Protein AF-0000000071014950 (afdb_homodimer)

Foldseek 3Di:
DDDDDYDDDDDDDDDPPPPPPPPPPPPPPPPPPPPPPPPPPPPPQAFEAQAQVLQQDQLGQNPPAQPDDQKRSVLVCQCCPPVALLVCQQCLLVVCVDPLNVQLCVLVVQPRLSPGQLNLCQFADLDPHHDPRGDRNRGNHDCLQQNRCNFQSVLVSDDPRAPVVSVVRTTQPCLQLLSVLLSVCCQLVHDPPRSRDDFVSSVVSPDDAGDDFRLVSCVRNDSIDDDPSVCVRGNRDFLLLSRLLNLLSSLLRLLVCCLDPQQDDVPGGGCSQFAPDLPPADDDPDPPDDDQFDDAPLAPADRSDTGGLCLSLQLNLLLCVQQPVVLNVVLSVLSRQLNVQVNVDSVSNSVSSVSNSVSSVVSSVSSSPDDDDPVSLLSSLQCLLAVSLSRQRALSNLVSSLVSNVSSLVSCCVVPVDPPVLSVVLVVLSVLLVVQNVDRHPHDSVSNSVSSNSSSVSSSVD/DDDDPPDDPDPDDDDDDPPPPPPPPPPPPPPPPPPPPPPPPPPPQAFEAQAQVLQCDQLGQNPPAQPDPQKRSVLVCQCCPPVALLVCQQCLLVVCPDPLNVLLCVVVVQPRLSPGQLRLLQFADLDPHHDPRHDRNRGNHDCLQQNRCNFQSVLVSDDPRAPVNSVVRTTQPCLQLLSVLLSVCCQLVHDPPRSRDDFVSSVVSPDDAGDDFRLVSCVRNDSIDDDDSVCVRGNRDFLLLSRLLNLLSSLLRLLVCCLDPQQDDVPGGGCSQFAPDLPPADDDPDPPDDDQFDDAPLAPADRSDTGGLCLSLQLNLLLCVQQPVVLNVVLSVLSRQLNVQVNVDSVSNSVSSVSNSVSSVVSSVSSSPDDDDPVSLLSSLQCLLAVSLSRQRALSNLVSSLVSNVSSLVSCCVVPVAPPVLSVVLVVLSVLLVVQNVDRHPHDSVSNSVSSNSSSVSSSVD

Organism: NCBI:txid2759526

Sequence (924 aa):
MGISVIGGRSWALLWFATAIGLLVLFSVTRTKQATALPLAVAAPNASSHLGVGSCAGSTCHGRQEATGAVVRQDELMRWQDPASPSGAHSRAWTVLGSPRGRAIAAKLGIGDPQAAAGCIGCHADPAAGRSPGVRLSDGVGCEACHGGASNWLASHAAKGGSHQQNVARGMIALDDPRTRAALCADCHVGSEARGQFVDHRVMAAGHPRLSFELDLFSTMQQHWNEDADYTQRKQQPSATRTWAVGQAGALSRALRSYAGPLGTAGTFPEFTFFDCQTCHRRISDAIDYRPSALTNPGRPIPLGTPAFQDENIIMLSAAARVVAPDLAAGFDRDSRAFHAAIAAGRPQAVAAAARLGGSADALAAAFARRRFGRTETLAIVAEVATGAAQRYTDYEGGVQAVMAIDTLLSALVRDGSVSPRAAATVRSEVDRAYAAVRDANGFRPLEFRAAIARAGVAIRALMGISVIGGRSWALLWFATAIGLLVLFSVTRTKQATALPLAVAAPNASSHLGVGSCAGSTCHGRQEATGAVVRQDELMRWQDPASPSGAHSRAWTVLGSPRGRAIAAKLGIGDPQAAAGCIGCHADPAAGRSPGVRLSDGVGCEACHGGASNWLASHAAKGGSHQQNVARGMIALDDPRTRAALCADCHVGSEARGQFVDHRVMAAGHPRLSFELDLFSTMQQHWNEDADYTQRKQQPSATRTWAVGQAGALSRALRSYAGPLGTAGTFPEFTFFDCQTCHRRISDAIDYRPSALTNPGRPIPLGTPAFQDENIIMLSAAARVVAPDLAAGFDRDSRAFHAAIAAGRPQAVAAAARLGGSADALAAAFARRRFGRTETLAIVAEVATGAAQRYTDYEGGVQAVMAIDTLLSALVRDGSVSPRAAATVRSEVDRAYAAVRDANGFRPLEFRAAIARAGVAIRAL

Secondary structure (DSSP, 8-state):
-------------------------------------------S--PPB--GGGG--TTTT--SS---SSS-S-HHHHHT-TTSGGGTTTTHHHHTTSHHHHHHHHHHT-S-TTT-HHHHHHHS---SSB-TT--GGG-S-HHHHH--GGGTHHHHHSTT--HHHHHHTT---TTSHHHHHHHHHHHHT--SGGG----HHHHHTTPPPP---HHHHHHHT--S--SHHHHHHS----HHHHHHHHHHHHHHHHHHHHHSGGGEETTEE-GGGB-GGGTS------TT----PPP-TT----TTPPPB--HHHHHHHHHHHHH-HHHHHHHHHHHHHHHHHHHH-HHHHHHHHHHHHHHHHHHHHHHHHS---HHHHHHHHHIIIIITGGG--SHHHHHHHHHHHHHHHHHHHHTTSS-HHHHHTTHHHHHHHHHTTS-GGG--HHHHHHHHHHHHHHHHT-/-------------------------------------------TT-PPB--GGGG--TTTT--SS---SSS-S-HHHHHT-TTSGGGTTTTHHHHTTSHHHHHHHHHHT-S-TTT-HHHHHHHS---SSB-TT--GGG-S-HHHHH--GGGTHHHHHSTT--HHHHHHTT---TTSHHHHHHHHHHHHT--SGGG----HHHHHTTPPPP---HHHHHHHT--S--SHHHHHHS----HHHHHHHHHHHHHHHHHHHHHSGGGEETTEE-GGGB-GGGTS------TT----PPP-TT----TTPPPB--HHHHHHHHHHHHH-HHHHHHHHHHHHHHHHHHHH-HHHHHHHHHHHHHHHHHHHHHHHHS---HHHHHHHHHIIIIITGGG--SHHHHHHHHHHHHHHHHHHHHTTSS-HHHHHTTHHHHHHHHHTTS-GGG--HHHHHHHHHHHHHHHHT-

InterPro domains:
  IPR023155 Cytochrome c-552/4 [PF13435] (87-147)
  IPR036280 Multiheme cytochrome superfamily [SSF48695] (114-280)

Structure (mmCIF, N/CA/C/O backbone):
data_AF-0000000071014950-model_v1
#
loop_
_entity.id
_entity.type
_entity.pdbx_description
1 polymer 'Cytochrome c-552/4 domain-containing protein'
#
loop_
_atom_site.group_PDB
_atom_site.id
_atom_site.type_symbol
_atom_site.label_atom_id
_atom_site.label_alt_id
_atom_site.label_comp_id
_atom_site.label_asym_id
_atom_site.label_entity_id
_atom_site.label_seq_id
_atom_site.pdbx_PDB_ins_code
_atom_site.Cartn_x
_atom_site.Cartn_y
_atom_site.Cartn_z
_atom_site.occupancy
_atom_site.B_iso_or_equiv
_atom_site.auth_seq_id
_atom_site.auth_comp_id
_atom_site.auth_asym_id
_atom_site.auth_atom_id
_atom_site.pdbx_PDB_model_num
ATOM 1 N N . MET A 1 1 ? 45.938 -22.828 -93.688 1 17.03 1 MET A N 1
ATOM 2 C CA . MET A 1 1 ? 46.188 -21.672 -94.562 1 17.03 1 MET A CA 1
ATOM 3 C C . MET A 1 1 ? 45.781 -20.375 -93.875 1 17.03 1 MET A C 1
ATOM 5 O O . MET A 1 1 ? 45.156 -20.391 -92.812 1 17.03 1 MET A O 1
ATOM 9 N N . GLY A 1 2 ? 44.969 -19.547 -94.562 1 15.75 2 GLY A N 1
ATOM 10 C CA . GLY A 1 2 ? 45.094 -18.156 -95 1 15.75 2 GLY A CA 1
ATOM 11 C C . GLY A 1 2 ? 44.562 -17.172 -93.938 1 15.75 2 GLY A C 1
ATOM 12 O O . GLY A 1 2 ? 45.062 -16.047 -93.875 1 15.75 2 GLY A O 1
ATOM 13 N N . ILE A 1 3 ? 43.312 -17.266 -93.562 1 16.78 3 ILE A N 1
ATOM 14 C CA . ILE A 1 3 ? 42.562 -16.047 -93.812 1 16.78 3 ILE A CA 1
ATOM 15 C C . ILE A 1 3 ? 43.031 -14.93 -92.875 1 16.78 3 ILE A C 1
ATOM 17 O O . ILE A 1 3 ? 43.375 -15.188 -91.688 1 16.78 3 ILE A O 1
ATOM 21 N N . SER A 1 4 ? 42.812 -13.719 -93.25 1 16.19 4 SER A N 1
ATOM 22 C CA . SER A 1 4 ? 43.25 -12.32 -93.375 1 16.19 4 SER A CA 1
ATOM 23 C C . SER A 1 4 ? 42.875 -11.523 -92.125 1 16.19 4 SER A C 1
ATOM 25 O O . SER A 1 4 ? 43.688 -10.805 -91.562 1 16.19 4 SER A O 1
ATOM 27 N N . VAL A 1 5 ? 41.531 -11.273 -91.938 1 16.44 5 VAL A N 1
ATOM 28 C CA . VAL A 1 5 ? 41.125 -9.898 -92.188 1 16.44 5 VAL A CA 1
ATOM 29 C C . VAL A 1 5 ? 41.562 -9.016 -91 1 16.44 5 VAL A C 1
ATOM 31 O O . VAL A 1 5 ? 41.875 -9.516 -89.938 1 16.44 5 VAL A O 1
ATOM 34 N N . ILE A 1 6 ? 40.75 -7.969 -90.812 1 16.39 6 ILE A N 1
ATOM 35 C CA . ILE A 1 6 ? 40.75 -6.527 -91.062 1 16.39 6 ILE A CA 1
ATOM 36 C C . ILE A 1 6 ? 40.938 -5.797 -89.75 1 16.39 6 ILE A C 1
ATOM 38 O O . ILE A 1 6 ? 40.75 -6.387 -88.688 1 16.39 6 ILE A O 1
ATOM 42 N N . GLY A 1 7 ? 40.125 -4.766 -89.625 1 16.61 7 GLY A N 1
ATOM 43 C CA . GLY A 1 7 ? 40.344 -3.328 -89.688 1 16.61 7 GLY A CA 1
ATOM 44 C C . GLY A 1 7 ? 40.469 -2.717 -88.25 1 16.61 7 GLY A C 1
ATOM 45 O O . GLY A 1 7 ? 40.312 -3.412 -87.25 1 16.61 7 GLY A O 1
ATOM 46 N N . GLY A 1 8 ? 39.625 -1.741 -88.062 1 15.18 8 GLY A N 1
ATOM 47 C CA . GLY A 1 8 ? 39.781 -0.298 -88 1 15.18 8 GLY A CA 1
ATOM 48 C C . GLY A 1 8 ? 39.719 0.235 -86.562 1 15.18 8 GLY A C 1
ATOM 49 O O . GLY A 1 8 ? 40.531 1.082 -86.188 1 15.18 8 GLY A O 1
ATOM 50 N N . ARG A 1 9 ? 38.531 -0.03 -85.938 1 16.25 9 ARG A N 1
ATOM 51 C CA . ARG A 1 9 ? 37.812 1.168 -85.5 1 16.25 9 ARG A CA 1
ATOM 52 C C . ARG A 1 9 ? 38.531 1.897 -84.438 1 16.25 9 ARG A C 1
ATOM 54 O O . ARG A 1 9 ? 39.094 1.264 -83.5 1 16.25 9 ARG A O 1
ATOM 61 N N . SER A 1 10 ? 38.438 3.096 -84.438 1 16.27 10 SER A N 1
ATOM 62 C CA . S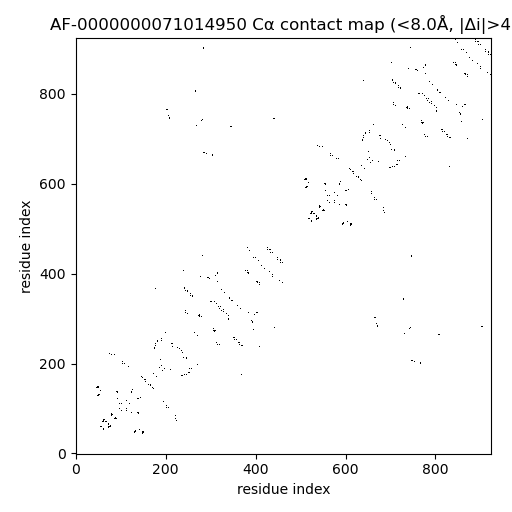ER A 1 10 ? 38.969 4.414 -84.062 1 16.27 10 SER A CA 1
ATOM 63 C C . SER A 1 10 ? 38.875 4.648 -82.562 1 16.27 10 SER A C 1
ATOM 65 O O . SER A 1 10 ? 38.5 3.752 -81.812 1 16.27 10 SER A O 1
ATOM 67 N N . TRP A 1 11 ? 38 5.594 -82.125 1 17.28 11 TRP A N 1
ATOM 68 C CA . TRP A 1 11 ? 38.281 6.957 -81.688 1 17.28 11 TRP A CA 1
ATOM 69 C C . TRP A 1 11 ? 38.281 7.043 -80.188 1 17.28 11 TRP A C 1
ATOM 71 O O . TRP A 1 11 ? 37.781 6.145 -79.5 1 17.28 11 TRP A O 1
ATOM 81 N N . ALA A 1 12 ? 38.281 8.297 -79.562 1 17.41 12 ALA A N 1
ATOM 82 C CA . ALA A 1 12 ? 39 9.297 -78.75 1 17.41 12 ALA A CA 1
ATOM 83 C C . ALA A 1 12 ? 38.5 9.359 -77.312 1 17.41 12 ALA A C 1
ATOM 85 O O . ALA A 1 12 ? 39.25 9.117 -76.375 1 17.41 12 ALA A O 1
ATOM 86 N N . LEU A 1 13 ? 37.906 10.57 -77 1 17.08 13 LEU A N 1
ATOM 87 C CA . LEU A 1 13 ? 38.406 11.648 -76.125 1 17.08 13 LEU A CA 1
ATOM 88 C C . LEU A 1 13 ? 37.625 11.688 -74.812 1 17.08 13 LEU A C 1
ATOM 90 O O . LEU A 1 13 ? 37.969 12.461 -73.875 1 17.08 13 LEU A O 1
ATOM 94 N N . LEU A 1 14 ? 36.562 10.875 -74.562 1 18.06 14 LEU A N 1
ATOM 95 C CA . LEU A 1 14 ? 35.5 11.586 -73.875 1 18.06 14 LEU A CA 1
ATOM 96 C C . LEU A 1 14 ? 35.938 12.031 -72.5 1 18.06 14 LEU A C 1
ATOM 98 O O . LEU A 1 14 ? 36.531 11.25 -71.75 1 18.06 14 LEU A O 1
ATOM 102 N N . TRP A 1 15 ? 35.812 13.391 -72.312 1 19.27 15 TRP A N 1
ATOM 103 C CA . TRP A 1 15 ? 36.125 14.453 -71.312 1 19.27 15 TRP A CA 1
ATOM 104 C C . TRP A 1 15 ? 35.5 14.156 -70 1 19.27 15 TRP A C 1
ATOM 106 O O . TRP A 1 15 ? 34.375 13.68 -69.875 1 19.27 15 TRP A O 1
ATOM 116 N N . PHE A 1 16 ? 36.312 13.875 -69 1 19.92 16 PHE A N 1
ATOM 117 C CA . PHE A 1 16 ? 36.219 13.539 -67.562 1 19.92 16 PHE A CA 1
ATOM 118 C C . PHE A 1 16 ? 35.531 14.648 -66.812 1 19.92 16 PHE A C 1
ATOM 120 O O . PHE A 1 16 ? 36.125 15.672 -66.5 1 19.92 16 PHE A O 1
ATOM 127 N N . ALA A 1 17 ? 34.312 15.227 -67.438 1 18.38 17 ALA A N 1
ATOM 128 C CA . ALA A 1 17 ? 33.781 16.406 -66.75 1 18.38 17 ALA A CA 1
ATOM 129 C C . ALA A 1 17 ? 33.562 16.156 -65.25 1 18.38 17 ALA A C 1
ATOM 131 O O . ALA A 1 17 ? 32.875 15.227 -64.875 1 18.38 17 ALA A O 1
ATOM 132 N N . THR A 1 18 ? 34.531 16.469 -64.562 1 20.12 18 THR A N 1
ATOM 133 C CA . THR A 1 18 ? 34.719 16.406 -63.094 1 20.12 18 THR A CA 1
ATOM 134 C C . THR A 1 18 ? 33.625 17.234 -62.406 1 20.12 18 THR A C 1
ATOM 136 O O . THR A 1 18 ? 33.656 18.469 -62.469 1 20.12 18 THR A O 1
ATOM 139 N N . ALA A 1 19 ? 32.281 17.125 -62.844 1 19.05 19 ALA A N 1
ATOM 140 C CA . ALA A 1 19 ? 31.312 18.062 -62.281 1 19.05 19 ALA A CA 1
ATOM 141 C C . ALA A 1 19 ? 31.406 18.109 -60.781 1 19.05 19 ALA A C 1
ATOM 143 O O . ALA A 1 19 ? 31.25 17.078 -60.094 1 19.05 19 ALA A O 1
ATOM 144 N N . ILE A 1 20 ? 32.188 19 -60.25 1 22.92 20 ILE A N 1
ATOM 145 C CA . ILE A 1 20 ? 32.5 19.406 -58.906 1 22.92 20 ILE A CA 1
ATOM 146 C C . ILE A 1 20 ? 31.234 19.859 -58.156 1 22.92 20 ILE A C 1
ATOM 148 O O . ILE A 1 20 ? 30.656 20.891 -58.5 1 22.92 20 ILE A O 1
ATOM 152 N N . GLY A 1 21 ? 30.047 19.125 -58.375 1 19.48 21 GLY A N 1
ATOM 153 C CA . GLY A 1 21 ? 28.844 19.719 -57.812 1 19.48 21 GLY A CA 1
ATOM 154 C C . GLY A 1 21 ? 29 20.172 -56.375 1 19.48 21 GLY A C 1
ATOM 155 O O . GLY A 1 21 ? 29.5 19.422 -55.531 1 19.48 21 GLY A O 1
ATOM 156 N N . LEU A 1 22 ? 29.109 21.484 -56.188 1 22.78 22 LEU A N 1
ATOM 157 C CA . LEU A 1 22 ? 29.203 22.359 -55 1 22.78 22 LEU A CA 1
ATOM 158 C C . LEU A 1 22 ? 28.062 22.078 -54.031 1 22.78 22 LEU A C 1
ATOM 160 O O . LEU A 1 22 ? 26.891 22.281 -54.375 1 22.78 22 LEU A O 1
ATOM 164 N N . LEU A 1 23 ? 28.078 20.891 -53.406 1 23.38 23 LEU A N 1
ATOM 165 C CA . LEU A 1 23 ? 27.078 20.594 -52.406 1 23.38 23 LEU A CA 1
ATOM 166 C C . LEU A 1 23 ? 27.047 21.719 -51.344 1 23.38 23 LEU A C 1
ATOM 168 O O . LEU A 1 23 ? 28.031 21.953 -50.656 1 23.38 23 LEU A O 1
ATOM 172 N N . VAL A 1 24 ? 26.359 22.875 -51.75 1 23.88 24 VAL A N 1
ATOM 173 C CA . VAL A 1 24 ? 26.156 23.984 -50.812 1 23.88 24 VAL A CA 1
ATOM 174 C C . VAL A 1 24 ? 25.516 23.469 -49.531 1 23.88 24 VAL A C 1
ATOM 176 O O . VAL A 1 24 ? 24.453 22.859 -49.562 1 23.88 24 VAL A O 1
ATOM 179 N N . LEU A 1 25 ? 26.359 23.125 -48.562 1 25.59 25 LEU A N 1
ATOM 180 C CA . LEU A 1 25 ? 26.062 22.797 -47.188 1 25.59 25 LEU A CA 1
ATOM 181 C C . LEU A 1 25 ? 25.219 23.891 -46.531 1 25.59 25 LEU A C 1
ATOM 183 O O . LEU A 1 25 ? 25.672 25.016 -46.375 1 25.59 25 LEU A O 1
ATOM 187 N N . PHE A 1 26 ? 23.953 24.094 -47.125 1 28 26 PHE A N 1
ATOM 188 C CA . PHE A 1 26 ? 23.141 25.062 -46.406 1 28 26 PHE A CA 1
ATOM 189 C C . PHE A 1 26 ? 23.078 24.734 -44.906 1 28 26 PHE A C 1
ATOM 191 O O . PHE A 1 26 ? 22.641 23.641 -44.531 1 28 26 PHE A O 1
ATOM 198 N N . SER A 1 27 ? 24.031 25.25 -44.188 1 27.98 27 SER A N 1
ATOM 199 C CA . SER A 1 27 ? 24.047 25.297 -42.75 1 27.98 27 SER A CA 1
ATOM 200 C C . SER A 1 27 ? 22.734 25.891 -42.219 1 27.98 27 SER A C 1
ATOM 202 O O . SER A 1 27 ? 22.484 27.094 -42.375 1 27.98 27 SER A O 1
ATOM 204 N N . VAL A 1 28 ? 21.625 25.172 -42.5 1 30.72 28 VAL A N 1
ATOM 205 C CA . VAL A 1 28 ? 20.438 25.672 -41.812 1 30.72 28 VAL A CA 1
ATOM 206 C C . VAL A 1 28 ? 20.734 25.891 -40.344 1 30.72 28 VAL A C 1
ATOM 208 O O . VAL A 1 28 ? 21.047 24.953 -39.594 1 30.72 28 VAL A O 1
ATOM 211 N N . THR A 1 29 ? 21.328 27.047 -40.062 1 30.05 29 THR A N 1
ATOM 212 C CA . THR A 1 29 ? 21.391 27.547 -38.719 1 30.05 29 THR A CA 1
ATOM 213 C C . THR A 1 29 ? 20.031 27.469 -38.031 1 30.05 29 THR A C 1
ATOM 215 O O . THR A 1 29 ? 19.078 28.156 -38.438 1 30.05 29 THR A O 1
ATOM 218 N N . ARG A 1 30 ? 19.625 26.172 -37.719 1 29.89 30 ARG A N 1
ATOM 219 C CA . ARG A 1 30 ? 18.484 26.141 -36.812 1 29.89 30 ARG A CA 1
ATOM 220 C C . ARG A 1 30 ? 18.641 27.156 -35.688 1 29.89 30 ARG A C 1
ATOM 222 O O . ARG A 1 30 ? 19.531 27.016 -34.844 1 29.89 30 ARG A O 1
ATOM 229 N N . THR A 1 31 ? 18.312 28.391 -36.062 1 29.08 31 THR A N 1
ATOM 230 C CA . THR A 1 31 ? 18.172 29.312 -34.938 1 29.08 31 THR A CA 1
ATOM 231 C C . THR A 1 31 ? 17.281 28.719 -33.844 1 29.08 31 THR A C 1
ATOM 233 O O . THR A 1 31 ? 16.125 28.391 -34.094 1 29.08 31 THR A O 1
ATOM 236 N N . LYS A 1 32 ? 17.922 27.984 -32.969 1 29.45 32 LYS A N 1
ATOM 237 C CA . LYS A 1 32 ? 17.281 27.625 -31.703 1 29.45 32 LYS A CA 1
ATOM 238 C C . LYS A 1 32 ? 16.422 28.781 -31.172 1 29.45 32 LYS A C 1
ATOM 240 O O . LYS A 1 32 ? 16.938 29.844 -30.844 1 29.45 32 LYS A O 1
ATOM 245 N N . GLN A 1 33 ? 15.266 28.953 -31.875 1 28.34 33 GLN A N 1
ATOM 246 C CA . GLN A 1 33 ? 14.398 29.891 -31.172 1 28.34 33 GLN A CA 1
ATOM 247 C C . GLN A 1 33 ? 14.336 29.547 -29.672 1 28.34 33 GLN A C 1
ATOM 249 O O . GLN A 1 33 ? 13.938 28.438 -29.312 1 28.34 33 GLN A O 1
ATOM 254 N N . ALA A 1 34 ? 15.188 30.172 -28.906 1 31.25 34 ALA A N 1
ATOM 255 C CA . ALA A 1 34 ? 15.062 30.203 -27.453 1 31.25 34 ALA A CA 1
ATOM 256 C C . ALA A 1 34 ? 13.625 30.484 -27.031 1 31.25 34 ALA A C 1
ATOM 258 O O . ALA A 1 34 ? 13.078 31.547 -27.312 1 31.25 34 ALA A O 1
ATOM 259 N N . THR A 1 35 ? 12.805 29.406 -27.281 1 32.06 35 THR A N 1
ATOM 260 C CA . THR A 1 35 ? 11.547 29.672 -26.609 1 32.06 35 THR A CA 1
ATOM 261 C C . THR A 1 35 ? 11.781 30.391 -25.281 1 32.06 35 THR A C 1
ATOM 263 O O . THR A 1 35 ? 12.539 29.922 -24.438 1 32.06 35 THR A O 1
ATOM 266 N N . ALA A 1 36 ? 11.719 31.625 -25.375 1 32.66 36 ALA A N 1
ATOM 267 C CA . ALA A 1 36 ? 11.711 32.438 -24.172 1 32.66 36 ALA A CA 1
ATOM 268 C C . ALA A 1 36 ? 10.906 31.766 -23.062 1 32.66 36 ALA A C 1
ATOM 270 O O . ALA A 1 36 ? 9.75 31.406 -23.266 1 32.66 36 ALA A O 1
ATOM 271 N N . LEU A 1 37 ? 11.609 31.094 -22.219 1 29.2 37 LEU A N 1
ATOM 272 C CA . LEU A 1 37 ? 10.969 30.625 -21 1 29.2 37 LEU A CA 1
ATOM 273 C C . LEU A 1 37 ? 9.992 31.656 -20.453 1 29.2 37 LEU A C 1
ATOM 275 O O . LEU A 1 37 ? 10.289 32.844 -20.469 1 29.2 37 LEU A O 1
ATOM 279 N N . PRO A 1 38 ? 8.711 31.422 -20.531 1 33.41 38 PRO A N 1
ATOM 280 C CA . PRO A 1 38 ? 7.867 32.469 -19.953 1 33.41 38 PRO A CA 1
ATOM 281 C C . PRO A 1 38 ? 8.5 33.125 -18.719 1 33.41 38 PRO A C 1
ATOM 283 O O . PRO A 1 38 ? 9.156 32.438 -17.938 1 33.41 38 PRO A O 1
ATOM 286 N N . LEU A 1 39 ? 8.867 34.406 -18.781 1 31.94 39 LEU A N 1
ATOM 287 C CA . LEU A 1 39 ? 9.219 35.188 -17.609 1 31.94 39 LEU A CA 1
ATOM 288 C C . LEU A 1 39 ? 8.273 34.906 -16.453 1 31.94 39 LEU A C 1
ATOM 290 O O . LEU A 1 39 ? 7.051 35.031 -16.609 1 31.94 39 LEU A O 1
ATOM 294 N N . ALA A 1 40 ? 8.656 34.125 -15.578 1 34.03 40 ALA A N 1
ATOM 295 C CA . ALA A 1 40 ? 7.945 34.156 -14.305 1 34.03 40 ALA A CA 1
ATOM 296 C C . ALA A 1 40 ? 7.586 35.594 -13.922 1 34.03 40 ALA A C 1
ATOM 298 O O . ALA A 1 40 ? 8.469 36.438 -13.719 1 34.03 40 ALA A O 1
ATOM 299 N N . VAL A 1 41 ? 6.523 36.156 -14.422 1 32.88 41 VAL A N 1
ATOM 300 C CA . VAL A 1 41 ? 6.016 37.375 -13.828 1 32.88 41 VAL A CA 1
ATOM 301 C C . VAL A 1 41 ? 6.258 37.375 -12.32 1 32.88 41 VAL A C 1
ATOM 303 O O . VAL A 1 41 ? 5.75 36.5 -11.609 1 32.88 41 VAL A O 1
ATOM 306 N N . ALA A 1 42 ? 7.336 37.906 -11.852 1 37.69 42 ALA A N 1
ATOM 307 C CA . ALA A 1 42 ? 7.43 38.344 -10.453 1 37.69 42 ALA A CA 1
ATOM 308 C C . ALA A 1 42 ? 6.137 39 -9.992 1 37.69 42 ALA A C 1
ATOM 310 O O . ALA A 1 42 ? 5.699 40 -10.586 1 37.69 42 ALA A O 1
ATOM 311 N N . ALA A 1 43 ? 5.285 38.469 -9.414 1 40.56 43 ALA A N 1
ATOM 312 C CA . ALA A 1 43 ? 4.238 39.281 -8.836 1 40.56 43 ALA A CA 1
ATOM 313 C C . ALA A 1 43 ? 4.82 40.594 -8.281 1 40.56 43 ALA A C 1
ATOM 315 O O . ALA A 1 43 ? 5.816 40.562 -7.562 1 40.56 43 ALA A O 1
ATOM 316 N N . PRO A 1 44 ? 4.578 41.75 -8.805 1 40.91 44 PRO A N 1
ATOM 317 C CA . PRO A 1 44 ? 5.203 43.062 -8.516 1 40.91 44 PRO A CA 1
ATOM 318 C C . PRO A 1 44 ? 5.766 43.125 -7.102 1 40.91 44 PRO A C 1
ATOM 320 O O . PRO A 1 44 ? 6.902 43.562 -6.91 1 40.91 44 PRO A O 1
ATOM 323 N N . ASN A 1 45 ? 4.836 43.5 -6 1 43.41 45 ASN A N 1
ATOM 324 C CA . ASN A 1 45 ? 5.113 44.062 -4.688 1 43.41 45 ASN A CA 1
ATOM 325 C C . ASN A 1 45 ? 5.676 43.031 -3.73 1 43.41 45 ASN A C 1
ATOM 327 O O . ASN A 1 45 ? 5.07 42.719 -2.697 1 43.41 45 ASN A O 1
ATOM 331 N N . ALA A 1 46 ? 6.285 42.125 -4.078 1 59.62 46 ALA A N 1
ATOM 332 C CA . ALA A 1 46 ? 6.699 41 -3.242 1 59.62 46 ALA A CA 1
ATOM 333 C C . ALA A 1 46 ? 7.656 41.469 -2.145 1 59.62 46 ALA A C 1
ATOM 335 O O . ALA A 1 46 ? 8.75 41.969 -2.43 1 59.62 46 ALA A O 1
ATOM 336 N N . SER A 1 47 ? 7.105 41.812 -0.908 1 81.81 47 SER A N 1
ATOM 337 C CA . SER A 1 47 ? 7.84 42.188 0.302 1 81.81 47 SER A CA 1
ATOM 338 C C . SER A 1 47 ? 8.938 41.156 0.601 1 81.81 47 SER A C 1
ATOM 340 O O . SER A 1 47 ? 8.727 39.938 0.46 1 81.81 47 SER A O 1
ATOM 342 N N . SER A 1 48 ? 10.141 41.781 0.685 1 90.12 48 SER A N 1
ATOM 343 C CA . SER A 1 48 ? 11.312 40.969 0.966 1 90.12 48 SER A CA 1
ATOM 344 C C . SER A 1 48 ? 11.406 40.625 2.451 1 90.12 48 SER A C 1
ATOM 346 O O . SER A 1 48 ? 10.953 41.406 3.297 1 90.12 48 SER A O 1
ATOM 348 N N . HIS A 1 49 ? 11.953 39.469 2.65 1 95.31 49 HIS A N 1
ATOM 349 C CA . HIS A 1 49 ? 12.273 39.094 4.023 1 95.31 49 HIS A CA 1
ATOM 350 C C . HIS A 1 49 ? 13.578 39.719 4.48 1 95.31 49 HIS A C 1
ATOM 352 O O . HIS A 1 49 ? 14.562 39.719 3.732 1 95.31 49 HIS A O 1
ATOM 358 N N . LEU A 1 50 ? 13.594 40.25 5.688 1 94.88 50 LEU A N 1
ATOM 359 C CA . LEU A 1 50 ? 14.734 40.969 6.211 1 94.88 50 LEU A CA 1
ATOM 360 C C . LEU A 1 50 ? 15.531 40.125 7.188 1 94.88 50 LEU A C 1
ATOM 362 O O . LEU A 1 50 ? 16.688 40.438 7.48 1 94.88 50 LEU A O 1
ATOM 366 N N . GLY A 1 51 ? 14.953 39.125 7.746 1 95.44 51 GLY A N 1
ATOM 367 C CA . GLY A 1 51 ? 15.609 38.25 8.703 1 95.44 51 GLY A CA 1
ATOM 368 C C . GLY A 1 51 ? 15.117 38.438 10.125 1 95.44 51 GLY A C 1
ATOM 369 O O . GLY A 1 51 ? 14.586 39.5 10.461 1 95.44 51 GLY A O 1
ATOM 370 N N . VAL A 1 52 ? 15.391 37.469 10.953 1 97 52 VAL A N 1
ATOM 371 C CA . VAL A 1 52 ? 14.93 37.469 12.336 1 97 52 VAL A CA 1
ATOM 372 C C . VAL A 1 52 ? 15.57 38.625 13.102 1 97 52 VAL A C 1
ATOM 374 O O . VAL A 1 52 ? 14.938 39.219 13.969 1 97 52 VAL A O 1
ATOM 377 N N . GLY A 1 53 ? 16.781 38.969 12.75 1 96.25 53 GLY A N 1
ATOM 378 C CA . GLY A 1 53 ? 17.5 40.031 13.398 1 96.25 53 GLY A CA 1
ATOM 379 C C . GLY A 1 53 ? 16.797 41.375 13.312 1 96.25 53 GLY A C 1
ATOM 380 O O . GLY A 1 53 ? 16.922 42.219 14.211 1 96.25 53 GLY A O 1
ATOM 381 N N . SER A 1 54 ? 16.016 41.562 12.312 1 95.5 54 SER A N 1
ATOM 382 C CA . SER A 1 54 ? 15.32 42.844 12.102 1 95.5 54 SER A CA 1
ATOM 383 C C . SER A 1 54 ? 14.164 43 13.086 1 95.5 54 SER A C 1
ATOM 385 O O . SER A 1 54 ? 13.641 44.125 13.25 1 95.5 54 SER A O 1
ATOM 387 N N . CYS A 1 55 ? 13.828 41.969 13.758 1 96.94 55 CYS A N 1
ATOM 388 C CA . CYS A 1 55 ? 12.711 41.969 14.688 1 96.94 55 CYS A CA 1
ATOM 389 C C . CYS A 1 55 ? 13.188 41.812 16.125 1 96.94 55 CYS A C 1
ATOM 391 O O . CYS A 1 55 ? 12.398 41.906 17.062 1 96.94 55 CYS A O 1
ATOM 393 N N . ALA A 1 56 ? 14.477 41.688 16.328 1 96.31 56 ALA A N 1
ATOM 394 C CA . ALA A 1 56 ? 15.016 41.156 17.562 1 96.31 56 ALA A CA 1
ATOM 395 C C . ALA A 1 56 ? 15.531 42.25 18.484 1 96.31 56 ALA A C 1
ATOM 397 O O . ALA A 1 56 ? 16.125 41.969 19.516 1 96.31 56 ALA A O 1
ATOM 398 N N . GLY A 1 57 ? 15.305 43.406 18.141 1 95.19 57 GLY A N 1
ATOM 399 C CA . GLY A 1 57 ? 15.742 44.5 19 1 95.19 57 GLY A CA 1
ATOM 400 C C . GLY A 1 57 ? 15.016 44.531 20.328 1 95.19 57 GLY A C 1
ATOM 401 O O . GLY A 1 57 ? 13.844 44.156 20.406 1 95.19 57 GLY A O 1
ATOM 402 N N . SER A 1 58 ? 15.625 45.094 21.344 1 93.44 58 SER A N 1
ATOM 403 C CA . SER A 1 58 ? 15.055 45.156 22.672 1 93.44 58 SER A CA 1
ATOM 404 C C . SER A 1 58 ? 13.875 46.125 22.734 1 93.44 58 SER A C 1
ATOM 406 O O . SER A 1 58 ? 13 46 23.594 1 93.44 58 SER A O 1
ATOM 408 N N . THR A 1 59 ? 13.828 47.062 21.891 1 93.5 59 THR A N 1
ATOM 409 C CA . THR A 1 59 ? 12.695 47.969 21.844 1 93.5 59 THR A CA 1
ATOM 410 C C . THR A 1 59 ? 11.57 47.375 20.984 1 93.5 59 THR A C 1
ATOM 412 O O . THR A 1 59 ? 10.484 47.969 20.906 1 93.5 59 THR A O 1
ATOM 415 N N . CYS A 1 60 ? 11.828 46.281 20.375 1 95.69 60 CYS A N 1
ATOM 416 C CA . CYS A 1 60 ? 10.867 45.625 19.5 1 95.69 60 CYS A CA 1
ATOM 417 C C . CYS A 1 60 ? 10.391 44.312 20.094 1 95.69 60 CYS A C 1
ATOM 419 O O . CYS A 1 60 ? 9.703 44.312 21.109 1 95.69 60 CYS A O 1
ATOM 421 N N . HIS A 1 61 ? 10.93 43.156 19.562 1 97.25 61 HIS A N 1
ATOM 422 C CA . HIS A 1 61 ? 10.383 41.906 20.016 1 97.25 61 HIS A CA 1
ATOM 423 C C . HIS A 1 61 ? 11.438 41.062 20.734 1 97.25 61 HIS A C 1
ATOM 425 O O . HIS A 1 61 ? 11.266 39.844 20.922 1 97.25 61 HIS A O 1
ATOM 431 N N . GLY A 1 62 ? 12.57 41.656 21.172 1 97.06 62 GLY A N 1
ATOM 432 C CA . GLY A 1 62 ? 13.711 40.906 21.672 1 97.06 62 GLY A CA 1
ATOM 433 C C . GLY A 1 62 ? 13.953 41.125 23.156 1 97.06 62 GLY A C 1
ATOM 434 O O . GLY A 1 62 ? 15.062 40.875 23.656 1 97.06 62 GLY A O 1
ATOM 435 N N . ARG A 1 63 ? 12.945 41.594 23.891 1 96.44 63 ARG A N 1
ATOM 436 C CA . ARG A 1 63 ? 13.125 41.75 25.328 1 96.44 63 ARG A CA 1
ATOM 437 C C . ARG A 1 63 ? 13.195 40.375 26 1 96.44 63 ARG A C 1
ATOM 439 O O . ARG A 1 63 ? 12.812 39.375 25.406 1 96.44 63 ARG A O 1
ATOM 446 N N . GLN A 1 64 ? 13.695 40.375 27.266 1 94.25 64 GLN A N 1
ATOM 447 C CA . GLN A 1 64 ? 13.82 39.125 28.016 1 94.25 64 GLN A CA 1
ATOM 448 C C . GLN A 1 64 ? 12.656 38.938 28.969 1 94.25 64 GLN A C 1
ATOM 450 O O . GLN A 1 64 ? 12.516 37.906 29.594 1 94.25 64 GLN A O 1
ATOM 455 N N . GLU A 1 65 ? 11.906 40.062 29.062 1 94.81 65 GLU A N 1
ATOM 456 C CA . GLU A 1 65 ? 10.703 40.031 29.891 1 94.81 65 GLU A CA 1
ATOM 457 C C . GLU A 1 65 ? 9.508 40.656 29.172 1 94.81 65 GLU A C 1
ATOM 459 O O . GLU A 1 65 ? 9.672 41.562 28.359 1 94.81 65 GLU A O 1
ATOM 464 N N . ALA A 1 66 ? 8.391 40.125 29.438 1 94.31 66 ALA A N 1
ATOM 465 C CA . ALA A 1 66 ? 7.156 40.594 28.812 1 94.31 66 ALA A CA 1
ATOM 466 C C . ALA A 1 66 ? 6.695 41.938 29.406 1 94.31 66 ALA A C 1
ATOM 468 O O . ALA A 1 66 ? 5.668 42 30.078 1 94.31 66 ALA A O 1
ATOM 469 N N . THR A 1 67 ? 7.324 43 29.141 1 93.44 67 THR A N 1
ATOM 470 C CA . THR A 1 67 ? 7.031 44.312 29.766 1 93.44 67 THR A CA 1
ATOM 471 C C . THR A 1 67 ? 6.422 45.25 28.75 1 93.44 67 THR A C 1
ATOM 473 O O . THR A 1 67 ? 6.301 46.469 29.016 1 93.44 67 THR A O 1
ATOM 476 N N . GLY A 1 68 ? 6.121 44.75 27.609 1 90.94 68 GLY A N 1
ATOM 477 C CA . GLY A 1 68 ? 5.559 45.625 26.609 1 90.94 68 GLY A CA 1
ATOM 478 C C . GLY A 1 68 ? 4.156 46.094 26.938 1 90.94 68 GLY A C 1
ATOM 479 O O . GLY A 1 68 ? 3.373 45.344 27.531 1 90.94 68 GLY A O 1
ATOM 480 N N . ALA A 1 69 ? 3.84 47.281 26.531 1 88 69 ALA A N 1
ATOM 481 C CA . ALA A 1 69 ? 2.541 47.875 26.844 1 88 69 ALA A CA 1
ATOM 482 C C . ALA A 1 69 ? 1.453 47.344 25.922 1 88 69 ALA A C 1
ATOM 484 O O . ALA A 1 69 ? 0.317 47.125 26.359 1 88 69 ALA A O 1
ATOM 485 N N . VAL A 1 70 ? 1.775 47.125 24.688 1 89 70 VAL A N 1
ATOM 486 C CA . VAL A 1 70 ? 0.794 46.719 23.688 1 89 70 VAL A CA 1
ATOM 487 C C . VAL A 1 70 ? 0.978 45.25 23.344 1 89 70 VAL A C 1
ATOM 489 O O . VAL A 1 70 ? 0.007 44.469 23.297 1 89 70 VAL A O 1
ATOM 492 N N . VAL A 1 71 ? 2.219 44.875 23.062 1 93 71 VAL A N 1
ATOM 493 C CA . VAL A 1 71 ? 2.59 43.469 22.859 1 93 71 VAL A CA 1
ATOM 494 C C . VAL A 1 71 ? 3.578 43.062 23.938 1 93 71 VAL A C 1
ATOM 496 O O . VAL A 1 71 ? 4.035 43.875 24.734 1 93 71 VAL A O 1
ATOM 499 N N . ARG A 1 72 ? 3.971 41.781 23.938 1 94.81 72 ARG A N 1
ATOM 500 C CA . ARG A 1 72 ? 4.824 41.25 25 1 94.81 72 ARG A CA 1
ATOM 501 C C . ARG A 1 72 ? 6.227 41.844 24.922 1 94.81 72 ARG A C 1
ATOM 503 O O . ARG A 1 72 ? 6.801 42.219 25.938 1 94.81 72 ARG A O 1
ATOM 510 N N . GLN A 1 73 ? 6.758 41.906 23.812 1 96.19 73 GLN A N 1
ATOM 511 C CA . GLN A 1 73 ? 8.086 42.406 23.422 1 96.19 73 GLN A CA 1
ATOM 512 C C . GLN A 1 73 ? 9.164 41.375 23.781 1 96.19 73 GLN A C 1
ATOM 514 O O . GLN A 1 73 ? 10.352 41.656 23.641 1 96.19 73 GLN A O 1
ATOM 519 N N . ASP A 1 74 ? 8.812 40.188 24.281 1 97.12 74 ASP A N 1
ATOM 520 C CA . ASP A 1 74 ? 9.742 39.094 24.438 1 97.12 74 ASP A CA 1
ATOM 521 C C . ASP A 1 74 ? 9.359 37.906 23.547 1 97.12 74 ASP A C 1
ATOM 523 O O . ASP A 1 74 ? 9.609 36.75 23.875 1 97.12 74 ASP A O 1
ATOM 527 N N . GLU A 1 75 ? 8.695 38.188 22.484 1 97.5 75 GLU A N 1
ATOM 528 C CA . GLU A 1 75 ? 8.203 37.156 21.562 1 97.5 75 GLU A CA 1
ATOM 529 C C . GLU A 1 75 ? 9.344 36.312 21.016 1 97.5 75 GLU A C 1
ATOM 531 O O . GLU A 1 75 ? 9.18 35.125 20.797 1 97.5 75 GLU A O 1
ATOM 536 N N . LEU A 1 76 ? 10.461 36.938 20.781 1 97.62 76 LEU A N 1
ATOM 537 C CA . LEU A 1 76 ? 11.617 36.219 20.266 1 97.62 76 LEU A CA 1
ATOM 538 C C . LEU A 1 76 ? 12.031 35.094 21.219 1 97.62 76 LEU A C 1
ATOM 540 O O . LEU A 1 76 ? 12.289 33.969 20.781 1 97.62 76 LEU A O 1
ATOM 544 N N . MET A 1 77 ? 12.133 35.469 22.484 1 96.75 77 MET A N 1
ATOM 545 C CA . MET A 1 77 ? 12.539 34.5 23.484 1 96.75 77 MET A CA 1
ATOM 546 C C . MET A 1 77 ? 11.578 33.312 23.516 1 96.75 77 MET A C 1
ATOM 548 O O . MET A 1 77 ? 12.008 32.156 23.578 1 96.75 77 MET A O 1
ATOM 552 N N . ARG A 1 78 ? 10.328 33.531 23.406 1 96.12 78 ARG A N 1
ATOM 553 C CA . ARG A 1 78 ? 9.32 32.469 23.406 1 96.12 78 ARG A CA 1
ATOM 554 C C . ARG A 1 78 ? 9.406 31.625 22.141 1 96.12 78 ARG A C 1
ATOM 556 O O . ARG A 1 78 ? 9.336 30.391 22.203 1 96.12 78 ARG A O 1
ATOM 563 N N . TRP A 1 79 ? 9.562 32.281 21.094 1 97.12 79 TRP A N 1
ATOM 564 C CA . TRP A 1 79 ? 9.641 31.594 19.797 1 97.12 79 TRP A CA 1
ATOM 565 C C . TRP A 1 79 ? 10.906 30.75 19.703 1 97.12 79 TRP A C 1
ATOM 567 O O . TRP A 1 79 ? 10.93 29.734 19.031 1 97.12 79 TRP A O 1
ATOM 577 N N . GLN A 1 80 ? 11.953 31.109 20.422 1 96.62 80 GLN A N 1
ATOM 578 C CA . GLN A 1 80 ? 13.234 30.406 20.344 1 96.62 80 GLN A CA 1
ATOM 579 C C . GLN A 1 80 ? 13.398 29.438 21.516 1 96.62 80 GLN A C 1
ATOM 581 O O . GLN A 1 80 ? 14.453 28.812 21.656 1 96.62 80 GLN A O 1
ATOM 586 N N . ASP A 1 81 ? 12.414 29.328 22.312 1 95.31 81 ASP A N 1
ATOM 587 C CA . ASP A 1 81 ? 12.555 28.484 23.484 1 95.31 81 ASP A CA 1
ATOM 588 C C . ASP A 1 81 ? 12.836 27.031 23.094 1 95.31 81 ASP A C 1
ATOM 590 O O . ASP A 1 81 ? 11.977 26.375 22.5 1 95.31 81 ASP A O 1
ATOM 594 N N . PRO A 1 82 ? 13.969 26.516 23.484 1 92.25 82 PRO A N 1
ATOM 595 C CA . PRO A 1 82 ? 14.352 25.188 23.016 1 92.25 82 PRO A CA 1
ATOM 596 C C . PRO A 1 82 ? 13.547 24.078 23.688 1 92.25 82 PRO A C 1
ATOM 598 O O . PRO A 1 82 ? 13.531 22.938 23.219 1 92.25 82 PRO A O 1
ATOM 601 N N . ALA A 1 83 ? 12.859 24.406 24.75 1 93.25 83 ALA A N 1
ATOM 602 C CA . ALA A 1 83 ? 12.219 23.359 25.547 1 93.25 83 ALA A CA 1
ATOM 603 C C . ALA A 1 83 ? 10.711 23.359 25.344 1 93.25 83 ALA A C 1
ATOM 605 O O . ALA A 1 83 ? 10 22.484 25.844 1 93.25 83 ALA A O 1
ATOM 606 N N . SER A 1 84 ? 10.305 24.328 24.609 1 93.38 84 SER A N 1
ATOM 607 C CA . SER A 1 84 ? 8.859 24.469 24.438 1 93.38 84 SER A CA 1
ATOM 608 C C . SER A 1 84 ? 8.445 24.172 23 1 93.38 84 SER A C 1
ATOM 610 O O . SER A 1 84 ? 9.25 24.281 22.078 1 93.38 84 SER A O 1
ATOM 612 N N . PRO A 1 85 ? 7.168 23.766 22.812 1 92.69 85 PRO A N 1
ATOM 613 C CA . PRO A 1 85 ? 6.648 23.609 21.453 1 92.69 85 PRO A CA 1
ATOM 614 C C . PRO A 1 85 ? 6.742 24.891 20.625 1 92.69 85 PRO A C 1
ATOM 616 O O . PRO A 1 85 ? 6.871 24.844 19.406 1 92.69 85 PRO A O 1
ATOM 619 N N . SER A 1 86 ? 6.758 26.016 21.25 1 94.5 86 SER A N 1
ATOM 620 C CA . SER A 1 86 ? 6.797 27.281 20.531 1 94.5 86 SER A CA 1
ATOM 621 C C . SER A 1 86 ? 8.125 27.469 19.812 1 94.5 86 SER A C 1
ATOM 623 O O . SER A 1 86 ? 8.242 28.297 18.906 1 94.5 86 SER A O 1
ATOM 625 N N . GLY A 1 87 ? 9.094 26.719 20.266 1 96.69 87 GLY A N 1
ATOM 626 C CA . GLY A 1 87 ? 10.406 26.828 19.656 1 96.69 87 GLY A CA 1
ATOM 627 C C . GLY A 1 87 ? 10.578 25.938 18.422 1 96.69 87 GLY A C 1
ATOM 628 O O . GLY A 1 87 ? 11.625 25.969 17.781 1 96.69 87 GLY A O 1
ATOM 629 N N . ALA A 1 88 ? 9.594 25.156 18.078 1 96.81 88 ALA A N 1
ATOM 630 C CA . ALA A 1 88 ? 9.711 24.156 17.031 1 96.81 88 ALA A CA 1
ATOM 631 C C . ALA A 1 88 ? 10.102 24.781 15.703 1 96.81 88 ALA A C 1
ATOM 633 O O . ALA A 1 88 ? 10.945 24.25 14.977 1 96.81 88 ALA A O 1
ATOM 634 N N . HIS A 1 89 ? 9.57 25.922 15.367 1 97.88 89 HIS A N 1
ATOM 635 C CA . HIS A 1 89 ? 9.836 26.562 14.086 1 97.88 89 HIS A CA 1
ATOM 636 C C . HIS A 1 89 ? 11.234 27.172 14.055 1 97.88 89 HIS A C 1
ATOM 638 O O . HIS A 1 89 ? 11.898 27.156 13.016 1 97.88 89 HIS A O 1
ATOM 644 N N . SER A 1 90 ? 11.695 27.625 15.203 1 97.81 90 SER A N 1
ATOM 645 C CA . SER A 1 90 ? 13.062 28.141 15.273 1 97.81 90 SER A CA 1
ATOM 646 C C . SER A 1 90 ? 14.086 27.016 15.164 1 97.81 90 SER A C 1
ATOM 648 O O . SER A 1 90 ? 15.227 27.234 14.758 1 97.81 90 SER A O 1
ATOM 650 N N . ARG A 1 91 ? 13.672 25.828 15.508 1 97.75 91 ARG A N 1
ATOM 651 C CA . ARG A 1 91 ? 14.578 24.688 15.492 1 97.75 91 ARG A CA 1
ATOM 652 C C . ARG A 1 91 ? 14.391 23.859 14.219 1 97.75 91 ARG A C 1
ATOM 654 O O . ARG A 1 91 ? 15.023 22.812 14.055 1 97.75 91 ARG A O 1
ATOM 661 N N . ALA A 1 92 ? 13.586 24.312 13.344 1 98 92 ALA A N 1
ATOM 662 C CA . ALA A 1 92 ? 13.18 23.5 12.203 1 98 92 ALA A CA 1
ATOM 663 C C . ALA A 1 92 ? 14.383 23.172 11.312 1 98 92 ALA A C 1
ATOM 665 O O . ALA A 1 92 ? 14.523 22.031 10.852 1 98 92 ALA A O 1
ATOM 666 N N . TRP A 1 93 ? 15.242 24.141 11.086 1 98.06 93 TRP A N 1
ATOM 667 C CA . TRP A 1 93 ? 16.422 23.906 10.258 1 98.06 93 TRP A CA 1
ATOM 668 C C . TRP A 1 93 ? 17.391 22.953 10.938 1 98.06 93 TRP A C 1
ATOM 670 O O . TRP A 1 93 ? 17.969 22.078 10.289 1 98.06 93 TRP A O 1
ATOM 680 N N . THR A 1 94 ? 17.562 23.078 12.227 1 97.94 94 THR A N 1
ATOM 681 C CA . THR A 1 94 ? 18.516 22.297 13 1 97.94 94 THR A CA 1
ATOM 682 C C . THR A 1 94 ? 18.141 20.812 12.945 1 97.94 94 THR A C 1
ATOM 684 O O . THR A 1 94 ? 19.031 19.953 12.922 1 97.94 94 THR A O 1
ATOM 687 N N . VAL A 1 95 ? 16.906 20.5 12.859 1 97.31 95 VAL A N 1
ATOM 688 C CA . VAL A 1 95 ? 16.453 19.109 12.875 1 97.31 95 VAL A CA 1
ATOM 689 C C . VAL A 1 95 ? 16.969 18.391 11.633 1 97.31 95 VAL A C 1
ATOM 691 O O . VAL A 1 95 ? 17.203 17.188 11.664 1 97.31 95 VAL A O 1
ATOM 694 N N . LEU A 1 96 ? 17.188 19.109 10.555 1 98.19 96 LEU A N 1
ATOM 695 C CA . LEU A 1 96 ? 17.688 18.516 9.32 1 98.19 96 LEU A CA 1
ATOM 696 C C . LEU A 1 96 ? 19.062 17.906 9.531 1 98.19 96 LEU A C 1
ATOM 698 O O . LEU A 1 96 ? 19.438 16.953 8.836 1 98.19 96 LEU A O 1
ATOM 702 N N . GLY A 1 97 ? 19.812 18.422 10.484 1 97.94 97 GLY A N 1
ATOM 703 C CA . GLY A 1 97 ? 21.156 17.922 10.766 1 97.94 97 GLY A CA 1
ATOM 704 C C . GLY A 1 97 ? 21.156 16.766 11.75 1 97.94 97 GLY A C 1
ATOM 705 O O . GLY A 1 97 ? 22.219 16.234 12.07 1 97.94 97 GLY A O 1
ATOM 706 N N . SER A 1 98 ? 20.031 16.453 12.266 1 97.31 98 SER A N 1
ATOM 707 C CA . SER A 1 98 ? 19.938 15.32 13.18 1 97.31 98 SER A CA 1
ATOM 708 C C . SER A 1 98 ? 20.281 14.008 12.477 1 97.31 98 SER A C 1
ATOM 710 O O . SER A 1 98 ? 20.359 13.961 11.25 1 97.31 98 SER A O 1
ATOM 712 N N . PRO A 1 99 ? 20.438 12.906 13.234 1 97.12 99 PRO A N 1
ATOM 713 C CA . PRO A 1 99 ? 20.703 11.609 12.617 1 97.12 99 PRO A CA 1
ATOM 714 C C . PRO A 1 99 ? 19.594 11.18 11.656 1 97.12 99 PRO A C 1
ATOM 716 O O . PRO A 1 99 ? 19.875 10.664 10.57 1 97.12 99 PRO A O 1
ATOM 719 N N . ARG A 1 100 ? 18.359 11.422 11.977 1 97.19 100 ARG A N 1
ATOM 720 C CA . ARG A 1 100 ? 17.25 11.078 11.094 1 97.19 100 ARG A CA 1
ATOM 721 C C . ARG A 1 100 ? 17.297 11.914 9.82 1 97.19 100 ARG A C 1
ATOM 723 O O . ARG A 1 100 ? 17.125 11.391 8.719 1 97.19 100 ARG A O 1
ATOM 730 N N . GLY A 1 101 ? 17.484 13.242 10.023 1 97.5 101 GLY A N 1
ATOM 731 C CA . GLY A 1 101 ? 17.578 14.102 8.852 1 97.5 101 GLY A CA 1
ATOM 732 C C . GLY A 1 101 ? 18.656 13.672 7.887 1 97.5 101 GLY A C 1
ATOM 733 O O . GLY A 1 101 ? 18.438 13.633 6.672 1 97.5 101 GLY A O 1
ATOM 734 N N . ARG A 1 102 ? 19.766 13.297 8.375 1 97.69 102 ARG A N 1
ATOM 735 C CA . ARG A 1 102 ? 20.891 12.859 7.551 1 97.69 102 ARG A CA 1
ATOM 736 C C . ARG A 1 102 ? 20.594 11.523 6.879 1 97.69 102 ARG A C 1
ATOM 738 O O . ARG A 1 102 ? 20.969 11.312 5.727 1 97.69 102 ARG A O 1
ATOM 745 N N . ALA A 1 103 ? 19.984 10.648 7.594 1 97.12 103 ALA A N 1
ATOM 746 C CA . ALA A 1 103 ? 19.625 9.352 7.031 1 97.12 103 ALA A CA 1
ATOM 747 C C . ALA A 1 103 ? 18.641 9.508 5.871 1 97.12 103 ALA A C 1
ATOM 749 O O . ALA A 1 103 ? 18.766 8.828 4.848 1 97.12 103 ALA A O 1
ATOM 750 N N . ILE A 1 104 ? 17.672 10.375 6.027 1 97.69 104 ILE A N 1
ATOM 751 C CA . ILE A 1 104 ? 16.703 10.648 4.977 1 97.69 104 ILE A CA 1
ATOM 752 C C . ILE A 1 104 ? 17.422 11.172 3.732 1 97.69 104 ILE A C 1
ATOM 754 O O . ILE A 1 104 ? 17.188 10.688 2.623 1 97.69 104 ILE A O 1
ATOM 758 N N . ALA A 1 105 ? 18.312 12.102 3.939 1 98 105 ALA A N 1
ATOM 759 C CA . ALA A 1 105 ? 19.047 12.695 2.828 1 98 105 ALA A CA 1
ATOM 760 C C . ALA A 1 105 ? 19.906 11.648 2.119 1 98 105 ALA A C 1
ATOM 762 O O . ALA A 1 105 ? 19.984 11.641 0.889 1 98 105 ALA A O 1
ATOM 763 N N . ALA A 1 106 ? 20.5 10.82 2.887 1 96.81 106 ALA A N 1
ATOM 764 C CA . ALA A 1 106 ? 21.328 9.766 2.314 1 96.81 106 ALA A CA 1
ATOM 765 C C . ALA A 1 106 ? 20.5 8.828 1.445 1 96.81 106 ALA A C 1
ATOM 767 O O . ALA A 1 106 ? 20.906 8.477 0.333 1 96.81 106 ALA A O 1
ATOM 768 N N . LYS A 1 107 ? 19.391 8.461 1.887 1 95.94 107 LYS A N 1
ATOM 769 C CA . LYS A 1 107 ? 18.516 7.559 1.143 1 95.94 107 LYS A CA 1
ATOM 770 C C . LYS A 1 107 ? 18.016 8.219 -0.136 1 95.94 107 LYS A C 1
ATOM 772 O O . LYS A 1 107 ? 17.812 7.547 -1.151 1 95.94 107 LYS A O 1
ATOM 777 N N . LEU A 1 108 ? 17.766 9.516 -0.044 1 96.38 108 LEU A N 1
ATOM 778 C CA . LEU A 1 108 ? 17.25 10.258 -1.192 1 96.38 108 LEU A CA 1
ATOM 779 C C . LEU A 1 108 ? 18.375 10.594 -2.166 1 96.38 108 LEU A C 1
ATOM 781 O O . LEU A 1 108 ? 18.125 10.969 -3.312 1 96.38 108 LEU A O 1
ATOM 785 N N . GLY A 1 109 ? 19.547 10.594 -1.687 1 95.25 109 GLY A N 1
ATOM 786 C CA . GLY A 1 109 ? 20.688 10.945 -2.521 1 95.25 109 GLY A CA 1
ATOM 787 C C . GLY A 1 109 ? 20.781 12.43 -2.807 1 95.25 109 GLY A C 1
ATOM 788 O O . GLY A 1 109 ? 21.094 12.828 -3.932 1 95.25 109 GLY A O 1
ATOM 789 N N . ILE A 1 110 ? 20.5 13.336 -1.875 1 95.75 110 ILE A N 1
ATOM 790 C CA . ILE A 1 110 ? 20.422 14.758 -2.17 1 95.75 110 ILE A CA 1
ATOM 791 C C . ILE A 1 110 ? 21.531 15.508 -1.433 1 95.75 110 ILE A C 1
ATOM 793 O O . ILE A 1 110 ? 21.531 16.734 -1.395 1 95.75 110 ILE A O 1
ATOM 797 N N . GLY A 1 111 ? 22.516 14.922 -0.825 1 96.06 111 GLY A N 1
ATOM 798 C CA . GLY A 1 111 ? 23.578 15.594 -0.107 1 96.06 111 GLY A CA 1
ATOM 799 C C . GLY A 1 111 ? 23.156 16.125 1.246 1 96.06 111 GLY A C 1
ATOM 800 O O . GLY A 1 111 ? 22.375 15.484 1.95 1 96.06 111 GLY A O 1
ATOM 801 N N . ASP A 1 112 ? 23.625 17.391 1.544 1 97.81 112 ASP A N 1
ATOM 802 C CA . ASP A 1 112 ? 23.328 17.984 2.844 1 97.81 112 ASP A CA 1
ATOM 803 C C . ASP A 1 112 ? 21.875 18.469 2.92 1 97.81 112 ASP A C 1
ATOM 805 O O . ASP A 1 112 ? 21.484 19.391 2.205 1 97.81 112 ASP A O 1
ATOM 809 N N . PRO A 1 113 ? 21.141 17.859 3.848 1 97.88 113 PRO A N 1
ATOM 810 C CA . PRO A 1 113 ? 19.734 18.266 3.934 1 97.88 113 PRO A CA 1
ATOM 811 C C . PRO A 1 113 ? 19.562 19.719 4.395 1 97.88 113 PRO A C 1
ATOM 813 O O . PRO A 1 113 ? 18.531 20.328 4.125 1 97.88 113 PRO A O 1
ATOM 816 N N . GLN A 1 114 ? 20.5 20.297 4.988 1 97.88 114 GLN A N 1
ATOM 817 C CA . GLN A 1 114 ? 20.438 21.672 5.469 1 97.88 114 GLN A CA 1
ATOM 818 C C . GLN A 1 114 ? 20.703 22.672 4.344 1 97.88 114 GLN A C 1
ATOM 820 O O . GLN A 1 114 ? 20.594 23.891 4.535 1 97.88 114 GLN A O 1
ATOM 825 N N . ALA A 1 115 ? 20.953 22.125 3.182 1 95.5 115 ALA A N 1
ATOM 826 C CA . ALA A 1 115 ? 21.172 22.984 2.02 1 95.5 115 ALA A CA 1
ATOM 827 C C . ALA A 1 115 ? 20.266 22.578 0.859 1 95.5 115 ALA A C 1
ATOM 829 O O . ALA A 1 115 ? 20.141 23.312 -0.122 1 95.5 115 ALA A O 1
ATOM 830 N N . ALA A 1 116 ? 19.641 21.422 0.996 1 94.12 116 ALA A N 1
ATOM 831 C CA . ALA A 1 116 ? 18.828 20.906 -0.102 1 94.12 116 ALA A CA 1
ATOM 832 C C . ALA A 1 116 ? 17.516 21.672 -0.211 1 94.12 116 ALA A C 1
ATOM 834 O O . ALA A 1 116 ? 16.781 21.797 0.772 1 94.12 116 ALA A O 1
ATOM 835 N N . ALA A 1 117 ? 17.125 22.094 -1.366 1 90.19 117 ALA A N 1
ATOM 836 C CA . ALA A 1 117 ? 15.945 22.922 -1.6 1 90.19 117 ALA A CA 1
ATOM 837 C C . ALA A 1 117 ? 14.672 22.219 -1.144 1 90.19 117 ALA A C 1
ATOM 839 O O . ALA A 1 117 ? 13.789 22.844 -0.552 1 90.19 117 ALA A O 1
ATOM 840 N N . GLY A 1 118 ? 14.633 20.938 -1.341 1 91.38 118 GLY A N 1
ATOM 841 C CA . GLY A 1 118 ? 13.445 20.172 -0.976 1 91.38 118 GLY A CA 1
ATOM 842 C C . GLY A 1 118 ? 13.25 20.047 0.524 1 91.38 118 GLY A C 1
ATOM 843 O O . GLY A 1 118 ? 12.172 19.688 0.99 1 91.38 118 GLY A O 1
ATOM 844 N N . CYS A 1 119 ? 14.273 20.359 1.254 1 95.62 119 CYS A N 1
ATOM 845 C CA . CYS A 1 119 ? 14.211 20.281 2.709 1 95.62 119 CYS A CA 1
ATOM 846 C C . CYS A 1 119 ? 14 21.672 3.314 1 95.62 119 CYS A C 1
ATOM 848 O O . CYS A 1 119 ? 13.094 21.859 4.129 1 95.62 119 CYS A O 1
ATOM 850 N N . ILE A 1 120 ? 14.68 22.656 2.816 1 94.06 120 ILE A N 1
ATOM 851 C CA . ILE A 1 120 ? 14.703 23.969 3.445 1 94.06 120 ILE A CA 1
ATOM 852 C C . ILE A 1 120 ? 13.445 24.75 3.076 1 94.06 120 ILE A C 1
ATOM 854 O O . ILE A 1 120 ? 13.125 25.766 3.699 1 94.06 120 ILE A O 1
ATOM 858 N N . GLY A 1 121 ? 12.695 24.266 2.092 1 92.69 121 GLY A N 1
ATOM 859 C CA . GLY A 1 121 ? 11.438 24.906 1.747 1 92.69 121 GLY A CA 1
ATOM 860 C C . GLY A 1 121 ? 10.438 24.906 2.885 1 92.69 121 GLY A C 1
ATOM 861 O O . GLY A 1 121 ? 9.586 25.797 2.977 1 92.69 121 GLY A O 1
ATOM 862 N N . CYS A 1 122 ? 10.602 23.859 3.777 1 95.38 122 CYS A N 1
ATOM 863 C CA . CYS A 1 122 ? 9.703 23.734 4.918 1 95.38 122 CYS A CA 1
ATOM 864 C C . CYS A 1 122 ? 10.453 23.922 6.23 1 95.38 122 CYS A C 1
ATOM 866 O O . CYS A 1 122 ? 9.859 24.25 7.254 1 95.38 122 CYS A O 1
ATOM 868 N N . HIS A 1 123 ? 11.789 23.812 6.176 1 96.88 123 HIS A N 1
ATOM 869 C CA . HIS A 1 123 ? 12.547 23.766 7.418 1 96.88 123 HIS A CA 1
ATOM 870 C C . HIS A 1 123 ? 13.391 25.016 7.605 1 96.88 123 HIS A C 1
ATOM 872 O O . HIS A 1 123 ? 14.297 25.047 8.445 1 96.88 123 HIS A O 1
ATOM 878 N N . ALA A 1 124 ? 13.141 25.938 6.777 1 95.56 124 ALA A N 1
ATOM 879 C CA . ALA A 1 124 ? 13.742 27.266 6.887 1 95.56 124 ALA A CA 1
ATOM 880 C C . ALA A 1 124 ? 12.844 28.328 6.258 1 95.56 124 ALA A C 1
ATOM 882 O O . ALA A 1 124 ? 11.672 28.062 5.969 1 95.56 124 ALA A O 1
ATOM 883 N N . ASP A 1 125 ? 13.352 29.516 6.266 1 93.38 125 ASP A N 1
ATOM 884 C CA . ASP A 1 125 ? 12.594 30.609 5.648 1 93.38 125 ASP A CA 1
ATOM 885 C C . ASP A 1 125 ? 12.344 30.328 4.168 1 93.38 125 ASP A C 1
ATOM 887 O O . ASP A 1 125 ? 13.289 30.156 3.395 1 93.38 125 ASP A O 1
ATOM 891 N N . PRO A 1 126 ? 11.133 30.328 3.748 1 87.19 126 PRO A N 1
ATOM 892 C CA . PRO A 1 126 ? 10.797 29.891 2.389 1 87.19 126 PRO A CA 1
ATOM 893 C C . PRO A 1 126 ? 10.922 31.016 1.367 1 87.19 126 PRO A C 1
ATOM 895 O O . PRO A 1 126 ? 10.656 30.812 0.18 1 87.19 126 PRO A O 1
ATOM 898 N N . ALA A 1 127 ? 11.352 32.156 1.665 1 83.75 127 ALA A N 1
ATOM 899 C CA . ALA A 1 127 ? 11.344 33.312 0.768 1 83.75 127 ALA A CA 1
ATOM 900 C C . ALA A 1 127 ? 12.312 33.094 -0.396 1 83.75 127 ALA A C 1
ATOM 902 O O . ALA A 1 127 ? 13.398 32.531 -0.216 1 83.75 127 ALA A O 1
ATOM 903 N N . ALA A 1 128 ? 11.797 33.406 -1.567 1 73.25 128 ALA A N 1
ATOM 904 C CA . ALA A 1 128 ? 12.648 33.375 -2.754 1 73.25 128 ALA A CA 1
ATOM 905 C C . ALA A 1 128 ? 13.688 34.5 -2.705 1 73.25 128 ALA A C 1
ATOM 907 O O . ALA A 1 128 ? 14.844 34.281 -3.092 1 73.25 128 ALA A O 1
ATOM 908 N N . GLY A 1 129 ? 13.25 35.719 -2.248 1 69.69 129 GLY A N 1
ATOM 909 C CA . GLY A 1 129 ? 14.133 36.844 -2.094 1 69.69 129 GLY A CA 1
ATOM 910 C C . GLY A 1 129 ? 14.664 37 -0.681 1 69.69 129 GLY A C 1
ATOM 911 O O . GLY A 1 129 ? 13.922 37.375 0.231 1 69.69 129 GLY A O 1
ATOM 912 N N . ARG A 1 130 ? 15.945 36.469 -0.502 1 74.19 130 ARG A N 1
ATOM 913 C CA . ARG A 1 130 ? 16.547 36.531 0.824 1 74.19 130 ARG A CA 1
ATOM 914 C C . ARG A 1 130 ? 17.562 37.688 0.891 1 74.19 130 ARG A C 1
ATOM 916 O O . ARG A 1 130 ? 18.453 37.781 0.058 1 74.19 130 ARG A O 1
ATOM 923 N N . SER A 1 131 ? 17.094 38.625 1.708 1 86.12 131 SER A N 1
ATOM 924 C CA . SER A 1 131 ? 18.078 39.625 2.033 1 86.12 131 SER A CA 1
ATOM 925 C C . SER A 1 131 ? 19.234 39.031 2.83 1 86.12 131 SER A C 1
ATOM 927 O O . SER A 1 131 ? 19.141 37.938 3.346 1 86.12 131 SER A O 1
ATOM 929 N N . PRO A 1 132 ? 20.297 39.781 2.84 1 88.56 132 PRO A N 1
ATOM 930 C CA . PRO A 1 132 ? 21.469 39.25 3.557 1 88.56 132 PRO A CA 1
ATOM 931 C C . PRO A 1 132 ? 21.172 38.938 5.016 1 88.56 132 PRO A C 1
ATOM 933 O O . PRO A 1 132 ? 21.875 38.125 5.629 1 88.56 132 PRO A O 1
ATOM 936 N N . GLY A 1 133 ? 20.203 39.5 5.512 1 91.62 133 GLY A N 1
ATOM 937 C CA . GLY A 1 133 ? 19.859 39.281 6.91 1 91.62 133 GLY A CA 1
ATOM 938 C C . GLY A 1 133 ? 19.125 37.969 7.156 1 91.62 133 GLY A C 1
ATOM 939 O O . GLY A 1 133 ? 19.031 37.531 8.297 1 91.62 133 GLY A O 1
ATOM 940 N N . VAL A 1 134 ? 18.703 37.406 6.129 1 94.12 134 VAL A N 1
ATOM 941 C CA . VAL A 1 134 ? 17.984 36.125 6.277 1 94.12 134 VAL A CA 1
ATOM 942 C C . VAL A 1 134 ? 19 35 6.43 1 94.12 134 VAL A C 1
ATOM 944 O O . VAL A 1 134 ? 19.891 34.812 5.598 1 94.12 134 VAL A O 1
ATOM 947 N N . ARG A 1 135 ? 18.859 34.25 7.539 1 94.56 135 ARG A N 1
ATOM 948 C CA . ARG A 1 135 ? 19.688 33.094 7.801 1 94.56 135 ARG A CA 1
ATOM 949 C C . ARG A 1 135 ? 18.859 31.812 7.816 1 94.56 135 ARG A C 1
ATOM 951 O O . ARG A 1 135 ? 17.891 31.703 8.562 1 94.56 135 ARG A O 1
ATOM 958 N N . LEU A 1 136 ? 19.344 30.828 7.105 1 94.81 136 LEU A N 1
ATOM 959 C CA . LEU A 1 136 ? 18.641 29.547 7.086 1 94.81 136 LEU A CA 1
ATOM 960 C C . LEU A 1 136 ? 18.609 28.922 8.477 1 94.81 136 LEU A C 1
ATOM 962 O O . LEU A 1 136 ? 17.625 28.281 8.852 1 94.81 136 LEU A O 1
ATOM 966 N N . SER A 1 137 ? 19.656 29.156 9.219 1 96.12 137 SER A N 1
ATOM 967 C CA . SER A 1 137 ? 19.828 28.516 10.523 1 96.12 137 SER A CA 1
ATOM 968 C C . SER A 1 137 ? 18.828 29.047 11.539 1 96.12 137 SER A C 1
ATOM 970 O O . SER A 1 137 ? 18.656 28.484 12.617 1 96.12 137 SER A O 1
ATOM 972 N N . ASP A 1 138 ? 18.094 30.141 11.133 1 96.75 138 ASP A N 1
ATOM 973 C CA . ASP A 1 138 ? 17.062 30.672 12.023 1 96.75 138 ASP A CA 1
ATOM 974 C C . ASP A 1 138 ? 15.805 29.812 11.961 1 96.75 138 ASP A C 1
ATOM 976 O O . ASP A 1 138 ? 14.891 30 12.766 1 96.75 138 ASP A O 1
ATOM 980 N N . GLY A 1 139 ? 15.75 28.891 11.016 1 97.38 139 GLY A N 1
ATOM 981 C CA . GLY A 1 139 ? 14.555 28.094 10.859 1 97.38 139 GLY A CA 1
ATOM 982 C C . GLY A 1 139 ? 13.43 28.812 10.141 1 97.38 139 GLY A C 1
ATOM 983 O O . GLY A 1 139 ? 13.68 29.562 9.188 1 97.38 139 GLY A O 1
ATOM 984 N N . VAL A 1 140 ? 12.266 28.469 10.508 1 96.88 140 VAL A N 1
ATOM 985 C CA . VAL A 1 140 ? 11.109 29.188 9.992 1 96.88 140 VAL A CA 1
ATOM 986 C C . VAL A 1 140 ? 10.906 30.484 10.766 1 96.88 140 VAL A C 1
ATOM 988 O O . VAL A 1 140 ? 10.266 30.5 11.82 1 96.88 140 VAL A O 1
ATOM 991 N N . GLY A 1 141 ? 11.391 31.531 10.219 1 95.94 141 GLY A N 1
ATOM 992 C CA . GLY A 1 141 ? 11.516 32.781 10.938 1 95.94 141 GLY A CA 1
ATOM 993 C C . GLY A 1 141 ? 10.219 33.562 11.016 1 95.94 141 GLY A C 1
ATOM 994 O O . GLY A 1 141 ? 9.18 33.094 10.562 1 95.94 141 GLY A O 1
ATOM 995 N N . CYS A 1 142 ? 10.312 34.75 11.539 1 96.94 142 CYS A N 1
ATOM 996 C CA . CYS A 1 142 ? 9.164 35.625 11.805 1 96.94 142 CYS A CA 1
ATOM 997 C C . CYS A 1 142 ? 8.414 35.938 10.516 1 96.94 142 CYS A C 1
ATOM 999 O O . CYS A 1 142 ? 7.184 35.844 10.469 1 96.94 142 CYS A O 1
ATOM 1001 N N . GLU A 1 143 ? 9.156 36.188 9.484 1 95.88 143 GLU A N 1
ATOM 1002 C CA . GLU A 1 143 ? 8.57 36.688 8.25 1 95.88 143 GLU A CA 1
ATOM 1003 C C . GLU A 1 143 ? 7.953 35.562 7.426 1 95.88 143 GLU A C 1
ATOM 1005 O O . GLU A 1 143 ? 7.191 35.812 6.488 1 95.88 143 GLU A O 1
ATOM 1010 N N . ALA A 1 144 ? 8.328 34.312 7.777 1 94.69 144 ALA A N 1
ATOM 1011 C CA . ALA A 1 144 ? 7.648 33.188 7.156 1 94.69 144 ALA A CA 1
ATOM 1012 C C . ALA A 1 144 ? 6.16 33.188 7.488 1 94.69 144 ALA A C 1
ATOM 1014 O O . ALA A 1 144 ? 5.336 32.75 6.688 1 94.69 144 ALA A O 1
ATOM 1015 N N . CYS A 1 145 ? 5.816 33.688 8.641 1 96.56 145 CYS A N 1
ATOM 1016 C CA . CYS A 1 145 ? 4.422 33.75 9.062 1 96.56 145 CYS A CA 1
ATOM 1017 C C . CYS A 1 145 ? 3.854 35.156 8.883 1 96.56 145 CYS A C 1
ATOM 1019 O O . CYS A 1 145 ? 2.746 35.312 8.375 1 96.56 145 CYS A O 1
ATOM 1021 N N . HIS A 1 146 ? 4.625 36.188 9.234 1 96.25 146 HIS A N 1
ATOM 1022 C CA . HIS A 1 146 ? 4.094 37.531 9.289 1 96.25 146 HIS A CA 1
ATOM 1023 C C . HIS A 1 146 ? 4.25 38.25 7.949 1 96.25 146 HIS A C 1
ATOM 1025 O O . HIS A 1 146 ? 3.713 39.344 7.758 1 96.25 146 HIS A O 1
ATOM 1031 N N . GLY A 1 147 ? 5.004 37.594 7.062 1 94.62 147 GLY A N 1
ATOM 1032 C CA . GLY A 1 147 ? 5.254 38.188 5.762 1 94.62 147 GLY A CA 1
ATOM 1033 C C . GLY A 1 147 ? 6.527 39.031 5.719 1 94.62 147 GLY A C 1
ATOM 1034 O O . GLY A 1 147 ? 7.035 39.438 6.758 1 94.62 147 GLY A O 1
ATOM 1035 N N . GLY A 1 148 ? 6.98 39.219 4.469 1 94.25 148 GLY A N 1
ATOM 1036 C CA . GLY A 1 148 ? 8.156 40.062 4.301 1 94.25 148 GLY A CA 1
ATOM 1037 C C . GLY A 1 148 ? 7.973 41.469 4.836 1 94.25 148 GLY A C 1
ATOM 1038 O O . GLY A 1 148 ? 7.008 42.156 4.488 1 94.25 148 GLY A O 1
ATOM 1039 N N . ALA A 1 149 ? 8.945 41.969 5.578 1 95.06 149 ALA A N 1
ATOM 1040 C CA . ALA A 1 149 ? 8.727 43.156 6.391 1 95.06 149 ALA A CA 1
ATOM 1041 C C . ALA A 1 149 ? 9.258 44.406 5.684 1 95.06 149 ALA A C 1
ATOM 1043 O O . ALA A 1 149 ? 9.109 45.531 6.188 1 95.06 149 ALA A O 1
ATOM 1044 N N . SER A 1 150 ? 9.781 44.281 4.523 1 93.38 150 SER A N 1
ATOM 1045 C CA . SER A 1 150 ? 10.477 45.406 3.883 1 93.38 150 SER A CA 1
ATOM 1046 C C . SER A 1 150 ? 9.555 46.625 3.734 1 93.38 150 SER A C 1
ATOM 1048 O O . SER A 1 150 ? 10.008 47.75 3.816 1 93.38 150 SER A O 1
ATOM 1050 N N . ASN A 1 151 ? 8.273 46.344 3.635 1 93.94 151 ASN A N 1
ATOM 1051 C CA . ASN A 1 151 ? 7.363 47.469 3.348 1 93.94 151 ASN A CA 1
ATOM 1052 C C . ASN A 1 151 ? 6.594 47.906 4.594 1 93.94 151 ASN A C 1
ATOM 1054 O O . ASN A 1 151 ? 5.984 48.969 4.613 1 93.94 151 ASN A O 1
ATOM 1058 N N . TRP A 1 152 ? 6.625 47.125 5.625 1 95.94 152 TRP A N 1
ATOM 1059 C CA . TRP A 1 152 ? 5.73 47.469 6.723 1 95.94 152 TRP A CA 1
ATOM 1060 C C . TRP A 1 152 ? 6.496 47.594 8.031 1 95.94 152 TRP A C 1
ATOM 1062 O O . TRP A 1 152 ? 5.941 48 9.047 1 95.94 152 TRP A O 1
ATOM 1072 N N . LEU A 1 153 ? 7.793 47.281 8.07 1 94.94 153 LEU A N 1
ATOM 1073 C CA . LEU A 1 153 ? 8.562 47.344 9.312 1 94.94 153 LEU A CA 1
ATOM 1074 C C . LEU A 1 153 ? 8.57 48.781 9.867 1 94.94 153 LEU A C 1
ATOM 1076 O O . LEU A 1 153 ? 8.445 48.969 11.078 1 94.94 153 LEU A O 1
ATOM 1080 N N . ALA A 1 154 ? 8.703 49.75 9 1 93.25 154 ALA A N 1
ATOM 1081 C CA . ALA A 1 154 ? 8.781 51.125 9.438 1 93.25 154 ALA A CA 1
ATOM 1082 C C . ALA A 1 154 ? 7.465 51.594 10.062 1 93.25 154 ALA A C 1
ATOM 1084 O O . ALA A 1 154 ? 7.457 52.219 11.125 1 93.25 154 ALA A O 1
ATOM 1085 N N . SER A 1 155 ? 6.422 51.281 9.367 1 93.56 155 SER A N 1
ATOM 1086 C CA . SER A 1 155 ? 5.125 51.688 9.914 1 93.56 155 SER A CA 1
ATOM 1087 C C . SER A 1 155 ? 4.789 50.906 11.172 1 93.56 155 SER A C 1
ATOM 1089 O O . SER A 1 155 ? 4.16 51.406 12.094 1 93.56 155 SER A O 1
ATOM 1091 N N . HIS A 1 156 ? 5.25 49.719 11.25 1 94.62 156 HIS A N 1
ATOM 1092 C CA . HIS A 1 156 ? 5.047 48.844 12.406 1 94.62 156 HIS A CA 1
ATOM 1093 C C . HIS A 1 156 ? 5.75 49.406 13.641 1 94.62 156 HIS A C 1
ATOM 1095 O O . HIS A 1 156 ? 5.207 49.344 14.75 1 94.62 156 HIS A O 1
ATOM 1101 N N . ALA A 1 157 ? 6.84 50.031 13.398 1 91.12 157 ALA A N 1
ATOM 1102 C CA . ALA A 1 157 ? 7.656 50.531 14.492 1 91.12 157 ALA A CA 1
ATOM 1103 C C . ALA A 1 157 ? 7.297 51.969 14.82 1 91.12 157 ALA A C 1
ATOM 1105 O O . ALA A 1 157 ? 7.746 52.531 15.828 1 91.12 157 ALA A O 1
ATOM 1106 N N . ALA A 1 158 ? 6.473 52.562 14.047 1 90.5 158 ALA A N 1
ATOM 1107 C CA . ALA A 1 158 ? 6.164 53.969 14.211 1 90.5 158 ALA A CA 1
ATOM 1108 C C . ALA A 1 158 ? 5.125 54.188 15.305 1 90.5 158 ALA A C 1
ATOM 1110 O O . ALA A 1 158 ? 4.254 53.344 15.516 1 90.5 158 ALA A O 1
ATOM 1111 N N . LYS A 1 159 ? 5.289 55.406 15.859 1 88.5 159 LYS A N 1
ATOM 1112 C CA . LYS A 1 159 ? 4.242 55.812 16.797 1 88.5 159 LYS A CA 1
ATOM 1113 C C . LYS A 1 159 ? 2.918 56.031 16.078 1 88.5 159 LYS A C 1
ATOM 1115 O O . LYS A 1 159 ? 2.869 56.75 15.062 1 88.5 159 LYS A O 1
ATOM 1120 N N . GLY A 1 160 ? 1.915 55.344 16.391 1 85.5 160 GLY A N 1
ATOM 1121 C CA . GLY A 1 160 ? 0.604 55.5 15.781 1 85.5 160 GLY A CA 1
ATOM 1122 C C . GLY A 1 160 ? 0.315 54.469 14.695 1 85.5 160 GLY A C 1
ATOM 1123 O O . GLY A 1 160 ? -0.743 54.531 14.062 1 85.5 160 GLY A O 1
ATOM 1124 N N . GLY A 1 161 ? 1.274 53.719 14.391 1 88.56 161 GLY A N 1
ATOM 1125 C CA . GLY A 1 161 ? 1.014 52.656 13.438 1 88.56 161 GLY A CA 1
ATOM 1126 C C . GLY A 1 161 ? -0.083 51.688 13.883 1 88.56 161 GLY A C 1
ATOM 1127 O O . GLY A 1 161 ? -0.214 51.406 15.078 1 88.56 161 GLY A O 1
ATOM 1128 N N . SER A 1 162 ? -0.911 51.281 12.844 1 91.38 162 SER A N 1
ATOM 1129 C CA . SER A 1 162 ? -1.996 50.375 13.172 1 91.38 162 SER A CA 1
ATOM 1130 C C . SER A 1 162 ? -1.816 49.031 12.461 1 91.38 162 SER A C 1
ATOM 1132 O O . SER A 1 162 ? -1.083 48.938 11.477 1 91.38 162 SER A O 1
ATOM 1134 N N . HIS A 1 163 ? -2.418 48.062 13.062 1 93.31 163 HIS A N 1
ATOM 1135 C CA . HIS A 1 163 ? -2.422 46.719 12.445 1 93.31 163 HIS A CA 1
ATOM 1136 C C . HIS A 1 163 ? -2.959 46.781 11.016 1 93.31 163 HIS A C 1
ATOM 1138 O O . HIS A 1 163 ? -2.387 46.188 10.109 1 93.31 163 HIS A O 1
ATOM 1144 N N . GLN A 1 164 ? -3.965 47.5 10.789 1 93.81 164 GLN A N 1
ATOM 1145 C CA . GLN A 1 164 ? -4.59 47.625 9.477 1 93.81 164 GLN A CA 1
ATOM 1146 C C . GLN A 1 164 ? -3.623 48.219 8.461 1 93.81 164 GLN A C 1
ATOM 1148 O O . GLN A 1 164 ? -3.568 47.781 7.312 1 93.81 164 GLN A O 1
ATOM 1153 N N . GLN A 1 165 ? -2.91 49.219 8.891 1 94.12 165 GLN A N 1
ATOM 1154 C CA . GLN A 1 165 ? -1.933 49.844 8.016 1 94.12 165 GLN A CA 1
ATOM 1155 C C . GLN A 1 165 ? -0.819 48.875 7.637 1 94.12 165 GLN A C 1
ATOM 1157 O O . GLN A 1 165 ? -0.376 48.844 6.484 1 94.12 165 GLN A O 1
ATOM 1162 N N . ASN A 1 166 ? -0.4 48.125 8.57 1 95.06 166 ASN A N 1
ATOM 1163 C CA . ASN A 1 166 ? 0.652 47.156 8.305 1 95.06 166 ASN A CA 1
ATOM 1164 C C . ASN A 1 166 ? 0.184 46.062 7.328 1 95.06 166 ASN A C 1
ATOM 1166 O O . ASN A 1 166 ? 0.922 45.688 6.418 1 95.06 166 ASN A O 1
ATOM 1170 N N . VAL A 1 167 ? -1.025 45.594 7.516 1 96.44 167 VAL A N 1
ATOM 1171 C CA . VAL A 1 167 ? -1.589 44.562 6.629 1 96.44 167 VAL A CA 1
ATOM 1172 C C . VAL A 1 167 ? -1.719 45.125 5.215 1 96.44 167 VAL A C 1
ATOM 1174 O O . VAL A 1 167 ? -1.411 44.438 4.238 1 96.44 167 VAL A O 1
ATOM 1177 N N . ALA A 1 168 ? -2.115 46.344 5.121 1 95.44 168 ALA A N 1
ATOM 1178 C CA . ALA A 1 168 ? -2.232 47 3.818 1 95.44 168 ALA A CA 1
ATOM 1179 C C . ALA A 1 168 ? -0.877 47.094 3.123 1 95.44 168 ALA A C 1
ATOM 1181 O O . ALA A 1 168 ? -0.807 47.156 1.895 1 95.44 168 ALA A O 1
ATOM 1182 N N . ARG A 1 169 ? 0.138 47.062 3.91 1 95.38 169 ARG A N 1
ATOM 1183 C CA . ARG A 1 169 ? 1.485 47.188 3.365 1 95.38 169 ARG A CA 1
ATOM 1184 C C . ARG A 1 169 ? 2.141 45.812 3.186 1 95.38 169 ARG A C 1
ATOM 1186 O O . ARG A 1 169 ? 3.322 45.75 2.85 1 95.38 169 ARG A O 1
ATOM 1193 N N . GLY A 1 170 ? 1.409 44.781 3.502 1 95.06 170 GLY A N 1
ATOM 1194 C CA . GLY A 1 170 ? 1.921 43.5 3.131 1 95.06 170 GLY A CA 1
ATOM 1195 C C . GLY A 1 170 ? 2.072 42.562 4.312 1 95.06 170 GLY A C 1
ATOM 1196 O O . GLY A 1 170 ? 2.416 41.375 4.141 1 95.06 170 GLY A O 1
ATOM 1197 N N . MET A 1 171 ? 1.912 43 5.535 1 96.44 171 MET A N 1
ATOM 1198 C CA . MET A 1 171 ? 1.881 42.094 6.668 1 96.44 171 MET A CA 1
ATOM 1199 C C . MET A 1 171 ? 0.758 41.062 6.516 1 96.44 171 MET A C 1
ATOM 1201 O O . MET A 1 171 ? -0.349 41.406 6.098 1 96.44 171 MET A O 1
ATOM 1205 N N . ILE A 1 172 ? 1.082 39.875 6.805 1 96.5 172 ILE A N 1
ATOM 1206 C CA . ILE A 1 172 ? 0.056 38.844 6.68 1 96.5 172 ILE A CA 1
ATOM 1207 C C . ILE A 1 172 ? -0.897 38.906 7.871 1 96.5 172 ILE A C 1
ATOM 1209 O O . ILE A 1 172 ? -0.459 38.938 9.023 1 96.5 172 ILE A O 1
ATOM 1213 N N . ALA A 1 173 ? -2.176 38.969 7.59 1 96.44 173 ALA A N 1
ATOM 1214 C CA . ALA A 1 173 ? -3.209 39.125 8.609 1 96.44 173 ALA A CA 1
ATOM 1215 C C . ALA A 1 173 ? -3.492 37.781 9.312 1 96.44 173 ALA A C 1
ATOM 1217 O O . ALA A 1 173 ? -4.559 37.188 9.125 1 96.44 173 ALA A O 1
ATOM 1218 N N . LEU A 1 174 ? -2.68 37.406 10.25 1 96.38 174 LEU A N 1
ATOM 1219 C CA . LEU A 1 174 ? -2.744 36.094 10.898 1 96.38 174 LEU A CA 1
ATOM 1220 C C . LEU A 1 174 ? -3.889 36.031 11.906 1 96.38 174 LEU A C 1
ATOM 1222 O O . LEU A 1 174 ? -4.238 34.969 12.406 1 96.38 174 LEU A O 1
ATOM 1226 N N . ASP A 1 175 ? -4.488 37.156 12.211 1 94 175 ASP A N 1
ATOM 1227 C CA . ASP A 1 175 ? -5.652 37.188 13.086 1 94 175 ASP A CA 1
ATOM 1228 C C . ASP A 1 175 ? -6.891 36.656 12.375 1 94 175 ASP A C 1
ATOM 1230 O O . ASP A 1 175 ? -7.883 36.312 13.023 1 94 175 ASP A O 1
ATOM 1234 N N . ASP A 1 176 ? -6.797 36.594 11.078 1 94.06 176 ASP A N 1
ATOM 1235 C CA . ASP A 1 176 ? -7.84 35.938 10.289 1 94.06 176 ASP A CA 1
ATOM 1236 C C . ASP A 1 176 ? -7.582 34.438 10.172 1 94.06 176 ASP A C 1
ATOM 1238 O O . ASP A 1 176 ? -6.605 34 9.547 1 94.06 176 ASP A O 1
ATOM 1242 N N . PRO A 1 177 ? -8.539 33.625 10.648 1 94.69 177 PRO A N 1
ATOM 1243 C CA . PRO A 1 177 ? -8.289 32.188 10.648 1 94.69 177 PRO A CA 1
ATOM 1244 C C . PRO A 1 177 ? -8.125 31.609 9.242 1 94.69 177 PRO A C 1
ATOM 1246 O O . PRO A 1 177 ? -7.383 30.641 9.047 1 94.69 177 PRO A O 1
ATOM 1249 N N . ARG A 1 178 ? -8.82 32.156 8.305 1 95.38 178 ARG A N 1
ATOM 1250 C CA . ARG A 1 178 ? -8.688 31.656 6.938 1 95.38 178 ARG A CA 1
ATOM 1251 C C . ARG A 1 178 ? -7.293 31.922 6.387 1 95.38 178 ARG A C 1
ATOM 1253 O O . ARG A 1 178 ? -6.691 31.062 5.746 1 95.38 178 ARG A O 1
ATOM 1260 N N . THR A 1 179 ? -6.82 33.125 6.629 1 95.88 179 THR A N 1
ATOM 1261 C CA . THR A 1 179 ? -5.473 33.5 6.207 1 95.88 179 THR A CA 1
ATOM 1262 C C . THR A 1 179 ? -4.434 32.625 6.914 1 95.88 179 THR A C 1
ATOM 1264 O O . THR A 1 179 ? -3.498 32.125 6.285 1 95.88 179 THR A O 1
ATOM 1267 N N . ARG A 1 180 ? -4.598 32.469 8.164 1 96.31 180 ARG A N 1
ATOM 1268 C CA . ARG A 1 180 ? -3.668 31.656 8.938 1 96.31 180 ARG A CA 1
ATOM 1269 C C . ARG A 1 180 ? -3.67 30.203 8.453 1 96.31 180 ARG A C 1
ATOM 1271 O O . ARG A 1 180 ? -2.609 29.594 8.32 1 96.31 180 ARG A O 1
ATOM 1278 N N . ALA A 1 181 ? -4.855 29.672 8.211 1 96.81 181 ALA A N 1
ATOM 1279 C CA . ALA A 1 181 ? -4.977 28.312 7.719 1 96.81 181 ALA A CA 1
ATOM 1280 C C . ALA A 1 181 ? -4.234 28.141 6.395 1 96.81 181 ALA A C 1
ATOM 1282 O O . ALA A 1 181 ? -3.512 27.156 6.207 1 96.81 181 ALA A O 1
ATOM 1283 N N . ALA A 1 182 ? -4.438 29.047 5.535 1 94.81 182 ALA A N 1
ATOM 1284 C CA . ALA A 1 182 ? -3.795 28.969 4.223 1 94.81 182 ALA A CA 1
ATOM 1285 C C . ALA A 1 182 ? -2.273 29.016 4.355 1 94.81 182 ALA A C 1
ATOM 1287 O O . ALA A 1 182 ? -1.567 28.266 3.672 1 94.81 182 ALA A O 1
ATOM 1288 N N . LEU A 1 183 ? -1.794 29.859 5.199 1 94.94 183 LEU A N 1
ATOM 1289 C CA . LEU A 1 183 ? -0.358 30 5.418 1 94.94 183 LEU A CA 1
ATOM 1290 C C . LEU A 1 183 ? 0.233 28.719 5.996 1 94.94 183 LEU A C 1
ATOM 1292 O O . LEU A 1 183 ? 1.242 28.203 5.5 1 94.94 183 LEU A O 1
ATOM 1296 N N . CYS A 1 184 ? -0.36 28.188 7.074 1 96.12 184 CYS A N 1
ATOM 1297 C CA . CYS A 1 184 ? 0.141 26.984 7.727 1 96.12 184 CYS A CA 1
ATOM 1298 C C . CYS A 1 184 ? 0.133 25.797 6.766 1 96.12 184 CYS A C 1
ATOM 1300 O O . CYS A 1 184 ? 1.051 24.984 6.781 1 96.12 184 CYS A O 1
ATOM 1302 N N . ALA A 1 185 ? -0.901 25.734 5.934 1 95.5 185 ALA A N 1
ATOM 1303 C CA . ALA A 1 185 ? -1.11 24.609 5.035 1 95.5 185 ALA A CA 1
ATOM 1304 C C . ALA A 1 185 ? -0.009 24.531 3.982 1 95.5 185 ALA A C 1
ATOM 1306 O O . ALA A 1 185 ? 0.225 23.469 3.395 1 95.5 185 ALA A O 1
ATOM 1307 N N . ASP A 1 186 ? 0.65 25.625 3.768 1 94.12 186 ASP A N 1
ATOM 1308 C CA . ASP A 1 186 ? 1.722 25.609 2.777 1 94.12 186 ASP A CA 1
ATOM 1309 C C . ASP A 1 186 ? 2.758 24.531 3.105 1 94.12 186 ASP A C 1
ATOM 1311 O O . ASP A 1 186 ? 3.191 23.781 2.221 1 94.12 186 ASP A O 1
ATOM 1315 N N . CYS A 1 187 ? 3.062 24.438 4.406 1 94.44 187 CYS A N 1
ATOM 1316 C CA . CYS A 1 187 ? 4.086 23.484 4.82 1 94.44 187 CYS A CA 1
ATOM 1317 C C . CYS A 1 187 ? 3.459 22.25 5.461 1 94.44 187 CYS A C 1
ATOM 1319 O O . CYS A 1 187 ? 3.965 21.141 5.297 1 94.44 187 CYS A O 1
ATOM 1321 N N . HIS A 1 188 ? 2.381 22.391 6.09 1 96.19 188 HIS A N 1
ATOM 1322 C CA . HIS A 1 188 ? 1.849 21.312 6.918 1 96.19 188 HIS A CA 1
ATOM 1323 C C . HIS A 1 188 ? 0.881 20.438 6.129 1 96.19 188 HIS A C 1
ATOM 1325 O O . HIS A 1 188 ? 0.483 19.359 6.594 1 96.19 188 HIS A O 1
ATOM 1331 N N . VAL A 1 189 ? 0.441 20.844 4.992 1 95.38 189 VAL A N 1
ATOM 1332 C CA . VAL A 1 189 ? -0.334 20.047 4.047 1 95.38 189 VAL A CA 1
ATOM 1333 C C . VAL A 1 189 ? 0.424 19.922 2.729 1 95.38 189 VAL A C 1
ATOM 1335 O O . VAL A 1 189 ? 0.652 18.812 2.234 1 95.38 189 VAL A O 1
ATOM 1338 N N . GLY A 1 190 ? 0.842 21.031 2.242 1 92.94 190 GLY A N 1
ATOM 1339 C CA . GLY A 1 190 ? 1.593 21.078 0.998 1 92.94 190 GLY A CA 1
ATOM 1340 C C . GLY A 1 190 ? 1.057 22.109 0.021 1 92.94 190 GLY A C 1
ATOM 1341 O O . GLY A 1 190 ? -0.118 22.484 0.083 1 92.94 190 GLY A O 1
ATOM 1342 N N . SER A 1 191 ? 1.932 22.516 -0.831 1 87.19 191 SER A N 1
ATOM 1343 C CA . SER A 1 191 ? 1.594 23.453 -1.9 1 87.19 191 SER A CA 1
ATOM 1344 C C . SER A 1 191 ? 2.516 23.266 -3.102 1 87.19 191 SER A C 1
ATOM 1346 O O . SER A 1 191 ? 3.562 22.625 -2.998 1 87.19 191 SER A O 1
ATOM 1348 N N . GLU A 1 192 ? 1.947 23.625 -4.215 1 78.44 192 GLU A N 1
ATOM 1349 C CA . GLU A 1 192 ? 2.77 23.594 -5.422 1 78.44 192 GLU A CA 1
ATOM 1350 C C . GLU A 1 192 ? 3.805 24.719 -5.406 1 78.44 192 GLU A C 1
ATOM 1352 O O . GLU A 1 192 ? 4.816 24.641 -6.109 1 78.44 192 GLU A O 1
ATOM 1357 N N . ALA A 1 193 ? 3.412 25.578 -4.59 1 65.94 193 ALA A N 1
ATOM 1358 C CA . ALA A 1 193 ? 4.312 26.734 -4.508 1 65.94 193 ALA A CA 1
ATOM 1359 C C . ALA A 1 193 ? 5.523 26.406 -3.637 1 65.94 193 ALA A C 1
ATOM 1361 O O . ALA A 1 193 ? 5.48 25.5 -2.807 1 65.94 193 ALA A O 1
ATOM 1362 N N . ARG A 1 194 ? 6.629 26.859 -3.941 1 62.25 194 ARG A N 1
ATOM 1363 C CA . ARG A 1 194 ? 7.77 27.062 -3.055 1 62.25 194 ARG A CA 1
ATOM 1364 C C . ARG A 1 194 ? 8.461 25.75 -2.732 1 62.25 194 ARG A C 1
ATOM 1366 O O . ARG A 1 194 ? 9.055 25.594 -1.665 1 62.25 194 ARG A O 1
ATOM 1373 N N . GLY A 1 195 ? 8.102 24.578 -3.518 1 76.5 195 GLY A N 1
ATOM 1374 C CA . GLY A 1 195 ? 8.789 23.359 -3.141 1 76.5 195 GLY A CA 1
ATOM 1375 C C . GLY A 1 195 ? 8.32 22.781 -1.814 1 76.5 195 GLY A C 1
ATOM 1376 O O . GLY A 1 195 ? 9.086 22.125 -1.112 1 76.5 195 GLY A O 1
ATOM 1377 N N . GLN A 1 196 ? 7.227 23.125 -1.351 1 91.19 196 GLN A N 1
ATOM 1378 C CA . GLN A 1 196 ? 6.664 22.719 -0.064 1 91.19 196 GLN A CA 1
ATOM 1379 C C . GLN A 1 196 ? 5.68 21.578 -0.224 1 91.19 196 GLN A C 1
ATOM 1381 O O . GLN A 1 196 ? 4.488 21.719 0.068 1 91.19 196 GLN A O 1
ATOM 1386 N N . PHE A 1 197 ? 6.238 20.469 -0.584 1 95.12 197 PHE A N 1
ATOM 1387 C CA . PHE A 1 197 ? 5.434 19.266 -0.711 1 95.12 197 PHE A CA 1
ATOM 1388 C C . PHE A 1 197 ? 6.242 18.031 -0.319 1 95.12 197 PHE A C 1
ATOM 1390 O O . PHE A 1 197 ? 7.32 17.797 -0.863 1 95.12 197 PHE A O 1
ATOM 1397 N N . VAL A 1 198 ? 5.781 17.375 0.679 1 96.12 198 VAL A N 1
ATOM 1398 C CA . VAL A 1 198 ? 6.367 16.078 1.037 1 96.12 198 VAL A CA 1
ATOM 1399 C C . VAL A 1 198 ? 5.66 14.961 0.28 1 96.12 198 VAL A C 1
ATOM 1401 O O . VAL A 1 198 ? 4.539 14.586 0.626 1 96.12 198 VAL A O 1
ATOM 1404 N N . ASP A 1 199 ? 6.281 14.461 -0.678 1 96 199 ASP A N 1
ATOM 1405 C CA . ASP A 1 199 ? 5.691 13.359 -1.438 1 96 199 ASP A CA 1
ATOM 1406 C C . ASP A 1 199 ? 6.004 12.016 -0.793 1 96 199 ASP A C 1
ATOM 1408 O O . ASP A 1 199 ? 6.691 11.953 0.229 1 96 199 ASP A O 1
ATOM 1412 N N . HIS A 1 200 ? 5.449 10.984 -1.341 1 97.44 200 HIS A N 1
ATOM 1413 C CA . HIS A 1 200 ? 5.602 9.648 -0.774 1 97.44 200 HIS A CA 1
ATOM 1414 C C . HIS A 1 200 ? 7.059 9.203 -0.803 1 97.44 200 HIS A C 1
ATOM 1416 O O . HIS A 1 200 ? 7.5 8.445 0.069 1 97.44 200 HIS A O 1
ATOM 1422 N N . ARG A 1 201 ? 7.855 9.625 -1.79 1 96.75 201 ARG A N 1
ATOM 1423 C CA . ARG A 1 201 ? 9.281 9.312 -1.877 1 96.75 201 ARG A CA 1
ATOM 1424 C C . ARG A 1 201 ? 10.016 9.781 -0.626 1 96.75 201 ARG A C 1
ATOM 1426 O O . ARG A 1 201 ? 10.812 9.031 -0.055 1 96.75 201 ARG A O 1
ATOM 1433 N N . VAL A 1 202 ? 9.742 10.953 -0.197 1 97 202 VAL A N 1
ATOM 1434 C CA . VAL A 1 202 ? 10.383 11.539 0.975 1 97 202 VAL A CA 1
ATOM 1435 C C . VAL A 1 202 ? 9.938 10.797 2.234 1 97 202 VAL A C 1
ATOM 1437 O O . VAL A 1 202 ? 10.75 10.531 3.125 1 97 202 VAL A O 1
ATOM 1440 N N . MET A 1 203 ? 8.695 10.406 2.293 1 96.88 203 MET A N 1
ATOM 1441 C CA . MET A 1 203 ? 8.203 9.641 3.436 1 96.88 203 MET A CA 1
ATOM 1442 C C . MET A 1 203 ? 8.828 8.25 3.469 1 96.88 203 MET A C 1
ATOM 1444 O O . MET A 1 203 ? 9.172 7.75 4.539 1 96.88 203 MET A O 1
ATOM 1448 N N . ALA A 1 204 ? 8.953 7.691 2.285 1 96.69 204 ALA A N 1
ATOM 1449 C CA . ALA A 1 204 ? 9.57 6.371 2.184 1 96.69 204 ALA A CA 1
ATOM 1450 C C . ALA A 1 204 ? 11.031 6.41 2.625 1 96.69 204 ALA A C 1
ATOM 1452 O O . ALA A 1 204 ? 11.602 5.383 2.986 1 96.69 204 ALA A O 1
ATOM 1453 N N . ALA A 1 205 ? 11.633 7.566 2.594 1 97.06 205 ALA A N 1
ATOM 1454 C CA . ALA A 1 205 ? 13.008 7.73 3.045 1 97.06 205 ALA A CA 1
ATOM 1455 C C . ALA A 1 205 ? 13.078 7.871 4.562 1 97.06 205 ALA A C 1
ATOM 1457 O O . ALA A 1 205 ? 14.156 7.801 5.152 1 97.06 205 ALA A O 1
ATOM 1458 N N . GLY A 1 206 ? 11.883 8.133 5.191 1 96.81 206 GLY A N 1
ATOM 1459 C CA . GLY A 1 206 ? 11.867 8.164 6.645 1 96.81 206 GLY A CA 1
ATOM 1460 C C . GLY A 1 206 ? 11.242 9.43 7.207 1 96.81 206 GLY A C 1
ATOM 1461 O O . GLY A 1 206 ? 11.141 9.586 8.43 1 96.81 206 GLY A O 1
ATOM 1462 N N . HIS A 1 207 ? 10.898 10.391 6.344 1 97.25 207 HIS A N 1
ATOM 1463 C CA . HIS A 1 207 ? 10.203 11.57 6.832 1 97.25 207 HIS A CA 1
ATOM 1464 C C . HIS A 1 207 ? 8.891 11.195 7.516 1 97.25 207 HIS A C 1
ATOM 1466 O O . HIS A 1 207 ? 8.141 10.352 7.02 1 97.25 207 HIS A O 1
ATOM 1472 N N . PRO A 1 208 ? 8.617 11.75 8.664 1 95.69 208 PRO A N 1
ATOM 1473 C CA . PRO A 1 208 ? 7.355 11.414 9.336 1 95.69 208 PRO A CA 1
ATOM 1474 C C . PRO A 1 208 ? 6.129 11.906 8.562 1 95.69 208 PRO A C 1
ATOM 1476 O O . PRO A 1 208 ? 6.246 12.7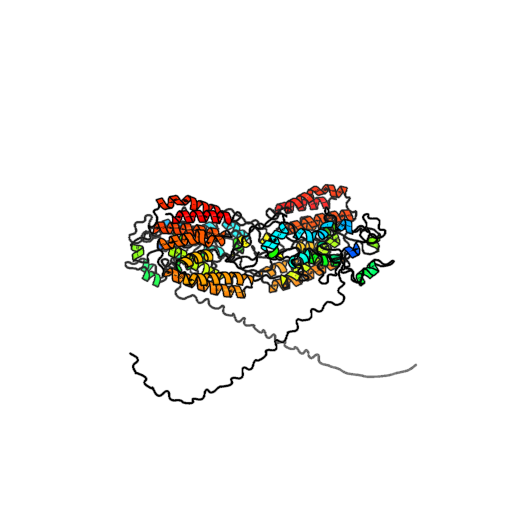97 7.719 1 95.69 208 PRO A O 1
ATOM 1479 N N . ARG A 1 209 ? 5.039 11.32 8.844 1 94.69 209 ARG A N 1
ATOM 1480 C CA . ARG A 1 209 ? 3.77 11.773 8.289 1 94.69 209 ARG A CA 1
ATOM 1481 C C . ARG A 1 209 ? 3.42 13.172 8.773 1 94.69 209 ARG A C 1
ATOM 1483 O O . ARG A 1 209 ? 3.875 13.594 9.844 1 94.69 209 ARG A O 1
ATOM 1490 N N . LEU A 1 210 ? 2.623 13.781 7.898 1 92.12 210 LEU A N 1
ATOM 1491 C CA . LEU A 1 210 ? 2.182 15.109 8.297 1 92.12 210 LEU A CA 1
ATOM 1492 C C . LEU A 1 210 ? 0.796 15.062 8.93 1 92.12 210 LEU A C 1
ATOM 1494 O O . LEU A 1 210 ? -0.1 14.383 8.422 1 92.12 210 LEU A O 1
ATOM 1498 N N . SER A 1 211 ? 0.709 15.547 10.102 1 88 211 SER A N 1
ATOM 1499 C CA . SER A 1 211 ? -0.549 15.773 10.805 1 88 211 SER A CA 1
ATOM 1500 C C . SER A 1 211 ? -0.718 17.25 11.172 1 88 211 SER A C 1
ATOM 1502 O O . SER A 1 211 ? 0.211 17.875 11.688 1 88 211 SER A O 1
ATOM 1504 N N . PHE A 1 212 ? -1.895 17.781 10.773 1 93.62 212 PHE A N 1
ATOM 1505 C CA . PHE A 1 212 ? -2.051 19.219 10.969 1 93.62 212 PHE A CA 1
ATOM 1506 C C . PHE A 1 212 ? -3.436 19.547 11.516 1 93.62 212 PHE A C 1
ATOM 1508 O O . PHE A 1 212 ? -4.438 19 11.055 1 93.62 212 PHE A O 1
ATOM 1515 N N . GLU A 1 213 ? -3.434 20.266 12.523 1 96.38 213 GLU A N 1
ATOM 1516 C CA . GLU A 1 213 ? -4.621 20.891 13.102 1 96.38 213 GLU A CA 1
ATOM 1517 C C . GLU A 1 213 ? -4.359 22.344 13.469 1 96.38 213 GLU A C 1
ATOM 1519 O O . GLU A 1 213 ? -3.553 22.625 14.359 1 96.38 213 GLU A O 1
ATOM 1524 N N . LEU A 1 214 ? -5.07 23.219 12.914 1 97.19 214 LEU A N 1
ATOM 1525 C CA . LEU A 1 214 ? -4.727 24.641 12.906 1 97.19 214 LEU A CA 1
ATOM 1526 C C . LEU A 1 214 ? -4.703 25.203 14.32 1 97.19 214 LEU A C 1
ATOM 1528 O O . LEU A 1 214 ? -3.736 25.859 14.719 1 97.19 214 LEU A O 1
ATOM 1532 N N . ASP A 1 215 ? -5.773 25.031 15.078 1 97.5 215 ASP A N 1
ATOM 1533 C CA . ASP A 1 215 ? -5.848 25.672 16.391 1 97.5 215 ASP A CA 1
ATOM 1534 C C . ASP A 1 215 ? -4.797 25.109 17.344 1 97.5 215 ASP A C 1
ATOM 1536 O O . ASP A 1 215 ? -4.16 25.844 18.094 1 97.5 215 ASP A O 1
ATOM 1540 N N . LEU A 1 216 ? -4.695 23.859 17.312 1 95.75 216 LEU A N 1
ATOM 1541 C CA . LEU A 1 216 ? -3.68 23.219 18.141 1 95.75 216 LEU A CA 1
ATOM 1542 C C . LEU A 1 216 ? -2.287 23.734 17.797 1 95.75 216 LEU A C 1
ATOM 1544 O O . LEU A 1 216 ? -1.517 24.094 18.688 1 95.75 216 LEU A O 1
ATOM 1548 N N . PHE A 1 217 ? -1.997 23.781 16.562 1 96.06 217 PHE A N 1
ATOM 1549 C CA . PHE A 1 217 ? -0.676 24.219 16.125 1 96.06 217 PHE A CA 1
ATOM 1550 C C . PHE A 1 217 ? -0.486 25.703 16.391 1 96.06 217 PHE A C 1
ATOM 1552 O O . PHE A 1 217 ? 0.623 26.156 16.688 1 96.06 217 PHE A O 1
ATOM 1559 N N . SER A 1 218 ? -1.53 26.469 16.297 1 96.12 218 SER A N 1
ATOM 1560 C CA . SER A 1 218 ? -1.473 27.875 16.688 1 96.12 218 SER A CA 1
ATOM 1561 C C . SER A 1 218 ? -1.132 28.016 18.172 1 96.12 218 SER A C 1
ATOM 1563 O O . SER A 1 218 ? -0.327 28.859 18.547 1 96.12 218 SER A O 1
ATOM 1565 N N . THR A 1 219 ? -1.739 27.156 18.938 1 94.56 219 THR A N 1
ATOM 1566 C CA . THR A 1 219 ? -1.496 27.172 20.375 1 94.56 219 THR A CA 1
ATOM 1567 C C . THR A 1 219 ? -0.055 26.781 20.688 1 94.56 219 THR A C 1
ATOM 1569 O O . THR A 1 219 ? 0.599 27.406 21.516 1 94.56 219 THR A O 1
ATOM 1572 N N . MET A 1 220 ? 0.38 25.875 20 1 94.25 220 MET A N 1
ATOM 1573 C CA . MET A 1 220 ? 1.741 25.391 20.219 1 94.25 220 MET A CA 1
ATOM 1574 C C . MET A 1 220 ? 2.764 26.453 19.797 1 94.25 220 MET A C 1
ATOM 1576 O O . MET A 1 220 ? 3.865 26.5 20.359 1 94.25 220 MET A O 1
ATOM 1580 N N . GLN A 1 221 ? 2.381 27.297 18.891 1 95.19 221 GLN A N 1
ATOM 1581 C CA . GLN A 1 221 ? 3.295 28.312 18.391 1 95.19 221 GLN A CA 1
ATOM 1582 C C . GLN A 1 221 ? 3.012 29.672 19.031 1 95.19 221 GLN A C 1
ATOM 1584 O O . GLN A 1 221 ? 3.6 30.688 18.656 1 95.19 221 GLN A O 1
ATOM 1589 N N . GLN A 1 222 ? 2.176 29.656 19.953 1 94.44 222 GLN A N 1
ATOM 1590 C CA . GLN A 1 222 ? 1.733 30.938 20.5 1 94.44 222 GLN A CA 1
ATOM 1591 C C . GLN A 1 222 ? 2.871 31.641 21.234 1 94.44 222 GLN A C 1
ATOM 1593 O O . GLN A 1 222 ? 3.459 31.094 22.156 1 94.44 222 GLN A O 1
ATOM 1598 N N . HIS A 1 223 ? 3.18 32.844 20.812 1 95.75 223 HIS A N 1
ATOM 1599 C CA . HIS A 1 223 ? 4.184 33.688 21.422 1 95.75 223 HIS A CA 1
ATOM 1600 C C . HIS A 1 223 ? 3.654 35.094 21.625 1 95.75 223 HIS A C 1
ATOM 1602 O O . HIS A 1 223 ? 4.43 36.031 21.859 1 95.75 223 HIS A O 1
ATOM 1608 N N . TRP A 1 224 ? 2.377 35.25 21.5 1 94.31 224 TRP A N 1
ATOM 1609 C CA . TRP A 1 224 ? 1.681 36.531 21.703 1 94.31 224 TRP A CA 1
ATOM 1610 C C . TRP A 1 224 ? 0.587 36.375 22.766 1 94.31 224 TRP A C 1
ATOM 1612 O O . TRP A 1 224 ? 0.256 35.281 23.172 1 94.31 224 TRP A O 1
ATOM 1622 N N . ASN A 1 225 ? 0.071 37.531 23.188 1 93.5 225 ASN A N 1
ATOM 1623 C CA . ASN A 1 225 ? -1.055 37.562 24.109 1 93.5 225 ASN A CA 1
ATOM 1624 C C . ASN A 1 225 ? -2.352 37.938 23.406 1 93.5 225 ASN A C 1
ATOM 1626 O O . ASN A 1 225 ? -2.355 38.844 22.562 1 93.5 225 ASN A O 1
ATOM 1630 N N . GLU A 1 226 ? -3.342 37.219 23.781 1 92.62 226 GLU A N 1
ATOM 1631 C CA . GLU A 1 226 ? -4.684 37.594 23.328 1 92.62 226 GLU A CA 1
ATOM 1632 C C . GLU A 1 226 ? -5.492 38.188 24.469 1 92.62 226 GLU A C 1
ATOM 1634 O O . GLU A 1 226 ? -6.336 37.531 25.078 1 92.62 226 GLU A O 1
ATOM 1639 N N . ASP A 1 227 ? -5.285 39.469 24.734 1 91.94 227 ASP A N 1
ATOM 1640 C CA . ASP A 1 227 ? -5.938 40.219 25.812 1 91.94 227 ASP A CA 1
ATOM 1641 C C . ASP A 1 227 ? -6.898 41.25 25.266 1 91.94 227 ASP A C 1
ATOM 1643 O O . ASP A 1 227 ? -7.266 41.219 24.094 1 91.94 227 ASP A O 1
ATOM 1647 N N . ALA A 1 228 ? -7.348 42.125 26.078 1 91.62 228 ALA A N 1
ATOM 1648 C CA . ALA A 1 228 ? -8.359 43.094 25.719 1 91.62 228 ALA A CA 1
ATOM 1649 C C . ALA A 1 228 ? -7.863 44 24.594 1 91.62 228 ALA A C 1
ATOM 1651 O O . ALA A 1 228 ? -8.625 44.375 23.688 1 91.62 228 ALA A O 1
ATOM 1652 N N . ASP A 1 229 ? -6.688 44.438 24.672 1 91 229 ASP A N 1
ATOM 1653 C CA . ASP A 1 229 ? -6.137 45.281 23.641 1 91 229 ASP A CA 1
ATOM 1654 C C . ASP A 1 229 ? -6.039 44.562 22.297 1 91 229 ASP A C 1
ATOM 1656 O O . ASP A 1 229 ? -6.281 45.156 21.25 1 91 229 ASP A O 1
ATOM 1660 N N . TYR A 1 230 ? -5.582 43.25 22.375 1 94.06 230 TYR A N 1
ATOM 1661 C CA . TYR A 1 230 ? -5.582 42.469 21.172 1 94.06 230 TYR A CA 1
ATOM 1662 C C . TYR A 1 230 ? -6.957 42.469 20.5 1 94.06 230 TYR A C 1
ATOM 1664 O O . TYR A 1 230 ? -7.074 42.719 19.297 1 94.06 230 TYR A O 1
ATOM 1672 N N . THR A 1 231 ? -7.984 42.219 21.266 1 92.38 231 THR A N 1
ATOM 1673 C CA . THR A 1 231 ? -9.352 42.125 20.766 1 92.38 231 THR A CA 1
ATOM 1674 C C . THR A 1 231 ? -9.789 43.469 20.203 1 92.38 231 THR A C 1
ATOM 1676 O O . THR A 1 231 ? -10.508 43.531 19.188 1 92.38 231 THR A O 1
ATOM 1679 N N . GLN A 1 232 ? -9.375 44.531 20.812 1 91.62 232 GLN A N 1
ATOM 1680 C CA . GLN A 1 232 ? -9.734 45.875 20.359 1 91.62 232 GLN A CA 1
ATOM 1681 C C . GLN A 1 232 ? -9.07 46.188 19.031 1 91.62 232 GLN A C 1
ATOM 1683 O O . GLN A 1 232 ? -9.703 46.75 18.141 1 91.62 232 GLN A O 1
ATOM 1688 N N . ARG A 1 233 ? -7.879 45.781 18.859 1 90.06 233 ARG A N 1
ATOM 1689 C CA . ARG A 1 233 ? -7.09 46.125 17.688 1 90.06 233 ARG A CA 1
ATOM 1690 C C . ARG A 1 233 ? -7.375 45.188 16.516 1 90.06 233 ARG A C 1
ATOM 1692 O O . ARG A 1 233 ? -7.227 45.562 15.359 1 90.06 233 ARG A O 1
ATOM 1699 N N . LYS A 1 234 ? -7.727 44.062 16.859 1 91.44 234 LYS A N 1
ATOM 1700 C CA . LYS A 1 234 ? -7.934 43.031 15.852 1 91.44 234 LYS A CA 1
ATOM 1701 C C . LYS A 1 234 ? -9.328 42.438 15.953 1 91.44 234 LYS A C 1
ATOM 1703 O O . LYS A 1 234 ? -10.328 43.125 15.789 1 91.44 234 LYS A O 1
ATOM 1708 N N . GLN A 1 235 ? -9.469 41.188 16.25 1 86.31 235 GLN A N 1
ATOM 1709 C CA . GLN A 1 235 ? -10.758 40.562 16.453 1 86.31 235 GLN A CA 1
ATOM 1710 C C . GLN A 1 235 ? -10.711 39.594 17.641 1 86.31 235 GLN A C 1
ATOM 1712 O O . GLN A 1 235 ? -9.641 39.156 18.062 1 86.31 235 GLN A O 1
ATOM 1717 N N . GLN A 1 236 ? -11.82 39.406 18.141 1 86.62 236 GLN A N 1
ATOM 1718 C CA . GLN A 1 236 ? -11.914 38.438 19.219 1 86.62 236 GLN A CA 1
ATOM 1719 C C . GLN A 1 236 ? -11.57 37.031 18.719 1 86.62 236 GLN A C 1
ATOM 1721 O O . GLN A 1 236 ? -12.219 36.531 17.812 1 86.62 236 GLN A O 1
ATOM 1726 N N . PRO A 1 237 ? -10.578 36.469 19.297 1 88.56 237 PRO A N 1
ATOM 1727 C CA . PRO A 1 237 ? -10.211 35.125 18.891 1 88.56 237 PRO A CA 1
ATOM 1728 C C . PRO A 1 237 ? -11.258 34.062 19.297 1 88.56 237 PRO A C 1
ATOM 1730 O O . PRO A 1 237 ? -11.93 34.25 20.312 1 88.56 237 PRO A O 1
ATOM 1733 N N . SER A 1 238 ? -11.469 33.062 18.453 1 93.5 238 SER A N 1
ATOM 1734 C CA . SER A 1 238 ? -12.297 31.906 18.734 1 93.5 238 SER A CA 1
ATOM 1735 C C . SER A 1 238 ? -11.578 30.625 18.344 1 93.5 238 SER A C 1
ATOM 1737 O O . SER A 1 238 ? -11.414 30.328 17.156 1 93.5 238 SER A O 1
ATOM 1739 N N . ALA A 1 239 ? -11.289 29.922 19.391 1 95.81 239 ALA A N 1
ATOM 1740 C CA . ALA A 1 239 ? -10.547 28.688 19.156 1 95.81 239 ALA A CA 1
ATOM 1741 C C . ALA A 1 239 ? -11.375 27.703 18.328 1 95.81 239 ALA A C 1
ATOM 1743 O O . ALA A 1 239 ? -10.859 27.078 17.391 1 95.81 239 ALA A O 1
ATOM 1744 N N . THR A 1 240 ? -12.641 27.578 18.656 1 97.5 240 THR A N 1
ATOM 1745 C CA . THR A 1 240 ? -13.508 26.641 17.938 1 97.5 240 THR A CA 1
ATOM 1746 C C . THR A 1 240 ? -13.664 27.062 16.484 1 97.5 240 THR A C 1
ATOM 1748 O O . THR A 1 240 ? -13.633 26.234 15.57 1 97.5 240 THR A O 1
ATOM 1751 N N . ARG A 1 241 ? -13.844 28.312 16.281 1 96.62 241 ARG A N 1
ATOM 1752 C CA . ARG A 1 241 ? -13.938 28.812 14.914 1 96.62 241 ARG A CA 1
ATOM 1753 C C . ARG A 1 241 ? -12.648 28.547 14.148 1 96.62 241 ARG A C 1
ATOM 1755 O O . ARG A 1 241 ? -12.68 28.109 13 1 96.62 241 ARG A O 1
ATOM 1762 N N . THR A 1 242 ? -11.539 28.844 14.781 1 96.75 242 THR A N 1
ATOM 1763 C CA . THR A 1 242 ? -10.242 28.609 14.164 1 96.75 242 THR A CA 1
ATOM 1764 C C . THR A 1 242 ? -10.07 27.141 13.797 1 96.75 242 THR A C 1
ATOM 1766 O O . THR A 1 242 ? -9.594 26.812 12.711 1 96.75 242 THR A O 1
ATOM 1769 N N . TRP A 1 243 ? -10.461 26.297 14.711 1 98.25 243 TRP A N 1
ATOM 1770 C CA . TRP A 1 243 ? -10.406 24.859 14.461 1 98.25 243 TRP A CA 1
ATOM 1771 C C . TRP A 1 243 ? -11.242 24.5 13.234 1 98.25 243 TRP A C 1
ATOM 1773 O O . TRP A 1 243 ? -10.75 23.828 12.32 1 98.25 243 TRP A O 1
ATOM 1783 N N . ALA A 1 244 ? -12.438 24.922 13.156 1 98.25 244 ALA A N 1
ATOM 1784 C CA . ALA A 1 244 ? -13.367 24.562 12.094 1 98.25 244 ALA A CA 1
ATOM 1785 C C . ALA A 1 244 ? -12.891 25.094 10.742 1 98.25 244 ALA A C 1
ATOM 1787 O O . ALA A 1 244 ? -12.883 24.359 9.75 1 98.25 244 ALA A O 1
ATOM 1788 N N . VAL A 1 245 ? -12.484 26.312 10.773 1 97.31 245 VAL A N 1
ATOM 1789 C CA . VAL A 1 245 ? -11.969 26.922 9.555 1 97.31 245 VAL A CA 1
ATOM 1790 C C . VAL A 1 245 ? -10.703 26.203 9.109 1 97.31 245 VAL A C 1
ATOM 1792 O O . VAL A 1 245 ? -10.484 26 7.914 1 97.31 245 VAL A O 1
ATOM 1795 N N . GLY A 1 246 ? -9.906 25.828 10.07 1 97.75 246 GLY A N 1
ATOM 1796 C CA . GLY A 1 246 ? -8.688 25.094 9.773 1 97.75 246 GLY A CA 1
ATOM 1797 C C . GLY A 1 246 ? -8.953 23.75 9.094 1 97.75 246 GLY A C 1
ATOM 1798 O O . GLY A 1 246 ? -8.219 23.359 8.188 1 97.75 246 GLY A O 1
ATOM 1799 N N . GLN A 1 247 ? -9.977 23.062 9.531 1 98.25 247 GLN A N 1
ATOM 1800 C CA . GLN A 1 247 ? -10.344 21.797 8.898 1 98.25 247 GLN A CA 1
ATOM 1801 C C . GLN A 1 247 ? -10.695 22 7.43 1 98.25 247 GLN A C 1
ATOM 1803 O O . GLN A 1 247 ? -10.25 21.25 6.562 1 98.25 247 GLN A O 1
ATOM 1808 N N . ALA A 1 248 ? -11.461 23.031 7.195 1 98.44 248 ALA A N 1
ATOM 1809 C CA . ALA A 1 248 ? -11.898 23.328 5.832 1 98.44 248 ALA A CA 1
ATOM 1810 C C . ALA A 1 248 ? -10.711 23.734 4.957 1 98.44 248 ALA A C 1
ATOM 1812 O O . ALA A 1 248 ? -10.609 23.312 3.805 1 98.44 248 ALA A O 1
ATOM 1813 N N . GLY A 1 249 ? -9.891 24.562 5.512 1 97.19 249 GLY A N 1
ATOM 1814 C CA . GLY A 1 249 ? -8.727 25.031 4.766 1 97.19 249 GLY A CA 1
ATOM 1815 C C . GLY A 1 249 ? -7.777 23.906 4.395 1 97.19 249 GLY A C 1
ATOM 1816 O O . GLY A 1 249 ? -7.281 23.844 3.268 1 97.19 249 GLY A O 1
ATOM 1817 N N . ALA A 1 250 ? -7.5 23.047 5.344 1 97.62 250 ALA A N 1
ATOM 1818 C CA . ALA A 1 250 ? -6.617 21.906 5.09 1 97.62 250 ALA A CA 1
ATOM 1819 C C . ALA A 1 250 ? -7.188 21 3.992 1 97.62 250 ALA A C 1
ATOM 1821 O O . ALA A 1 250 ? -6.461 20.562 3.1 1 97.62 250 ALA A O 1
ATOM 1822 N N . LEU A 1 251 ? -8.469 20.75 4.074 1 98.19 251 LEU A N 1
ATOM 1823 C CA . LEU A 1 251 ? -9.109 19.891 3.076 1 98.19 251 LEU A CA 1
ATOM 1824 C C . LEU A 1 251 ? -9.047 20.547 1.695 1 98.19 251 LEU A C 1
ATOM 1826 O O . LEU A 1 251 ? -8.68 19.891 0.717 1 98.19 251 LEU A O 1
ATOM 1830 N N . SER A 1 252 ? -9.414 21.797 1.64 1 97 252 SER A N 1
ATOM 1831 C CA . SER A 1 252 ? -9.391 22.5 0.367 1 97 252 SER A CA 1
ATOM 1832 C C . SER A 1 252 ? -8.008 22.469 -0.267 1 97 252 SER A C 1
ATOM 1834 O O . SER A 1 252 ? -7.871 22.219 -1.466 1 97 252 SER A O 1
ATOM 1836 N N . ARG A 1 253 ? -7.031 22.734 0.542 1 96.12 253 ARG A N 1
ATOM 1837 C CA . ARG A 1 253 ? -5.656 22.703 0.056 1 96.12 253 ARG A CA 1
ATOM 1838 C C . ARG A 1 253 ? -5.293 21.312 -0.474 1 96.12 253 ARG A C 1
ATOM 1840 O O . ARG A 1 253 ? -4.715 21.188 -1.557 1 96.12 253 ARG A O 1
ATOM 1847 N N . ALA A 1 254 ? -5.586 20.281 0.226 1 97.5 254 ALA A N 1
ATOM 1848 C CA . ALA A 1 254 ? -5.27 18.906 -0.173 1 97.5 254 ALA A CA 1
ATOM 1849 C C . ALA A 1 254 ? -5.945 18.547 -1.493 1 97.5 254 ALA A C 1
ATOM 1851 O O . ALA A 1 254 ? -5.32 17.969 -2.379 1 97.5 254 ALA A O 1
ATOM 1852 N N . LEU A 1 255 ? -7.211 18.953 -1.596 1 98.19 255 LEU A N 1
ATOM 1853 C CA . LEU A 1 255 ? -7.977 18.625 -2.791 1 98.19 255 LEU A CA 1
ATOM 1854 C C . LEU A 1 255 ? -7.434 19.359 -4.008 1 98.19 255 LEU A C 1
ATOM 1856 O O . LEU A 1 255 ? -7.352 18.797 -5.102 1 98.19 255 LEU A O 1
ATOM 1860 N N . ARG A 1 256 ? -7.078 20.578 -3.834 1 95.62 256 ARG A N 1
ATOM 1861 C CA . ARG A 1 256 ? -6.504 21.344 -4.934 1 95.62 256 ARG A CA 1
ATOM 1862 C C . ARG A 1 256 ? -5.172 20.75 -5.379 1 95.62 256 ARG A C 1
ATOM 1864 O O . ARG A 1 256 ? -4.91 20.625 -6.578 1 95.62 256 ARG A O 1
ATOM 1871 N N . SER A 1 257 ? -4.367 20.453 -4.426 1 96 257 SER A N 1
ATOM 1872 C CA . SER A 1 257 ? -3.08 19.844 -4.738 1 96 257 SER A CA 1
ATOM 1873 C C . SER A 1 257 ? -3.266 18.484 -5.418 1 96 257 SER A C 1
ATOM 1875 O O . SER A 1 257 ? -2.588 18.188 -6.402 1 96 257 SER A O 1
ATOM 1877 N N . TYR A 1 258 ? -4.152 17.703 -4.961 1 97.25 258 TYR A N 1
ATOM 1878 C CA . TYR A 1 258 ? -4.457 16.391 -5.547 1 97.25 258 TYR A CA 1
ATOM 1879 C C . TYR A 1 258 ? -4.887 16.531 -7 1 97.25 258 TYR A C 1
ATOM 1881 O O . TYR A 1 258 ? -4.5 15.734 -7.852 1 97.25 258 TYR A O 1
ATOM 1889 N N . ALA A 1 259 ? -5.684 17.516 -7.23 1 96.69 259 ALA A N 1
ATOM 1890 C CA . ALA A 1 259 ? -6.262 17.703 -8.562 1 96.69 259 ALA A CA 1
ATOM 1891 C C . ALA A 1 259 ? -5.215 18.219 -9.547 1 96.69 259 ALA A C 1
ATOM 1893 O O . ALA A 1 259 ? -5.406 18.141 -10.758 1 96.69 259 ALA A O 1
ATOM 1894 N N . GLY A 1 260 ? -4.164 18.766 -9.023 1 94.5 260 GLY A N 1
ATOM 1895 C CA . GLY A 1 260 ? -3.121 19.344 -9.859 1 94.5 260 GLY A CA 1
ATOM 1896 C C . GLY A 1 260 ? -2.004 18.359 -10.172 1 94.5 260 GLY A C 1
ATOM 1897 O O . GLY A 1 260 ? -2.188 17.141 -10.062 1 94.5 260 GLY A O 1
ATOM 1898 N N . PRO A 1 261 ? -0.839 18.859 -10.586 1 93.06 261 PRO A N 1
ATOM 1899 C CA . PRO A 1 261 ? 0.281 18.016 -11.016 1 93.06 261 PRO A CA 1
ATOM 1900 C C . PRO A 1 261 ? 0.877 17.203 -9.875 1 93.06 261 PRO A C 1
ATOM 1902 O O . PRO A 1 261 ? 1.506 16.172 -10.117 1 93.06 261 PRO A O 1
ATOM 1905 N N . LEU A 1 262 ? 0.641 17.656 -8.672 1 95.12 262 LEU A N 1
ATOM 1906 C CA . LEU A 1 262 ? 1.186 16.938 -7.523 1 95.12 262 LEU A CA 1
ATOM 1907 C C . LEU A 1 262 ? 0.422 15.641 -7.281 1 95.12 262 LEU A C 1
ATOM 1909 O O . LEU A 1 262 ? 0.863 14.797 -6.5 1 95.12 262 LEU A O 1
ATOM 1913 N N . GLY A 1 263 ? -0.687 15.523 -7.953 1 96.19 263 GLY A N 1
ATOM 1914 C CA . GLY A 1 263 ? -1.604 14.445 -7.617 1 96.19 263 GLY A CA 1
ATOM 1915 C C . GLY A 1 263 ? -1.218 13.117 -8.242 1 96.19 263 GLY A C 1
ATOM 1916 O O . GLY A 1 263 ? -1.844 12.086 -7.973 1 96.19 263 GLY A O 1
ATOM 1917 N N . THR A 1 264 ? -0.182 13.086 -9.062 1 95.19 264 THR A N 1
ATOM 1918 C CA . THR A 1 264 ? 0.213 11.867 -9.758 1 95.19 264 THR A CA 1
ATOM 1919 C C . THR A 1 264 ? 1.712 11.625 -9.609 1 95.19 264 THR A C 1
ATOM 1921 O O . THR A 1 264 ? 2.496 12.57 -9.523 1 95.19 264 THR A O 1
ATOM 1924 N N . ALA A 1 265 ? 2.066 10.406 -9.57 1 95.31 265 ALA A N 1
ATOM 1925 C CA . ALA A 1 265 ? 3.445 9.922 -9.57 1 95.31 265 ALA A CA 1
ATOM 1926 C C . ALA A 1 265 ? 3.609 8.719 -10.5 1 95.31 265 ALA A C 1
ATOM 1928 O O . ALA A 1 265 ? 3.531 7.574 -10.055 1 95.31 265 ALA A O 1
ATOM 1929 N N . GLY A 1 266 ? 3.934 9 -11.727 1 94.12 266 GLY A N 1
ATOM 1930 C CA . GLY A 1 266 ? 4 7.934 -12.711 1 94.12 266 GLY A CA 1
ATOM 1931 C C . GLY A 1 266 ? 2.66 7.277 -12.969 1 94.12 266 GLY A C 1
ATOM 1932 O O . GLY A 1 266 ? 1.68 7.957 -13.281 1 94.12 266 GLY A O 1
ATOM 1933 N N . THR A 1 267 ? 2.668 5.961 -12.742 1 96.25 267 THR A N 1
ATOM 1934 C CA . THR A 1 267 ? 1.441 5.215 -13 1 96.25 267 THR A CA 1
ATOM 1935 C C . THR A 1 267 ? 0.49 5.309 -11.812 1 96.25 267 THR A C 1
ATOM 1937 O O . THR A 1 267 ? -0.682 4.941 -11.914 1 96.25 267 THR A O 1
ATOM 1940 N N . PHE A 1 268 ? 0.936 5.898 -10.75 1 97.69 268 PHE A N 1
ATOM 1941 C CA . PHE A 1 268 ? 0.155 5.914 -9.516 1 97.69 268 PHE A CA 1
ATOM 1942 C C . PHE A 1 268 ? -0.297 7.328 -9.18 1 97.69 268 PHE A C 1
ATOM 1944 O O . PHE A 1 268 ? 0.375 8.305 -9.531 1 97.69 268 PHE A O 1
ATOM 1951 N N . PRO A 1 269 ? -1.438 7.395 -8.492 1 97.56 269 PRO A N 1
ATOM 1952 C CA . PRO A 1 269 ? -1.639 8.648 -7.758 1 97.56 269 PRO A CA 1
ATOM 1953 C C . PRO A 1 269 ? -0.577 8.883 -6.688 1 97.56 269 PRO A C 1
ATOM 1955 O O . PRO A 1 269 ? 0.086 7.941 -6.254 1 97.56 269 PRO A O 1
ATOM 1958 N N . GLU A 1 270 ? -0.367 10.141 -6.402 1 97.25 270 GLU A N 1
ATOM 1959 C CA . GLU A 1 270 ? 0.526 10.445 -5.289 1 97.25 270 GLU A CA 1
ATOM 1960 C C . GLU A 1 270 ? -0.038 9.922 -3.971 1 97.25 270 GLU A C 1
ATOM 1962 O O . GLU A 1 270 ? -1.077 10.398 -3.506 1 97.25 270 GLU A O 1
ATOM 1967 N N . PHE A 1 271 ? 0.672 9.055 -3.326 1 97.75 271 PHE A N 1
ATOM 1968 C CA . PHE A 1 271 ? 0.145 8.266 -2.217 1 97.75 271 PHE A CA 1
ATOM 1969 C C . PHE A 1 271 ? -0.008 9.125 -0.968 1 97.75 271 PHE A C 1
ATOM 1971 O O . PHE A 1 271 ? -0.752 8.773 -0.052 1 97.75 271 PHE A O 1
ATOM 1978 N N . THR A 1 272 ? 0.678 10.234 -0.91 1 96.88 272 THR A N 1
ATOM 1979 C CA . THR A 1 272 ? 0.613 11.062 0.29 1 96.88 272 THR A CA 1
ATOM 1980 C C . THR A 1 272 ? -0.797 11.609 0.495 1 96.88 272 THR A C 1
ATOM 1982 O O . THR A 1 272 ? -1.157 12.008 1.604 1 96.88 272 THR A O 1
ATOM 1985 N N . PHE A 1 273 ? -1.59 11.625 -0.568 1 97.75 273 PHE A N 1
ATOM 1986 C CA . PHE A 1 273 ? -2.947 12.148 -0.461 1 97.75 273 PHE A CA 1
ATOM 1987 C C . PHE A 1 273 ? -3.898 11.078 0.062 1 97.75 273 PHE A C 1
ATOM 1989 O O . PHE A 1 273 ? -5.078 11.344 0.298 1 97.75 273 PHE A O 1
ATOM 1996 N N . PHE A 1 274 ? -3.426 9.898 0.282 1 97.75 274 PHE A N 1
ATOM 1997 C CA . PHE A 1 274 ? -4.273 8.789 0.708 1 97.75 274 PHE A CA 1
ATOM 1998 C C . PHE A 1 274 ? -3.939 8.375 2.135 1 97.75 274 PHE A C 1
ATOM 2000 O O . PHE A 1 274 ? -2.869 8.703 2.65 1 97.75 274 PHE A O 1
ATOM 2007 N N . ASP A 1 275 ? -4.934 7.715 2.729 1 96.56 275 ASP A N 1
ATOM 2008 C CA . ASP A 1 275 ? -4.762 7.215 4.09 1 96.56 275 ASP A CA 1
ATOM 2009 C C . ASP A 1 275 ? -3.684 6.137 4.145 1 96.56 275 ASP A C 1
ATOM 2011 O O . ASP A 1 275 ? -3.801 5.094 3.496 1 96.56 275 ASP A O 1
ATOM 2015 N N . CYS A 1 276 ? -2.664 6.363 4.945 1 96.31 276 CYS A N 1
ATOM 2016 C CA . CYS A 1 276 ? -1.483 5.508 4.988 1 96.31 276 CYS A CA 1
ATOM 2017 C C . CYS A 1 276 ? -1.861 4.074 5.328 1 96.31 276 CYS A C 1
ATOM 2019 O O . CYS A 1 276 ? -1.325 3.129 4.742 1 96.31 276 CYS A O 1
ATOM 2021 N N . GLN A 1 277 ? -2.838 3.9 6.168 1 93.94 277 GLN A N 1
ATOM 2022 C CA . GLN A 1 277 ? -3.154 2.58 6.699 1 93.94 277 GLN A CA 1
ATOM 2023 C C . GLN A 1 277 ? -4.121 1.835 5.785 1 93.94 277 GLN A C 1
ATOM 2025 O O . GLN A 1 277 ? -4.535 0.715 6.09 1 93.94 277 GLN A O 1
ATOM 2030 N N . THR A 1 278 ? -4.461 2.422 4.703 1 94.62 278 THR A N 1
ATOM 2031 C CA . THR A 1 278 ? -5.191 1.655 3.703 1 94.62 278 THR A CA 1
ATOM 2032 C C . THR A 1 278 ? -4.242 0.786 2.883 1 94.62 278 THR A C 1
ATOM 2034 O O . THR A 1 278 ? -4.668 -0.192 2.264 1 94.62 278 THR A O 1
ATOM 2037 N N . CYS A 1 279 ? -2.98 1.12 2.943 1 95.94 279 CYS A N 1
ATOM 2038 C CA . CYS A 1 279 ? -1.966 0.313 2.273 1 95.94 279 CYS A CA 1
ATOM 2039 C C . CYS A 1 279 ? -1.043 -0.354 3.287 1 95.94 279 CYS A C 1
ATOM 2041 O O . CYS A 1 279 ? -0.82 -1.564 3.227 1 95.94 279 CYS A O 1
ATOM 2043 N N . HIS A 1 280 ? -0.559 0.443 4.234 1 95.69 280 HIS A N 1
ATOM 2044 C CA . HIS A 1 280 ? 0.405 -0.041 5.219 1 95.69 280 HIS A CA 1
ATOM 2045 C C . HIS A 1 280 ? -0.277 -0.882 6.289 1 95.69 280 HIS A C 1
ATOM 2047 O O . HIS A 1 280 ? -0.43 -0.437 7.43 1 95.69 280 HIS A O 1
ATOM 2053 N N . ARG A 1 281 ? -0.641 -2.121 5.949 1 93 281 ARG A N 1
ATOM 2054 C CA . ARG A 1 281 ? -1.307 -3.072 6.836 1 93 281 ARG A CA 1
ATOM 2055 C C . ARG A 1 281 ? -0.662 -4.449 6.742 1 93 281 ARG A C 1
ATOM 2057 O O . ARG A 1 281 ? -0.077 -4.801 5.715 1 93 281 ARG A O 1
ATOM 2064 N N . ARG A 1 282 ? -0.846 -5.125 7.797 1 92.69 282 ARG A N 1
ATOM 2065 C CA . ARG A 1 282 ? -0.375 -6.508 7.809 1 92.69 282 ARG A CA 1
ATOM 2066 C C . ARG A 1 282 ? -1.229 -7.383 6.898 1 92.69 282 ARG A C 1
ATOM 2068 O O . ARG A 1 282 ? -2.441 -7.188 6.797 1 92.69 282 ARG A O 1
ATOM 2075 N N . ILE A 1 283 ? -0.628 -8.328 6.25 1 93.69 283 ILE A N 1
ATOM 2076 C CA . ILE A 1 283 ? -1.317 -9.344 5.457 1 93.69 283 ILE A CA 1
ATOM 2077 C C . ILE A 1 283 ? -0.781 -10.727 5.812 1 93.69 283 ILE A C 1
ATOM 2079 O O . ILE A 1 283 ? 0.329 -10.852 6.332 1 93.69 283 ILE A O 1
ATOM 2083 N N . SER A 1 284 ? -1.617 -11.727 5.605 1 94.31 284 SER A N 1
ATOM 2084 C CA . SER A 1 284 ? -1.202 -13.094 5.898 1 94.31 284 SER A CA 1
ATOM 2085 C C . SER A 1 284 ? -1.923 -14.094 5.004 1 94.31 284 SER A C 1
ATOM 2087 O O . SER A 1 284 ? -3.074 -13.875 4.621 1 94.31 284 SER A O 1
ATOM 2089 N N . ASP A 1 285 ? -1.205 -15.141 4.727 1 93.38 285 ASP A N 1
ATOM 2090 C CA . ASP A 1 285 ? -1.79 -16.234 3.953 1 93.38 285 ASP A CA 1
ATOM 2091 C C . ASP A 1 285 ? -2.318 -17.328 4.871 1 93.38 285 ASP A C 1
ATOM 2093 O O . ASP A 1 285 ? -2.842 -18.344 4.395 1 93.38 285 ASP A O 1
ATOM 2097 N N . ALA A 1 286 ? -2.184 -17.141 6.109 1 93.38 286 ALA A N 1
ATOM 2098 C CA . ALA A 1 286 ? -2.619 -18.156 7.066 1 93.38 286 ALA A CA 1
ATOM 2099 C C . ALA A 1 286 ? -4.117 -18.422 6.934 1 93.38 286 ALA A C 1
ATOM 2101 O O . ALA A 1 286 ? -4.902 -17.5 6.699 1 93.38 286 ALA A O 1
ATOM 2102 N N . ILE A 1 287 ? -4.473 -19.672 7.184 1 91.25 287 ILE A N 1
ATOM 2103 C CA . ILE A 1 287 ? -5.816 -20.172 6.902 1 91.25 287 ILE A CA 1
ATOM 2104 C C . ILE A 1 287 ? -6.824 -19.469 7.812 1 91.25 287 ILE A C 1
ATOM 2106 O O . ILE A 1 287 ? -7.973 -19.25 7.422 1 91.25 287 ILE A O 1
ATOM 2110 N N . ASP A 1 288 ? -6.414 -19.047 8.93 1 92.81 288 ASP A N 1
ATOM 2111 C CA . ASP A 1 288 ? -7.336 -18.453 9.891 1 92.81 288 ASP A CA 1
ATOM 2112 C C . ASP A 1 288 ? -7.262 -16.922 9.859 1 92.81 288 ASP A C 1
ATOM 2114 O O . ASP A 1 288 ? -7.934 -16.25 10.641 1 92.81 288 ASP A O 1
ATOM 2118 N N . TYR A 1 289 ? -6.496 -16.422 8.938 1 92.69 289 TYR A N 1
ATOM 2119 C CA . TYR A 1 289 ? -6.359 -14.969 8.852 1 92.69 289 TYR A CA 1
ATOM 2120 C C . TYR A 1 289 ? -7.664 -14.328 8.398 1 92.69 289 TYR A C 1
ATOM 2122 O O . TYR A 1 289 ? -8.336 -14.836 7.504 1 92.69 289 TYR A O 1
ATOM 2130 N N . ARG A 1 290 ? -8.023 -13.234 9.109 1 93 290 ARG A N 1
ATOM 2131 C CA . ARG A 1 290 ? -9.148 -12.383 8.75 1 93 290 ARG A CA 1
ATOM 2132 C C . ARG A 1 290 ? -8.727 -10.914 8.688 1 93 290 ARG A C 1
ATOM 2134 O O . ARG A 1 290 ? -8.234 -10.367 9.672 1 93 290 ARG A O 1
ATOM 2141 N N . PRO A 1 291 ? -8.875 -10.344 7.469 1 91.75 291 PRO A N 1
ATOM 2142 C CA . PRO A 1 291 ? -8.555 -8.914 7.438 1 91.75 291 PRO A CA 1
ATOM 2143 C C . PRO A 1 291 ? -9.375 -8.102 8.438 1 91.75 291 PRO A C 1
ATOM 2145 O O . PRO A 1 291 ? -10.555 -8.375 8.641 1 91.75 291 PRO A O 1
ATOM 2148 N N . SER A 1 292 ? -8.742 -7.078 8.977 1 86.62 292 SER A N 1
ATOM 2149 C CA . SER A 1 292 ? -9.367 -6.332 10.062 1 86.62 292 SER A CA 1
ATOM 2150 C C . SER A 1 292 ? -9.984 -5.035 9.562 1 86.62 292 SER A C 1
ATOM 2152 O O . SER A 1 292 ? -10.633 -4.312 10.32 1 86.62 292 SER A O 1
ATOM 2154 N N . ALA A 1 293 ? -9.836 -4.781 8.328 1 89.19 293 ALA A N 1
ATOM 2155 C CA . ALA A 1 293 ? -10.367 -3.531 7.793 1 89.19 293 ALA A CA 1
ATOM 2156 C C . ALA A 1 293 ? -11.883 -3.463 7.961 1 89.19 293 ALA A C 1
ATOM 2158 O O . ALA A 1 293 ? -12.586 -4.438 7.695 1 89.19 293 ALA A O 1
ATOM 2159 N N . LEU A 1 294 ? -12.367 -2.314 8.414 1 91.88 294 LEU A N 1
ATOM 2160 C CA . LEU A 1 294 ? -13.797 -2.08 8.57 1 91.88 294 LEU A CA 1
ATOM 2161 C C . LEU A 1 294 ? -14.344 -1.232 7.426 1 91.88 294 LEU A C 1
ATOM 2163 O O . LEU A 1 294 ? -13.625 -0.395 6.875 1 91.88 294 LEU A O 1
ATOM 2167 N N . THR A 1 295 ? -15.555 -1.495 7.211 1 91.88 295 THR A N 1
ATOM 2168 C CA . THR A 1 295 ? -16.234 -0.669 6.219 1 91.88 295 THR A CA 1
ATOM 2169 C C . THR A 1 295 ? -16.531 0.721 6.781 1 91.88 295 THR A C 1
ATOM 2171 O O . THR A 1 295 ? -16.922 0.858 7.938 1 91.88 295 THR A O 1
ATOM 2174 N N . ASN A 1 296 ? -16.219 1.718 6.004 1 96.12 296 ASN A N 1
ATOM 2175 C CA . ASN A 1 296 ? -16.531 3.113 6.305 1 96.12 296 ASN A CA 1
ATOM 2176 C C . ASN A 1 296 ? -17.703 3.625 5.473 1 96.12 296 ASN A C 1
ATOM 2178 O O . ASN A 1 296 ? -17.609 3.701 4.246 1 96.12 296 ASN A O 1
ATOM 2182 N N . PRO A 1 297 ? -18.828 3.955 6.094 1 95.75 297 PRO A N 1
ATOM 2183 C CA . PRO A 1 297 ? -20.016 4.328 5.332 1 95.75 297 PRO A CA 1
ATOM 2184 C C . PRO A 1 297 ? -19.828 5.598 4.508 1 95.75 297 PRO A C 1
ATOM 2186 O O . PRO A 1 297 ? -20.609 5.879 3.598 1 95.75 297 PRO A O 1
ATOM 2189 N N . GLY A 1 298 ? -18.828 6.355 4.742 1 96.94 298 GLY A N 1
ATOM 2190 C CA . GLY A 1 298 ? -18.547 7.562 3.986 1 96.94 298 GLY A CA 1
ATOM 2191 C C . GLY A 1 298 ? -17.656 7.312 2.779 1 96.94 298 GLY A C 1
ATOM 2192 O O . GLY A 1 298 ? -17.391 8.234 2.002 1 96.94 298 GLY A O 1
ATOM 2193 N N . ARG A 1 299 ? -17.219 6.074 2.574 1 97.5 299 ARG A N 1
ATOM 2194 C CA . ARG A 1 299 ? -16.312 5.688 1.509 1 97.5 299 ARG A CA 1
ATOM 2195 C C . ARG A 1 299 ? -16.922 4.621 0.611 1 97.5 299 ARG A C 1
ATOM 2197 O O . ARG A 1 299 ? -16.625 3.434 0.746 1 97.5 299 ARG A O 1
ATOM 2204 N N . PRO A 1 300 ? -17.812 5.039 -0.353 1 96.88 300 PRO A N 1
ATOM 2205 C CA . PRO A 1 300 ? -18.359 4.031 -1.26 1 96.88 300 PRO A CA 1
ATOM 2206 C C . PRO A 1 300 ? -17.344 3.566 -2.309 1 96.88 300 PRO A C 1
ATOM 2208 O O . PRO A 1 300 ? -17.547 3.801 -3.504 1 96.88 300 PRO A O 1
ATOM 2211 N N . ILE A 1 301 ? -16.344 2.893 -1.866 1 96.06 301 ILE A N 1
ATOM 2212 C CA . ILE A 1 301 ? -15.273 2.354 -2.711 1 96.06 301 ILE A CA 1
ATOM 2213 C C . ILE A 1 301 ? -15.203 0.837 -2.547 1 96.06 301 ILE A C 1
ATOM 2215 O O . ILE A 1 301 ? -15.578 0.302 -1.5 1 96.06 301 ILE A O 1
ATOM 2219 N N . PRO A 1 302 ? -14.758 0.167 -3.592 1 95.12 302 PRO A N 1
ATOM 2220 C CA . PRO A 1 302 ? -14.578 -1.278 -3.439 1 95.12 302 PRO A CA 1
ATOM 2221 C C . PRO A 1 302 ? -13.555 -1.637 -2.367 1 95.12 302 PRO A C 1
ATOM 2223 O O . PRO A 1 302 ? -12.609 -0.88 -2.137 1 95.12 302 PRO A O 1
ATOM 2226 N N . LEU A 1 303 ? -13.805 -2.789 -1.795 1 94.75 303 LEU A N 1
ATOM 2227 C CA . LEU A 1 303 ? -12.844 -3.32 -0.834 1 94.75 303 LEU A CA 1
ATOM 2228 C C . LEU A 1 303 ? -11.445 -3.381 -1.441 1 94.75 303 LEU A C 1
ATOM 2230 O O . LEU A 1 303 ? -11.281 -3.781 -2.596 1 94.75 303 LEU A O 1
ATOM 2234 N N . GLY A 1 304 ? -10.461 -2.922 -0.691 1 94.38 304 GLY A N 1
ATOM 2235 C CA . GLY A 1 304 ? -9.086 -2.996 -1.155 1 94.38 304 GLY A CA 1
ATOM 2236 C C . GLY A 1 304 ? -8.633 -1.752 -1.896 1 94.38 304 GLY A C 1
ATOM 2237 O O . GLY A 1 304 ? -7.469 -1.631 -2.268 1 94.38 304 GLY A O 1
ATOM 2238 N N . THR A 1 305 ? -9.508 -0.821 -2.105 1 96.25 305 THR A N 1
ATOM 2239 C CA . THR A 1 305 ? -9.164 0.451 -2.73 1 96.25 305 THR A CA 1
ATOM 2240 C C . THR A 1 305 ? -8.625 1.435 -1.693 1 96.25 305 THR A C 1
ATOM 2242 O O . THR A 1 305 ? -9.25 1.642 -0.648 1 96.25 305 THR A O 1
ATOM 2245 N N . PRO A 1 306 ? -7.484 2.043 -1.989 1 96.94 306 PRO A N 1
ATOM 2246 C CA . PRO A 1 306 ? -7.012 3.066 -1.055 1 96.94 306 PRO A CA 1
ATOM 2247 C C . PRO A 1 306 ? -7.984 4.238 -0.921 1 96.94 306 PRO A C 1
ATOM 2249 O O . PRO A 1 306 ? -8.562 4.684 -1.918 1 96.94 306 PRO A O 1
ATOM 2252 N N . ALA A 1 307 ? -8.148 4.641 0.277 1 97.44 307 ALA A N 1
ATOM 2253 C CA . ALA A 1 307 ? -9.031 5.773 0.546 1 97.44 307 ALA A CA 1
ATOM 2254 C C . ALA A 1 307 ? -8.242 7.078 0.618 1 97.44 307 ALA A C 1
ATOM 2256 O O . ALA A 1 307 ? -7.105 7.102 1.096 1 97.44 307 ALA A O 1
ATOM 2257 N N . PHE A 1 308 ? -8.859 8.133 0.149 1 98.31 308 PHE A N 1
ATOM 2258 C CA . PHE A 1 308 ? -8.312 9.461 0.375 1 98.31 308 PHE A CA 1
ATOM 2259 C C . PHE A 1 308 ? -8.211 9.758 1.866 1 98.31 308 PHE A C 1
ATOM 2261 O O . PHE A 1 308 ? -9.047 9.312 2.652 1 98.31 308 PHE A O 1
ATOM 2268 N N . GLN A 1 309 ? -7.156 10.477 2.238 1 96.94 309 GLN A N 1
ATOM 2269 C CA . GLN A 1 309 ? -7.055 10.898 3.629 1 96.94 309 GLN A CA 1
ATOM 2270 C C . GLN A 1 309 ? -8.188 11.859 3.992 1 96.94 309 GLN A C 1
ATOM 2272 O O . GLN A 1 309 ? -8.133 13.047 3.646 1 96.94 309 GLN A O 1
ATOM 2277 N N . ASP A 1 310 ? -9.172 11.336 4.695 1 97.62 310 ASP A N 1
ATOM 2278 C CA . ASP A 1 310 ? -10.398 12.125 4.816 1 97.62 310 ASP A CA 1
ATOM 2279 C C . ASP A 1 310 ? -10.656 12.508 6.273 1 97.62 310 ASP A C 1
ATOM 2281 O O . ASP A 1 310 ? -11.812 12.672 6.68 1 97.62 310 ASP A O 1
ATOM 2285 N N . GLU A 1 311 ? -9.609 12.594 7.105 1 97.75 311 GLU A N 1
ATOM 2286 C CA . GLU A 1 311 ? -9.789 12.984 8.5 1 97.75 311 GLU A CA 1
ATOM 2287 C C . GLU A 1 311 ? -10.422 14.375 8.609 1 97.75 311 GLU A C 1
ATOM 2289 O O . GLU A 1 311 ? -11.281 14.602 9.461 1 97.75 311 GLU A O 1
ATOM 2294 N N . ASN A 1 312 ? -10 15.289 7.703 1 98.5 312 ASN A N 1
ATOM 2295 C CA . ASN A 1 312 ? -10.578 16.625 7.73 1 98.5 312 ASN A CA 1
ATOM 2296 C C . ASN A 1 312 ? -12.023 16.625 7.246 1 98.5 312 ASN A C 1
ATOM 2298 O O . ASN A 1 312 ? -12.828 17.453 7.664 1 98.5 312 ASN A O 1
ATOM 2302 N N . ILE A 1 313 ? -12.344 15.688 6.367 1 98.75 313 ILE A N 1
ATOM 2303 C CA . ILE A 1 313 ? -13.727 15.547 5.926 1 98.75 313 ILE A CA 1
ATOM 2304 C C . ILE A 1 313 ? -14.602 15.148 7.105 1 98.75 313 ILE A C 1
ATOM 2306 O O . ILE A 1 313 ? -15.68 15.711 7.305 1 98.75 313 ILE A O 1
ATOM 2310 N N . ILE A 1 314 ? -14.156 14.258 7.887 1 98.69 314 ILE A N 1
ATOM 2311 C CA . ILE A 1 314 ? -14.914 13.75 9.023 1 98.69 314 ILE A CA 1
ATOM 2312 C C . ILE A 1 314 ? -15.133 14.859 10.039 1 98.69 314 ILE A C 1
ATOM 2314 O O . ILE A 1 314 ? -16.25 15.062 10.516 1 98.69 314 ILE A O 1
ATOM 2318 N N . MET A 1 315 ? -14.141 15.617 10.344 1 98.62 315 MET A N 1
ATOM 2319 C CA . MET A 1 315 ? -14.242 16.719 11.305 1 98.62 315 MET A CA 1
ATOM 2320 C C . MET A 1 315 ? -15.164 17.812 10.781 1 98.62 315 MET A C 1
ATOM 2322 O O . MET A 1 315 ? -15.984 18.359 11.523 1 98.62 315 MET A O 1
ATOM 2326 N N . LEU A 1 316 ? -14.977 18.125 9.531 1 98.38 316 LEU A N 1
ATOM 2327 C CA . LEU A 1 316 ? -15.781 19.172 8.93 1 98.38 316 LEU A CA 1
ATOM 2328 C C . LEU A 1 316 ? -17.266 18.797 8.922 1 98.38 316 LEU A C 1
ATOM 2330 O O . LEU A 1 316 ? -18.125 19.625 9.164 1 98.38 316 LEU A O 1
ATOM 2334 N N . SER A 1 317 ? -17.5 17.547 8.578 1 98.44 317 SER A N 1
ATOM 2335 C CA . SER A 1 317 ? -18.875 17.047 8.617 1 98.44 317 SER A CA 1
ATOM 2336 C C . SER A 1 317 ? -19.484 17.188 10.008 1 98.44 317 SER A C 1
ATOM 2338 O O . SER A 1 317 ? -20.641 17.609 10.148 1 98.44 317 SER A O 1
ATOM 2340 N N . ALA A 1 318 ? -18.734 16.875 11 1 98.38 318 ALA A N 1
ATOM 2341 C CA . ALA A 1 318 ? -19.203 16.984 12.383 1 98.38 318 ALA A CA 1
ATOM 2342 C C . ALA A 1 318 ? -19.531 18.438 12.742 1 98.38 318 ALA A C 1
ATOM 2344 O O . ALA A 1 318 ? -20.578 18.703 13.336 1 98.38 318 ALA A O 1
ATOM 2345 N N . ALA A 1 319 ? -18.703 19.344 12.398 1 98.5 319 ALA A N 1
ATOM 2346 C CA . ALA A 1 319 ? -18.938 20.766 12.672 1 98.5 319 ALA A CA 1
ATOM 2347 C C . ALA A 1 319 ? -20.125 21.281 11.875 1 98.5 319 ALA A C 1
ATOM 2349 O O . ALA A 1 319 ? -20.953 22.031 12.398 1 98.5 319 ALA A O 1
ATOM 2350 N N . ALA A 1 320 ? -20.203 20.891 10.633 1 98.31 320 ALA A N 1
ATOM 2351 C CA . ALA A 1 320 ? -21.25 21.375 9.734 1 98.31 320 ALA A CA 1
ATOM 2352 C C . ALA A 1 320 ? -22.641 20.969 10.234 1 98.31 320 ALA A C 1
ATOM 2354 O O . ALA A 1 320 ? -23.578 21.75 10.156 1 98.31 320 ALA A O 1
ATOM 2355 N N . ARG A 1 321 ? -22.75 19.828 10.758 1 97.62 321 ARG A N 1
ATOM 2356 C CA . ARG A 1 321 ? -24.031 19.328 11.242 1 97.62 321 ARG A CA 1
ATOM 2357 C C . ARG A 1 321 ? -24.562 20.188 12.383 1 97.62 321 ARG A C 1
ATOM 2359 O O . ARG A 1 321 ? -25.781 20.297 12.578 1 97.62 321 ARG A O 1
ATOM 2366 N N . VAL A 1 322 ? -23.672 20.812 13.07 1 97.06 322 VAL A N 1
ATOM 2367 C CA . VAL A 1 322 ? -24.047 21.609 14.234 1 97.06 322 VAL A CA 1
ATOM 2368 C C . VAL A 1 322 ? -24.281 23.047 13.805 1 97.06 322 VAL A C 1
ATOM 2370 O O . VAL A 1 322 ? -25.312 23.641 14.156 1 97.06 322 VAL A O 1
ATOM 2373 N N . VAL A 1 323 ? -23.469 23.641 12.977 1 95.31 323 VAL A N 1
ATOM 2374 C CA . VAL A 1 323 ? -23.469 25.094 12.852 1 95.31 323 VAL A CA 1
ATOM 2375 C C . VAL A 1 323 ? -23.938 25.484 11.453 1 95.31 323 VAL A C 1
ATOM 2377 O O . VAL A 1 323 ? -24.297 26.641 11.211 1 95.31 323 VAL A O 1
ATOM 2380 N N . ALA A 1 324 ? -23.969 24.547 10.562 1 96.25 324 ALA A N 1
ATOM 2381 C CA . ALA A 1 324 ? -24.438 24.797 9.195 1 96.25 324 ALA A CA 1
ATOM 2382 C C . ALA A 1 324 ? -25.172 23.594 8.641 1 96.25 324 ALA A C 1
ATOM 2384 O O . ALA A 1 324 ? -24.844 23.094 7.559 1 96.25 324 ALA A O 1
ATOM 2385 N N . PRO A 1 325 ? -26.219 23.188 9.305 1 94.81 325 PRO A N 1
ATOM 2386 C CA . PRO A 1 325 ? -26.906 21.969 8.898 1 94.81 325 PRO A CA 1
ATOM 2387 C C . PRO A 1 325 ? -27.422 22.016 7.465 1 94.81 325 PRO A C 1
ATOM 2389 O O . PRO A 1 325 ? -27.531 20.984 6.801 1 94.81 325 PRO A O 1
ATOM 2392 N N . ASP A 1 326 ? -27.641 23.203 6.906 1 95.38 326 ASP A N 1
ATOM 2393 C CA . ASP A 1 326 ? -28.156 23.359 5.551 1 95.38 326 ASP A CA 1
ATOM 2394 C C . ASP A 1 326 ? -27.094 22.984 4.516 1 95.38 326 ASP A C 1
ATOM 2396 O O . ASP A 1 326 ? -27.422 22.609 3.391 1 95.38 326 ASP A O 1
ATOM 2400 N N . LEU A 1 327 ? -25.844 23.094 4.926 1 97.88 327 LEU A N 1
ATOM 2401 C CA . LEU A 1 327 ? -24.734 22.797 4.016 1 97.88 327 LEU A CA 1
ATOM 2402 C C . LEU A 1 327 ? -24.203 21.391 4.246 1 97.88 327 LEU A C 1
ATOM 2404 O O . LEU A 1 327 ? -23.5 20.844 3.396 1 97.88 327 LEU A O 1
ATOM 2408 N N . ALA A 1 328 ? -24.484 20.797 5.383 1 98.06 328 ALA A N 1
ATOM 2409 C CA . ALA A 1 328 ? -23.891 19.547 5.824 1 98.06 328 ALA A CA 1
ATOM 2410 C C . ALA A 1 328 ? -24.234 18.406 4.867 1 98.06 328 ALA A C 1
ATOM 2412 O O . ALA A 1 328 ? -23.359 17.625 4.48 1 98.06 328 ALA A O 1
ATOM 2413 N N . ALA A 1 329 ? -25.453 18.344 4.492 1 97.56 329 ALA A N 1
ATOM 2414 C CA . ALA A 1 329 ? -25.875 17.25 3.629 1 97.56 329 ALA A CA 1
ATOM 2415 C C . ALA A 1 329 ? -25.172 17.312 2.277 1 97.56 329 ALA A C 1
ATOM 2417 O O . ALA A 1 329 ? -24.766 16.281 1.739 1 97.56 329 ALA A O 1
ATOM 2418 N N . GLY A 1 330 ? -25.109 18.5 1.691 1 98.38 330 GLY A N 1
ATOM 2419 C CA . GLY A 1 330 ? -24.391 18.672 0.433 1 98.38 330 GLY A CA 1
ATOM 2420 C C . GLY A 1 330 ? -22.922 18.312 0.526 1 98.38 330 GLY A C 1
ATOM 2421 O O . GLY A 1 330 ? -22.375 17.656 -0.365 1 98.38 330 GLY A O 1
ATOM 2422 N N . PHE A 1 331 ? -22.312 18.734 1.556 1 98.75 331 PHE A N 1
ATOM 2423 C CA . PHE A 1 331 ? -20.906 18.406 1.783 1 98.75 331 PHE A CA 1
ATOM 2424 C C . PHE A 1 331 ? -20.703 16.906 1.874 1 98.75 331 PHE A C 1
ATOM 2426 O O . PHE A 1 331 ? -19.781 16.359 1.263 1 98.75 331 PHE A O 1
ATOM 2433 N N . ASP A 1 332 ? -21.547 16.219 2.633 1 98.44 332 ASP A N 1
ATOM 2434 C CA . ASP A 1 332 ? -21.453 14.766 2.785 1 98.44 332 ASP A CA 1
ATOM 2435 C C . ASP A 1 332 ? -21.656 14.062 1.445 1 98.44 332 ASP A C 1
ATOM 2437 O O . ASP A 1 332 ? -20.969 13.086 1.146 1 98.44 332 ASP A O 1
ATOM 2441 N N . ARG A 1 333 ? -22.562 14.539 0.67 1 98.44 333 ARG A N 1
ATOM 2442 C CA . ARG A 1 333 ? -22.797 13.969 -0.65 1 98.44 333 ARG A CA 1
ATOM 2443 C C . ARG A 1 333 ? -21.562 14.117 -1.541 1 98.44 333 ARG A C 1
ATOM 2445 O O . ARG A 1 333 ? -21.172 13.164 -2.223 1 98.44 333 ARG A O 1
ATOM 2452 N N . ASP A 1 334 ? -20.969 15.297 -1.505 1 98.88 334 ASP A N 1
ATOM 2453 C CA . ASP A 1 334 ? -19.797 15.547 -2.332 1 98.88 334 ASP A CA 1
ATOM 2454 C C . ASP A 1 334 ? -18.609 14.703 -1.87 1 98.88 334 ASP A C 1
ATOM 2456 O O . ASP A 1 334 ? -17.797 14.258 -2.689 1 98.88 334 ASP A O 1
ATOM 2460 N N . SER A 1 335 ? -18.531 14.555 -0.588 1 98.75 335 SER A N 1
ATOM 2461 C CA . SER A 1 335 ? -17.484 13.695 -0.04 1 98.75 335 SER A CA 1
ATOM 2462 C C . SER A 1 335 ? -17.609 12.266 -0.541 1 98.75 335 SER A C 1
ATOM 2464 O O . SER A 1 335 ? -16.641 11.664 -1.007 1 98.75 335 SER A O 1
ATOM 2466 N N . ARG A 1 336 ? -18.781 11.703 -0.455 1 98.56 336 ARG A N 1
ATOM 2467 C CA . ARG A 1 336 ? -19.031 10.344 -0.928 1 98.56 336 ARG A CA 1
ATOM 2468 C C . ARG A 1 336 ? -18.766 10.227 -2.426 1 98.56 336 ARG A C 1
ATOM 2470 O O . ARG A 1 336 ? -18.188 9.25 -2.887 1 98.56 336 ARG A O 1
ATOM 2477 N N . ALA A 1 337 ? -19.172 11.203 -3.125 1 98.81 337 ALA A N 1
ATOM 2478 C CA . ALA A 1 337 ? -18.984 11.211 -4.574 1 98.81 337 ALA A CA 1
ATOM 2479 C C . ALA A 1 337 ? -17.516 11.227 -4.938 1 98.81 337 ALA A C 1
ATOM 2481 O O . ALA A 1 337 ? -17.094 10.602 -5.914 1 98.81 337 ALA A O 1
ATOM 2482 N N . PHE A 1 338 ? -16.766 11.961 -4.207 1 98.88 338 PHE A N 1
ATOM 2483 C CA . PHE A 1 338 ? -15.328 12.039 -4.465 1 98.88 338 PHE A CA 1
ATOM 2484 C C . PHE A 1 338 ? -14.672 10.68 -4.281 1 98.88 338 PHE A C 1
ATOM 2486 O O . PHE A 1 338 ? -13.906 10.234 -5.137 1 98.88 338 PHE A O 1
ATOM 2493 N N . HIS A 1 339 ? -15 9.977 -3.201 1 98.5 339 HIS A N 1
ATOM 2494 C CA . HIS A 1 339 ? -14.461 8.633 -2.994 1 98.5 339 HIS A CA 1
ATOM 2495 C C . HIS A 1 339 ? -14.883 7.691 -4.113 1 98.5 339 HIS A C 1
ATOM 2497 O O . HIS A 1 339 ? -14.062 6.949 -4.652 1 98.5 339 HIS A O 1
ATOM 2503 N N . ALA A 1 340 ? -16.109 7.773 -4.457 1 98.56 340 ALA A N 1
ATOM 2504 C CA . ALA A 1 340 ? -16.594 6.93 -5.547 1 98.56 340 ALA A CA 1
ATOM 2505 C C . ALA A 1 340 ? -15.859 7.23 -6.848 1 98.56 340 ALA A C 1
ATOM 2507 O O . ALA A 1 340 ? -15.555 6.316 -7.621 1 98.56 340 ALA A O 1
ATOM 2508 N N . ALA A 1 341 ? -15.57 8.477 -7.059 1 98.69 341 ALA A N 1
ATOM 2509 C CA . ALA A 1 341 ? -14.906 8.906 -8.289 1 98.69 341 ALA A CA 1
ATOM 2510 C C . ALA A 1 341 ? -13.477 8.375 -8.344 1 98.69 341 ALA A C 1
ATOM 2512 O O . ALA A 1 341 ? -12.969 8.07 -9.43 1 98.69 341 ALA A O 1
ATOM 2513 N N . ILE A 1 342 ? -12.852 8.273 -7.219 1 97.94 342 ILE A N 1
ATOM 2514 C CA . ILE A 1 342 ? -11.508 7.711 -7.164 1 97.94 342 ILE A CA 1
ATOM 2515 C C . ILE A 1 342 ? -11.523 6.277 -7.688 1 97.94 342 ILE A C 1
ATOM 2517 O O . ILE A 1 342 ? -10.617 5.863 -8.406 1 97.94 342 ILE A O 1
ATOM 2521 N N . ALA A 1 343 ? -12.57 5.578 -7.344 1 96.5 343 ALA A N 1
ATOM 2522 C CA . ALA A 1 343 ? -12.703 4.188 -7.777 1 96.5 343 ALA A CA 1
ATOM 2523 C C . ALA A 1 343 ? -13.047 4.109 -9.266 1 96.5 343 ALA A C 1
ATOM 2525 O O . ALA A 1 343 ? -12.891 3.057 -9.883 1 96.5 343 ALA A O 1
ATOM 2526 N N . ALA A 1 344 ? -13.484 5.188 -9.82 1 97.06 344 ALA A N 1
ATOM 2527 C CA . ALA A 1 344 ? -13.891 5.184 -11.219 1 97.06 344 ALA A CA 1
ATOM 2528 C C . ALA A 1 344 ? -12.727 5.551 -12.133 1 97.06 344 ALA A C 1
ATOM 2530 O O . ALA A 1 344 ? -12.555 4.957 -13.195 1 97.06 344 ALA A O 1
ATOM 2531 N N . GLY A 1 345 ? -12.023 6.613 -11.766 1 96.5 345 GLY A N 1
ATOM 2532 C CA . GLY A 1 345 ? -10.891 7.043 -12.57 1 96.5 345 GLY A CA 1
ATOM 2533 C C . GLY A 1 345 ? -10.414 8.445 -12.234 1 96.5 345 GLY A C 1
ATOM 2534 O O . GLY A 1 345 ? -11.117 9.195 -11.555 1 96.5 345 GLY A O 1
ATOM 2535 N N . ARG A 1 346 ? -9.258 8.82 -12.727 1 96.12 346 ARG A N 1
ATOM 2536 C CA . ARG A 1 346 ? -8.609 10.07 -12.352 1 96.12 346 ARG A CA 1
ATOM 2537 C C . ARG A 1 346 ? -9.406 11.273 -12.844 1 96.12 346 ARG A C 1
ATOM 2539 O O . ARG A 1 346 ? -9.625 12.227 -12.102 1 96.12 346 ARG A O 1
ATOM 2546 N N . PRO A 1 347 ? -9.883 11.227 -14.109 1 97.25 347 PRO A N 1
ATOM 2547 C CA . PRO A 1 347 ? -10.641 12.414 -14.531 1 97.25 347 PRO A CA 1
ATOM 2548 C C . PRO A 1 347 ? -11.875 12.656 -13.672 1 97.25 347 PRO A C 1
ATOM 2550 O O . PRO A 1 347 ? -12.164 13.805 -13.312 1 97.25 347 PRO A O 1
ATOM 2553 N N . GLN A 1 348 ? -12.547 11.578 -13.328 1 98.44 348 GLN A N 1
ATOM 2554 C CA . GLN A 1 348 ? -13.719 11.688 -12.453 1 98.44 348 GLN A CA 1
ATOM 2555 C C . GLN A 1 348 ? -13.32 12.18 -11.07 1 98.44 348 GLN A C 1
ATOM 2557 O O . GLN A 1 348 ? -14.016 13.016 -10.484 1 98.44 348 GLN A O 1
ATOM 2562 N N . ALA A 1 349 ? -12.211 11.719 -10.594 1 98.62 349 ALA A N 1
ATOM 2563 C CA . ALA A 1 349 ? -11.742 12.086 -9.258 1 98.62 349 ALA A CA 1
ATOM 2564 C C . ALA A 1 349 ? -11.367 13.562 -9.195 1 98.62 349 ALA A C 1
ATOM 2566 O O . ALA A 1 349 ? -11.664 14.25 -8.219 1 98.62 349 ALA A O 1
ATOM 2567 N N . VAL A 1 350 ? -10.75 14.047 -10.25 1 98.56 350 VAL A N 1
ATOM 2568 C CA . VAL A 1 350 ? -10.328 15.445 -10.305 1 98.56 350 VAL A CA 1
ATOM 2569 C C . VAL A 1 350 ? -11.562 16.344 -10.305 1 98.56 350 VAL A C 1
ATOM 2571 O O . VAL A 1 350 ? -11.609 17.328 -9.562 1 98.56 350 VAL A O 1
ATOM 2574 N N . ALA A 1 351 ? -12.531 15.969 -11.055 1 98.81 351 ALA A N 1
ATOM 2575 C CA . ALA A 1 351 ? -13.758 16.75 -11.102 1 98.81 351 ALA A CA 1
ATOM 2576 C C . ALA A 1 351 ? -14.477 16.734 -9.758 1 98.81 351 ALA A C 1
ATOM 2578 O O . ALA A 1 351 ? -14.953 17.766 -9.281 1 98.81 351 ALA A O 1
ATOM 2579 N N . ALA A 1 352 ? -14.539 15.578 -9.164 1 98.88 352 ALA A N 1
ATOM 2580 C CA . ALA A 1 352 ? -15.203 15.453 -7.871 1 98.88 352 ALA A CA 1
ATOM 2581 C C . ALA A 1 352 ? -14.43 16.188 -6.781 1 98.88 352 ALA A C 1
ATOM 2583 O O . ALA A 1 352 ? -15.031 16.75 -5.855 1 98.88 352 ALA A O 1
ATOM 2584 N N . ALA A 1 353 ? -13.125 16.234 -6.883 1 98.88 353 ALA A N 1
ATOM 2585 C CA . ALA A 1 353 ? -12.297 16.984 -5.938 1 98.88 353 ALA A CA 1
ATOM 2586 C C . ALA A 1 353 ? -12.617 18.469 -5.988 1 98.88 353 ALA A C 1
ATOM 2588 O O . ALA A 1 353 ? -12.68 19.141 -4.949 1 98.88 353 ALA A O 1
ATOM 2589 N N . ALA A 1 354 ? -12.828 18.938 -7.168 1 98.62 354 ALA A N 1
ATOM 2590 C CA . ALA A 1 354 ? -13.172 20.359 -7.324 1 98.62 354 ALA A CA 1
ATOM 2591 C C . ALA A 1 354 ? -14.508 20.672 -6.656 1 98.62 354 ALA A C 1
ATOM 2593 O O . ALA A 1 354 ? -14.633 21.688 -5.965 1 98.62 354 ALA A O 1
ATOM 2594 N N . ARG A 1 355 ? -15.438 19.797 -6.848 1 98.75 355 ARG A N 1
ATOM 2595 C CA . ARG A 1 355 ? -16.75 20 -6.238 1 98.75 355 ARG A CA 1
ATOM 2596 C C . ARG A 1 355 ? -16.656 19.953 -4.719 1 98.75 355 ARG A C 1
ATOM 2598 O O . ARG A 1 355 ? -17.219 20.812 -4.035 1 98.75 355 ARG A O 1
ATOM 2605 N N . LEU A 1 356 ? -15.984 18.969 -4.223 1 98.88 356 LEU A N 1
ATOM 2606 C CA . LEU A 1 356 ? -15.82 18.844 -2.781 1 98.88 356 LEU A CA 1
ATOM 2607 C C . LEU A 1 356 ? -15.062 20.031 -2.205 1 98.88 356 LEU A C 1
ATOM 2609 O O . LEU A 1 356 ? -15.383 20.5 -1.115 1 98.88 356 LEU A O 1
ATOM 2613 N N . GLY A 1 357 ? -14.039 20.469 -2.971 1 98.62 357 GLY A N 1
ATOM 2614 C CA . GLY A 1 357 ? -13.328 21.672 -2.566 1 98.62 357 GLY A CA 1
ATOM 2615 C C . GLY A 1 357 ? -14.227 22.891 -2.449 1 98.62 357 GLY A C 1
ATOM 2616 O O . GLY A 1 357 ? -14.102 23.672 -1.505 1 98.62 357 GLY A O 1
ATOM 2617 N N . GLY A 1 358 ? -15.133 23.016 -3.365 1 98.38 358 GLY A N 1
ATOM 2618 C CA . GLY A 1 358 ? -16.109 24.094 -3.291 1 98.38 358 GLY A CA 1
ATOM 2619 C C . GLY A 1 358 ? -17 24 -2.061 1 98.38 358 GLY A C 1
ATOM 2620 O O . GLY A 1 358 ? -17.25 25.016 -1.412 1 98.38 358 GLY A O 1
ATOM 2621 N N . SER A 1 359 ? -17.391 22.828 -1.728 1 98.69 359 SER A N 1
ATOM 2622 C CA . SER A 1 359 ? -18.219 22.641 -0.539 1 98.69 359 SER A CA 1
ATOM 2623 C C . SER A 1 359 ? -17.453 22.969 0.732 1 98.69 359 SER A C 1
ATOM 2625 O O . SER A 1 359 ? -18 23.516 1.684 1 98.69 359 SER A O 1
ATOM 2627 N N . ALA A 1 360 ? -16.234 22.594 0.768 1 98.62 360 ALA A N 1
ATOM 2628 C CA . ALA A 1 360 ? -15.383 22.906 1.914 1 98.62 360 ALA A CA 1
ATOM 2629 C C . ALA A 1 360 ? -15.203 24.422 2.064 1 98.62 360 ALA A C 1
ATOM 2631 O O . ALA A 1 360 ? -15.281 24.953 3.176 1 98.62 360 ALA A O 1
ATOM 2632 N N . ASP A 1 361 ? -15.047 25.094 0.953 1 97.88 361 ASP A N 1
ATOM 2633 C CA . ASP A 1 361 ? -14.914 26.547 0.971 1 97.88 361 ASP A CA 1
ATOM 2634 C C . ASP A 1 361 ? -16.188 27.219 1.465 1 97.88 361 ASP A C 1
ATOM 2636 O O . ASP A 1 361 ? -16.141 28.203 2.195 1 97.88 361 ASP A O 1
ATOM 2640 N N . ALA A 1 362 ? -17.266 26.703 1.057 1 98.12 362 ALA A N 1
ATOM 2641 C CA . ALA A 1 362 ? -18.547 27.234 1.516 1 98.12 362 ALA A CA 1
ATOM 2642 C C . ALA A 1 362 ? -18.703 27.078 3.025 1 98.12 362 ALA A C 1
ATOM 2644 O O . ALA A 1 362 ? -19.203 27.984 3.701 1 98.12 362 ALA A O 1
ATOM 2645 N N . LEU A 1 363 ? -18.281 25.969 3.521 1 98.19 363 LEU A N 1
ATOM 2646 C CA . LEU A 1 363 ? -18.328 25.75 4.965 1 98.19 363 LEU A CA 1
ATOM 2647 C C . LEU A 1 363 ? -17.375 26.688 5.695 1 98.19 363 LEU A C 1
ATOM 2649 O O . LEU A 1 363 ? -17.734 27.25 6.738 1 98.19 363 LEU A O 1
ATOM 2653 N N . ALA A 1 364 ? -16.203 26.875 5.152 1 97 364 ALA A N 1
ATOM 2654 C CA . ALA A 1 364 ? -15.266 27.812 5.754 1 97 364 ALA A CA 1
ATOM 2655 C C . ALA A 1 364 ? -15.875 29.219 5.867 1 97 364 ALA A C 1
ATOM 2657 O O . ALA A 1 364 ? -15.734 29.875 6.895 1 97 364 ALA A O 1
ATOM 2658 N N . ALA A 1 365 ? -16.562 29.609 4.824 1 95.38 365 ALA A N 1
ATOM 2659 C CA . ALA A 1 365 ? -17.203 30.922 4.812 1 95.38 365 ALA A CA 1
ATOM 2660 C C . ALA A 1 365 ? -18.328 31 5.844 1 95.38 365 ALA A C 1
ATOM 2662 O O . ALA A 1 365 ? -18.484 32 6.531 1 95.38 365 ALA A O 1
ATOM 2663 N N . ALA A 1 366 ? -19.031 29.953 5.926 1 95.94 366 ALA A N 1
ATOM 2664 C CA . ALA A 1 366 ? -20.109 29.906 6.902 1 95.94 366 ALA A CA 1
ATOM 2665 C C . ALA A 1 366 ? -19.578 29.953 8.328 1 95.94 366 ALA A C 1
ATOM 2667 O O . ALA A 1 366 ? -20.125 30.656 9.18 1 95.94 366 ALA A O 1
ATOM 2668 N N . PHE A 1 367 ? -18.547 29.234 8.578 1 95.69 367 PHE A N 1
ATOM 2669 C CA . PHE A 1 367 ? -17.938 29.188 9.906 1 95.69 367 PHE A CA 1
ATOM 2670 C C . PHE A 1 367 ? -17.359 30.547 10.289 1 95.69 367 PHE A C 1
ATOM 2672 O O . PHE A 1 367 ? -17.422 30.938 11.453 1 95.69 367 PHE A O 1
ATOM 2679 N N . ALA A 1 368 ? -16.828 31.203 9.297 1 88.38 368 ALA A N 1
ATOM 2680 C CA . ALA A 1 368 ? -16.172 32.469 9.555 1 88.38 368 ALA A CA 1
ATOM 2681 C C . ALA A 1 368 ? -17.188 33.531 10.047 1 88.38 368 ALA A C 1
ATOM 2683 O O . ALA A 1 368 ? -16.812 34.469 10.75 1 88.38 368 ALA A O 1
ATOM 2684 N N . ARG A 1 369 ? -18.484 33.312 9.805 1 86.62 369 ARG A N 1
ATOM 2685 C CA . ARG A 1 369 ? -19.516 34.281 10.141 1 86.62 369 ARG A CA 1
ATOM 2686 C C . ARG A 1 369 ? -20.297 33.844 11.367 1 86.62 369 ARG A C 1
ATOM 2688 O O . ARG A 1 369 ? -21.109 34.625 11.891 1 86.62 369 ARG A O 1
ATOM 2695 N N . ARG A 1 370 ? -19.984 32.688 11.828 1 87.25 370 ARG A N 1
ATOM 2696 C CA . ARG A 1 370 ? -20.797 32.125 12.898 1 87.25 370 ARG A CA 1
ATOM 2697 C C . ARG A 1 370 ? -20.125 32.312 14.258 1 87.25 370 ARG A C 1
ATOM 2699 O O . ARG A 1 370 ? -18.891 32.375 14.344 1 87.25 370 ARG A O 1
ATOM 2706 N N . ARG A 1 371 ? -21 32.469 15.242 1 86.06 371 ARG A N 1
ATOM 2707 C CA . ARG A 1 371 ? -20.516 32.469 16.625 1 86.06 371 ARG A CA 1
ATOM 2708 C C . ARG A 1 371 ? -20.469 31.047 17.188 1 86.06 371 ARG A C 1
ATOM 2710 O O . ARG A 1 371 ? -21.375 30.266 16.969 1 86.06 371 ARG A O 1
ATOM 2717 N N . PHE A 1 372 ? -19.344 30.734 17.844 1 93.88 372 PHE A N 1
ATOM 2718 C CA . PHE A 1 372 ? -19.141 29.453 18.5 1 93.88 372 PHE A CA 1
ATOM 2719 C C . PHE A 1 372 ? -19.141 29.625 20.016 1 93.88 372 PHE A C 1
ATOM 2721 O O . PHE A 1 372 ? -18.125 29.984 20.594 1 93.88 372 PHE A O 1
ATOM 2728 N N . GLY A 1 373 ? -20.297 29.375 20.609 1 94.12 373 GLY A N 1
ATOM 2729 C CA . GLY A 1 373 ? -20.375 29.391 22.062 1 94.12 373 GLY A CA 1
ATOM 2730 C C . GLY A 1 373 ? -20.25 28.016 22.688 1 94.12 373 GLY A C 1
ATOM 2731 O O . GLY A 1 373 ? -19.859 27.062 22.031 1 94.12 373 GLY A O 1
ATOM 2732 N N . ARG A 1 374 ? -20.484 27.984 23.969 1 97.06 374 ARG A N 1
ATOM 2733 C CA . ARG A 1 374 ? -20.391 26.766 24.75 1 97.06 374 ARG A CA 1
ATOM 2734 C C . ARG A 1 374 ? -21.266 25.672 24.156 1 97.06 374 ARG A C 1
ATOM 2736 O O . ARG A 1 374 ? -20.828 24.531 23.984 1 97.06 374 ARG A O 1
ATOM 2743 N N . THR A 1 375 ? -22.453 26.016 23.797 1 97.06 375 THR A N 1
ATOM 2744 C CA . THR A 1 375 ? -23.422 25.047 23.312 1 97.06 375 THR A CA 1
ATOM 2745 C C . THR A 1 375 ? -22.953 24.422 22 1 97.06 375 THR A C 1
ATOM 2747 O O . THR A 1 375 ? -22.953 23.203 21.859 1 97.06 375 THR A O 1
ATOM 2750 N N . GLU A 1 376 ? -22.547 25.25 21.078 1 97.12 376 GLU A N 1
ATOM 2751 C CA . GLU A 1 376 ? -22.062 24.766 19.797 1 97.12 376 GLU A CA 1
ATOM 2752 C C . GLU A 1 376 ? -20.812 23.906 19.953 1 97.12 376 GLU A C 1
ATOM 2754 O O . GLU A 1 376 ? -20.703 22.844 19.328 1 97.12 376 GLU A O 1
ATOM 2759 N N . THR A 1 377 ? -19.922 24.359 20.828 1 98.31 377 THR A N 1
ATOM 2760 C CA . THR A 1 377 ? -18.672 23.656 21.031 1 98.31 377 THR A CA 1
ATOM 2761 C C . THR A 1 377 ? -18.922 22.266 21.609 1 98.31 377 THR A C 1
ATOM 2763 O O . THR A 1 377 ? -18.359 21.281 21.125 1 98.31 377 THR A O 1
ATOM 2766 N N . LEU A 1 378 ? -19.812 22.188 22.594 1 98.5 378 LEU A N 1
ATOM 2767 C CA . LEU A 1 378 ? -20.109 20.891 23.203 1 98.5 378 LEU A CA 1
ATOM 2768 C C . LEU A 1 378 ? -20.859 19.984 22.234 1 98.5 378 LEU A C 1
ATOM 2770 O O . LEU A 1 378 ? -20.688 18.766 22.25 1 98.5 378 LEU A O 1
ATOM 2774 N N . ALA A 1 379 ? -21.672 20.562 21.391 1 98.38 379 ALA A N 1
ATOM 2775 C CA . ALA A 1 379 ? -22.375 19.766 20.375 1 98.38 379 ALA A CA 1
ATOM 2776 C C . ALA A 1 379 ? -21.406 19.188 19.359 1 98.38 379 ALA A C 1
ATOM 2778 O O . ALA A 1 379 ? -21.578 18.062 18.906 1 98.38 379 ALA A O 1
ATOM 2779 N N . ILE A 1 380 ? -20.422 19.953 19 1 98.62 380 ILE A N 1
ATOM 2780 C CA . ILE A 1 380 ? -19.406 19.469 18.062 1 98.62 380 ILE A CA 1
ATOM 2781 C C . ILE A 1 380 ? -18.609 18.344 18.719 1 98.62 380 ILE A C 1
ATOM 2783 O O . ILE A 1 380 ? -18.297 17.328 18.078 1 98.62 380 ILE A O 1
ATOM 2787 N N . VAL A 1 381 ? -18.281 18.516 20.031 1 98.81 381 VAL A N 1
ATOM 2788 C CA . VAL A 1 381 ? -17.594 17.438 20.75 1 98.81 381 VAL A CA 1
ATOM 2789 C C . VAL A 1 381 ? -18.406 16.156 20.641 1 98.81 381 VAL A C 1
ATOM 2791 O O . VAL A 1 381 ? -17.844 15.086 20.375 1 98.81 381 VAL A O 1
ATOM 2794 N N . ALA A 1 382 ? -19.672 16.25 20.797 1 98.75 382 ALA A N 1
ATOM 2795 C CA . ALA A 1 382 ? -20.547 15.078 20.734 1 98.75 382 ALA A CA 1
ATOM 2796 C C . ALA A 1 382 ? -20.531 14.461 19.328 1 98.75 382 ALA A C 1
ATOM 2798 O O . ALA A 1 382 ? -20.469 13.234 19.188 1 98.75 382 ALA A O 1
ATOM 2799 N N . GLU A 1 383 ? -20.594 15.281 18.328 1 98.69 383 GLU A N 1
ATOM 2800 C CA . GLU A 1 383 ? -20.594 14.797 16.953 1 98.69 383 GLU A CA 1
ATOM 2801 C C . GLU A 1 383 ? -19.266 14.109 16.625 1 98.69 383 GLU A C 1
ATOM 2803 O O . GLU A 1 383 ? -19.25 13.062 15.961 1 98.69 383 GLU A O 1
ATOM 2808 N N . VAL A 1 384 ? -18.156 14.656 17.062 1 98.81 384 VAL A N 1
ATOM 2809 C CA . VAL A 1 384 ? -16.828 14.102 16.781 1 98.81 384 VAL A CA 1
ATOM 2810 C C . VAL A 1 384 ? -16.656 12.789 17.547 1 98.81 384 VAL A C 1
ATOM 2812 O O . VAL A 1 384 ? -16.203 11.797 16.984 1 98.81 384 VAL A O 1
ATOM 2815 N N . ALA A 1 385 ? -17.094 12.781 18.797 1 98.75 385 ALA A N 1
ATOM 2816 C CA . ALA A 1 385 ? -16.797 11.656 19.688 1 98.75 385 ALA A CA 1
ATOM 2817 C C . ALA A 1 385 ? -17.734 10.484 19.422 1 98.75 385 ALA A C 1
ATOM 2819 O O . ALA A 1 385 ? -17.312 9.32 19.5 1 98.75 385 ALA A O 1
ATOM 2820 N N . THR A 1 386 ? -18.984 10.781 19.109 1 97.94 386 THR A N 1
ATOM 2821 C CA . THR A 1 386 ? -19.969 9.703 19 1 97.94 386 THR A CA 1
ATOM 2822 C C . THR A 1 386 ? -20.672 9.727 17.656 1 97.94 386 THR A C 1
ATOM 2824 O O . THR A 1 386 ? -20.906 8.68 17.047 1 97.94 386 THR A O 1
ATOM 2827 N N . GLY A 1 387 ? -20.969 10.867 17.172 1 97.81 387 GLY A N 1
ATOM 2828 C CA . GLY A 1 387 ? -21.688 10.984 15.914 1 97.81 387 GLY A CA 1
ATOM 2829 C C . GLY A 1 387 ? -20.938 10.414 14.734 1 97.81 387 GLY A C 1
ATOM 2830 O O . GLY A 1 387 ? -21.531 9.812 13.844 1 97.81 387 GLY A O 1
ATOM 2831 N N . ALA A 1 388 ? -19.641 10.633 14.734 1 97.88 388 ALA A N 1
ATOM 2832 C CA . ALA A 1 388 ? -18.797 10.227 13.609 1 97.88 388 ALA A CA 1
ATOM 2833 C C . ALA A 1 388 ? -18.156 8.875 13.883 1 97.88 388 ALA A C 1
ATOM 2835 O O . ALA A 1 388 ? -17.266 8.445 13.133 1 97.88 388 ALA A O 1
ATOM 2836 N N . ALA A 1 389 ? -18.547 8.172 14.852 1 97.25 389 ALA A N 1
ATOM 2837 C CA . ALA A 1 389 ? -17.859 6.977 15.344 1 97.25 389 ALA A CA 1
ATOM 2838 C C . ALA A 1 389 ? -17.641 5.965 14.219 1 97.25 389 ALA A C 1
ATOM 2840 O O . ALA A 1 389 ? -16.562 5.391 14.094 1 97.25 389 ALA A O 1
ATOM 2841 N N . GLN A 1 390 ? -18.594 5.758 13.406 1 97.12 390 GLN A N 1
ATOM 2842 C CA . GLN A 1 390 ? -18.531 4.73 12.375 1 97.12 390 GLN A CA 1
ATOM 2843 C C . GLN A 1 390 ? -17.531 5.105 11.281 1 97.12 390 GLN A C 1
ATOM 2845 O O . GLN A 1 390 ? -17.156 4.27 10.461 1 97.12 390 GLN A O 1
ATOM 2850 N N . ARG A 1 391 ? -17.109 6.32 11.312 1 97.88 391 ARG A N 1
ATOM 2851 C CA . ARG A 1 391 ? -16.156 6.785 10.305 1 97.88 391 ARG A CA 1
ATOM 2852 C C . ARG A 1 391 ? -14.719 6.539 10.758 1 97.88 391 ARG A C 1
ATOM 2854 O O . ARG A 1 391 ? -13.789 6.629 9.953 1 97.88 391 ARG A O 1
ATOM 2861 N N . TYR A 1 392 ? -14.547 6.23 12.023 1 97.94 392 TYR A N 1
ATOM 2862 C CA . TYR A 1 392 ? -13.203 5.992 12.547 1 97.94 392 TYR A CA 1
ATOM 2863 C C . TYR A 1 392 ? -12.766 4.555 12.297 1 97.94 392 TYR A C 1
ATOM 2865 O O . TYR A 1 392 ? -12.703 3.75 13.227 1 97.94 392 TYR A O 1
ATOM 2873 N N . THR A 1 393 ? -12.367 4.336 11.031 1 96.25 393 THR A N 1
ATOM 2874 C CA . THR A 1 393 ? -11.961 2.998 10.609 1 96.25 393 THR A CA 1
ATOM 2875 C C . THR A 1 393 ? -10.445 2.908 10.461 1 96.25 393 THR A C 1
ATOM 2877 O O . THR A 1 393 ? -9.891 1.813 10.336 1 96.25 393 THR A O 1
ATOM 2880 N N . ASP A 1 394 ? -9.766 4.016 10.5 1 93.94 394 ASP A N 1
ATOM 2881 C CA . ASP A 1 394 ? -8.32 4.051 10.312 1 93.94 394 ASP A CA 1
ATOM 2882 C C . ASP A 1 394 ? -7.664 5.023 11.297 1 93.94 394 ASP A C 1
ATOM 2884 O O . ASP A 1 394 ? -8.336 5.895 11.852 1 93.94 394 ASP A O 1
ATOM 2888 N N . TYR A 1 395 ? -6.426 4.871 11.43 1 95.88 395 TYR A N 1
ATOM 2889 C CA . TYR A 1 395 ? -5.594 5.543 12.422 1 95.88 395 TYR A CA 1
ATOM 2890 C C . TYR A 1 395 ? -5.676 7.059 12.266 1 95.88 395 TYR A C 1
ATOM 2892 O O . TYR A 1 395 ? -5.855 7.781 13.242 1 95.88 395 TYR A O 1
ATOM 2900 N N . GLU A 1 396 ? -5.578 7.59 11.039 1 95.62 396 GLU A N 1
ATOM 2901 C CA . GLU A 1 396 ? -5.484 9.031 10.805 1 95.62 396 GLU A CA 1
ATOM 2902 C C . GLU A 1 396 ? -6.766 9.742 11.234 1 95.62 396 GLU A C 1
ATOM 2904 O O . GLU A 1 396 ? -6.715 10.836 11.797 1 95.62 396 GLU A O 1
ATOM 2909 N N . GLY A 1 397 ? -7.891 9.07 10.93 1 96.62 397 GLY A N 1
ATOM 2910 C CA . GLY A 1 397 ? -9.141 9.625 11.422 1 96.62 397 GLY A CA 1
ATOM 2911 C C . GLY A 1 397 ? -9.203 9.703 12.938 1 96.62 397 GLY A C 1
ATOM 2912 O O . GLY A 1 397 ? -9.703 10.68 13.492 1 96.62 397 GLY A O 1
ATOM 2913 N N . GLY A 1 398 ? -8.695 8.688 13.562 1 97.75 398 GLY A N 1
ATOM 2914 C CA . GLY A 1 398 ? -8.641 8.672 15.016 1 97.75 398 GLY A CA 1
ATOM 2915 C C . GLY A 1 398 ? -7.758 9.766 15.594 1 97.75 398 GLY A C 1
ATOM 2916 O O . GLY A 1 398 ? -8.148 10.445 16.547 1 97.75 398 GLY A O 1
ATOM 2917 N N . VAL A 1 399 ? -6.637 9.977 14.992 1 97.38 399 VAL A N 1
ATOM 2918 C CA . VAL A 1 399 ? -5.691 10.984 15.469 1 97.38 399 VAL A CA 1
ATOM 2919 C C . VAL A 1 399 ? -6.324 12.367 15.383 1 97.38 399 VAL A C 1
ATOM 2921 O O . VAL A 1 399 ? -6.281 13.141 16.344 1 97.38 399 VAL A O 1
ATOM 2924 N N . GLN A 1 400 ? -6.914 12.633 14.266 1 98.06 400 GLN A N 1
ATOM 2925 C CA . GLN A 1 400 ? -7.535 13.938 14.086 1 98.06 400 GLN A CA 1
ATOM 2926 C C . GLN A 1 400 ? -8.695 14.133 15.062 1 98.06 400 GLN A C 1
ATOM 2928 O O . GLN A 1 400 ? -8.922 15.242 15.547 1 98.06 400 GLN A O 1
ATOM 2933 N N . ALA A 1 401 ? -9.367 13.078 15.359 1 98.69 401 ALA A N 1
ATOM 2934 C CA . ALA A 1 401 ? -10.508 13.148 16.266 1 98.69 401 ALA A CA 1
ATOM 2935 C C . ALA A 1 401 ? -10.062 13.461 17.688 1 98.69 401 ALA A C 1
ATOM 2937 O O . ALA A 1 401 ? -10.68 14.273 18.375 1 98.69 401 ALA A O 1
ATOM 2938 N N . VAL A 1 402 ? -9.047 12.859 18.125 1 98.12 402 VAL A N 1
ATOM 2939 C CA . VAL A 1 402 ? -8.578 13.109 19.484 1 98.12 402 VAL A CA 1
ATOM 2940 C C . VAL A 1 402 ? -8.039 14.531 19.594 1 98.12 402 VAL A C 1
ATOM 2942 O O . VAL A 1 402 ? -8.305 15.227 20.578 1 98.12 402 VAL A O 1
ATOM 2945 N N . MET A 1 403 ? -7.328 14.938 18.609 1 97.75 403 MET A N 1
ATOM 2946 C CA . MET A 1 403 ? -6.871 16.328 18.594 1 97.75 403 MET A CA 1
ATOM 2947 C C . MET A 1 403 ? -8.055 17.297 18.656 1 97.75 403 MET A C 1
ATOM 2949 O O . MET A 1 403 ? -8 18.297 19.359 1 97.75 403 MET A O 1
ATOM 2953 N N . ALA A 1 404 ? -9.047 16.906 17.953 1 98.5 404 ALA A N 1
ATOM 2954 C CA . ALA A 1 404 ? -10.227 17.766 17.891 1 98.5 404 ALA A CA 1
ATOM 2955 C C . ALA A 1 404 ? -10.859 17.906 19.281 1 98.5 404 ALA A C 1
ATOM 2957 O O . ALA A 1 404 ? -11.109 19.031 19.734 1 98.5 404 ALA A O 1
ATOM 2958 N N . ILE A 1 405 ? -11.125 16.859 19.953 1 98.12 405 ILE A N 1
ATOM 2959 C CA . ILE A 1 405 ? -11.844 16.969 21.219 1 98.12 405 ILE A CA 1
ATOM 2960 C C . ILE A 1 405 ? -10.953 17.641 22.266 1 98.12 405 ILE A C 1
ATOM 2962 O O . ILE A 1 405 ? -11.445 18.375 23.125 1 98.12 405 ILE A O 1
ATOM 2966 N N . ASP A 1 406 ? -9.695 17.406 22.156 1 97.69 406 ASP A N 1
ATOM 2967 C CA . ASP A 1 406 ? -8.781 18.109 23.062 1 97.69 406 ASP A CA 1
ATOM 2968 C C . ASP A 1 406 ? -8.773 19.609 22.797 1 97.69 406 ASP A C 1
ATOM 2970 O O . ASP A 1 406 ? -8.828 20.406 23.719 1 97.69 406 ASP A O 1
ATOM 2974 N N . THR A 1 407 ? -8.711 19.938 21.562 1 97.69 407 THR A N 1
ATOM 2975 C CA . THR A 1 407 ? -8.742 21.344 21.156 1 97.69 407 THR A CA 1
ATOM 2976 C C . THR A 1 407 ? -10.047 22 21.578 1 97.69 407 THR A C 1
ATOM 2978 O O . THR A 1 407 ? -10.047 23.125 22.078 1 97.69 407 THR A O 1
ATOM 2981 N N . LEU A 1 408 ? -11.102 21.344 21.422 1 98.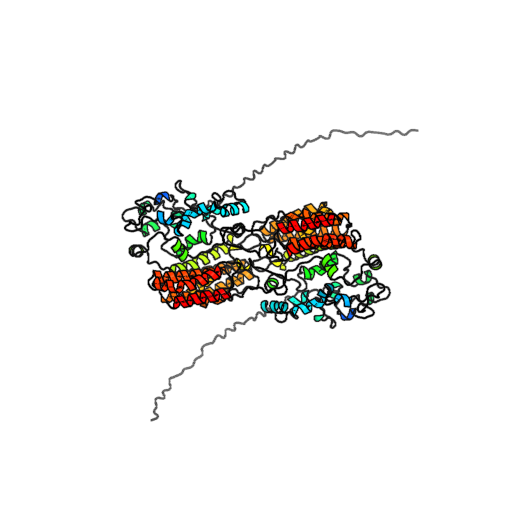5 408 LEU A N 1
ATOM 2982 C CA . LEU A 1 408 ? -12.406 21.891 21.766 1 98.5 408 LEU A CA 1
ATOM 2983 C C . LEU A 1 408 ? -12.57 22.016 23.281 1 98.5 408 LEU A C 1
ATOM 2985 O O . LEU A 1 408 ? -13.156 22.984 23.766 1 98.5 408 LEU A O 1
ATOM 2989 N N . LEU A 1 409 ? -12.031 21.062 24 1 98.5 409 LEU A N 1
ATOM 2990 C CA . LEU A 1 409 ? -12 21.203 25.453 1 98.5 409 LEU A CA 1
ATOM 2991 C C . LEU A 1 409 ? -11.188 22.422 25.875 1 98.5 409 LEU A C 1
ATOM 2993 O O . LEU A 1 409 ? -11.617 23.203 26.719 1 98.5 409 LEU A O 1
ATOM 2997 N N . SER A 1 410 ? -10.055 22.562 25.266 1 97.12 410 SER A N 1
ATOM 2998 C CA . SER A 1 410 ? -9.211 23.719 25.562 1 97.12 410 SER A CA 1
ATOM 2999 C C . SER A 1 410 ? -9.914 25.031 25.203 1 97.12 410 SER A C 1
ATOM 3001 O O . SER A 1 410 ? -9.727 26.047 25.875 1 97.12 410 SER A O 1
ATOM 3003 N N . ALA A 1 411 ? -10.648 24.969 24.141 1 97.19 411 ALA A N 1
ATOM 3004 C CA . ALA A 1 411 ? -11.43 26.141 23.75 1 97.19 411 ALA A CA 1
ATOM 3005 C C . ALA A 1 411 ? -12.438 26.516 24.828 1 97.19 411 ALA A C 1
ATOM 3007 O O . ALA A 1 411 ? -12.625 27.703 25.109 1 97.19 411 ALA A O 1
ATOM 3008 N N . LEU A 1 412 ? -13.07 25.562 25.422 1 97.94 412 LEU A N 1
ATOM 3009 C CA . LEU A 1 412 ? -14.039 25.797 26.484 1 97.94 412 LEU A CA 1
ATOM 3010 C C . LEU A 1 412 ? -13.367 26.422 27.719 1 97.94 412 LEU A C 1
ATOM 3012 O O . LEU A 1 412 ? -13.953 27.266 28.391 1 97.94 412 LEU A O 1
ATOM 3016 N N . VAL A 1 413 ? -12.227 26.031 27.953 1 97 413 VAL A N 1
ATOM 3017 C CA . VAL A 1 413 ? -11.484 26.578 29.078 1 97 413 VAL A CA 1
ATOM 3018 C C . VAL A 1 413 ? -11.086 28.031 28.766 1 97 413 VAL A C 1
ATOM 3020 O O . VAL A 1 413 ? -11.258 28.922 29.594 1 97 413 VAL A O 1
ATOM 3023 N N . ARG A 1 414 ? -10.617 28.266 27.594 1 93.06 414 ARG A N 1
ATOM 3024 C CA . ARG A 1 414 ? -10.133 29.578 27.188 1 93.06 414 ARG A CA 1
ATOM 3025 C C . ARG A 1 414 ? -11.258 30.609 27.172 1 93.06 414 ARG A C 1
ATOM 3027 O O . ARG A 1 414 ? -11.039 31.781 27.469 1 93.06 414 ARG A O 1
ATOM 3034 N N . ASP A 1 415 ? -12.422 30.156 26.859 1 91.88 415 ASP A N 1
ATOM 3035 C CA . ASP A 1 415 ? -13.516 31.109 26.781 1 91.88 415 ASP A CA 1
ATOM 3036 C C . ASP A 1 415 ? -14.258 31.203 28.109 1 91.88 415 ASP A C 1
ATOM 3038 O O . ASP A 1 415 ? -15.273 31.906 28.203 1 91.88 415 ASP A O 1
ATOM 3042 N N . GLY A 1 416 ? -13.789 30.422 29.094 1 93.88 416 GLY A N 1
ATOM 3043 C CA . GLY A 1 416 ? -14.305 30.547 30.453 1 93.88 416 GLY A CA 1
ATOM 3044 C C . GLY A 1 416 ? -15.508 29.656 30.719 1 93.88 416 GLY A C 1
ATOM 3045 O O . GLY A 1 416 ? -16.047 29.656 31.828 1 93.88 416 GLY A O 1
ATOM 3046 N N . SER A 1 417 ? -15.867 28.875 29.781 1 96.31 417 SER A N 1
ATOM 3047 C CA . SER A 1 417 ? -17.031 28.016 29.922 1 96.31 417 SER A CA 1
ATOM 3048 C C . SER A 1 417 ? -16.766 26.844 30.859 1 96.31 417 SER A C 1
ATOM 3050 O O . SER A 1 417 ? -17.688 26.25 31.422 1 96.31 417 SER A O 1
ATOM 3052 N N . VAL A 1 418 ? -15.523 26.438 30.875 1 97.56 418 VAL A N 1
ATOM 3053 C CA . VAL A 1 418 ? -15.062 25.359 31.734 1 97.56 418 VAL A CA 1
ATOM 3054 C C . VAL A 1 418 ? -13.828 25.812 32.531 1 97.56 418 VAL A C 1
ATOM 3056 O O . VAL A 1 418 ? -12.914 26.422 31.953 1 97.56 418 VAL A O 1
ATOM 3059 N N . SER A 1 419 ? -13.781 25.562 33.812 1 97.69 419 SER A N 1
ATOM 3060 C CA . SER A 1 419 ? -12.609 25.922 34.625 1 97.69 419 SER A CA 1
ATOM 3061 C C . SER A 1 419 ? -11.453 24.953 34.375 1 97.69 419 SER A C 1
ATOM 3063 O O . SER A 1 419 ? -11.672 23.797 34.031 1 97.69 419 SER A O 1
ATOM 3065 N N . PRO A 1 420 ? -10.273 25.422 34.594 1 97.12 420 PRO A N 1
ATOM 3066 C CA . PRO A 1 420 ? -9.125 24.516 34.469 1 97.12 420 PRO A CA 1
ATOM 3067 C C . PRO A 1 420 ? -9.234 23.312 35.406 1 97.12 420 PRO A C 1
ATOM 3069 O O . PRO A 1 420 ? -8.844 22.203 35.031 1 97.12 420 PRO A O 1
ATOM 3072 N N . ARG A 1 421 ? -9.766 23.5 36.594 1 97.75 421 ARG A N 1
ATOM 3073 C CA . ARG A 1 421 ? -9.93 22.406 37.531 1 97.75 421 ARG A CA 1
ATOM 3074 C C . ARG A 1 421 ? -10.922 21.375 37 1 97.75 421 ARG A C 1
ATOM 3076 O O . ARG A 1 421 ? -10.688 20.172 37.125 1 97.75 421 ARG A O 1
ATOM 3083 N N . ALA A 1 422 ? -11.992 21.828 36.469 1 97.88 422 ALA A N 1
ATOM 3084 C CA . ALA A 1 422 ? -12.977 20.906 35.906 1 97.88 422 ALA A CA 1
ATOM 3085 C C . ALA A 1 422 ? -12.391 20.156 34.719 1 97.88 422 ALA A C 1
ATOM 3087 O O . ALA A 1 422 ? -12.617 18.953 34.562 1 97.88 422 ALA A O 1
ATOM 3088 N N . ALA A 1 423 ? -11.711 20.859 33.844 1 98.06 423 ALA A N 1
ATOM 3089 C CA . ALA A 1 423 ? -11.086 20.219 32.656 1 98.06 423 ALA A CA 1
ATOM 3090 C C . ALA A 1 423 ? -10.109 19.125 33.094 1 98.06 423 ALA A C 1
ATOM 3092 O O . ALA A 1 423 ? -9.977 18.109 32.438 1 98.06 423 ALA A O 1
ATOM 3093 N N . ALA A 1 424 ? -9.422 19.344 34.219 1 97.81 424 ALA A N 1
ATOM 3094 C CA . ALA A 1 424 ? -8.445 18.391 34.719 1 97.81 424 ALA A CA 1
ATOM 3095 C C . ALA A 1 424 ? -9.117 17.078 35.094 1 97.81 424 ALA A C 1
ATOM 3097 O O . ALA A 1 424 ? -8.5 16 35 1 97.81 424 ALA A O 1
ATOM 3098 N N . THR A 1 425 ? -10.352 17.094 35.438 1 97.69 425 THR A N 1
ATOM 3099 C CA . THR A 1 425 ? -11.055 15.906 35.906 1 97.69 425 THR A CA 1
ATOM 3100 C C . THR A 1 425 ? -11.336 14.953 34.75 1 97.69 425 THR A C 1
ATOM 3102 O O . THR A 1 425 ? -11.633 13.773 34.969 1 97.69 425 THR A O 1
ATOM 3105 N N . VAL A 1 426 ? -11.258 15.477 33.531 1 98.31 426 VAL A N 1
ATOM 3106 C CA . VAL A 1 426 ? -11.602 14.609 32.406 1 98.31 426 VAL A CA 1
ATOM 3107 C C . VAL A 1 426 ? -10.344 14.281 31.609 1 98.31 426 VAL A C 1
ATOM 3109 O O . VAL A 1 426 ? -10.414 13.617 30.578 1 98.31 426 VAL A O 1
ATOM 3112 N N . ARG A 1 427 ? -9.219 14.688 32.062 1 97.69 427 ARG A N 1
ATOM 3113 C CA . ARG A 1 427 ? -7.961 14.531 31.328 1 97.69 427 ARG A CA 1
ATOM 3114 C C . ARG A 1 427 ? -7.605 13.062 31.156 1 97.69 427 ARG A C 1
ATOM 3116 O O . ARG A 1 427 ? -7.023 12.672 30.141 1 97.69 427 ARG A O 1
ATOM 3123 N N . SER A 1 428 ? -7.949 12.273 32.125 1 98 428 SER A N 1
ATOM 3124 C CA . SER A 1 428 ? -7.629 10.852 32.031 1 98 428 SER A CA 1
ATOM 3125 C C . SER A 1 428 ? -8.359 10.188 30.875 1 98 428 SER A C 1
ATOM 3127 O O . SER A 1 428 ? -7.809 9.297 30.219 1 98 428 SER A O 1
ATOM 3129 N N . GLU A 1 429 ? -9.594 10.578 30.625 1 98.44 429 GLU A N 1
ATOM 3130 C CA . GLU A 1 429 ? -10.352 10.023 29.516 1 98.44 429 GLU A CA 1
ATOM 3131 C C . GLU A 1 429 ? -9.766 10.484 28.172 1 98.44 429 GLU A C 1
ATOM 3133 O O . GLU A 1 429 ? -9.695 9.703 27.219 1 98.44 429 GLU A O 1
ATOM 3138 N N . VAL A 1 430 ? -9.336 11.695 28.094 1 98.44 430 VAL A N 1
ATOM 3139 C CA . VAL A 1 430 ? -8.711 12.219 26.891 1 98.44 430 VAL A CA 1
ATOM 3140 C C . VAL A 1 430 ? -7.395 11.484 26.625 1 98.44 430 VAL A C 1
ATOM 3142 O O . VAL A 1 430 ? -7.094 11.109 25.484 1 98.44 430 VAL A O 1
ATOM 3145 N N . ASP A 1 431 ? -6.695 11.25 27.703 1 98.38 431 ASP A N 1
ATOM 3146 C CA . ASP A 1 431 ? -5.422 10.547 27.594 1 98.38 431 ASP A CA 1
ATOM 3147 C C . ASP A 1 431 ? -5.621 9.109 27.109 1 98.38 431 ASP A C 1
ATOM 3149 O O . ASP A 1 431 ? -4.785 8.578 26.391 1 98.38 431 ASP A O 1
ATOM 3153 N N . ARG A 1 432 ? -6.652 8.523 27.531 1 98.44 432 ARG A N 1
ATOM 3154 C CA . ARG A 1 432 ? -6.969 7.176 27.062 1 98.44 432 ARG A CA 1
ATOM 3155 C C . ARG A 1 432 ? -7.219 7.172 25.562 1 98.44 432 ARG A C 1
ATOM 3157 O O . ARG A 1 432 ? -6.82 6.238 24.859 1 98.44 432 ARG A O 1
ATOM 3164 N N . ALA A 1 433 ? -7.891 8.133 25.078 1 98.56 433 ALA A N 1
ATOM 3165 C CA . ALA A 1 433 ? -8.117 8.258 23.641 1 98.56 433 ALA A CA 1
ATOM 3166 C C . ALA A 1 433 ? -6.801 8.469 22.891 1 98.56 433 ALA A C 1
ATOM 3168 O O . ALA A 1 433 ? -6.582 7.883 21.828 1 98.56 433 ALA A O 1
ATOM 3169 N N . TYR A 1 434 ? -5.922 9.281 23.469 1 98.12 434 TYR A N 1
ATOM 3170 C CA . TYR A 1 434 ? -4.605 9.461 22.875 1 98.12 434 TYR A CA 1
ATOM 3171 C C . TYR A 1 434 ? -3.826 8.156 22.844 1 98.12 434 TYR A C 1
ATOM 3173 O O . TYR A 1 434 ? -3.113 7.867 21.875 1 98.12 434 TYR A O 1
ATOM 3181 N N . ALA A 1 435 ? -3.967 7.371 23.859 1 98.31 435 ALA A N 1
ATOM 3182 C CA . ALA A 1 435 ? -3.279 6.082 23.938 1 98.31 435 ALA A CA 1
ATOM 3183 C C . ALA A 1 435 ? -3.75 5.148 22.828 1 98.31 435 ALA A C 1
ATOM 3185 O O . ALA A 1 435 ? -2.965 4.359 22.297 1 98.31 435 ALA A O 1
ATOM 3186 N N . ALA A 1 436 ? -4.977 5.258 22.484 1 98.06 436 ALA A N 1
ATOM 3187 C CA . ALA A 1 436 ? -5.562 4.395 21.469 1 98.06 436 ALA A CA 1
ATOM 3188 C C . ALA A 1 436 ? -5.035 4.746 20.078 1 98.06 436 ALA A C 1
ATOM 3190 O O . ALA A 1 436 ? -5.195 3.973 19.125 1 98.06 436 ALA A O 1
ATOM 3191 N N . VAL A 1 437 ? -4.371 5.887 19.906 1 96.88 437 VAL A N 1
ATOM 3192 C CA . VAL A 1 437 ? -3.814 6.281 18.625 1 96.88 437 VAL A CA 1
ATOM 3193 C C . VAL A 1 437 ? -2.312 6.523 18.75 1 96.88 437 VAL A C 1
ATOM 3195 O O . VAL A 1 437 ? -1.744 7.352 18.047 1 96.88 437 VAL A O 1
ATOM 3198 N N . ARG A 1 438 ? -1.683 5.91 19.609 1 94.81 438 ARG A N 1
ATOM 3199 C CA . ARG A 1 438 ? -0.256 6.09 19.844 1 94.81 438 ARG A CA 1
ATOM 3200 C C . ARG A 1 438 ? 0.577 5.438 18.75 1 94.81 438 ARG A C 1
ATOM 3202 O O . ARG A 1 438 ? 1.641 5.945 18.391 1 94.81 438 ARG A O 1
ATOM 3209 N N . ASP A 1 439 ? 0.103 4.305 18.281 1 93.31 439 ASP A N 1
ATOM 3210 C CA . ASP A 1 439 ? 0.84 3.531 17.281 1 93.31 439 ASP A CA 1
ATOM 3211 C C . ASP A 1 439 ? -0.055 3.162 16.094 1 93.31 439 ASP A C 1
ATOM 3213 O O . ASP A 1 439 ? -1.034 2.432 16.266 1 93.31 439 ASP A O 1
ATOM 3217 N N . ALA A 1 440 ? 0.364 3.633 14.992 1 93.56 440 ALA A N 1
ATOM 3218 C CA . ALA A 1 440 ? -0.422 3.387 13.781 1 93.56 440 ALA A CA 1
ATOM 3219 C C . ALA A 1 440 ? -0.508 1.894 13.477 1 93.56 440 ALA A C 1
ATOM 3221 O O . ALA A 1 440 ? -1.535 1.409 13 1 93.56 440 ALA A O 1
ATOM 3222 N N . ASN A 1 441 ? 0.514 1.106 13.75 1 92.88 441 ASN A N 1
ATOM 3223 C CA . ASN A 1 441 ? 0.593 -0.307 13.398 1 92.88 441 ASN A CA 1
ATOM 3224 C C . ASN A 1 441 ? -0.282 -1.162 14.312 1 92.88 441 ASN A C 1
ATOM 3226 O O . ASN A 1 441 ? -0.593 -2.309 13.984 1 92.88 441 ASN A O 1
ATOM 3230 N N . GLY A 1 442 ? -0.654 -0.598 15.469 1 92.44 442 GLY A N 1
ATOM 3231 C CA . GLY A 1 442 ? -1.466 -1.329 16.422 1 92.44 442 GLY A CA 1
ATOM 3232 C C . GLY A 1 442 ? -2.857 -0.749 16.594 1 92.44 442 GLY A C 1
ATOM 3233 O O . GLY A 1 442 ? -3.539 -1.034 17.578 1 92.44 442 GLY A O 1
ATOM 3234 N N . PHE A 1 443 ? -3.27 0.044 15.695 1 95.81 443 PHE A N 1
ATOM 3235 C CA . PHE A 1 443 ? -4.555 0.723 15.797 1 95.81 443 PHE A CA 1
ATOM 3236 C C . PHE A 1 443 ? -5.703 -0.277 15.734 1 95.81 443 PHE A C 1
ATOM 3238 O O . PHE A 1 443 ? -5.738 -1.136 14.852 1 95.81 443 PHE A O 1
ATOM 3245 N N . ARG A 1 444 ? -6.605 -0.166 16.641 1 95.94 444 ARG A N 1
ATOM 3246 C CA . ARG A 1 444 ? -7.832 -0.956 16.719 1 95.94 444 ARG A CA 1
ATOM 3247 C C . ARG A 1 444 ? -9.062 -0.057 16.734 1 95.94 444 ARG A C 1
ATOM 3249 O O . ARG A 1 444 ? -9.391 0.537 17.766 1 95.94 444 ARG A O 1
ATOM 3256 N N . PRO A 1 445 ? -9.789 -0.066 15.656 1 96.75 445 PRO A N 1
ATOM 3257 C CA . PRO A 1 445 ? -10.867 0.916 15.484 1 96.75 445 PRO A CA 1
ATOM 3258 C C . PRO A 1 445 ? -11.922 0.843 16.594 1 96.75 445 PRO A C 1
ATOM 3260 O O . PRO A 1 445 ? -12.352 1.877 17.094 1 96.75 445 PRO A O 1
ATOM 3263 N N . LEU A 1 446 ? -12.312 -0.301 16.984 1 97.5 446 LEU A N 1
ATOM 3264 C CA . LEU A 1 446 ? -13.391 -0.434 17.953 1 97.5 446 LEU A CA 1
ATOM 3265 C C . LEU A 1 446 ? -12.938 0.011 19.328 1 97.5 446 LEU A C 1
ATOM 3267 O O . LEU A 1 446 ? -13.719 0.609 20.078 1 97.5 446 LEU A O 1
ATOM 3271 N N . GLU A 1 447 ? -11.734 -0.277 19.672 1 97.81 447 GLU A N 1
ATOM 3272 C CA . GLU A 1 447 ? -11.188 0.213 20.938 1 97.81 447 GLU A CA 1
ATOM 3273 C C . GLU A 1 447 ? -11.086 1.735 20.938 1 97.81 447 GLU A C 1
ATOM 3275 O O . GLU A 1 447 ? -11.406 2.381 21.938 1 97.81 447 GLU A O 1
ATOM 3280 N N . PHE A 1 448 ? -10.68 2.24 19.859 1 98.56 448 PHE A N 1
ATOM 3281 C CA . PHE A 1 448 ? -10.586 3.693 19.75 1 98.56 448 PHE A CA 1
ATOM 3282 C C . PHE A 1 448 ? -11.961 4.332 19.891 1 98.56 448 PHE A C 1
ATOM 3284 O O . PHE A 1 448 ? -12.125 5.309 20.641 1 98.56 448 PHE A O 1
ATOM 3291 N N . ARG A 1 449 ? -12.938 3.814 19.219 1 98.56 449 ARG A N 1
ATOM 3292 C CA . ARG A 1 449 ? -14.297 4.348 19.281 1 98.56 449 ARG A CA 1
ATOM 3293 C C . ARG A 1 449 ? -14.805 4.402 20.719 1 98.56 449 ARG A C 1
ATOM 3295 O O . ARG A 1 449 ? -15.414 5.387 21.125 1 98.56 449 ARG A O 1
ATOM 3302 N N . ALA A 1 450 ? -14.5 3.354 21.422 1 98.75 450 ALA A N 1
ATOM 3303 C CA . ALA A 1 450 ? -14.93 3.307 22.812 1 98.75 450 ALA A CA 1
ATOM 3304 C C . ALA A 1 450 ? -14.219 4.375 23.641 1 98.75 450 ALA A C 1
ATOM 3306 O O . ALA A 1 450 ? -14.859 5.07 24.438 1 98.75 450 ALA A O 1
ATOM 3307 N N . ALA A 1 451 ? -12.953 4.496 23.422 1 98.81 451 ALA A N 1
ATOM 3308 C CA . ALA A 1 451 ? -12.156 5.445 24.188 1 98.81 451 ALA A CA 1
ATOM 3309 C C . ALA A 1 451 ? -12.594 6.879 23.922 1 98.81 451 ALA A C 1
ATOM 3311 O O . ALA A 1 451 ? -12.773 7.672 24.844 1 98.81 451 ALA A O 1
ATOM 3312 N N . ILE A 1 452 ? -12.773 7.223 22.672 1 98.81 452 ILE A N 1
ATOM 3313 C CA . ILE A 1 452 ? -13.086 8.609 22.344 1 98.81 452 ILE A CA 1
ATOM 3314 C C . ILE A 1 452 ? -14.523 8.93 22.75 1 98.81 452 ILE A C 1
ATOM 3316 O O . ILE A 1 452 ? -14.82 10.055 23.156 1 98.81 452 ILE A O 1
ATOM 3320 N N . ALA A 1 453 ? -15.406 7.961 22.703 1 98.75 453 ALA A N 1
ATOM 3321 C CA . ALA A 1 453 ? -16.766 8.156 23.172 1 98.75 453 ALA A CA 1
ATOM 3322 C C . ALA A 1 453 ? -16.797 8.492 24.656 1 98.75 453 ALA A C 1
ATOM 3324 O O . ALA A 1 453 ? -17.531 9.391 25.094 1 98.75 453 ALA A O 1
ATOM 3325 N N . ARG A 1 454 ? -16.031 7.816 25.422 1 98.62 454 ARG A N 1
ATOM 3326 C CA . ARG A 1 454 ? -15.953 8.078 26.859 1 98.62 454 ARG A CA 1
ATOM 3327 C C . ARG A 1 454 ? -15.43 9.492 27.125 1 98.62 454 ARG A C 1
ATOM 3329 O O . ARG A 1 454 ? -15.953 10.195 27.984 1 98.62 454 ARG A O 1
ATOM 3336 N N . ALA A 1 455 ? -14.461 9.852 26.391 1 98.81 455 ALA A N 1
ATOM 3337 C CA . ALA A 1 455 ? -13.922 11.203 26.531 1 98.81 455 ALA A CA 1
ATOM 3338 C C . ALA A 1 455 ? -14.969 12.25 26.172 1 98.81 455 ALA A C 1
ATOM 3340 O O . ALA A 1 455 ? -15.109 13.258 26.875 1 98.81 455 ALA A O 1
ATOM 3341 N N . GLY A 1 456 ? -15.664 11.992 25.109 1 98.62 456 GLY A N 1
ATOM 3342 C CA . GLY A 1 456 ? -16.719 12.906 24.703 1 98.62 456 GLY A CA 1
ATOM 3343 C C . GLY A 1 456 ? -17.797 13.07 25.75 1 98.62 456 GLY A C 1
ATOM 3344 O O . GLY A 1 456 ? -18.234 14.195 26.031 1 98.62 456 GLY A O 1
ATOM 3345 N N . VAL A 1 457 ? -18.219 11.992 26.344 1 98.38 457 VAL A N 1
ATOM 3346 C CA . VAL A 1 457 ? -19.25 12.016 27.375 1 98.38 457 VAL A CA 1
ATOM 3347 C C . VAL A 1 457 ? -18.734 12.789 28.594 1 98.38 457 VAL A C 1
ATOM 3349 O O . VAL A 1 457 ? -19.453 13.617 29.156 1 98.38 457 VAL A O 1
ATOM 3352 N N . ALA A 1 458 ? -17.562 12.547 28.938 1 98.69 458 ALA A N 1
ATOM 3353 C CA . ALA A 1 458 ? -16.969 13.227 30.094 1 98.69 458 ALA A CA 1
ATOM 3354 C C . ALA A 1 458 ? -16.891 14.734 29.859 1 98.69 458 ALA A C 1
ATOM 3356 O O . ALA A 1 458 ? -17.203 15.516 30.75 1 98.69 458 ALA A O 1
ATOM 3357 N N . ILE A 1 459 ? -16.469 15.141 28.719 1 98.62 459 ILE A N 1
ATOM 3358 C CA . ILE A 1 459 ? -16.328 16.562 28.391 1 98.62 459 ILE A CA 1
ATOM 3359 C C . ILE A 1 459 ? -17.703 17.219 28.391 1 98.62 459 ILE A C 1
ATOM 3361 O O . ILE A 1 459 ? -17.875 18.312 28.922 1 98.62 459 ILE A O 1
ATOM 3365 N N . ARG A 1 460 ? -18.672 16.547 27.875 1 97.62 460 ARG A N 1
ATOM 3366 C CA . ARG A 1 460 ? -20.016 17.109 27.766 1 97.62 460 ARG A CA 1
ATOM 3367 C C . ARG A 1 460 ? -20.641 17.281 29.141 1 97.62 460 ARG A C 1
ATOM 3369 O O . ARG A 1 460 ? -21.547 18.109 29.328 1 97.62 460 ARG A O 1
ATOM 3376 N N . ALA A 1 461 ? -20.172 16.609 30.109 1 97.19 461 ALA A N 1
ATOM 3377 C CA . ALA A 1 461 ? -20.734 16.641 31.453 1 97.19 461 ALA A CA 1
ATOM 3378 C C . ALA A 1 461 ? -20.156 17.812 32.25 1 97.19 461 ALA A C 1
ATOM 3380 O O . ALA A 1 461 ? -20.625 18.094 33.375 1 97.19 461 ALA A O 1
ATOM 3381 N N . LEU A 1 462 ? -19.219 18.391 31.703 1 97 462 LEU A N 1
ATOM 3382 C CA . LEU A 1 462 ? -18.625 19.516 32.406 1 97 462 LEU A CA 1
ATOM 3383 C C . LEU A 1 462 ? -19.547 20.734 32.375 1 97 462 LEU A C 1
ATOM 3385 O O . LEU A 1 462 ? -19.547 21.531 33.312 1 97 462 LEU A O 1
ATOM 3389 N N . MET B 1 1 ? -88.312 30.656 6.941 1 17.95 1 MET B N 1
ATOM 3390 C CA . MET B 1 1 ? -88.875 31.203 5.719 1 17.95 1 MET B CA 1
ATOM 3391 C C . MET B 1 1 ? -87.812 31.359 4.637 1 17.95 1 MET B C 1
ATOM 3393 O O . MET B 1 1 ? -86.625 31.641 4.938 1 17.95 1 MET B O 1
ATOM 3397 N N . GLY B 1 2 ? -88.188 30.969 3.383 1 18.75 2 GLY B N 1
ATOM 3398 C CA . GLY B 1 2 ? -88 30.312 2.102 1 18.75 2 GLY B CA 1
ATOM 3399 C C . GLY B 1 2 ? -87.375 31.203 1.046 1 18.75 2 GLY B C 1
ATOM 3400 O O . GLY B 1 2 ? -87.25 30.812 -0.11 1 18.75 2 GLY B O 1
ATOM 3401 N N . ILE B 1 3 ? -87.312 32.469 1.617 1 17.27 3 ILE B N 1
ATOM 3402 C CA . ILE B 1 3 ? -87.562 33.406 0.523 1 17.27 3 ILE B CA 1
ATOM 3403 C C . ILE B 1 3 ? -86.5 33.156 -0.564 1 17.27 3 ILE B C 1
ATOM 3405 O O . ILE B 1 3 ? -85.438 32.594 -0.305 1 17.27 3 ILE B O 1
ATOM 3409 N N . SER B 1 4 ? -86.25 34.094 -1.336 1 17.3 4 SER B N 1
ATOM 3410 C CA . SER B 1 4 ? -86.438 34.531 -2.715 1 17.3 4 SER B CA 1
ATOM 3411 C C . SER B 1 4 ? -85.125 34.469 -3.51 1 17.3 4 SER B C 1
ATOM 3413 O O . SER B 1 4 ? -85.125 34.156 -4.695 1 17.3 4 SER B O 1
ATOM 3415 N N . VAL B 1 5 ? -84.062 35.031 -2.838 1 20.02 5 VAL B N 1
ATOM 3416 C CA . VAL B 1 5 ? -83.438 35.969 -3.771 1 20.02 5 VAL B CA 1
ATOM 3417 C C . VAL B 1 5 ? -82.688 35.188 -4.887 1 20.02 5 VAL B C 1
ATOM 3419 O O . VAL B 1 5 ? -81.75 34.469 -4.633 1 20.02 5 VAL B O 1
ATOM 3422 N N . ILE B 1 6 ? -83.375 34.719 -6.004 1 19.36 6 ILE B N 1
ATOM 3423 C CA . ILE B 1 6 ? -83.312 33.781 -7.098 1 19.36 6 ILE B CA 1
ATOM 3424 C C . ILE B 1 6 ? -82.312 34.219 -8.141 1 19.36 6 ILE B C 1
ATOM 3426 O O . ILE B 1 6 ? -81.938 33.438 -9.023 1 19.36 6 ILE B O 1
ATOM 3430 N N . GLY B 1 7 ? -81.875 35.562 -7.957 1 19.23 7 GLY B N 1
ATOM 3431 C CA . GLY B 1 7 ? -81.812 36.156 -9.281 1 19.23 7 GLY B CA 1
ATOM 3432 C C . GLY B 1 7 ? -80.812 35.5 -10.195 1 19.23 7 GLY B C 1
ATOM 3433 O O . GLY B 1 7 ? -79.875 34.812 -9.727 1 19.23 7 GLY B O 1
ATOM 3434 N N . GLY B 1 8 ? -81 35.469 -11.547 1 19.08 8 GLY B N 1
ATOM 3435 C CA . GLY B 1 8 ? -80.938 34.875 -12.867 1 19.08 8 GLY B CA 1
ATOM 3436 C C . GLY B 1 8 ? -79.625 35.125 -13.594 1 19.08 8 GLY B C 1
ATOM 3437 O O . GLY B 1 8 ? -79.562 35.062 -14.828 1 19.08 8 GLY B O 1
ATOM 3438 N N . ARG B 1 9 ? -78.562 35.594 -12.781 1 20.22 9 ARG B N 1
ATOM 3439 C CA . ARG B 1 9 ? -77.625 36.375 -13.602 1 20.22 9 ARG B CA 1
ATOM 3440 C C . ARG B 1 9 ? -77.25 35.656 -14.875 1 20.22 9 ARG B C 1
ATOM 3442 O O . ARG B 1 9 ? -77.062 34.438 -14.859 1 20.22 9 ARG B O 1
ATOM 3449 N N . SER B 1 10 ? -77.188 36.312 -16.078 1 18.86 10 SER B N 1
ATOM 3450 C CA . SER B 1 10 ? -77.125 36.219 -17.531 1 18.86 10 SER B CA 1
ATOM 3451 C C . SER B 1 10 ? -75.812 35.625 -17.984 1 18.86 10 SER B C 1
ATOM 3453 O O . SER B 1 10 ? -74.75 36.188 -17.766 1 18.86 10 SER B O 1
ATOM 3455 N N . TRP B 1 11 ? -75.562 34.219 -18.094 1 18.86 11 TRP B N 1
ATOM 3456 C CA . TRP B 1 11 ? -74.375 33.375 -18.234 1 18.86 11 TRP B CA 1
ATOM 3457 C C . TRP B 1 11 ? -73.812 33.438 -19.656 1 18.86 11 TRP B C 1
ATOM 3459 O O . TRP B 1 11 ? -73.062 32.594 -20.062 1 18.86 11 TRP B O 1
ATOM 3469 N N . ALA B 1 12 ? -74.062 34.625 -20.328 1 17.5 12 ALA B N 1
ATOM 3470 C CA . ALA B 1 12 ? -73.938 34.312 -21.75 1 17.5 12 ALA B CA 1
ATOM 3471 C C . ALA B 1 12 ? -72.688 33.469 -22.047 1 17.5 12 ALA B C 1
ATOM 3473 O O . ALA B 1 12 ? -71.75 33.5 -21.281 1 17.5 12 ALA B O 1
ATOM 3474 N N . LEU B 1 13 ? -72.5 33.062 -23.422 1 17.22 13 LEU B N 1
ATOM 3475 C CA . LEU B 1 13 ? -72.312 31.922 -24.328 1 17.22 13 LEU B CA 1
ATOM 3476 C C . LEU B 1 13 ? -70.812 31.719 -24.656 1 17.22 13 LEU B C 1
ATOM 3478 O O . LEU B 1 13 ? -70.312 30.609 -24.547 1 17.22 13 LEU B O 1
ATOM 3482 N N . LEU B 1 14 ? -70.125 32.656 -25.406 1 17.83 14 LEU B N 1
ATOM 3483 C CA . LEU B 1 14 ? -69.75 32.156 -26.734 1 17.83 14 LEU B CA 1
ATOM 3484 C C . LEU B 1 14 ? -68.5 31.344 -26.719 1 17.83 14 LEU B C 1
ATOM 3486 O O . LEU B 1 14 ? -67.75 31.391 -25.734 1 17.83 14 LEU B O 1
ATOM 3490 N N . TRP B 1 15 ? -67.688 31.281 -27.891 1 18.36 15 TRP B N 1
ATOM 3491 C CA . TRP B 1 15 ? -67.25 30.344 -28.922 1 18.36 15 TRP B CA 1
ATOM 3492 C C . TRP B 1 15 ? -65.75 29.984 -28.766 1 18.36 15 TRP B C 1
ATOM 3494 O O . TRP B 1 15 ? -65.312 28.984 -29.328 1 18.36 15 TRP B O 1
ATOM 3504 N N . PHE B 1 16 ? -64.938 30.766 -28.016 1 20.5 16 PHE B N 1
ATOM 3505 C CA . PHE B 1 16 ? -63.75 30.922 -28.781 1 20.5 16 PHE B CA 1
ATOM 3506 C C . PHE B 1 16 ? -63.031 29.594 -28.938 1 20.5 16 PHE B C 1
ATOM 3508 O O . PHE B 1 16 ? -63.156 28.703 -28.109 1 20.5 16 PHE B O 1
ATOM 3515 N N . ALA B 1 17 ? -62.062 29.438 -30.047 1 20.36 17 ALA B N 1
ATOM 3516 C CA . ALA B 1 17 ? -61.406 28.641 -31.094 1 20.36 17 ALA B CA 1
ATOM 3517 C C . ALA B 1 17 ? -60.188 27.891 -30.547 1 20.36 17 ALA B C 1
ATOM 3519 O O . ALA B 1 17 ? -59.219 28.516 -30.141 1 20.36 17 ALA B O 1
ATOM 3520 N N . THR B 1 18 ? -60.406 26.938 -29.766 1 21.25 18 THR B N 1
ATOM 3521 C CA . THR B 1 18 ? -59.344 26.188 -29.141 1 21.25 18 THR B CA 1
ATOM 3522 C C . THR B 1 18 ? -58.438 25.562 -30.203 1 21.25 18 THR B C 1
ATOM 3524 O O . THR B 1 18 ? -58.875 24.734 -30.984 1 21.25 18 THR B O 1
ATOM 3527 N N . ALA B 1 19 ? -57.594 26.484 -30.828 1 21.19 19 ALA B N 1
ATOM 3528 C CA . ALA B 1 19 ? -56.688 26.016 -31.875 1 21.19 19 ALA B CA 1
ATOM 3529 C C . ALA B 1 19 ? -55.906 24.797 -31.391 1 21.19 19 ALA B C 1
ATOM 3531 O O . ALA B 1 19 ? -55.219 24.844 -30.375 1 21.19 19 ALA B O 1
ATOM 3532 N N . ILE B 1 20 ? -56.375 23.625 -31.641 1 24.09 20 ILE B N 1
ATOM 3533 C CA . ILE B 1 20 ? -55.969 22.266 -31.359 1 24.09 20 ILE B CA 1
ATOM 3534 C C . ILE B 1 20 ? -54.594 22 -31.984 1 24.09 20 ILE B C 1
ATOM 3536 O O . ILE B 1 20 ? -54.469 21.859 -33.188 1 24.09 20 ILE B O 1
ATOM 3540 N N . GLY B 1 21 ? -53.625 23.078 -31.938 1 20.66 21 GLY B N 1
ATOM 3541 C CA . GLY B 1 21 ? -52.531 22.719 -32.812 1 20.66 21 GLY B CA 1
ATOM 3542 C C . GLY B 1 21 ? -51.969 21.344 -32.531 1 20.66 21 GLY B C 1
ATOM 3543 O O . GLY B 1 21 ? -51.812 20.953 -31.359 1 20.66 21 GLY B O 1
ATOM 3544 N N . LEU B 1 22 ? -52.094 20.422 -33.438 1 23.95 22 LEU B N 1
ATOM 3545 C CA . LEU B 1 22 ? -51.812 19.016 -33.656 1 23.95 22 LEU B CA 1
ATOM 3546 C C . LEU B 1 22 ? -50.312 18.75 -33.531 1 23.95 22 LEU B C 1
ATOM 3548 O O . LEU B 1 22 ? -49.5 19.141 -34.375 1 23.95 22 LEU B O 1
ATOM 3552 N N . LEU B 1 23 ? -49.594 19.438 -32.562 1 24.98 23 LEU B N 1
ATOM 3553 C CA . LEU B 1 23 ? -48.188 19.156 -32.781 1 24.98 23 LEU B CA 1
ATOM 3554 C C . LEU B 1 23 ? -47.938 17.656 -32.781 1 24.98 23 LEU B C 1
ATOM 3556 O O . LEU B 1 23 ? -48.312 16.953 -31.844 1 24.98 23 LEU B O 1
ATOM 3560 N N . VAL B 1 24 ? -47.688 17.078 -33.969 1 24.39 24 VAL B N 1
ATOM 3561 C CA . VAL B 1 24 ? -47.375 15.719 -34.406 1 24.39 24 VAL B CA 1
ATOM 3562 C C . VAL B 1 24 ? -46.125 15.219 -33.625 1 24.39 24 VAL B C 1
ATOM 3564 O O . VAL B 1 24 ? -45.062 15.836 -33.688 1 24.39 24 VAL B O 1
ATOM 3567 N N . LEU B 1 25 ? -46.375 14.594 -32.5 1 26.06 25 LEU B N 1
AT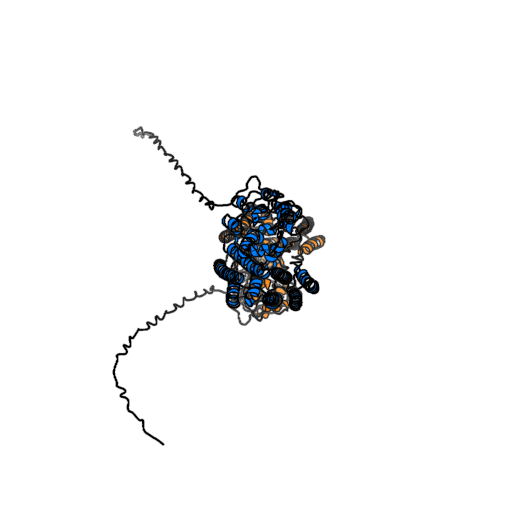OM 3568 C CA . LEU B 1 25 ? -45.406 13.875 -31.703 1 26.06 25 LEU B CA 1
ATOM 3569 C C . LEU B 1 25 ? -44.656 12.852 -32.562 1 26.06 25 LEU B C 1
ATOM 3571 O O . LEU B 1 25 ? -45.25 11.883 -33.031 1 26.06 25 LEU B O 1
ATOM 3575 N N . PHE B 1 26 ? -43.844 13.406 -33.5 1 29.55 26 PHE B N 1
ATOM 3576 C CA . PHE B 1 26 ? -43.062 12.43 -34.25 1 29.55 26 PHE B CA 1
ATOM 3577 C C . PHE B 1 26 ? -42.281 11.516 -33.312 1 29.55 26 PHE B C 1
ATOM 3579 O O . PHE B 1 26 ? -41.469 11.984 -32.5 1 29.55 26 PHE B O 1
ATOM 3586 N N . SER B 1 27 ? -43 10.516 -32.844 1 28.11 27 SER B N 1
ATOM 3587 C CA . SER B 1 27 ? -42.375 9.43 -32.094 1 28.11 27 SER B CA 1
ATOM 3588 C C . SER B 1 27 ? -41.188 8.852 -32.844 1 28.11 27 SER B C 1
ATOM 3590 O O . SER B 1 27 ? -41.344 8.219 -33.906 1 28.11 27 SER B O 1
ATOM 3592 N N . VAL B 1 28 ? -40.125 9.711 -33 1 31.75 28 VAL B N 1
ATOM 3593 C CA . VAL B 1 28 ? -38.969 9.086 -33.562 1 31.75 28 VAL B CA 1
ATOM 3594 C C . VAL B 1 28 ? -38.656 7.781 -32.844 1 31.75 28 VAL B C 1
ATOM 3596 O O . VAL B 1 28 ? -38.375 7.789 -31.625 1 31.75 28 VAL B O 1
ATOM 3599 N N . THR B 1 29 ? -39.406 6.777 -33.25 1 30.58 29 THR B N 1
ATOM 3600 C CA . THR B 1 29 ? -39.031 5.426 -32.875 1 30.58 29 THR B CA 1
ATOM 3601 C C . THR B 1 29 ? -37.531 5.184 -33.094 1 30.58 29 THR B C 1
ATOM 3603 O O . THR B 1 29 ? -37.062 5.18 -34.25 1 30.58 29 THR B O 1
ATOM 3606 N N . ARG B 1 30 ? -36.688 5.879 -32.281 1 30.44 30 ARG B N 1
ATOM 3607 C CA . ARG B 1 30 ? -35.312 5.422 -32.312 1 30.44 30 ARG B CA 1
ATOM 3608 C C . ARG B 1 30 ? -35.219 3.9 -32.312 1 30.44 30 ARG B C 1
ATOM 3610 O O . ARG B 1 30 ? -35.625 3.264 -31.328 1 30.44 30 ARG B O 1
ATOM 3617 N N . THR B 1 31 ? -35.406 3.391 -33.5 1 28.42 31 THR B N 1
ATOM 3618 C CA . THR B 1 31 ? -35.031 1.981 -33.594 1 28.42 31 THR B CA 1
ATOM 3619 C C . THR B 1 31 ? -33.656 1.737 -32.969 1 28.42 31 THR B C 1
ATOM 3621 O O . THR B 1 31 ? -32.656 2.326 -33.406 1 28.42 31 THR B O 1
ATOM 3624 N N . LYS B 1 32 ? -33.688 1.623 -31.641 1 31.41 32 LYS B N 1
ATOM 3625 C CA . LYS B 1 32 ? -32.5 1.063 -31 1 31.41 32 LYS B CA 1
ATOM 3626 C C . LYS B 1 32 ? -31.875 -0.01 -31.875 1 31.41 32 LYS B C 1
ATOM 3628 O O . LYS B 1 32 ? -32.469 -1.073 -32.094 1 31.41 32 LYS B O 1
ATOM 3633 N N . GLN B 1 33 ? -31.172 0.519 -32.906 1 28.78 33 GLN B N 1
ATOM 3634 C CA . GLN B 1 33 ? -30.359 -0.511 -33.562 1 28.78 33 GLN B CA 1
ATOM 3635 C C . GLN B 1 33 ? -29.688 -1.411 -32.531 1 28.78 33 GLN B C 1
ATOM 3637 O O . GLN B 1 33 ? -28.969 -0.927 -31.641 1 28.78 33 GLN B O 1
ATOM 3642 N N . ALA B 1 34 ? -30.344 -2.508 -32.281 1 33.44 34 ALA B N 1
ATOM 3643 C CA . ALA B 1 34 ? -29.719 -3.615 -31.562 1 33.44 34 ALA B CA 1
ATOM 3644 C C . ALA B 1 34 ? -28.297 -3.871 -32.062 1 33.44 34 ALA B C 1
ATOM 3646 O O . ALA B 1 34 ? -28.109 -4.301 -33.219 1 33.44 34 ALA B O 1
ATOM 3647 N N . THR B 1 35 ? -27.484 -2.828 -31.766 1 32.5 35 THR B N 1
ATOM 3648 C CA . THR B 1 35 ? -26.141 -3.312 -32.094 1 32.5 35 THR B CA 1
ATOM 3649 C C . THR B 1 35 ? -26 -4.789 -31.719 1 32.5 35 THR B C 1
ATOM 3651 O O . THR B 1 35 ? -26.281 -5.184 -30.578 1 32.5 35 THR B O 1
ATOM 3654 N N . ALA B 1 36 ? -26.25 -5.523 -32.688 1 31.77 36 ALA B N 1
ATOM 3655 C CA . ALA B 1 36 ? -25.953 -6.945 -32.562 1 31.77 36 ALA B CA 1
ATOM 3656 C C . ALA B 1 36 ? -24.672 -7.168 -31.766 1 31.77 36 ALA B C 1
ATOM 3658 O O . ALA B 1 36 ? -23.625 -6.602 -32.094 1 31.77 36 ALA B O 1
ATOM 3659 N N . LEU B 1 37 ? -24.922 -7.422 -30.484 1 30.19 37 LEU B N 1
ATOM 3660 C CA . LEU B 1 37 ? -23.781 -7.895 -29.703 1 30.19 37 LEU B CA 1
ATOM 3661 C C . LEU B 1 37 ? -22.906 -8.828 -30.547 1 30.19 37 LEU B C 1
ATOM 3663 O O . LEU B 1 37 ? -23.422 -9.703 -31.25 1 30.19 37 LEU B O 1
ATOM 3667 N N . PRO B 1 38 ? -21.75 -8.383 -30.984 1 32.94 38 PRO B N 1
ATOM 3668 C CA . PRO B 1 38 ? -21.016 -9.406 -31.734 1 32.94 38 PRO B CA 1
ATOM 3669 C C . PRO B 1 38 ? -21.234 -10.812 -31.188 1 32.94 38 PRO B C 1
ATOM 3671 O O . PRO B 1 38 ? -21.406 -10.992 -29.969 1 32.94 38 PRO B O 1
ATOM 3674 N N . LEU B 1 39 ? -21.906 -11.664 -31.984 1 29.62 39 LEU B N 1
ATOM 3675 C CA . LEU B 1 39 ? -21.875 -13.086 -31.656 1 29.62 39 LEU B CA 1
ATOM 3676 C C . LEU B 1 39 ? -20.5 -13.492 -31.141 1 29.62 39 LEU B C 1
ATOM 3678 O O . LEU B 1 39 ? -19.484 -13.273 -31.812 1 29.62 39 LEU B O 1
ATOM 3682 N N . ALA B 1 40 ? -20.438 -13.562 -29.984 1 33.34 40 ALA B N 1
ATOM 3683 C CA . ALA B 1 40 ? -19.25 -14.281 -29.531 1 33.34 40 ALA B CA 1
ATOM 3684 C C . ALA B 1 40 ? -18.938 -15.477 -30.422 1 33.34 40 ALA B C 1
ATOM 3686 O O . ALA B 1 40 ? -19.734 -16.406 -30.516 1 33.34 40 ALA B O 1
ATOM 3687 N N . VAL B 1 41 ? -18.25 -15.203 -31.484 1 31.62 41 VAL B N 1
ATOM 3688 C CA . VAL B 1 41 ? -17.766 -16.359 -32.219 1 31.62 41 VAL B CA 1
ATOM 3689 C C . VAL B 1 41 ? -17.375 -17.469 -31.266 1 31.62 41 VAL B C 1
ATOM 3691 O O . VAL B 1 41 ? -16.469 -17.281 -30.438 1 31.62 41 VAL B O 1
ATOM 3694 N N . ALA B 1 42 ? -18.219 -18.391 -30.938 1 36.75 42 ALA B N 1
ATOM 3695 C CA . ALA B 1 42 ? -17.797 -19.672 -30.359 1 36.75 42 ALA B CA 1
ATOM 3696 C C . ALA B 1 42 ? -16.562 -20.203 -31.078 1 36.75 42 ALA B C 1
ATOM 3698 O O . ALA B 1 42 ? -16.547 -20.344 -32.312 1 36.75 42 ALA B O 1
ATOM 3699 N N . ALA B 1 43 ? -15.461 -20.016 -30.656 1 41.12 43 ALA B N 1
ATOM 3700 C CA . ALA B 1 43 ? -14.414 -20.797 -31.312 1 41.12 43 ALA B CA 1
ATOM 3701 C C . ALA B 1 43 ? -14.922 -22.172 -31.719 1 41.12 43 ALA B C 1
ATOM 3703 O O . ALA B 1 43 ? -15.555 -22.875 -30.906 1 41.12 43 ALA B O 1
ATOM 3704 N N . PRO B 1 44 ? -15.102 -22.5 -32.906 1 40.94 44 PRO B N 1
ATOM 3705 C CA . PRO B 1 44 ? -15.727 -23.719 -33.438 1 40.94 44 PRO B CA 1
ATOM 3706 C C . PRO B 1 44 ? -15.688 -24.875 -32.438 1 40.94 44 PRO B C 1
ATOM 3708 O O . PRO B 1 44 ? -16.719 -25.5 -32.188 1 40.94 44 PRO B O 1
ATOM 3711 N N . ASN B 1 45 ? -14.539 -25.781 -32.5 1 43.81 45 ASN B N 1
ATOM 3712 C CA . ASN B 1 45 ? -14.406 -27.156 -32.062 1 43.81 45 ASN B CA 1
ATOM 3713 C C . ASN B 1 45 ? -14.32 -27.25 -30.547 1 43.81 45 ASN B C 1
ATOM 3715 O O . ASN B 1 45 ? -13.305 -27.688 -30 1 43.81 45 ASN B O 1
ATOM 3719 N N . ALA B 1 46 ? -14.844 -26.531 -29.859 1 59.88 46 ALA B N 1
ATOM 3720 C CA . ALA B 1 46 ? -14.656 -26.469 -28.422 1 59.88 46 ALA B CA 1
ATOM 3721 C C . ALA B 1 46 ? -15.156 -27.75 -27.75 1 59.88 46 ALA B C 1
ATOM 3723 O O . ALA B 1 46 ? -16.344 -28.062 -27.797 1 59.88 46 ALA B O 1
ATOM 3724 N N . SER B 1 47 ? -14.234 -28.766 -27.547 1 81.75 47 SER B N 1
ATOM 3725 C CA . SER B 1 47 ? -14.461 -30.016 -26.828 1 81.75 47 SER B CA 1
ATOM 3726 C C . SER B 1 47 ? -15.125 -29.766 -25.469 1 81.75 47 SER B C 1
ATOM 3728 O O . SER B 1 47 ? -14.766 -28.812 -24.781 1 81.75 47 SER B O 1
ATOM 3730 N N . SER B 1 48 ? -16.281 -30.5 -25.375 1 90.06 48 SER B N 1
ATOM 3731 C CA . SER B 1 48 ? -17.047 -30.359 -24.141 1 90.06 48 SER B CA 1
ATOM 3732 C C . SER B 1 48 ? -16.453 -31.219 -23.031 1 90.06 48 SER B C 1
ATOM 3734 O O . SER B 1 48 ? -15.852 -32.25 -23.297 1 90.06 48 SER B O 1
ATOM 3736 N N . HIS B 1 49 ? -16.625 -30.672 -21.859 1 95.25 49 HIS B N 1
ATOM 3737 C CA . HIS B 1 49 ? -16.266 -31.453 -20.672 1 95.25 49 HIS B CA 1
ATOM 3738 C C . HIS B 1 49 ? -17.359 -32.469 -20.328 1 95.25 49 HIS B C 1
ATOM 3740 O O . HIS B 1 49 ? -18.547 -32.125 -20.359 1 95.25 49 HIS B O 1
ATOM 3746 N N . LEU B 1 50 ? -16.969 -33.688 -20 1 94.81 50 LEU B N 1
ATOM 3747 C CA . LEU B 1 50 ? -17.906 -34.75 -19.766 1 94.81 50 LEU B CA 1
ATOM 3748 C C . LEU B 1 50 ? -18.047 -35.031 -18.281 1 94.81 50 LEU B C 1
ATOM 3750 O O . LEU B 1 50 ? -19.016 -35.688 -17.859 1 94.81 50 LEU B O 1
ATOM 3754 N N . GLY B 1 51 ? -17.109 -34.656 -17.484 1 95.44 51 GLY B N 1
ATOM 3755 C CA . GLY B 1 51 ? -17.141 -34.875 -16.047 1 95.44 51 GLY B CA 1
ATOM 3756 C C . GLY B 1 51 ? -16.141 -35.938 -15.594 1 95.44 51 GLY B C 1
ATOM 3757 O O . GLY B 1 51 ? -15.727 -36.781 -16.391 1 95.44 51 GLY B O 1
ATOM 3758 N N . VAL B 1 52 ? -15.867 -35.906 -14.312 1 97 52 VAL B N 1
ATOM 3759 C CA . VAL B 1 52 ? -14.883 -36.812 -13.719 1 97 52 VAL B CA 1
ATOM 3760 C C . VAL B 1 52 ? -15.352 -38.25 -13.859 1 97 52 VAL B C 1
ATOM 3762 O O . VAL B 1 52 ? -14.539 -39.188 -14.055 1 97 52 VAL B O 1
ATOM 3765 N N . GLY B 1 53 ? -16.641 -38.469 -13.797 1 96.31 53 GLY B N 1
ATOM 3766 C CA . GLY B 1 53 ? -17.219 -39.781 -13.898 1 96.31 53 GLY B CA 1
ATOM 3767 C C . GLY B 1 53 ? -16.859 -40.5 -15.195 1 96.31 53 GLY B C 1
ATOM 3768 O O . GLY B 1 53 ? -16.766 -41.719 -15.234 1 96.31 53 GLY B O 1
ATOM 3769 N N . SER B 1 54 ? -16.625 -39.75 -16.219 1 95.5 54 SER B N 1
ATOM 3770 C CA . SER B 1 54 ? -16.344 -40.344 -17.531 1 95.5 54 SER B CA 1
ATOM 3771 C C . SER B 1 54 ? -14.938 -40.938 -17.578 1 95.5 54 SER B C 1
ATOM 3773 O O . SER B 1 54 ? -14.609 -41.688 -18.484 1 95.5 54 SER B O 1
ATOM 3775 N N . CYS B 1 55 ? -14.156 -40.656 -16.594 1 96.94 55 CYS B N 1
ATOM 3776 C CA . CYS B 1 55 ? -12.773 -41.125 -16.547 1 96.94 55 CYS B CA 1
ATOM 3777 C C . CYS B 1 55 ? -12.57 -42.125 -15.414 1 96.94 55 CYS B C 1
ATOM 3779 O O . CYS B 1 55 ? -11.5 -42.719 -15.281 1 96.94 55 CYS B O 1
ATOM 3781 N N . ALA B 1 56 ? -13.617 -42.438 -14.695 1 96.38 56 ALA B N 1
ATOM 3782 C CA . ALA B 1 56 ? -13.484 -43.031 -13.375 1 96.38 56 ALA B CA 1
ATOM 3783 C C . ALA B 1 56 ? -13.773 -44.531 -13.438 1 96.38 56 ALA B C 1
ATOM 3785 O O . ALA B 1 56 ? -13.82 -45.219 -12.406 1 96.38 56 ALA B O 1
ATOM 3786 N N . GLY B 1 57 ? -13.922 -45.031 -14.555 1 95.25 57 GLY B N 1
ATOM 3787 C CA . GLY B 1 57 ? -14.156 -46.469 -14.664 1 95.25 57 GLY B CA 1
ATOM 3788 C C . GLY B 1 57 ? -12.969 -47.312 -14.234 1 95.25 57 GLY B C 1
ATOM 3789 O O . GLY B 1 57 ? -11.82 -46.906 -14.406 1 95.25 57 GLY B O 1
ATOM 3790 N N . SER B 1 58 ? -13.211 -48.531 -13.836 1 93.56 58 SER B N 1
ATOM 3791 C CA . SER B 1 58 ? -12.156 -49.406 -13.352 1 93.56 58 SER B CA 1
ATOM 3792 C C . SER B 1 58 ? -11.266 -49.875 -14.492 1 93.56 58 SER B C 1
ATOM 3794 O O . SER B 1 58 ? -10.102 -50.25 -14.281 1 93.56 58 SER B O 1
ATOM 3796 N N . THR B 1 59 ? -11.734 -49.906 -15.648 1 93.56 59 THR B N 1
ATOM 3797 C CA . THR B 1 59 ? -10.914 -50.25 -16.797 1 93.56 59 THR B CA 1
ATOM 3798 C C . THR B 1 59 ? -10.164 -49.031 -17.328 1 93.56 59 THR B C 1
ATOM 3800 O O . THR B 1 59 ? -9.344 -49.156 -18.234 1 93.56 59 THR B O 1
ATOM 3803 N N . CYS B 1 60 ? -10.461 -47.906 -16.781 1 95.81 60 CYS B N 1
ATOM 3804 C CA . CYS B 1 60 ? -9.844 -46.656 -17.203 1 95.81 60 CYS B CA 1
ATOM 3805 C C . CYS B 1 60 ? -8.93 -46.094 -16.109 1 95.81 60 CYS B C 1
ATOM 3807 O O . CYS B 1 60 ? -7.895 -46.688 -15.805 1 95.81 60 CYS B O 1
ATOM 3809 N N . HIS B 1 61 ? -9.398 -45.062 -15.367 1 97.31 61 HIS B N 1
ATOM 3810 C CA . HIS B 1 61 ? -8.477 -44.438 -14.43 1 97.31 61 HIS B CA 1
ATOM 3811 C C . HIS B 1 61 ? -8.961 -44.594 -12.992 1 97.31 61 HIS B C 1
ATOM 3813 O O . HIS B 1 61 ? -8.508 -43.875 -12.102 1 97.31 61 HIS B O 1
ATOM 3819 N N . GLY B 1 62 ? -9.914 -45.531 -12.719 1 97.12 62 GLY B N 1
ATOM 3820 C CA . GLY B 1 62 ? -10.578 -45.594 -11.43 1 97.12 62 GLY B CA 1
ATOM 3821 C C . GLY B 1 62 ? -10.211 -46.812 -10.633 1 97.12 62 GLY B C 1
ATOM 3822 O O . GLY B 1 62 ? -10.953 -47.25 -9.742 1 97.12 62 GLY B O 1
ATOM 3823 N N . ARG B 1 63 ? -9.102 -47.469 -10.992 1 96.5 63 ARG B N 1
ATOM 3824 C CA . ARG B 1 63 ? -8.688 -48.625 -10.195 1 96.5 63 ARG B CA 1
ATOM 3825 C C . ARG B 1 63 ? -8.219 -48.188 -8.805 1 96.5 63 ARG B C 1
ATOM 3827 O O . ARG B 1 63 ? -7.934 -47.031 -8.586 1 96.5 63 ARG B O 1
ATOM 3834 N N . GLN B 1 64 ? -8.141 -49.188 -7.902 1 94.25 64 GLN B N 1
ATOM 3835 C CA . GLN B 1 64 ? -7.707 -48.906 -6.535 1 94.25 64 GLN B CA 1
ATOM 3836 C C . GLN B 1 64 ? -6.234 -49.25 -6.344 1 94.25 64 GLN B C 1
ATOM 3838 O O . GLN B 1 64 ? -5.656 -48.969 -5.293 1 94.25 64 GLN B O 1
ATOM 3843 N N . GLU B 1 65 ? -5.742 -49.906 -7.41 1 94.88 65 GLU B N 1
ATOM 3844 C CA . GLU B 1 65 ? -4.32 -50.25 -7.406 1 94.88 65 GLU B CA 1
ATOM 3845 C C . GLU B 1 65 ? -3.676 -49.938 -8.75 1 94.88 65 GLU B C 1
ATOM 3847 O O . GLU B 1 65 ? -4.332 -50 -9.797 1 94.88 65 GLU B O 1
ATOM 3852 N N . ALA B 1 66 ? -2.465 -49.594 -8.688 1 94.5 66 ALA B N 1
ATOM 3853 C CA . ALA B 1 66 ? -1.72 -49.219 -9.891 1 94.5 66 ALA B CA 1
ATOM 3854 C C . ALA B 1 66 ? -1.317 -50.438 -10.688 1 94.5 66 ALA B C 1
ATOM 3856 O O . ALA B 1 66 ? -0.132 -50.781 -10.781 1 94.5 66 ALA B O 1
ATOM 3857 N N . THR B 1 67 ? -2.191 -51.094 -11.352 1 93.5 67 THR B N 1
ATOM 3858 C CA . THR B 1 67 ? -1.918 -52.344 -12.039 1 93.5 67 THR B CA 1
ATOM 3859 C C . THR B 1 67 ? -1.973 -52.156 -13.547 1 93.5 67 THR B C 1
ATOM 3861 O O . THR B 1 67 ? -1.978 -53.156 -14.305 1 93.5 67 THR B O 1
ATOM 3864 N N . GLY B 1 68 ? -2.064 -50.969 -13.945 1 91.06 68 GLY B N 1
ATOM 3865 C CA . GLY B 1 68 ? -2.152 -50.719 -15.375 1 91.06 68 GLY B CA 1
ATOM 3866 C C . GLY B 1 68 ? -0.852 -51 -16.109 1 91.06 68 GLY B C 1
ATOM 3867 O O . GLY B 1 68 ? 0.232 -50.781 -15.562 1 91.06 68 GLY B O 1
ATOM 3868 N N . ALA B 1 69 ? -0.966 -51.469 -17.328 1 88.25 69 ALA B N 1
ATOM 3869 C CA . ALA B 1 69 ? 0.205 -51.844 -18.109 1 88.25 69 ALA B CA 1
ATOM 3870 C C . ALA B 1 69 ? 0.892 -50.594 -18.688 1 88.25 69 ALA B C 1
ATOM 3872 O O . ALA B 1 69 ? 2.121 -50.531 -18.766 1 88.25 69 ALA B O 1
ATOM 3873 N N . VAL B 1 70 ? 0.121 -49.656 -19.109 1 89.06 70 VAL B N 1
ATOM 3874 C CA . VAL B 1 70 ? 0.649 -48.469 -19.797 1 89.06 70 VAL B CA 1
ATOM 3875 C C . VAL B 1 70 ? 0.633 -47.281 -18.859 1 89.06 70 VAL B C 1
ATOM 3877 O O . VAL B 1 70 ? 1.621 -46.531 -18.766 1 89.06 70 VAL B O 1
ATOM 3880 N N . VAL B 1 71 ? -0.514 -47.062 -18.234 1 93.06 71 VAL B N 1
ATOM 3881 C CA . VAL B 1 71 ? -0.66 -46.062 -17.203 1 93.06 71 VAL B CA 1
ATOM 3882 C C . VAL B 1 71 ? -1.012 -46.719 -15.875 1 93.06 71 VAL B C 1
ATOM 3884 O O . VAL B 1 71 ? -1.244 -47.938 -15.82 1 93.06 71 VAL B O 1
ATOM 3887 N N . ARG B 1 72 ? -1.127 -45.938 -14.812 1 94.81 72 ARG B N 1
ATOM 3888 C CA . ARG B 1 72 ? -1.348 -46.5 -13.484 1 94.81 72 ARG B CA 1
ATOM 3889 C C . ARG B 1 72 ? -2.74 -47.094 -13.367 1 94.81 72 ARG B C 1
ATOM 3891 O O . ARG B 1 72 ? -2.9 -48.219 -12.844 1 94.81 72 ARG B O 1
ATOM 3898 N N . GLN B 1 73 ? -3.695 -46.469 -13.82 1 96.19 73 GLN B N 1
ATOM 3899 C CA . GLN B 1 73 ? -5.125 -46.75 -13.828 1 96.19 73 GLN B CA 1
ATOM 3900 C C . GLN B 1 73 ? -5.742 -46.531 -12.453 1 96.19 73 GLN B C 1
ATOM 3902 O O . GLN B 1 73 ? -6.91 -46.844 -12.227 1 96.19 73 GLN B O 1
ATOM 3907 N N . ASP B 1 74 ? -5.004 -46.031 -11.477 1 97.25 74 ASP B N 1
ATOM 3908 C CA . ASP B 1 74 ? -5.562 -45.562 -10.211 1 97.25 74 ASP B CA 1
ATOM 3909 C C . ASP B 1 74 ? -5.371 -44.062 -10.039 1 97.25 74 ASP B C 1
ATOM 3911 O O . ASP B 1 74 ? -5.234 -43.562 -8.922 1 97.25 74 ASP B O 1
ATOM 3915 N N . GLU B 1 75 ? -5.258 -43.375 -11.117 1 97.56 75 GLU B N 1
ATOM 3916 C CA . GLU B 1 75 ? -5.008 -41.938 -11.109 1 97.56 75 GLU B CA 1
ATOM 3917 C C . GLU B 1 75 ? -6.09 -41.188 -10.336 1 97.56 75 GLU B C 1
ATOM 3919 O O . GLU B 1 75 ? -5.809 -40.188 -9.664 1 97.56 75 GLU B O 1
ATOM 3924 N N . LEU B 1 76 ? -7.301 -41.656 -10.453 1 97.69 76 LEU B N 1
ATOM 3925 C CA . LEU B 1 76 ? -8.406 -41 -9.75 1 97.69 76 LEU B CA 1
ATOM 3926 C C . LEU B 1 76 ? -8.172 -41.031 -8.242 1 97.69 76 LEU B C 1
ATOM 3928 O O . LEU B 1 76 ? -8.367 -40 -7.57 1 97.69 76 LEU B O 1
ATOM 3932 N N . MET B 1 77 ? -7.805 -42.156 -7.75 1 96.81 77 MET B N 1
ATOM 3933 C CA . MET B 1 77 ? -7.566 -42.312 -6.316 1 96.81 77 MET B CA 1
ATOM 3934 C C . MET B 1 77 ? -6.48 -41.344 -5.852 1 96.81 77 MET B C 1
ATOM 3936 O O . MET B 1 77 ? -6.621 -40.688 -4.812 1 96.81 77 MET B O 1
ATOM 3940 N N . ARG B 1 78 ? -5.453 -41.188 -6.586 1 96.19 78 ARG B N 1
ATOM 3941 C CA . ARG B 1 78 ? -4.355 -40.281 -6.242 1 96.19 78 ARG B CA 1
ATOM 3942 C C . ARG B 1 78 ? -4.793 -38.812 -6.316 1 96.19 78 ARG B C 1
ATOM 3944 O O . ARG B 1 78 ? -4.473 -38.031 -5.434 1 96.19 78 ARG B O 1
ATOM 3951 N N . TRP B 1 79 ? -5.504 -38.562 -7.309 1 97.19 79 TRP B N 1
ATOM 3952 C CA . TRP B 1 79 ? -5.98 -37.188 -7.516 1 97.19 79 TRP B CA 1
ATOM 3953 C C . TRP B 1 79 ? -6.984 -36.781 -6.438 1 97.19 79 TRP B C 1
ATOM 3955 O O . TRP B 1 79 ? -7.09 -35.625 -6.078 1 97.19 79 TRP B O 1
ATOM 3965 N N . GLN B 1 80 ? -7.68 -37.75 -5.859 1 96.56 80 GLN B N 1
ATOM 3966 C CA . GLN B 1 80 ? -8.719 -37.469 -4.875 1 96.56 80 GLN B CA 1
ATOM 3967 C C . GLN B 1 80 ? -8.203 -37.656 -3.455 1 96.56 80 GLN B C 1
ATOM 3969 O O . GLN B 1 80 ? -8.961 -37.562 -2.49 1 96.56 80 GLN B O 1
ATOM 3974 N N . ASP B 1 81 ? -6.977 -38 -3.336 1 95.38 81 ASP B N 1
ATOM 3975 C CA . ASP B 1 81 ? -6.445 -38.281 -2.006 1 95.38 81 ASP B CA 1
ATOM 3976 C C . ASP B 1 81 ? -6.598 -37.062 -1.078 1 95.38 81 ASP B C 1
ATOM 3978 O O . ASP B 1 81 ? -5.973 -36.031 -1.295 1 95.38 81 ASP B O 1
ATOM 3982 N N . PRO B 1 82 ? -7.34 -37.219 -0.013 1 92.44 82 PRO B N 1
ATOM 3983 C CA . PRO B 1 82 ? -7.629 -36.062 0.846 1 92.44 82 PRO B CA 1
ATOM 3984 C C . PRO B 1 82 ? -6.422 -35.656 1.682 1 92.44 82 PRO B C 1
ATOM 3986 O O . PRO B 1 82 ? -6.406 -34.531 2.223 1 92.44 82 PRO B O 1
ATOM 3989 N N . ALA B 1 83 ? -5.426 -36.5 1.755 1 93.38 83 ALA B N 1
ATOM 3990 C CA . ALA B 1 83 ? -4.328 -36.219 2.684 1 93.38 83 ALA B CA 1
ATOM 3991 C C . ALA B 1 83 ? -3.072 -35.781 1.937 1 93.38 83 ALA B C 1
ATOM 3993 O O . ALA B 1 83 ? -2.066 -35.438 2.557 1 93.38 83 ALA B O 1
ATOM 3994 N N . SER B 1 84 ? -3.205 -35.844 0.662 1 93.56 84 SER B N 1
ATOM 3995 C CA . SER B 1 84 ? -2.02 -35.562 -0.135 1 93.56 84 SER B CA 1
ATOM 3996 C C . SER B 1 84 ? -2.186 -34.25 -0.907 1 93.56 84 SER B C 1
ATOM 3998 O O . SER B 1 84 ? -3.309 -33.812 -1.164 1 93.56 84 SER B O 1
ATOM 4000 N N . PRO B 1 85 ? -1.048 -33.594 -1.244 1 92.81 85 PRO B N 1
ATOM 4001 C CA . PRO B 1 85 ? -1.122 -32.406 -2.113 1 92.81 85 PRO B CA 1
ATOM 4002 C C . PRO B 1 85 ? -1.783 -32.719 -3.457 1 92.81 85 PRO B C 1
ATOM 4004 O O . PRO B 1 85 ? -2.395 -31.828 -4.059 1 92.81 85 PRO B O 1
ATOM 4007 N N . SER B 1 86 ? -1.746 -33.906 -3.896 1 94.75 86 SER B N 1
ATOM 4008 C CA . SER B 1 86 ? -2.316 -34.281 -5.191 1 94.75 86 SER B CA 1
ATOM 4009 C C . SER B 1 86 ? -3.834 -34.125 -5.184 1 94.75 86 SER B C 1
ATOM 4011 O O . SER B 1 86 ? -4.461 -34.062 -6.242 1 94.75 86 SER B O 1
ATOM 4013 N N . GLY B 1 87 ? -4.367 -34.125 -4 1 96.81 87 GLY B N 1
ATOM 4014 C CA . GLY B 1 87 ? -5.812 -34.031 -3.879 1 96.81 87 GLY B CA 1
ATOM 4015 C C . GLY B 1 87 ? -6.301 -32.594 -3.863 1 96.81 87 GLY B C 1
ATOM 4016 O O . GLY B 1 87 ? -7.508 -32.344 -3.818 1 96.81 87 GLY B O 1
ATOM 4017 N N . ALA B 1 88 ? -5.426 -31.625 -3.902 1 96.88 88 ALA B N 1
ATOM 4018 C CA . ALA B 1 88 ? -5.773 -30.219 -3.721 1 96.88 88 ALA B CA 1
ATOM 4019 C C . ALA B 1 88 ? -6.793 -29.766 -4.762 1 96.88 88 ALA B C 1
ATOM 4021 O O . ALA B 1 88 ? -7.742 -29.047 -4.441 1 96.88 88 ALA B O 1
ATOM 4022 N N . HIS B 1 89 ? -6.668 -30.188 -5.98 1 97.88 89 HIS B N 1
ATOM 4023 C CA . HIS B 1 89 ? -7.559 -29.75 -7.047 1 97.88 89 HIS B CA 1
ATOM 4024 C C . HIS B 1 89 ? -8.93 -30.406 -6.918 1 97.88 89 HIS B C 1
ATOM 4026 O O . HIS B 1 89 ? -9.953 -29.781 -7.227 1 97.88 89 HIS B O 1
ATOM 4032 N N . SER B 1 90 ? -8.953 -31.625 -6.41 1 97.81 90 SER B N 1
ATOM 4033 C CA . SER B 1 90 ? -10.234 -32.281 -6.168 1 97.81 90 SER B CA 1
ATOM 4034 C C . SER B 1 90 ? -10.977 -31.625 -5.004 1 97.81 90 SER B C 1
ATOM 4036 O O . SER B 1 90 ? -12.203 -31.703 -4.926 1 97.81 90 SER B O 1
ATOM 4038 N N . ARG B 1 91 ? -10.25 -31 -4.129 1 97.75 91 ARG B N 1
ATOM 4039 C CA . ARG B 1 91 ? -10.844 -30.391 -2.949 1 97.75 91 ARG B CA 1
ATOM 4040 C C . ARG B 1 91 ? -11.047 -28.891 -3.154 1 97.75 91 ARG B C 1
ATOM 4042 O O . ARG B 1 91 ? -11.484 -28.188 -2.24 1 97.75 91 ARG B O 1
ATOM 4049 N N . ALA B 1 92 ? -10.781 -28.422 -4.312 1 98 92 ALA B N 1
ATOM 4050 C CA . ALA B 1 92 ? -10.742 -26.984 -4.547 1 98 92 ALA B CA 1
ATOM 4051 C C . ALA B 1 92 ? -12.109 -26.359 -4.312 1 98 92 ALA B C 1
ATOM 4053 O O . ALA B 1 92 ? -12.211 -25.297 -3.705 1 98 92 ALA B O 1
ATOM 4054 N N . TRP B 1 93 ? -13.156 -27.016 -4.766 1 98.06 93 TRP B N 1
ATOM 4055 C CA . TRP B 1 93 ? -14.5 -26.484 -4.582 1 98.06 93 TRP B CA 1
ATOM 4056 C C . TRP B 1 93 ? -14.898 -26.516 -3.109 1 98.06 93 TRP B C 1
ATOM 4058 O O . TRP B 1 93 ? -15.516 -25.578 -2.607 1 98.06 93 TRP B O 1
ATOM 4068 N N . THR B 1 94 ? -14.547 -27.547 -2.416 1 97.94 94 THR B N 1
ATOM 4069 C CA . THR B 1 94 ? -14.914 -27.75 -1.02 1 97.94 94 THR B CA 1
ATOM 4070 C C . THR B 1 94 ? -14.344 -26.641 -0.142 1 97.94 94 THR B C 1
ATOM 4072 O O . THR B 1 94 ? -14.977 -26.219 0.827 1 97.94 94 THR B O 1
ATOM 4075 N N . VAL B 1 95 ? -13.211 -26.141 -0.486 1 97.31 95 VAL B N 1
ATOM 4076 C CA . VAL B 1 95 ? -12.539 -25.141 0.331 1 97.31 95 VAL B CA 1
ATOM 4077 C C . VAL B 1 95 ? -13.375 -23.859 0.36 1 97.31 95 VAL B C 1
ATOM 4079 O O . VAL B 1 95 ? -13.344 -23.109 1.341 1 97.31 95 VAL B O 1
ATOM 4082 N N . LEU B 1 96 ? -14.156 -23.609 -0.666 1 98.19 96 LEU B N 1
ATOM 4083 C CA . LEU B 1 96 ? -15 -22.422 -0.729 1 98.19 96 LEU B CA 1
ATOM 4084 C C . LEU B 1 96 ? -16.016 -22.422 0.404 1 98.19 96 LEU B C 1
ATOM 4086 O O . LEU B 1 96 ? -16.469 -21.359 0.843 1 98.19 96 LEU B O 1
ATOM 4090 N N . GLY B 1 97 ? -16.391 -23.594 0.877 1 97.94 97 GLY B N 1
ATOM 4091 C CA . GLY B 1 97 ? -17.359 -23.719 1.947 1 97.94 97 GLY B CA 1
ATOM 4092 C C . GLY B 1 97 ? -16.75 -23.656 3.33 1 97.94 97 GLY B C 1
ATOM 4093 O O . GLY B 1 97 ? -17.453 -23.719 4.336 1 97.94 97 GLY B O 1
ATOM 4094 N N . SER B 1 98 ? -15.477 -23.594 3.379 1 97.31 98 SER B N 1
ATOM 4095 C CA . SER B 1 98 ? -14.797 -23.469 4.664 1 97.31 98 SER B CA 1
ATOM 4096 C C . SER B 1 98 ? -15.141 -22.141 5.348 1 97.31 98 S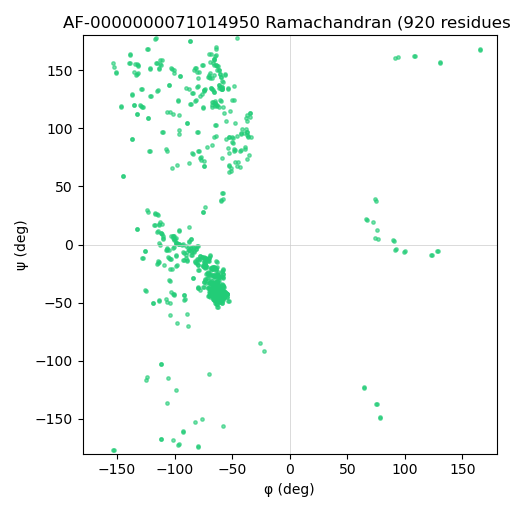ER B C 1
ATOM 4098 O O . SER B 1 98 ? -15.719 -21.25 4.723 1 97.31 98 SER B O 1
ATOM 4100 N N . PRO B 1 99 ? -14.781 -21.984 6.641 1 97.06 99 PRO B N 1
ATOM 4101 C CA . PRO B 1 99 ? -15.016 -20.703 7.324 1 97.06 99 PRO B CA 1
ATOM 4102 C C . PRO B 1 99 ? -14.352 -19.531 6.629 1 97.06 99 PRO B C 1
ATOM 4104 O O . PRO B 1 99 ? -14.953 -18.453 6.504 1 97.06 99 PRO B O 1
ATOM 4107 N N . ARG B 1 100 ? -13.164 -19.688 6.125 1 97.19 100 ARG B N 1
ATOM 4108 C CA . ARG B 1 100 ? -12.484 -18.609 5.406 1 97.19 100 ARG B CA 1
ATOM 4109 C C . ARG B 1 100 ? -13.211 -18.266 4.109 1 97.19 100 ARG B C 1
ATOM 4111 O O . ARG B 1 100 ? -13.414 -17.094 3.797 1 97.19 100 ARG B O 1
ATOM 4118 N N . GLY B 1 101 ? -13.539 -19.344 3.361 1 97.56 101 GLY B N 1
ATOM 4119 C CA . GLY B 1 101 ? -14.266 -19.109 2.127 1 97.56 101 GLY B CA 1
ATOM 4120 C C . GLY B 1 101 ? -15.555 -18.344 2.336 1 97.56 101 GLY B C 1
ATOM 4121 O O . GLY B 1 101 ? -15.852 -17.406 1.594 1 97.56 101 GLY B O 1
ATOM 4122 N N . ARG B 1 102 ? -16.266 -18.641 3.342 1 97.69 102 ARG B N 1
ATOM 4123 C CA . ARG B 1 102 ? -17.531 -17.969 3.65 1 97.69 102 ARG B CA 1
ATOM 4124 C C . ARG B 1 102 ? -17.281 -16.531 4.102 1 97.69 102 ARG B C 1
ATOM 4126 O O . ARG B 1 102 ? -18.062 -15.641 3.762 1 97.69 102 ARG B O 1
ATOM 4133 N N . ALA B 1 103 ? -16.281 -16.344 4.883 1 97.12 103 ALA B N 1
ATOM 4134 C CA . ALA B 1 103 ? -15.953 -14.992 5.348 1 97.12 103 ALA B CA 1
ATOM 4135 C C . ALA B 1 103 ? -15.594 -14.086 4.172 1 97.12 103 ALA B C 1
ATOM 4137 O O . ALA B 1 103 ? -16 -12.922 4.137 1 97.12 103 ALA B O 1
ATOM 4138 N N . ILE B 1 104 ? -14.828 -14.602 3.236 1 97.69 104 ILE B N 1
ATOM 4139 C CA . ILE B 1 104 ? -14.453 -13.852 2.045 1 97.69 104 ILE B CA 1
ATOM 4140 C C . ILE B 1 104 ? -15.703 -13.445 1.268 1 97.69 104 ILE B C 1
ATOM 4142 O O . ILE B 1 104 ? -15.867 -12.281 0.893 1 97.69 104 ILE B O 1
ATOM 4146 N N . ALA B 1 105 ? -16.578 -14.383 1.092 1 98 105 ALA B N 1
ATOM 4147 C CA . ALA B 1 105 ? -17.812 -14.133 0.348 1 98 105 ALA B CA 1
ATOM 4148 C C . ALA B 1 105 ? -18.672 -13.086 1.052 1 98 105 ALA B C 1
ATOM 4150 O O . ALA B 1 105 ? -19.266 -12.219 0.402 1 98 105 ALA B O 1
ATOM 4151 N N . ALA B 1 106 ? -18.734 -13.188 2.322 1 96.75 106 ALA B N 1
ATOM 4152 C CA . ALA B 1 106 ? -19.5 -12.219 3.102 1 96.75 106 ALA B CA 1
ATOM 4153 C C . ALA B 1 106 ? -18.938 -10.812 2.938 1 96.75 106 ALA B C 1
ATOM 4155 O O . ALA B 1 106 ? -19.703 -9.859 2.725 1 96.75 106 ALA B O 1
ATOM 4156 N N . LYS B 1 107 ? -17.703 -10.672 2.992 1 95.94 107 LYS B N 1
ATOM 4157 C CA . LYS B 1 107 ? -17.078 -9.367 2.855 1 95.94 107 LYS B CA 1
ATOM 4158 C C . LYS B 1 107 ? -17.266 -8.797 1.453 1 95.94 107 LYS B C 1
ATOM 4160 O O . LYS B 1 107 ? -17.391 -7.586 1.279 1 95.94 107 LYS B O 1
ATOM 4165 N N . LEU B 1 108 ? -17.25 -9.695 0.462 1 96.38 108 LEU B N 1
ATOM 4166 C CA . LEU B 1 108 ? -17.422 -9.281 -0.926 1 96.38 108 LEU B CA 1
ATOM 4167 C C . LEU B 1 108 ? -18.891 -9.016 -1.243 1 96.38 108 LEU B C 1
ATOM 4169 O O . LEU B 1 108 ? -19.203 -8.406 -2.266 1 96.38 108 LEU B O 1
ATOM 4173 N N . GLY B 1 109 ? -19.734 -9.578 -0.488 1 95.19 109 GLY B N 1
ATOM 4174 C CA . GLY B 1 109 ? -21.156 -9.43 -0.733 1 95.19 109 GLY B CA 1
ATOM 4175 C C . GLY B 1 109 ? -21.641 -10.25 -1.909 1 95.19 109 GLY B C 1
ATOM 4176 O O . GLY B 1 109 ? -22.469 -9.781 -2.699 1 95.19 109 GLY B O 1
ATOM 4177 N N . ILE B 1 110 ? -21.172 -11.469 -2.17 1 95.75 110 ILE B N 1
ATOM 4178 C CA . ILE B 1 110 ? -21.5 -12.211 -3.387 1 95.75 110 ILE B CA 1
ATOM 4179 C C . ILE B 1 110 ? -22.312 -13.445 -3.037 1 95.75 110 ILE B C 1
ATOM 4181 O O . ILE B 1 110 ? -22.547 -14.312 -3.889 1 95.75 110 ILE B O 1
ATOM 4185 N N . GLY B 1 111 ? -22.844 -13.68 -1.871 1 96.12 111 GLY B N 1
ATOM 4186 C CA . GLY B 1 111 ? -23.625 -14.844 -1.497 1 96.12 111 GLY B CA 1
ATOM 4187 C C . GLY B 1 111 ? -22.766 -16.094 -1.297 1 96.12 111 GLY B C 1
ATOM 4188 O O . GLY B 1 111 ? -21.656 -16.016 -0.771 1 96.12 111 GLY B O 1
ATOM 4189 N N . ASP B 1 112 ? -23.297 -17.25 -1.845 1 97.81 112 ASP B N 1
ATOM 4190 C CA . ASP B 1 112 ? -22.609 -18.531 -1.661 1 97.81 112 ASP B CA 1
ATOM 4191 C C . ASP B 1 112 ? -21.375 -18.625 -2.559 1 97.81 112 ASP B C 1
ATOM 4193 O O . ASP B 1 112 ? -21.5 -18.656 -3.785 1 97.81 112 ASP B O 1
ATOM 4197 N N . PRO B 1 113 ? -20.234 -18.75 -1.906 1 97.94 113 PRO B N 1
ATOM 4198 C CA . PRO B 1 113 ? -19.031 -18.812 -2.727 1 97.94 113 PRO B CA 1
ATOM 4199 C C . PRO B 1 113 ? -18.953 -20.078 -3.574 1 97.94 113 PRO B C 1
ATOM 4201 O O . PRO B 1 113 ? -18.266 -20.094 -4.602 1 97.94 113 PRO B O 1
ATOM 4204 N N . GLN B 1 114 ? -19.625 -21.062 -3.281 1 97.94 114 GLN B N 1
ATOM 4205 C CA . GLN B 1 114 ? -19.641 -22.328 -4.02 1 97.94 114 GLN B CA 1
ATOM 4206 C C . GLN B 1 114 ? -20.531 -22.234 -5.254 1 97.94 114 GLN B C 1
ATOM 4208 O O . GLN B 1 114 ? -20.562 -23.172 -6.062 1 97.94 114 GLN B O 1
ATOM 4213 N N . ALA B 1 115 ? -21.125 -21.094 -5.41 1 95.62 115 ALA B N 1
ATOM 4214 C CA . ALA B 1 115 ? -21.969 -20.891 -6.578 1 95.62 115 ALA B CA 1
ATOM 4215 C C . ALA B 1 115 ? -21.578 -19.609 -7.324 1 95.62 115 ALA B C 1
ATOM 4217 O O . ALA B 1 115 ? -22.016 -19.391 -8.453 1 95.62 115 ALA B O 1
ATOM 4218 N N . ALA B 1 116 ? -20.75 -18.812 -6.688 1 94.12 116 ALA B N 1
ATOM 4219 C CA . ALA B 1 116 ? -20.375 -17.531 -7.273 1 94.12 116 ALA B CA 1
ATOM 4220 C C . ALA B 1 116 ? -19.391 -17.719 -8.43 1 94.12 116 ALA B C 1
ATOM 4222 O O . ALA B 1 116 ? -18.359 -18.359 -8.266 1 94.12 116 ALA B O 1
ATOM 4223 N N . ALA B 1 117 ? -19.594 -17.109 -9.539 1 90.31 117 ALA B N 1
ATOM 4224 C CA . ALA B 1 117 ? -18.812 -17.281 -10.75 1 90.31 117 ALA B CA 1
ATOM 4225 C C . ALA B 1 117 ? -17.344 -16.875 -10.523 1 90.31 117 ALA B C 1
ATOM 4227 O O . ALA B 1 117 ? -16.438 -17.547 -11 1 90.31 117 ALA B O 1
ATOM 4228 N N . GLY B 1 118 ? -17.156 -15.867 -9.734 1 91.5 118 GLY B N 1
ATOM 4229 C CA . GLY B 1 118 ? -15.805 -15.391 -9.477 1 91.5 118 GLY B CA 1
ATOM 4230 C C . GLY B 1 118 ? -14.992 -16.344 -8.617 1 91.5 118 GLY B C 1
ATOM 4231 O O . GLY B 1 118 ? -13.766 -16.219 -8.531 1 91.5 118 GLY B O 1
ATOM 4232 N N . CYS B 1 119 ? -15.648 -17.266 -8.008 1 95.75 119 CYS B N 1
ATOM 4233 C CA . CYS B 1 119 ? -14.977 -18.234 -7.16 1 95.75 119 CYS B CA 1
ATOM 4234 C C . CYS B 1 119 ? -14.797 -19.562 -7.895 1 95.75 119 CYS B C 1
ATOM 4236 O O . CYS B 1 119 ? -13.695 -20.109 -7.949 1 95.75 119 CYS B O 1
ATOM 4238 N N . ILE B 1 120 ? -15.805 -20 -8.586 1 94.25 120 ILE B N 1
ATOM 4239 C CA . ILE B 1 120 ? -15.82 -21.344 -9.156 1 94.25 120 ILE B CA 1
ATOM 4240 C C . ILE B 1 120 ? -14.992 -21.359 -10.445 1 94.25 120 ILE B C 1
ATOM 4242 O O . ILE B 1 120 ? -14.648 -22.422 -10.953 1 94.25 120 ILE B O 1
ATOM 4246 N N . GLY B 1 121 ? -14.633 -20.188 -10.969 1 92.94 121 GLY B N 1
ATOM 4247 C CA . GLY B 1 121 ? -13.773 -20.141 -12.141 1 92.94 121 GLY B CA 1
ATOM 4248 C C . GLY B 1 121 ? -12.414 -20.766 -11.914 1 92.94 121 GLY B C 1
ATOM 4249 O O . GLY B 1 121 ? -11.797 -21.281 -12.852 1 92.94 121 GLY B O 1
ATOM 4250 N N . CYS B 1 122 ? -11.992 -20.719 -10.602 1 95.44 122 CYS B N 1
ATOM 4251 C CA . CYS B 1 122 ? -10.695 -21.297 -10.242 1 95.44 122 CYS B CA 1
ATOM 4252 C C . CYS B 1 122 ? -10.867 -22.5 -9.32 1 95.44 122 CYS B C 1
ATOM 4254 O O . CYS B 1 122 ? -9.969 -23.344 -9.219 1 95.44 122 CYS B O 1
ATOM 4256 N N . HIS B 1 123 ? -12.062 -22.641 -8.727 1 96.88 123 HIS B N 1
ATOM 4257 C CA . HIS B 1 123 ? -12.211 -23.641 -7.672 1 96.88 123 HIS B CA 1
ATOM 4258 C C . HIS B 1 123 ? -13.125 -24.781 -8.117 1 96.88 123 HIS B C 1
ATOM 4260 O O . HIS B 1 123 ? -13.586 -25.562 -7.293 1 96.88 123 HIS B O 1
ATOM 4266 N N . ALA B 1 124 ? -13.406 -24.75 -9.344 1 95.62 124 ALA B N 1
ATOM 4267 C CA . ALA B 1 124 ? -14.148 -25.844 -9.984 1 95.62 124 ALA B CA 1
ATOM 4268 C C . ALA B 1 124 ? -13.812 -25.938 -11.469 1 95.62 124 ALA B C 1
ATOM 4270 O O . ALA B 1 124 ? -12.844 -25.328 -11.93 1 95.62 124 ALA B O 1
ATOM 4271 N N . ASP B 1 125 ? -14.492 -26.844 -12.102 1 93.38 125 ASP B N 1
ATOM 4272 C CA . ASP B 1 125 ? -14.281 -26.984 -13.539 1 93.38 125 ASP B CA 1
ATOM 4273 C C . ASP B 1 125 ? -14.625 -25.688 -14.273 1 93.38 125 ASP B C 1
ATOM 4275 O O . ASP B 1 125 ? -15.75 -25.203 -14.188 1 93.38 125 ASP B O 1
ATOM 4279 N N . PRO B 1 126 ? -13.719 -25.156 -15.016 1 87.44 126 PRO B N 1
ATOM 4280 C CA . PRO B 1 126 ? -13.914 -23.828 -15.617 1 87.44 126 PRO B CA 1
ATOM 4281 C C . PRO B 1 126 ? -14.664 -23.891 -16.938 1 87.44 126 PRO B C 1
ATOM 4283 O O . PRO B 1 126 ? -14.891 -22.844 -17.578 1 87.44 126 PRO B O 1
ATOM 4286 N N . ALA B 1 127 ? -15.141 -24.938 -17.406 1 84 127 ALA B N 1
ATOM 4287 C CA . ALA B 1 127 ? -15.742 -25.078 -18.719 1 84 127 ALA B CA 1
ATOM 4288 C C . ALA B 1 127 ? -17.047 -24.281 -18.812 1 84 127 ALA B C 1
ATOM 4290 O O . ALA B 1 127 ? -17.828 -24.25 -17.859 1 84 127 ALA B O 1
ATOM 4291 N N . ALA B 1 128 ? -17.156 -23.547 -19.906 1 73.12 128 ALA B N 1
ATOM 4292 C CA . ALA B 1 128 ? -18.391 -22.828 -20.188 1 73.12 128 ALA B CA 1
ATOM 4293 C C . ALA B 1 128 ? -19.531 -23.797 -20.516 1 73.12 128 ALA B C 1
ATOM 4295 O O . ALA B 1 128 ? -20.672 -23.594 -20.094 1 73.12 128 ALA B O 1
ATOM 4296 N N . GLY B 1 129 ? -19.188 -24.859 -21.328 1 69.56 129 GLY B N 1
ATOM 4297 C CA . GLY B 1 129 ? -20.156 -25.875 -21.688 1 69.56 129 GLY B CA 1
ATOM 4298 C C . GLY B 1 129 ? -20.078 -27.109 -20.797 1 69.56 129 GLY B C 1
ATOM 4299 O O . GLY B 1 129 ? -19.109 -27.875 -20.891 1 69.56 129 GLY B O 1
ATOM 4300 N N . ARG B 1 130 ? -20.984 -27.094 -19.734 1 73.44 130 ARG B N 1
ATOM 4301 C CA . ARG B 1 130 ? -20.969 -28.219 -18.812 1 73.44 130 ARG B CA 1
ATOM 4302 C C . ARG B 1 130 ? -22.047 -29.25 -19.188 1 73.44 130 ARG B C 1
ATOM 4304 O O . ARG B 1 130 ? -23.219 -28.891 -19.344 1 73.44 130 ARG B O 1
ATOM 4311 N N . SER B 1 131 ? -21.453 -30.359 -19.625 1 86 131 SER B N 1
ATOM 4312 C CA . SER B 1 131 ? -22.391 -31.469 -19.75 1 86 131 SER B CA 1
ATOM 4313 C C . SER B 1 131 ? -22.969 -31.875 -18.406 1 86 131 SER B C 1
ATOM 4315 O O . SER B 1 131 ? -22.453 -31.484 -17.359 1 86 131 SER B O 1
ATOM 4317 N N . PRO B 1 132 ? -24.047 -32.594 -18.484 1 88.44 132 PRO B N 1
ATOM 4318 C CA . PRO B 1 132 ? -24.688 -32.969 -17.234 1 88.44 132 PRO B CA 1
ATOM 4319 C C . PRO B 1 132 ? -23.734 -33.75 -16.312 1 88.44 132 PRO B C 1
ATOM 4321 O O . PRO B 1 132 ? -23.953 -33.781 -15.094 1 88.44 132 PRO B O 1
ATOM 4324 N N . GLY B 1 133 ? -22.781 -34.312 -16.844 1 91.62 133 GLY B N 1
ATOM 4325 C CA . GLY B 1 133 ? -21.859 -35.094 -16.047 1 91.62 133 GLY B CA 1
ATOM 4326 C C . GLY B 1 133 ? -20.859 -34.25 -15.281 1 91.62 133 GLY B C 1
ATOM 4327 O O . GLY B 1 133 ? -20.203 -34.75 -14.359 1 91.62 133 GLY B O 1
ATOM 4328 N N . VAL B 1 134 ? -20.797 -33.031 -15.609 1 94.06 134 VAL B N 1
ATOM 4329 C CA . VAL B 1 134 ? -19.859 -32.156 -14.914 1 94.06 134 VAL B CA 1
ATOM 4330 C C . VAL B 1 134 ? -20.469 -31.688 -13.602 1 94.06 134 VAL B C 1
ATOM 4332 O O . VAL B 1 134 ? -21.578 -31.156 -13.578 1 94.06 134 VAL B O 1
ATOM 4335 N N . ARG B 1 135 ? -19.75 -31.969 -12.508 1 94.56 135 ARG B N 1
ATOM 4336 C CA . ARG B 1 135 ? -20.172 -31.531 -11.18 1 94.56 135 ARG B CA 1
ATOM 4337 C C . ARG B 1 135 ? -19.172 -30.516 -10.594 1 94.56 135 ARG B C 1
ATOM 4339 O O . ARG B 1 135 ? -17.984 -30.797 -10.508 1 94.56 135 ARG B O 1
ATOM 4346 N N . LEU B 1 136 ? -19.719 -29.453 -10.086 1 94.88 136 LEU B N 1
ATOM 4347 C CA . LEU B 1 136 ? -18.859 -28.438 -9.469 1 94.88 136 LEU B CA 1
ATOM 4348 C C . LEU B 1 136 ? -18.141 -29.016 -8.25 1 94.88 136 LEU B C 1
ATOM 4350 O O . LEU B 1 136 ? -16.984 -28.656 -7.992 1 94.88 136 LEU B O 1
ATOM 4354 N N . SER B 1 137 ? -18.797 -29.875 -7.578 1 96.19 137 SER B N 1
ATOM 4355 C CA . SER B 1 137 ? -18.281 -30.422 -6.316 1 96.19 137 SER B CA 1
ATOM 4356 C C . SER B 1 137 ? -17.078 -31.312 -6.547 1 96.19 137 SER B C 1
ATOM 4358 O O . SER B 1 137 ? -16.375 -31.688 -5.598 1 96.19 137 SER B O 1
ATOM 4360 N N . ASP B 1 138 ? -16.812 -31.625 -7.844 1 96.75 138 ASP B N 1
ATOM 4361 C CA . ASP B 1 138 ? -15.625 -32.406 -8.148 1 96.75 138 ASP B CA 1
ATOM 4362 C C . ASP B 1 138 ? -14.359 -31.562 -8.102 1 96.75 138 ASP B C 1
ATOM 4364 O O . ASP B 1 138 ? -13.242 -32.094 -8.148 1 96.75 138 ASP B O 1
ATOM 4368 N N . GLY B 1 139 ? -14.539 -30.266 -7.996 1 97.38 139 GLY B N 1
ATOM 4369 C CA . GLY B 1 139 ? -13.383 -29.375 -8 1 97.38 139 GLY B CA 1
ATOM 4370 C C . GLY B 1 139 ? -12.82 -29.141 -9.391 1 97.38 139 GLY B C 1
ATOM 4371 O O . GLY B 1 139 ? -13.57 -29.016 -10.359 1 97.38 139 GLY B O 1
ATOM 4372 N N . VAL B 1 140 ? -11.57 -28.938 -9.422 1 96.94 140 VAL B N 1
ATOM 4373 C CA . VAL B 1 140 ? -10.883 -28.828 -10.711 1 96.94 140 VAL B CA 1
ATOM 4374 C C . VAL B 1 140 ? -10.641 -30.219 -11.281 1 96.94 140 VAL B C 1
ATOM 4376 O O . VAL B 1 140 ? -9.633 -30.859 -10.953 1 96.94 140 VAL B O 1
ATOM 4379 N N . GLY B 1 141 ? -11.484 -30.625 -12.125 1 95.94 141 GLY B N 1
ATOM 4380 C CA . GLY B 1 141 ? -11.547 -32 -12.57 1 95.94 141 GLY B CA 1
ATOM 4381 C C . GLY B 1 141 ? -10.508 -32.344 -13.617 1 95.94 141 GLY B C 1
ATOM 4382 O O . GLY B 1 141 ? -9.672 -31.5 -13.969 1 95.94 141 GLY B O 1
ATOM 4383 N N . CYS B 1 142 ? -10.594 -33.531 -14.141 1 96.94 142 CYS B N 1
ATOM 4384 C CA . CYS B 1 142 ? -9.625 -34.094 -15.078 1 96.94 142 CYS B CA 1
ATOM 4385 C C . CYS B 1 142 ? -9.547 -33.25 -16.344 1 96.94 142 CYS B C 1
ATOM 4387 O O . CYS B 1 142 ? -8.453 -32.906 -16.812 1 96.94 142 CYS B O 1
ATOM 4389 N N . GLU B 1 143 ? -10.688 -32.812 -16.781 1 95.88 143 GLU B N 1
ATOM 4390 C CA . GLU B 1 143 ? -10.773 -32.156 -18.094 1 95.88 143 GLU B CA 1
ATOM 4391 C C . GLU B 1 143 ? -10.352 -30.688 -18 1 95.88 143 GLU B C 1
ATOM 4393 O O . GLU B 1 143 ? -10.117 -30.047 -19.031 1 95.88 143 GLU B O 1
ATOM 4398 N N . ALA B 1 144 ? -10.312 -30.188 -16.75 1 94.75 144 ALA B N 1
ATOM 4399 C CA . ALA B 1 144 ? -9.758 -28.844 -16.578 1 94.75 144 ALA B CA 1
ATOM 4400 C C . ALA B 1 144 ? -8.289 -28.797 -17.016 1 94.75 144 ALA B C 1
ATOM 4402 O O . ALA B 1 144 ? -7.812 -27.766 -17.484 1 94.75 144 ALA B O 1
ATOM 4403 N N . CYS B 1 145 ? -7.602 -29.906 -16.875 1 96.56 145 CYS B N 1
ATOM 4404 C CA . CYS B 1 145 ? -6.195 -29.969 -17.266 1 96.56 145 CYS B CA 1
ATOM 4405 C C . CYS B 1 145 ? -6.031 -30.688 -18.594 1 96.56 145 CYS B C 1
ATOM 4407 O O . CYS B 1 145 ? -5.281 -30.234 -19.469 1 96.56 145 CYS B O 1
ATOM 4409 N N . HIS B 1 146 ? -6.77 -31.766 -18.812 1 96.31 146 HIS B N 1
ATOM 4410 C CA . HIS B 1 146 ? -6.531 -32.625 -19.969 1 96.31 146 HIS B CA 1
ATOM 4411 C C . HIS B 1 146 ? -7.363 -32.156 -21.172 1 96.31 146 HIS B C 1
ATOM 4413 O O . HIS B 1 146 ? -7.172 -32.656 -22.281 1 96.31 146 HIS B O 1
ATOM 4419 N N . GLY B 1 147 ? -8.273 -31.266 -20.906 1 94.69 147 GLY B N 1
ATOM 4420 C CA . GLY B 1 147 ? -9.148 -30.781 -21.969 1 94.69 147 GLY B CA 1
ATOM 4421 C C . GLY B 1 147 ? -10.453 -31.547 -22.047 1 94.69 147 GLY B C 1
ATOM 4422 O O . GLY B 1 147 ? -10.555 -32.656 -21.547 1 94.69 147 GLY B O 1
ATOM 4423 N N . GLY B 1 148 ? -11.414 -30.875 -22.719 1 94.25 148 GLY B N 1
ATOM 4424 C CA . GLY B 1 148 ? -12.688 -31.531 -22.922 1 94.25 148 GLY B CA 1
ATOM 4425 C C . GLY B 1 148 ? -12.57 -32.844 -23.703 1 94.25 148 GLY B C 1
ATOM 4426 O O . GLY B 1 148 ? -11.992 -32.844 -24.781 1 94.25 148 GLY B O 1
ATOM 4427 N N . ALA B 1 149 ? -13.219 -33.875 -23.234 1 95.12 149 ALA B N 1
ATOM 4428 C CA . ALA B 1 149 ? -12.914 -35.219 -23.719 1 95.12 149 ALA B CA 1
ATOM 4429 C C . ALA B 1 149 ? -13.914 -35.656 -24.781 1 95.12 149 ALA B C 1
ATOM 4431 O O . ALA B 1 149 ? -13.789 -36.75 -25.359 1 95.12 149 ALA B O 1
ATOM 4432 N N . SER B 1 150 ? -14.844 -34.844 -25.141 1 93.44 150 SER B N 1
ATOM 4433 C CA . SER B 1 150 ? -15.938 -35.281 -26 1 93.44 150 SER B CA 1
ATOM 4434 C C . SER B 1 150 ? -15.406 -35.812 -27.328 1 93.44 150 SER B C 1
ATOM 4436 O O . SER B 1 150 ? -16 -36.719 -27.922 1 93.44 150 SER B O 1
ATOM 4438 N N . ASN B 1 151 ? -14.25 -35.312 -27.75 1 94.06 151 ASN B N 1
ATOM 4439 C CA . ASN B 1 151 ? -13.766 -35.688 -29.062 1 94.06 151 ASN B CA 1
ATOM 4440 C C . ASN B 1 151 ? -12.648 -36.719 -28.984 1 94.06 151 ASN B C 1
ATOM 4442 O O . ASN B 1 151 ? -12.289 -37.344 -30 1 94.06 151 ASN B O 1
ATOM 4446 N N . TRP B 1 152 ? -12.102 -36.938 -27.844 1 95.81 152 TRP B N 1
ATOM 4447 C CA . TRP B 1 152 ? -10.914 -37.781 -27.844 1 95.81 152 TRP B CA 1
ATOM 4448 C C . TRP B 1 152 ? -11.086 -38.969 -26.875 1 95.81 152 TRP B C 1
ATOM 4450 O O . TRP B 1 152 ? -10.25 -39.875 -26.844 1 95.81 152 TRP B O 1
ATOM 4460 N N . LEU B 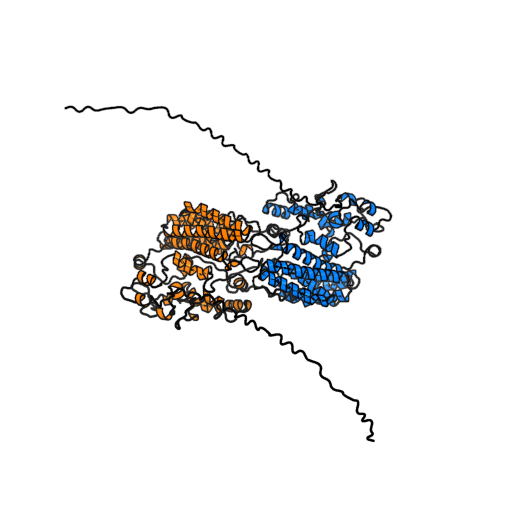1 153 ? -12.164 -39.031 -26.109 1 94.94 153 LEU B N 1
ATOM 4461 C CA . LEU B 1 153 ? -12.344 -40.094 -25.141 1 94.94 153 LEU B CA 1
ATOM 4462 C C . LEU B 1 153 ? -12.391 -41.438 -25.844 1 94.94 153 LEU B C 1
ATOM 4464 O O . LEU B 1 153 ? -11.797 -42.406 -25.359 1 94.94 153 LEU B O 1
ATOM 4468 N N . ALA B 1 154 ? -13.055 -41.5 -26.969 1 93.38 154 ALA B N 1
ATOM 4469 C CA . ALA B 1 154 ? -13.203 -42.781 -27.672 1 93.38 154 ALA B CA 1
ATOM 4470 C C . ALA B 1 154 ? -11.859 -43.281 -28.188 1 93.38 154 ALA B C 1
ATOM 4472 O O . ALA B 1 154 ? -11.523 -44.438 -28.031 1 93.38 154 ALA B O 1
ATOM 4473 N N . SER B 1 155 ? -11.156 -42.375 -28.797 1 93.62 155 SER B N 1
ATOM 4474 C CA . SER B 1 155 ? -9.852 -42.781 -29.312 1 93.62 155 SER B CA 1
ATOM 4475 C C . SER B 1 155 ? -8.883 -43.094 -28.172 1 93.62 155 SER B C 1
ATOM 4477 O O . SER B 1 155 ? -8.039 -44 -28.297 1 93.62 155 SER B O 1
ATOM 4479 N N . HIS B 1 156 ? -9.023 -42.438 -27.094 1 94.69 156 HIS B N 1
ATOM 4480 C CA . HIS B 1 156 ? -8.203 -42.656 -25.906 1 94.69 156 HIS B CA 1
ATOM 4481 C C . HIS B 1 156 ? -8.422 -44.031 -25.312 1 94.69 156 HIS B C 1
ATOM 4483 O O . HIS B 1 156 ? -7.477 -44.688 -24.875 1 94.69 156 HIS B O 1
ATOM 4489 N N . ALA B 1 157 ? -9.609 -44.469 -25.438 1 91.25 157 ALA B N 1
ATOM 4490 C CA . ALA B 1 157 ? -9.984 -45.781 -24.859 1 91.25 157 ALA B CA 1
ATOM 4491 C C . ALA B 1 157 ? -9.797 -46.906 -25.859 1 91.25 157 ALA B C 1
ATOM 4493 O O . ALA B 1 157 ? -9.891 -48.094 -25.5 1 91.25 157 ALA B O 1
ATOM 4494 N N . ALA B 1 158 ? -9.5 -46.594 -27.047 1 90.69 158 ALA B N 1
ATOM 4495 C CA . ALA B 1 158 ? -9.43 -47.594 -28.109 1 90.69 158 ALA B CA 1
ATOM 4496 C C . ALA B 1 158 ? -8.086 -48.312 -28.078 1 90.69 158 ALA B C 1
ATOM 4498 O O . ALA B 1 158 ? -7.062 -47.719 -27.719 1 90.69 158 ALA B O 1
ATOM 4499 N N . LYS B 1 159 ? -8.219 -49.562 -28.578 1 89 159 LYS B N 1
ATOM 4500 C CA . LYS B 1 159 ? -6.973 -50.312 -28.781 1 89 159 LYS B CA 1
ATOM 4501 C C . LYS B 1 159 ? -6.137 -49.688 -29.891 1 89 159 LYS B C 1
ATOM 4503 O O . LYS B 1 159 ? -6.645 -49.438 -30.984 1 89 159 LYS B O 1
ATOM 4508 N N . GLY B 1 160 ? -4.984 -49.25 -29.609 1 86.06 160 GLY B N 1
ATOM 4509 C CA . GLY B 1 160 ? -4.102 -48.688 -30.609 1 86.06 160 GLY B CA 1
ATOM 4510 C C . GLY B 1 160 ? -4.105 -47.156 -30.609 1 86.06 160 GLY B C 1
ATOM 4511 O O . GLY B 1 160 ? -3.434 -46.531 -31.422 1 86.06 160 GLY B O 1
ATOM 4512 N N . GLY B 1 161 ? -4.945 -46.625 -29.828 1 88.75 161 GLY B N 1
ATOM 4513 C CA . GLY B 1 161 ? -4.914 -45.156 -29.703 1 88.75 161 GLY B CA 1
ATOM 4514 C C . GLY B 1 161 ? -3.574 -44.625 -29.234 1 88.75 161 GLY B C 1
ATOM 4515 O O . GLY B 1 161 ? -2.918 -45.25 -28.391 1 88.75 161 GLY B O 1
ATOM 4516 N N . SER B 1 162 ? -3.191 -43.469 -29.891 1 91.44 162 SER B N 1
ATOM 4517 C CA . SER B 1 162 ? -1.917 -42.875 -29.5 1 91.44 162 SER B CA 1
ATOM 4518 C C . SER B 1 162 ? -2.119 -41.5 -28.859 1 91.44 162 SER B C 1
ATOM 4520 O O . SER B 1 162 ? -3.164 -40.875 -29.047 1 91.44 162 SER B O 1
ATOM 4522 N N . HIS B 1 163 ? -1.154 -41.156 -28.078 1 93.31 163 HIS B N 1
ATOM 4523 C CA . HIS B 1 163 ? -1.159 -39.844 -27.484 1 93.31 163 HIS B CA 1
ATOM 4524 C C . HIS B 1 163 ? -1.287 -38.75 -28.547 1 93.31 163 HIS B C 1
ATOM 4526 O O . HIS B 1 163 ? -2.061 -37.812 -28.391 1 93.31 163 HIS B O 1
ATOM 4532 N N . GLN B 1 164 ? -0.616 -38.875 -29.594 1 93.88 164 GLN B N 1
ATOM 4533 C CA . GLN B 1 164 ? -0.628 -37.906 -30.672 1 93.88 164 GLN B CA 1
ATOM 4534 C C . GLN B 1 164 ? -2.023 -37.781 -31.281 1 93.88 164 GLN B C 1
ATOM 4536 O O . GLN B 1 164 ? -2.465 -36.656 -31.594 1 93.88 164 GLN B O 1
ATOM 4541 N N . GLN B 1 165 ? -2.658 -38.875 -31.438 1 94.31 165 GLN B N 1
ATOM 4542 C CA . GLN B 1 165 ? -4.012 -38.875 -31.984 1 94.31 165 GLN B CA 1
ATOM 4543 C C . GLN B 1 165 ? -4.977 -38.156 -31.047 1 94.31 165 GLN B C 1
ATOM 4545 O O . GLN B 1 165 ? -5.84 -37.375 -31.484 1 94.31 165 GLN B O 1
ATOM 4550 N N . ASN B 1 166 ? -4.824 -38.375 -29.797 1 95.19 166 ASN B N 1
ATOM 4551 C CA . ASN B 1 166 ? -5.688 -37.719 -28.812 1 95.19 166 ASN B CA 1
ATOM 4552 C C . ASN B 1 166 ? -5.469 -36.219 -28.797 1 95.19 166 ASN B C 1
ATOM 4554 O O . ASN B 1 166 ? -6.434 -35.438 -28.734 1 95.19 166 ASN B O 1
ATOM 4558 N N . VAL B 1 167 ? -4.223 -35.812 -28.844 1 96.56 167 VAL B N 1
ATOM 4559 C CA . VAL B 1 167 ? -3.895 -34.375 -28.859 1 96.56 167 VAL B CA 1
ATOM 4560 C C . VAL B 1 167 ? -4.473 -33.719 -30.109 1 96.56 167 VAL B C 1
ATOM 4562 O O . VAL B 1 167 ? -5.023 -32.625 -30.047 1 96.56 167 VAL B O 1
ATOM 4565 N N . ALA B 1 168 ? -4.395 -34.406 -31.188 1 95.69 168 ALA B N 1
ATOM 4566 C CA . ALA B 1 168 ? -4.953 -33.906 -32.438 1 95.69 168 ALA B CA 1
ATOM 4567 C C . ALA B 1 168 ? -6.465 -33.719 -32.312 1 95.69 168 ALA B C 1
ATOM 4569 O O . ALA B 1 168 ? -7.051 -32.906 -33.031 1 95.69 168 ALA B O 1
ATOM 4570 N N . ARG B 1 169 ? -7.031 -34.438 -31.453 1 95.56 169 ARG B N 1
ATOM 4571 C CA . ARG B 1 169 ? -8.484 -34.406 -31.297 1 95.56 169 ARG B CA 1
ATOM 4572 C C . ARG B 1 169 ? -8.883 -33.469 -30.141 1 95.56 169 ARG B C 1
ATOM 4574 O O . ARG B 1 169 ? -10.055 -33.406 -29.781 1 95.56 169 ARG B O 1
ATOM 4581 N N . GLY B 1 170 ? -7.906 -32.875 -29.531 1 95.12 170 GLY B N 1
ATOM 4582 C CA . GLY B 1 170 ? -8.273 -31.828 -28.594 1 95.12 170 GLY B CA 1
ATOM 4583 C C . GLY B 1 170 ? -7.738 -32.062 -27.203 1 95.12 170 GLY B C 1
ATOM 4584 O O . GLY B 1 170 ? -7.898 -31.219 -26.312 1 95.12 170 GLY B O 1
ATOM 4585 N N . MET B 1 171 ? -7.172 -33.219 -26.906 1 96.56 171 MET B N 1
ATOM 4586 C CA . MET B 1 171 ? -6.496 -33.406 -25.625 1 96.56 171 MET B CA 1
ATOM 4587 C C . MET B 1 171 ? -5.367 -32.406 -25.453 1 96.56 171 MET B C 1
ATOM 4589 O O . MET B 1 171 ? -4.621 -32.125 -26.391 1 96.56 171 MET B O 1
ATOM 4593 N N . ILE B 1 172 ? -5.312 -31.844 -24.297 1 96.5 172 ILE B N 1
ATOM 4594 C CA . ILE B 1 172 ? -4.258 -30.875 -24.062 1 96.5 172 ILE B CA 1
ATOM 4595 C C . ILE B 1 172 ? -2.926 -31.594 -23.844 1 96.5 172 ILE B C 1
ATOM 4597 O O . ILE B 1 172 ? -2.84 -32.531 -23.031 1 96.5 172 ILE B O 1
ATOM 4601 N N . ALA B 1 173 ? -1.912 -31.172 -24.562 1 96.5 173 ALA B N 1
ATOM 4602 C CA . ALA B 1 173 ? -0.596 -31.812 -24.516 1 96.5 173 ALA B CA 1
ATOM 4603 C C . ALA B 1 173 ? 0.194 -31.359 -23.297 1 96.5 173 ALA B C 1
ATOM 4605 O O . ALA B 1 173 ? 1.179 -30.625 -23.422 1 96.5 173 ALA B O 1
ATOM 4606 N N . LEU B 1 174 ? -0.071 -31.922 -22.156 1 96.38 174 LEU B N 1
ATOM 4607 C CA . LEU B 1 174 ? 0.499 -31.5 -20.875 1 96.38 174 LEU B CA 1
ATOM 4608 C C . LEU B 1 174 ? 1.945 -31.969 -20.75 1 96.38 174 LEU B C 1
ATOM 4610 O O . LEU B 1 174 ? 2.664 -31.531 -19.844 1 96.38 174 LEU B O 1
ATOM 4614 N N . ASP B 1 175 ? 2.404 -32.812 -21.625 1 94.06 175 ASP B N 1
ATOM 4615 C CA . ASP B 1 175 ? 3.799 -33.25 -21.641 1 94.06 175 ASP B CA 1
ATOM 4616 C C . ASP B 1 175 ? 4.707 -32.125 -22.156 1 94.06 175 ASP B C 1
ATOM 4618 O O . ASP B 1 175 ? 5.926 -32.188 -21.969 1 94.06 175 ASP B O 1
ATOM 4622 N N . ASP B 1 176 ? 4.094 -31.188 -22.812 1 94.06 176 ASP B N 1
ATOM 4623 C CA . ASP B 1 176 ? 4.816 -29.984 -23.219 1 94.06 176 ASP B CA 1
ATOM 4624 C C . ASP B 1 176 ? 4.824 -28.938 -22.109 1 94.06 176 ASP B C 1
ATOM 4626 O O . ASP B 1 176 ? 3.777 -28.391 -21.766 1 94.06 176 ASP B O 1
ATOM 4630 N N . PRO B 1 177 ? 6.023 -28.562 -21.672 1 94.75 177 PRO B N 1
ATOM 4631 C CA . PRO B 1 177 ? 6.078 -27.641 -20.531 1 94.75 177 PRO B CA 1
ATOM 4632 C C . PRO B 1 177 ? 5.457 -26.281 -20.844 1 94.75 177 PRO B C 1
ATOM 4634 O O . PRO B 1 177 ? 4.891 -25.625 -19.953 1 94.75 177 PRO B O 1
ATOM 4637 N N . ARG B 1 178 ? 5.578 -25.844 -22.047 1 95.38 178 ARG B N 1
ATOM 4638 C CA . ARG B 1 178 ? 4.988 -24.562 -22.406 1 95.38 178 ARG B CA 1
ATOM 4639 C C . ARG B 1 178 ? 3.465 -24.609 -22.328 1 95.38 178 ARG B C 1
ATOM 4641 O O . ARG B 1 178 ? 2.828 -23.688 -21.828 1 95.38 178 ARG B O 1
ATOM 4648 N N . THR B 1 179 ? 2.926 -25.688 -22.859 1 95.88 179 THR B N 1
ATOM 4649 C CA . THR B 1 179 ? 1.483 -25.891 -22.797 1 95.88 179 THR B CA 1
ATOM 4650 C C . THR B 1 179 ? 1.014 -26.016 -21.344 1 95.88 179 THR B C 1
ATOM 4652 O O . THR B 1 179 ? 0.014 -25.406 -20.953 1 95.88 179 THR B O 1
ATOM 4655 N N . ARG B 1 180 ? 1.705 -26.75 -20.594 1 96.38 180 ARG B N 1
ATOM 4656 C CA . ARG B 1 180 ? 1.354 -26.938 -19.188 1 96.38 180 ARG B CA 1
ATOM 4657 C C . ARG B 1 180 ? 1.428 -25.609 -18.422 1 96.38 180 ARG B C 1
ATOM 4659 O O . ARG B 1 180 ? 0.547 -25.312 -17.625 1 96.38 180 ARG B O 1
ATOM 4666 N N . ALA B 1 181 ? 2.49 -24.859 -18.672 1 96.75 181 ALA B N 1
ATOM 4667 C CA . ALA B 1 181 ? 2.652 -23.562 -18.031 1 96.75 181 ALA B CA 1
ATOM 4668 C C . ALA B 1 181 ? 1.473 -22.641 -18.344 1 96.75 181 ALA B C 1
ATOM 4670 O O . ALA B 1 181 ? 0.937 -21.984 -17.453 1 96.75 181 ALA B O 1
ATOM 4671 N N . ALA B 1 182 ? 1.109 -22.609 -19.562 1 94.88 182 ALA B N 1
ATOM 4672 C CA . ALA B 1 182 ? 0.005 -21.75 -19.984 1 94.88 182 ALA B CA 1
ATOM 4673 C C . ALA B 1 182 ? -1.299 -22.156 -19.297 1 94.88 182 ALA B C 1
ATOM 4675 O O . ALA B 1 182 ? -2.072 -21.312 -18.859 1 94.88 182 ALA B O 1
ATOM 4676 N N . LEU B 1 183 ? -1.525 -23.422 -19.219 1 95 183 LEU B N 1
ATOM 4677 C CA . LEU B 1 183 ? -2.738 -23.938 -18.609 1 95 183 LEU B CA 1
ATOM 4678 C C . LEU B 1 183 ? -2.783 -23.609 -17.125 1 95 183 LEU B C 1
ATOM 4680 O O . LEU B 1 183 ? -3.793 -23.094 -16.625 1 95 183 LEU B O 1
ATOM 4684 N N . CYS B 1 184 ? -1.714 -23.906 -16.391 1 96.12 184 CYS B N 1
ATOM 4685 C CA . CYS B 1 184 ? -1.663 -23.656 -14.961 1 96.12 184 CYS B CA 1
ATOM 4686 C C . CYS B 1 184 ? -1.829 -22.172 -14.656 1 96.12 184 CYS B C 1
ATOM 4688 O O . CYS B 1 184 ? -2.484 -21.812 -13.68 1 96.12 184 CYS B O 1
ATOM 4690 N N . ALA B 1 185 ? -1.243 -21.344 -15.5 1 95.44 185 ALA B N 1
ATOM 4691 C CA . ALA B 1 185 ? -1.214 -19.906 -15.289 1 95.44 185 ALA B CA 1
ATOM 4692 C C . ALA B 1 185 ? -2.617 -19.312 -15.367 1 95.44 185 ALA B C 1
ATOM 4694 O O . ALA B 1 185 ? -2.867 -18.219 -14.844 1 95.44 185 ALA B O 1
ATOM 4695 N N . ASP B 1 186 ? -3.504 -20.016 -15.984 1 94.12 186 ASP B N 1
ATOM 4696 C CA . ASP B 1 186 ? -4.863 -19.5 -16.094 1 94.12 186 ASP B CA 1
ATOM 4697 C C . ASP B 1 186 ? -5.445 -19.203 -14.711 1 94.12 186 ASP B C 1
ATOM 4699 O O . ASP B 1 186 ? -6.055 -18.156 -14.492 1 94.12 186 ASP B O 1
ATOM 4703 N N . CYS B 1 187 ? -5.148 -20.125 -13.781 1 94.44 187 CYS B N 1
ATOM 4704 C CA . CYS B 1 187 ? -5.707 -19.969 -12.445 1 94.44 187 CYS B CA 1
ATOM 4705 C C . CYS B 1 187 ? -4.652 -19.484 -11.461 1 94.44 187 CYS B C 1
ATOM 4707 O O . CYS B 1 187 ? -4.957 -18.719 -10.547 1 94.44 187 CYS B O 1
ATOM 4709 N N . HIS B 1 188 ? -3.455 -19.828 -11.656 1 96.12 188 HIS B N 1
ATOM 4710 C CA . HIS B 1 188 ? -2.432 -19.578 -10.641 1 96.12 188 HIS B CA 1
ATOM 4711 C C . HIS B 1 188 ? -1.736 -18.25 -10.859 1 96.12 188 HIS B C 1
ATOM 4713 O O . HIS B 1 188 ? -0.989 -17.781 -10 1 96.12 188 HIS B O 1
ATOM 4719 N N . VAL B 1 189 ? -1.897 -17.641 -11.977 1 95.31 189 VAL B N 1
ATOM 4720 C CA . VAL B 1 189 ? -1.444 -16.281 -12.266 1 95.31 189 VAL B CA 1
ATOM 4721 C C . VAL B 1 189 ? -2.643 -15.398 -12.609 1 95.31 189 VAL B C 1
ATOM 4723 O O . VAL B 1 189 ? -2.838 -14.336 -12 1 95.31 189 VAL B O 1
ATOM 4726 N N . GLY B 1 190 ? -3.432 -15.867 -13.484 1 92.94 190 GLY B N 1
ATOM 4727 C CA . GLY B 1 190 ? -4.625 -15.156 -13.914 1 92.94 190 GLY B CA 1
ATOM 4728 C C . GLY B 1 190 ? -4.754 -15.055 -15.422 1 92.94 190 GLY B C 1
ATOM 4729 O O . GLY B 1 190 ? -3.76 -15.141 -16.141 1 92.94 190 GLY B O 1
ATOM 4730 N N . SER B 1 191 ? -5.957 -14.875 -15.82 1 87.5 191 SER B N 1
ATOM 4731 C CA . SER B 1 191 ? -6.281 -14.68 -17.234 1 87.5 191 SER B CA 1
ATOM 4732 C C . SER B 1 191 ? -7.562 -13.867 -17.391 1 87.5 191 SER B C 1
ATOM 4734 O O . SER B 1 191 ? -8.312 -13.68 -16.438 1 87.5 191 SER B O 1
ATOM 4736 N N . GLU B 1 192 ? -7.613 -13.266 -18.531 1 79.19 192 GLU B N 1
ATOM 4737 C CA . GLU B 1 192 ? -8.836 -12.531 -18.844 1 79.19 192 GLU B CA 1
ATOM 4738 C C . GLU B 1 192 ? -9.977 -13.484 -19.188 1 79.19 192 GLU B C 1
ATOM 4740 O O . GLU B 1 192 ? -11.148 -13.094 -19.156 1 79.19 192 GLU B O 1
ATOM 4745 N N . ALA B 1 193 ? -9.445 -14.609 -19.406 1 67.38 193 ALA B N 1
ATOM 4746 C CA . ALA B 1 193 ? -10.453 -15.602 -19.75 1 67.38 193 ALA B CA 1
ATOM 4747 C C . ALA B 1 193 ? -11.094 -16.203 -18.5 1 67.38 193 ALA B C 1
ATOM 4749 O O . ALA B 1 193 ? -10.531 -16.109 -17.406 1 67.38 193 ALA B O 1
ATOM 4750 N N . ARG B 1 194 ? -12.312 -16.609 -18.578 1 63.59 194 ARG B N 1
ATOM 4751 C CA . ARG B 1 194 ? -12.984 -17.578 -17.719 1 63.59 194 ARG B CA 1
ATOM 4752 C C . ARG B 1 194 ? -13.148 -17.047 -16.297 1 63.59 194 ARG B C 1
ATOM 4754 O O . ARG B 1 194 ? -13.016 -17.797 -15.336 1 63.59 194 ARG B O 1
ATOM 4761 N N . GLY B 1 195 ? -13.086 -15.625 -16.062 1 76.69 195 GLY B N 1
ATOM 4762 C CA . GLY B 1 195 ? -13.266 -15.242 -14.664 1 76.69 195 GLY B CA 1
ATOM 4763 C C . GLY B 1 195 ? -12.133 -15.703 -13.766 1 76.69 195 GLY B C 1
ATOM 4764 O O . GLY B 1 195 ? -12.344 -15.953 -12.578 1 76.69 195 GLY B O 1
ATOM 4765 N N . GLN B 1 196 ? -11.031 -15.953 -14.273 1 91.25 196 GLN B N 1
ATOM 4766 C CA . GLN B 1 196 ? -9.875 -16.5 -13.562 1 91.25 196 GLN B CA 1
ATOM 4767 C C . GLN B 1 196 ? -8.852 -15.406 -13.266 1 91.25 196 GLN B C 1
ATOM 4769 O O . GLN B 1 196 ? -7.707 -15.477 -13.711 1 91.25 196 GLN B O 1
ATOM 4774 N N . PHE B 1 197 ? -9.289 -14.523 -12.445 1 95.06 197 PHE B N 1
ATOM 4775 C CA . PHE B 1 197 ? -8.398 -13.461 -11.992 1 95.06 197 PHE B CA 1
ATOM 4776 C C . PHE B 1 197 ? -8.727 -13.062 -10.562 1 95.06 197 PHE B C 1
ATOM 4778 O O . PHE B 1 197 ? -9.867 -12.719 -10.25 1 95.06 197 PHE B O 1
ATOM 4785 N N . VAL B 1 198 ? -7.785 -13.227 -9.711 1 96.06 198 VAL B N 1
ATOM 4786 C CA . VAL B 1 198 ? -7.918 -12.727 -8.344 1 96.06 198 VAL B CA 1
ATOM 4787 C C . VAL B 1 198 ? -7.398 -11.297 -8.266 1 96.06 198 VAL B C 1
ATOM 4789 O O . VAL B 1 198 ? -6.184 -11.07 -8.258 1 96.06 198 VAL B O 1
ATOM 4792 N N . ASP B 1 199 ? -8.25 -10.391 -8.188 1 96 199 ASP B N 1
ATOM 4793 C CA . ASP B 1 199 ? -7.836 -9 -8.078 1 96 199 ASP B CA 1
ATOM 4794 C C . ASP B 1 199 ? -7.59 -8.609 -6.617 1 96 199 ASP B C 1
ATOM 4796 O O . ASP B 1 199 ? -7.762 -9.43 -5.715 1 96 199 ASP B O 1
ATOM 4800 N N . HIS B 1 200 ? -7.133 -7.43 -6.418 1 97.44 200 HIS B N 1
ATOM 4801 C CA . HIS B 1 200 ? -6.781 -6.965 -5.082 1 97.44 200 HIS B CA 1
ATOM 4802 C C . HIS B 1 200 ? -8 -6.918 -4.176 1 97.44 200 HIS B C 1
ATOM 4804 O O . HIS B 1 200 ? -7.891 -7.117 -2.963 1 97.44 200 HIS B O 1
ATOM 4810 N N . ARG B 1 201 ? -9.203 -6.648 -4.703 1 96.75 201 ARG B N 1
ATOM 4811 C CA . ARG B 1 201 ? -10.445 -6.652 -3.941 1 96.75 201 ARG B CA 1
ATOM 4812 C C . ARG B 1 201 ? -10.672 -8 -3.264 1 96.75 201 ARG B C 1
ATOM 4814 O O . ARG B 1 201 ? -11 -8.055 -2.078 1 96.75 201 ARG B O 1
ATOM 4821 N N . VAL B 1 202 ? -10.469 -9.039 -3.969 1 97 202 VAL B N 1
ATOM 4822 C CA . VAL B 1 202 ? -10.664 -10.391 -3.461 1 97 202 VAL B CA 1
ATOM 4823 C C . VAL B 1 202 ? -9.609 -10.703 -2.408 1 97 202 VAL B C 1
ATOM 4825 O O . VAL B 1 202 ? -9.906 -11.312 -1.378 1 97 202 VAL B O 1
ATOM 4828 N N . MET B 1 203 ? -8.406 -10.25 -2.607 1 96.88 203 MET B N 1
ATOM 4829 C CA . MET B 1 203 ? -7.348 -10.453 -1.62 1 96.88 203 MET B CA 1
ATOM 4830 C C . MET B 1 203 ? -7.629 -9.656 -0.349 1 96.88 203 MET B C 1
ATOM 4832 O O . MET B 1 203 ? -7.398 -10.148 0.758 1 96.88 203 MET B O 1
ATOM 4836 N N . ALA B 1 204 ? -8.125 -8.461 -0.573 1 96.75 204 ALA B N 1
ATOM 4837 C CA . ALA B 1 204 ? -8.461 -7.617 0.567 1 96.75 204 ALA B CA 1
ATOM 4838 C C . ALA B 1 204 ? -9.586 -8.234 1.395 1 96.75 204 ALA B C 1
ATOM 4840 O O . ALA B 1 204 ? -9.75 -7.906 2.57 1 96.75 204 ALA B O 1
ATOM 4841 N N . ALA B 1 205 ? -10.344 -9.109 0.805 1 97.06 205 ALA B N 1
ATOM 4842 C CA . ALA B 1 205 ? -11.414 -9.812 1.515 1 97.06 205 ALA B CA 1
ATOM 4843 C C . ALA B 1 205 ? -10.867 -11 2.297 1 97.06 205 ALA B C 1
ATOM 4845 O O . ALA B 1 205 ? -11.57 -11.586 3.123 1 97.06 205 ALA B O 1
ATOM 4846 N N . GLY B 1 206 ? -9.594 -11.398 1.966 1 96.81 206 GLY B N 1
ATOM 4847 C CA . GLY B 1 206 ? -8.984 -12.453 2.754 1 96.81 206 GLY B CA 1
ATOM 4848 C C . GLY B 1 206 ? -8.43 -13.586 1.908 1 96.81 206 GLY B C 1
ATOM 4849 O O . GLY B 1 206 ? -7.871 -14.547 2.438 1 96.81 206 GLY B O 1
ATOM 4850 N N . HIS B 1 207 ? -8.664 -13.547 0.598 1 97.19 207 HIS B N 1
ATOM 4851 C CA . HIS B 1 207 ? -8.07 -14.555 -0.265 1 97.19 207 HIS B CA 1
ATOM 4852 C C . HIS B 1 207 ? -6.547 -14.547 -0.155 1 97.19 207 HIS B C 1
ATOM 4854 O O . HIS B 1 207 ? -5.93 -13.477 -0.14 1 97.19 207 HIS B O 1
ATOM 4860 N N . PRO B 1 208 ? -5.926 -15.688 -0.022 1 95.69 208 PRO B N 1
ATOM 4861 C CA . PRO B 1 208 ? -4.461 -15.703 0.072 1 95.69 208 PRO B CA 1
ATOM 4862 C C . PRO B 1 208 ? -3.785 -15.242 -1.218 1 95.69 208 PRO B C 1
ATOM 4864 O O . PRO B 1 208 ? -4.406 -15.25 -2.283 1 95.69 208 PRO B O 1
ATOM 4867 N N . ARG B 1 209 ? -2.594 -14.836 -1.083 1 94.75 209 ARG B N 1
ATOM 4868 C CA . ARG B 1 209 ? -1.781 -14.5 -2.246 1 94.75 209 ARG B CA 1
ATOM 4869 C C . ARG B 1 209 ? -1.524 -15.727 -3.115 1 94.75 209 ARG B C 1
ATOM 4871 O O . ARG B 1 209 ? -1.55 -16.859 -2.625 1 94.75 209 ARG B O 1
ATOM 4878 N N . LEU B 1 210 ? -1.297 -15.352 -4.387 1 92.19 210 LEU B N 1
ATOM 4879 C CA . LEU B 1 210 ? -0.992 -16.453 -5.297 1 92.19 210 LEU B CA 1
ATOM 4880 C C . LEU B 1 210 ? 0.515 -16.609 -5.473 1 92.19 210 LEU B C 1
ATOM 4882 O O . LEU B 1 210 ? 1.233 -15.625 -5.637 1 92.19 210 LEU B O 1
ATOM 4886 N N . SER B 1 211 ? 0.985 -17.75 -5.211 1 88.06 211 SER B N 1
ATOM 4887 C CA . SER B 1 211 ? 2.354 -18.172 -5.5 1 88.06 211 SER B CA 1
ATOM 4888 C C . SER B 1 211 ? 2.377 -19.391 -6.41 1 88.06 211 SER B C 1
ATOM 4890 O O . SER B 1 211 ? 1.634 -20.359 -6.191 1 88.06 211 SER B O 1
ATOM 4892 N N . PHE B 1 212 ? 3.16 -19.266 -7.508 1 93.69 212 PHE B N 1
ATOM 4893 C CA . PHE B 1 212 ? 3.109 -20.344 -8.492 1 93.69 212 PHE B CA 1
ATOM 4894 C C . PHE B 1 212 ? 4.508 -20.688 -8.984 1 93.69 212 PHE B C 1
ATOM 4896 O O . PHE B 1 212 ? 5.312 -19.797 -9.266 1 93.69 212 PHE B O 1
ATOM 4903 N N . GLU B 1 213 ? 4.793 -21.891 -8.938 1 96.44 213 GLU B N 1
ATOM 4904 C CA . GLU B 1 213 ? 5.973 -22.5 -9.547 1 96.44 213 GLU B CA 1
ATOM 4905 C C . GLU B 1 213 ? 5.617 -23.797 -10.273 1 96.44 213 GLU B C 1
ATOM 4907 O O . GLU B 1 213 ? 5.211 -24.766 -9.648 1 96.44 213 GLU B O 1
ATOM 4912 N N . LEU B 1 214 ? 5.855 -23.844 -11.508 1 97.25 214 LEU B N 1
ATOM 4913 C CA . LEU B 1 214 ? 5.277 -24.859 -12.383 1 97.25 214 LEU B CA 1
ATOM 4914 C C . LEU B 1 214 ? 5.738 -26.266 -11.977 1 97.25 214 LEU B C 1
ATOM 4916 O O . LEU B 1 214 ? 4.918 -27.156 -11.812 1 97.25 214 LEU B O 1
ATOM 4920 N N . ASP B 1 215 ? 7.035 -26.484 -11.883 1 97.56 215 ASP B N 1
ATOM 4921 C CA . ASP B 1 215 ? 7.52 -27.844 -11.633 1 97.56 215 ASP B CA 1
ATOM 4922 C C . ASP B 1 215 ? 7.086 -28.328 -10.258 1 97.56 215 ASP B C 1
ATOM 4924 O O . ASP B 1 215 ? 6.684 -29.484 -10.102 1 97.56 215 ASP B O 1
ATOM 4928 N N . LEU B 1 216 ? 7.227 -27.484 -9.336 1 95.88 216 LEU B N 1
ATOM 4929 C CA . LEU B 1 216 ? 6.789 -27.844 -7.988 1 95.88 216 LEU B CA 1
ATOM 4930 C C . LEU B 1 216 ? 5.309 -28.203 -7.977 1 95.88 216 LEU B C 1
ATOM 4932 O O . LEU B 1 216 ? 4.922 -29.234 -7.418 1 95.88 216 LEU B O 1
ATOM 4936 N N . PHE B 1 217 ? 4.523 -27.406 -8.578 1 96.12 217 PHE B N 1
ATOM 4937 C CA . PHE B 1 217 ? 3.084 -27.641 -8.586 1 96.12 217 PHE B CA 1
ATOM 4938 C C . PHE B 1 217 ? 2.74 -28.875 -9.422 1 96.12 217 PHE B C 1
ATOM 4940 O O . PHE B 1 217 ? 1.795 -29.594 -9.109 1 96.12 217 PHE B O 1
ATOM 4947 N N . SER B 1 218 ? 3.496 -29.109 -10.461 1 96.19 218 SER B N 1
ATOM 4948 C CA . SER B 1 218 ? 3.34 -30.344 -11.211 1 96.19 218 SER B CA 1
ATOM 4949 C C . SER B 1 218 ? 3.623 -31.562 -10.344 1 96.19 218 SER B C 1
ATOM 4951 O O . SER B 1 218 ? 2.896 -32.562 -10.398 1 96.19 218 SER B O 1
ATOM 4953 N N . THR B 1 219 ? 4.645 -31.422 -9.555 1 94.62 219 THR B N 1
ATOM 4954 C CA . THR B 1 219 ? 5.02 -32.531 -8.656 1 94.62 219 THR B CA 1
ATOM 4955 C C . THR B 1 219 ? 3.941 -32.75 -7.605 1 94.62 219 THR B C 1
ATOM 4957 O O . THR B 1 219 ? 3.586 -33.875 -7.312 1 94.62 219 THR B O 1
ATOM 4960 N N . MET B 1 220 ? 3.432 -31.719 -7.156 1 94.31 220 MET B N 1
ATOM 4961 C CA . MET B 1 220 ? 2.402 -31.812 -6.125 1 94.31 220 MET B CA 1
ATOM 4962 C C . MET B 1 220 ? 1.122 -32.406 -6.688 1 94.31 220 MET B C 1
ATOM 4964 O O . MET B 1 220 ? 0.36 -33.062 -5.961 1 94.31 220 MET B O 1
ATOM 4968 N N . GLN B 1 221 ? 0.921 -32.25 -7.965 1 95.25 221 GLN B N 1
ATOM 4969 C CA . GLN B 1 221 ? -0.294 -32.781 -8.594 1 95.25 221 GLN B CA 1
ATOM 4970 C C . GLN B 1 221 ? -0.032 -34.094 -9.32 1 95.25 221 GLN B C 1
ATOM 4972 O O . GLN B 1 221 ? -0.905 -34.594 -10.023 1 95.25 221 GLN B O 1
ATOM 4977 N N . GLN B 1 222 ? 1.093 -34.562 -9.141 1 94.5 222 GLN B N 1
ATOM 4978 C CA . GLN B 1 222 ? 1.476 -35.719 -9.93 1 94.5 222 GLN B CA 1
ATOM 4979 C C . GLN B 1 222 ? 0.633 -36.938 -9.547 1 94.5 222 GLN B C 1
ATOM 4981 O O . GLN B 1 222 ? 0.607 -37.344 -8.391 1 94.5 222 GLN B O 1
ATOM 4986 N N . HIS B 1 223 ? -0.042 -37.5 -10.508 1 95.81 223 HIS B N 1
ATOM 4987 C CA . HIS B 1 223 ? -0.84 -38.719 -10.352 1 95.81 223 HIS B CA 1
ATOM 4988 C C . HIS B 1 223 ? -0.55 -39.719 -11.469 1 95.81 223 HIS B C 1
ATOM 4990 O O . HIS B 1 223 ? -1.326 -40.625 -11.695 1 95.81 223 HIS B O 1
ATOM 4996 N N . TRP B 1 224 ? 0.502 -39.469 -12.188 1 94.38 224 TRP B N 1
ATOM 4997 C CA . TRP B 1 224 ? 0.969 -40.344 -13.266 1 94.38 224 TRP B CA 1
ATOM 4998 C C . TRP B 1 224 ? 2.406 -40.781 -13.023 1 94.38 224 TRP B C 1
ATOM 5000 O O . TRP B 1 224 ? 3.082 -40.281 -12.133 1 94.38 224 TRP B O 1
ATOM 5010 N N . ASN B 1 225 ? 2.822 -41.781 -13.82 1 93.5 225 ASN B N 1
ATOM 5011 C CA . ASN B 1 225 ? 4.207 -42.25 -13.773 1 93.5 225 ASN B CA 1
ATOM 5012 C C . ASN B 1 225 ? 5 -41.75 -14.984 1 93.5 225 ASN B C 1
ATOM 5014 O O . ASN B 1 225 ? 4.48 -41.75 -16.109 1 93.5 225 ASN B O 1
ATOM 5018 N N . GLU B 1 226 ? 6.172 -41.344 -14.672 1 92.69 226 GLU B N 1
ATOM 5019 C CA . GLU B 1 226 ? 7.117 -41.031 -15.742 1 92.69 226 GLU B CA 1
ATOM 5020 C C . GLU B 1 226 ? 8.188 -42.094 -15.867 1 92.69 226 GLU B C 1
ATOM 5022 O O . GLU B 1 226 ? 9.32 -41.906 -15.406 1 92.69 226 GLU B O 1
ATOM 5027 N N . ASP B 1 227 ? 7.871 -43.188 -16.531 1 91.94 227 ASP B N 1
ATOM 5028 C CA . ASP B 1 227 ? 8.758 -44.312 -16.719 1 91.94 227 ASP B CA 1
ATOM 5029 C C . ASP B 1 227 ? 9.188 -44.469 -18.188 1 91.94 227 ASP B C 1
ATOM 5031 O O . ASP B 1 227 ? 9.031 -43.531 -18.969 1 91.94 227 ASP B O 1
ATOM 5035 N N . ALA B 1 228 ? 9.75 -45.531 -18.516 1 91.69 228 ALA B N 1
ATOM 5036 C CA . ALA B 1 228 ? 10.32 -45.75 -19.844 1 91.69 228 ALA B CA 1
ATOM 5037 C C . ALA B 1 228 ? 9.242 -45.656 -20.922 1 91.69 228 ALA B C 1
ATOM 5039 O O . ALA B 1 228 ? 9.484 -45.094 -22 1 91.69 228 ALA B O 1
ATOM 5040 N N . ASP B 1 229 ? 8.156 -46.188 -20.688 1 90.94 229 ASP B N 1
ATOM 5041 C CA . ASP B 1 229 ? 7.074 -46.156 -21.672 1 90.94 229 ASP B CA 1
ATOM 5042 C C . ASP B 1 229 ? 6.57 -44.719 -21.859 1 90.94 229 ASP B C 1
ATOM 5044 O O . ASP B 1 229 ? 6.234 -44.312 -22.969 1 90.94 229 ASP B O 1
ATOM 5048 N N . TYR B 1 230 ? 6.438 -44 -20.703 1 94.06 230 TYR B N 1
ATOM 5049 C CA . TYR B 1 230 ? 6.094 -42.594 -20.812 1 94.06 230 TYR B CA 1
ATOM 5050 C C . TYR B 1 230 ? 7.043 -41.844 -21.75 1 94.06 230 TYR B C 1
ATOM 5052 O O . TYR B 1 230 ? 6.602 -41.156 -22.656 1 94.06 230 TYR B O 1
ATOM 5060 N N . THR B 1 231 ? 8.328 -42.031 -21.562 1 92.44 231 THR B N 1
ATOM 5061 C CA . THR B 1 231 ? 9.352 -41.375 -22.359 1 92.44 231 THR B CA 1
ATOM 5062 C C . THR B 1 231 ? 9.258 -41.781 -23.812 1 92.44 231 THR B C 1
ATOM 5064 O O . THR B 1 231 ? 9.469 -40.969 -24.719 1 92.44 231 THR B O 1
ATOM 5067 N N . GLN B 1 232 ? 8.945 -43 -24.047 1 91.69 232 GLN B N 1
ATOM 5068 C CA . GLN B 1 232 ? 8.828 -43.5 -25.406 1 91.69 232 GLN B CA 1
ATOM 5069 C C . GLN B 1 232 ? 7.621 -42.906 -26.125 1 91.69 232 GLN B C 1
ATOM 5071 O O . GLN B 1 232 ? 7.707 -42.531 -27.297 1 91.69 232 GLN B O 1
ATOM 5076 N N . ARG B 1 233 ? 6.566 -42.75 -25.422 1 90.12 233 ARG B N 1
ATOM 5077 C CA . ARG B 1 233 ? 5.312 -42.312 -26.016 1 90.12 233 ARG B CA 1
ATOM 5078 C C . ARG B 1 233 ? 5.258 -40.781 -26.125 1 90.12 233 ARG B C 1
ATOM 5080 O O . ARG B 1 233 ? 4.578 -40.219 -27 1 90.12 233 ARG B O 1
ATOM 5087 N N . LYS B 1 234 ? 5.914 -40.188 -25.266 1 91.38 234 LYS B N 1
ATOM 5088 C CA . LYS B 1 234 ? 5.867 -38.75 -25.203 1 91.38 234 LYS B CA 1
ATOM 5089 C C . LYS B 1 234 ? 7.266 -38.125 -25.297 1 91.38 234 LYS B C 1
ATOM 5091 O O . LYS B 1 234 ? 7.945 -38.281 -26.312 1 91.38 234 LYS B O 1
ATOM 5096 N N . GLN B 1 235 ? 7.762 -37.5 -24.297 1 86.12 235 GLN B N 1
ATOM 5097 C CA . GLN B 1 235 ? 9.117 -36.969 -24.25 1 86.12 235 GLN B CA 1
ATOM 5098 C C . GLN B 1 235 ? 9.75 -37.188 -22.875 1 86.12 235 GLN B C 1
ATOM 5100 O O . GLN B 1 235 ? 9.047 -37.406 -21.891 1 86.12 235 GLN B O 1
ATOM 5105 N N . GLN B 1 236 ? 10.961 -37.188 -22.938 1 86.69 236 GLN B N 1
ATOM 5106 C CA . GLN B 1 236 ? 11.68 -37.281 -21.672 1 86.69 236 GLN B CA 1
ATOM 5107 C C . GLN B 1 236 ? 11.43 -36.062 -20.812 1 86.69 236 GLN B C 1
ATOM 5109 O O . GLN B 1 236 ? 11.727 -34.938 -21.219 1 86.69 236 GLN B O 1
ATOM 5114 N N . PRO B 1 237 ? 10.883 -36.25 -19.672 1 88.62 237 PRO B N 1
ATOM 5115 C CA . PRO B 1 237 ? 10.648 -35.125 -18.781 1 88.62 237 PRO B CA 1
ATOM 5116 C C . PRO B 1 237 ? 11.938 -34.5 -18.25 1 88.62 237 PRO B C 1
ATOM 5118 O O . PRO B 1 237 ? 12.93 -35.219 -18.047 1 88.62 237 PRO B O 1
ATOM 5121 N N . SER B 1 238 ? 11.977 -33.219 -18.094 1 93.44 238 SER B N 1
ATOM 5122 C CA . SER B 1 238 ? 13.047 -32.469 -17.438 1 93.44 238 SER B CA 1
ATOM 5123 C C . SER B 1 238 ? 12.492 -31.453 -16.438 1 93.44 238 SER B C 1
ATOM 5125 O O . SER B 1 238 ? 11.906 -30.438 -16.828 1 93.44 238 SER B O 1
ATOM 5127 N N . ALA B 1 239 ? 12.797 -31.797 -15.242 1 95.81 239 ALA B N 1
ATOM 5128 C CA . ALA B 1 239 ? 12.281 -30.938 -14.18 1 95.81 239 ALA B CA 1
ATOM 5129 C C . ALA B 1 239 ? 12.852 -29.531 -14.273 1 95.81 239 ALA B C 1
ATOM 5131 O O . ALA B 1 239 ? 12.125 -28.531 -14.148 1 95.81 239 ALA B O 1
ATOM 5132 N N . THR B 1 240 ? 14.141 -29.422 -14.531 1 97.5 240 THR B N 1
ATOM 5133 C CA . THR B 1 240 ? 14.789 -28.125 -14.625 1 97.5 240 THR B CA 1
ATOM 5134 C C . THR B 1 240 ? 14.242 -27.328 -15.812 1 97.5 240 THR B C 1
ATOM 5136 O O . THR B 1 240 ? 13.992 -26.125 -15.711 1 97.5 240 THR B O 1
ATOM 5139 N N . ARG B 1 241 ? 14.094 -28 -16.891 1 96.62 241 ARG B N 1
ATOM 5140 C CA . ARG B 1 241 ? 13.508 -27.344 -18.047 1 96.62 241 ARG B CA 1
ATOM 5141 C C . ARG B 1 241 ? 12.094 -26.875 -17.75 1 96.62 241 ARG B C 1
ATOM 5143 O O . ARG B 1 241 ? 11.734 -25.734 -18.094 1 96.62 241 ARG B O 1
ATOM 5150 N N . THR B 1 242 ? 11.32 -27.719 -17.156 1 96.81 242 THR B N 1
ATOM 5151 C CA . THR B 1 242 ? 9.945 -27.375 -16.797 1 96.81 242 THR B CA 1
ATOM 5152 C C . THR B 1 242 ? 9.922 -26.156 -15.883 1 96.81 242 THR B C 1
ATOM 5154 O O . THR B 1 242 ? 9.109 -25.25 -16.062 1 96.81 242 THR B O 1
ATOM 5157 N N . TRP B 1 243 ? 10.812 -26.172 -14.93 1 98.25 243 TRP B N 1
ATOM 5158 C CA . TRP B 1 243 ? 10.93 -25.031 -14.023 1 98.25 243 TRP B CA 1
ATOM 5159 C C . TRP B 1 243 ? 11.234 -23.75 -14.797 1 98.25 243 TRP B C 1
ATOM 5161 O O . TRP B 1 243 ? 10.539 -22.75 -14.633 1 98.25 243 TRP B O 1
ATOM 5171 N N . ALA B 1 244 ? 12.188 -23.766 -15.641 1 98.25 244 ALA B N 1
ATOM 5172 C CA . ALA B 1 244 ? 12.641 -22.578 -16.359 1 98.25 244 ALA B CA 1
ATOM 5173 C C . ALA B 1 244 ? 11.555 -22.062 -17.297 1 98.25 244 ALA B C 1
ATOM 5175 O O . ALA B 1 244 ? 11.273 -20.859 -17.344 1 98.25 244 ALA B O 1
ATOM 5176 N N . VAL B 1 245 ? 10.969 -22.969 -18 1 97.31 245 VAL B N 1
ATOM 5177 C CA . VAL B 1 245 ? 9.891 -22.609 -18.906 1 97.31 245 VAL B CA 1
ATOM 5178 C C . VAL B 1 245 ? 8.711 -22.047 -18.109 1 97.31 245 VAL B C 1
ATOM 5180 O O . VAL B 1 245 ? 8.062 -21.094 -18.547 1 97.31 245 VAL B O 1
ATOM 5183 N N . GLY B 1 246 ? 8.484 -22.641 -16.969 1 97.75 246 GLY B N 1
ATOM 5184 C CA . GLY B 1 246 ? 7.422 -22.156 -16.094 1 97.75 246 GLY B CA 1
ATOM 5185 C C . GLY B 1 246 ? 7.625 -20.734 -15.648 1 97.75 246 GLY B C 1
ATOM 5186 O O . GLY B 1 246 ? 6.668 -19.953 -15.57 1 97.75 246 GLY B O 1
ATOM 5187 N N . GLN B 1 247 ? 8.844 -20.375 -15.336 1 98.25 247 GLN B N 1
ATOM 5188 C CA . GLN B 1 247 ? 9.148 -19 -14.945 1 98.25 247 GLN B CA 1
ATOM 5189 C C . GLN B 1 247 ? 8.812 -18.031 -16.078 1 98.25 247 GLN B C 1
ATOM 5191 O O . GLN B 1 247 ? 8.203 -16.984 -15.836 1 98.25 247 GLN B O 1
ATOM 5196 N N . ALA B 1 248 ? 9.195 -18.406 -17.25 1 98.5 248 ALA B N 1
ATOM 5197 C CA . ALA B 1 248 ? 8.953 -17.547 -18.406 1 98.5 248 ALA B CA 1
ATOM 5198 C C . ALA B 1 248 ? 7.461 -17.422 -18.703 1 98.5 248 ALA B C 1
ATOM 5200 O O . ALA B 1 248 ? 6.969 -16.344 -19 1 98.5 248 ALA B O 1
ATOM 5201 N N . GLY B 1 249 ? 6.805 -18.547 -18.625 1 97.19 249 GLY B N 1
ATOM 5202 C CA . GLY B 1 249 ? 5.375 -18.547 -18.891 1 97.19 249 GLY B CA 1
ATOM 5203 C C . GLY B 1 249 ? 4.586 -17.703 -17.906 1 97.19 249 GLY B C 1
ATOM 5204 O O . GLY B 1 249 ? 3.689 -16.953 -18.297 1 97.19 249 GLY B O 1
ATOM 5205 N N . ALA B 1 250 ? 4.898 -17.859 -16.641 1 97.62 250 ALA B N 1
ATOM 5206 C CA . ALA B 1 250 ? 4.227 -17.078 -15.617 1 97.62 250 ALA B CA 1
ATOM 5207 C C . ALA B 1 250 ? 4.445 -15.578 -15.828 1 97.62 250 ALA B C 1
ATOM 5209 O O . ALA B 1 250 ? 3.508 -14.781 -15.719 1 97.62 250 ALA B O 1
ATOM 5210 N N . LEU B 1 251 ? 5.672 -15.219 -16.125 1 98.19 251 LEU B N 1
ATOM 5211 C CA . LEU B 1 251 ? 5.992 -13.812 -16.359 1 98.19 251 LEU B CA 1
ATOM 5212 C C . LEU B 1 251 ? 5.238 -13.273 -17.562 1 98.19 251 LEU B C 1
ATOM 5214 O O . LEU B 1 251 ? 4.625 -12.203 -17.5 1 98.19 251 LEU B O 1
ATOM 5218 N N . SER B 1 252 ? 5.293 -14 -18.641 1 97.06 252 SER B N 1
ATOM 5219 C CA . SER B 1 252 ? 4.613 -13.578 -19.859 1 97.06 252 SER B CA 1
ATOM 5220 C C . SER B 1 252 ? 3.123 -13.367 -19.609 1 97.06 252 SER B C 1
ATOM 5222 O O . SER B 1 252 ? 2.553 -12.367 -20.047 1 97.06 252 SER B O 1
ATOM 5224 N N . ARG B 1 253 ? 2.553 -14.305 -18.938 1 96.06 253 ARG B N 1
ATOM 5225 C CA . ARG B 1 253 ? 1.132 -14.195 -18.625 1 96.06 253 ARG B CA 1
ATOM 5226 C C . ARG B 1 253 ? 0.85 -12.953 -17.781 1 96.06 253 ARG B C 1
ATOM 5228 O O . ARG B 1 253 ? -0.089 -12.211 -18.062 1 96.06 253 ARG B O 1
ATOM 5235 N N . ALA B 1 254 ? 1.588 -12.711 -16.766 1 97.5 254 ALA B N 1
ATOM 5236 C CA . ALA B 1 254 ? 1.396 -11.562 -15.883 1 97.5 254 ALA B CA 1
ATOM 5237 C C . ALA B 1 254 ? 1.517 -10.25 -16.656 1 97.5 254 ALA B C 1
ATOM 5239 O O . ALA B 1 254 ? 0.703 -9.344 -16.469 1 97.5 254 ALA B O 1
ATOM 5240 N N . LEU B 1 255 ? 2.527 -10.203 -17.516 1 98.25 255 LEU B N 1
ATOM 5241 C CA . LEU B 1 255 ? 2.775 -8.984 -18.281 1 98.25 255 LEU B CA 1
ATOM 5242 C C . LEU B 1 255 ? 1.646 -8.719 -19.266 1 98.25 255 LEU B C 1
ATOM 5244 O O . LEU B 1 255 ? 1.229 -7.57 -19.453 1 98.25 255 LEU B O 1
ATOM 5248 N N . ARG B 1 256 ? 1.17 -9.727 -19.891 1 95.69 256 ARG B N 1
ATOM 5249 C CA . ARG B 1 256 ? 0.055 -9.57 -20.812 1 95.69 256 ARG B CA 1
ATOM 5250 C C . ARG B 1 256 ? -1.202 -9.102 -20.094 1 95.69 256 ARG B C 1
ATOM 5252 O O . ARG B 1 256 ? -1.909 -8.219 -20.562 1 95.69 256 ARG B O 1
ATOM 5259 N N . SER B 1 257 ? -1.463 -9.742 -19 1 96.12 257 SER B N 1
ATOM 5260 C CA . SER B 1 257 ? -2.619 -9.352 -18.203 1 96.12 257 SER B CA 1
ATOM 5261 C C . SER B 1 257 ? -2.48 -7.918 -17.703 1 96.12 257 SER B C 1
ATOM 5263 O O . SER B 1 257 ? -3.436 -7.141 -17.766 1 96.12 257 SER B O 1
ATOM 5265 N N . TYR B 1 258 ? -1.354 -7.539 -17.25 1 97.31 258 TYR B N 1
ATOM 5266 C CA . TYR B 1 258 ? -1.08 -6.188 -16.781 1 97.31 258 TYR B CA 1
ATOM 5267 C C . TYR B 1 258 ? -1.323 -5.16 -17.875 1 97.31 258 TYR B C 1
ATOM 5269 O O . TYR B 1 258 ? -1.869 -4.086 -17.625 1 97.31 258 TYR B O 1
ATOM 5277 N N . ALA B 1 259 ? -0.894 -5.508 -19.031 1 96.75 259 ALA B N 1
ATOM 5278 C CA . ALA B 1 259 ? -0.964 -4.574 -20.156 1 96.75 259 ALA B CA 1
ATOM 5279 C C . ALA B 1 259 ? -2.398 -4.418 -20.656 1 96.75 259 ALA B C 1
ATOM 5281 O O . ALA B 1 259 ? -2.715 -3.461 -21.359 1 96.75 259 ALA B O 1
ATOM 5282 N N . GLY B 1 260 ? -3.221 -5.355 -20.312 1 94.56 260 GLY B N 1
ATOM 5283 C CA . GLY B 1 260 ? -4.602 -5.344 -20.75 1 94.56 260 GLY B CA 1
ATOM 5284 C C . GLY B 1 260 ? -5.543 -4.672 -19.781 1 94.56 260 GLY B C 1
ATOM 5285 O O . GLY B 1 260 ? -5.109 -3.889 -18.922 1 94.56 260 GLY B O 1
ATOM 5286 N N . PRO B 1 261 ? -6.848 -4.945 -19.875 1 93.12 261 PRO B N 1
ATOM 5287 C CA . PRO B 1 261 ? -7.863 -4.285 -19.062 1 93.12 261 PRO B CA 1
ATOM 5288 C C . PRO B 1 261 ? -7.77 -4.66 -17.578 1 93.12 261 PRO B C 1
ATOM 5290 O O . PRO B 1 261 ? -8.234 -3.91 -16.719 1 93.12 261 PRO B O 1
ATOM 5293 N N . LEU B 1 262 ? -7.156 -5.77 -17.328 1 95.19 262 LEU B N 1
ATOM 5294 C CA . LEU B 1 262 ? -7.023 -6.207 -15.938 1 95.19 262 LEU B CA 1
ATOM 5295 C C . LEU B 1 262 ? -6 -5.359 -15.188 1 95.19 262 LEU B C 1
ATOM 5297 O O . LEU B 1 262 ? -5.906 -5.43 -13.961 1 95.19 262 LEU B O 1
ATOM 5301 N N . GLY B 1 263 ? -5.262 -4.586 -15.938 1 96.31 263 GLY B N 1
ATOM 5302 C CA . GLY B 1 263 ? -4.105 -3.924 -15.367 1 96.31 263 GLY B CA 1
ATOM 5303 C C . GLY B 1 263 ? -4.457 -2.656 -14.609 1 96.31 263 GLY B C 1
ATOM 5304 O O . GLY B 1 263 ? -3.592 -2.039 -13.984 1 96.31 263 GLY B O 1
ATOM 5305 N N . THR B 1 264 ? -5.715 -2.262 -14.617 1 95.19 264 THR B N 1
ATOM 5306 C CA . THR B 1 264 ? -6.125 -1.018 -13.977 1 95.19 264 THR B CA 1
ATOM 5307 C C . THR B 1 264 ? -7.352 -1.239 -13.102 1 95.19 264 THR B C 1
ATOM 5309 O O . THR B 1 264 ? -8.195 -2.088 -13.406 1 95.19 264 THR B O 1
ATOM 5312 N N . ALA B 1 265 ? -7.422 -0.513 -12.055 1 95.38 265 ALA B N 1
ATOM 5313 C CA . ALA B 1 265 ? -8.555 -0.457 -11.141 1 95.38 265 ALA B CA 1
ATOM 5314 C C . ALA B 1 265 ? -8.859 0.981 -10.734 1 95.38 265 ALA B C 1
ATOM 5316 O O . ALA B 1 265 ? -8.391 1.451 -9.695 1 95.38 265 ALA B O 1
ATOM 5317 N N . GLY B 1 266 ? -9.711 1.612 -11.484 1 94.19 266 GLY B N 1
ATOM 5318 C CA . GLY B 1 266 ? -9.977 3.021 -11.242 1 94.19 266 GLY B CA 1
ATOM 5319 C C . GLY B 1 266 ? -8.773 3.906 -11.477 1 94.19 266 GLY B C 1
ATOM 5320 O O . GLY B 1 266 ? -8.164 3.861 -12.547 1 94.19 266 GLY B O 1
ATOM 5321 N N . THR B 1 267 ? -8.438 4.637 -10.406 1 96.25 267 THR B N 1
ATOM 5322 C CA . THR B 1 267 ? -7.312 5.555 -10.531 1 96.25 267 THR B CA 1
ATOM 5323 C C . THR B 1 267 ? -5.992 4.824 -10.32 1 96.25 267 THR B C 1
ATOM 5325 O O . THR B 1 267 ? -4.922 5.371 -10.609 1 96.25 267 THR B O 1
ATOM 5328 N N . PHE B 1 268 ? -6.059 3.588 -9.961 1 97.69 268 PHE B N 1
ATOM 5329 C CA . PHE B 1 268 ? -4.855 2.846 -9.602 1 97.69 268 PHE B CA 1
ATOM 5330 C C . PHE B 1 268 ? -4.586 1.735 -10.609 1 97.69 268 PHE B C 1
ATOM 5332 O O . PHE B 1 268 ? -5.512 1.214 -11.234 1 97.69 268 PHE B O 1
ATOM 5339 N N . PRO B 1 269 ? -3.285 1.404 -10.734 1 97.62 269 PRO B N 1
ATOM 5340 C CA . PRO B 1 269 ? -3.047 0.076 -11.305 1 97.62 269 PRO B CA 1
ATOM 5341 C C . PRO B 1 269 ? -3.6 -1.049 -10.43 1 97.62 269 PRO B C 1
ATOM 5343 O O . PRO B 1 269 ? -3.844 -0.847 -9.242 1 97.62 269 PRO B O 1
ATOM 5346 N N . GLU B 1 270 ? -3.904 -2.139 -11.086 1 97.31 270 GLU B N 1
ATOM 5347 C CA . GLU B 1 270 ? -4.293 -3.314 -10.312 1 97.31 270 GLU B CA 1
ATOM 5348 C C . GLU B 1 270 ? -3.145 -3.799 -9.43 1 97.31 270 GLU B C 1
ATOM 5350 O O . GLU B 1 270 ? -2.117 -4.25 -9.938 1 97.31 270 GLU B O 1
ATOM 5355 N N . PHE B 1 271 ? -3.346 -3.809 -8.148 1 97.75 271 PHE B N 1
ATOM 5356 C CA . PHE B 1 271 ? -2.266 -3.969 -7.188 1 97.75 271 PHE B CA 1
ATOM 5357 C C . PHE B 1 271 ? -1.774 -5.41 -7.156 1 97.75 271 PHE B C 1
ATOM 5359 O O . PHE B 1 271 ? -0.664 -5.688 -6.699 1 97.75 271 PHE B O 1
ATOM 5366 N N . THR B 1 272 ? -2.566 -6.328 -7.633 1 96.88 272 THR B N 1
ATOM 5367 C CA . THR B 1 272 ? -2.168 -7.73 -7.566 1 96.88 272 THR B CA 1
ATOM 5368 C C . THR B 1 272 ? -0.93 -7.98 -8.422 1 96.88 272 THR B C 1
ATOM 5370 O O . THR B 1 272 ? -0.227 -8.977 -8.234 1 96.88 272 THR B O 1
ATOM 5373 N N . PHE B 1 273 ? -0.67 -7.09 -9.359 1 97.75 273 PHE B N 1
ATOM 5374 C CA . PHE B 1 273 ? 0.485 -7.262 -10.234 1 97.75 273 PHE B CA 1
ATOM 5375 C C . PHE B 1 273 ? 1.751 -6.738 -9.57 1 97.75 273 PHE B C 1
ATOM 5377 O O . PHE B 1 273 ? 2.848 -6.879 -10.109 1 97.75 273 PHE B O 1
ATOM 5384 N N . PHE B 1 274 ? 1.645 -6.18 -8.422 1 97.69 274 PHE B N 1
ATOM 5385 C CA . PHE B 1 274 ? 2.785 -5.578 -7.738 1 97.69 274 PHE B CA 1
ATOM 5386 C C . PHE B 1 274 ? 3.162 -6.383 -6.5 1 97.69 274 PHE B C 1
ATOM 5388 O O . PHE B 1 274 ? 2.363 -7.176 -6 1 97.69 274 PHE B O 1
ATOM 5395 N N . ASP B 1 275 ? 4.418 -6.172 -6.113 1 96.5 275 ASP B N 1
ATOM 5396 C CA . ASP B 1 275 ? 4.926 -6.836 -4.918 1 96.5 275 ASP B CA 1
ATOM 5397 C C . ASP B 1 275 ? 4.191 -6.352 -3.668 1 96.5 275 ASP B C 1
ATOM 5399 O O . ASP B 1 275 ? 4.223 -5.164 -3.344 1 96.5 275 ASP B O 1
ATOM 5403 N N . CYS B 1 276 ? 3.576 -7.27 -2.949 1 96.25 276 CYS B N 1
ATOM 5404 C CA . CYS B 1 276 ? 2.705 -6.945 -1.823 1 96.25 276 CYS B CA 1
ATOM 5405 C C . CYS B 1 276 ? 3.459 -6.156 -0.76 1 96.25 276 CYS B C 1
ATOM 5407 O O . CYS B 1 276 ? 2.914 -5.215 -0.178 1 96.25 276 CYS B O 1
ATOM 5409 N N . GLN B 1 277 ? 4.703 -6.449 -0.575 1 93.88 277 GLN B N 1
ATOM 5410 C CA . GLN B 1 277 ? 5.461 -5.887 0.537 1 93.88 277 GLN B CA 1
ATOM 5411 C C . GLN B 1 277 ? 6.07 -4.539 0.159 1 93.88 277 GLN B C 1
ATOM 5413 O O . GLN B 1 277 ? 6.77 -3.92 0.965 1 93.88 277 GLN B O 1
ATOM 5418 N N . THR B 1 278 ? 5.809 -4.102 -1.007 1 94.62 278 THR B N 1
ATOM 5419 C CA . THR B 1 278 ? 6.191 -2.732 -1.331 1 94.62 278 THR B CA 1
ATOM 5420 C C . THR B 1 278 ? 5.176 -1.739 -0.776 1 94.62 278 THR B C 1
ATOM 5422 O O . THR B 1 278 ? 5.484 -0.56 -0.595 1 94.62 278 THR B O 1
ATOM 5425 N N . CYS B 1 279 ? 4.016 -2.248 -0.459 1 95.94 279 CYS B N 1
ATOM 5426 C CA . CYS B 1 279 ? 2.988 -1.416 0.158 1 95.94 279 CYS B CA 1
ATOM 5427 C C . CYS B 1 279 ? 2.713 -1.86 1.59 1 95.94 279 CYS B C 1
ATOM 5429 O O . CYS B 1 279 ? 2.701 -1.038 2.508 1 95.94 279 CYS B O 1
ATOM 5431 N N . HIS B 1 280 ? 2.543 -3.166 1.767 1 95.62 280 HIS B N 1
ATOM 5432 C CA . HIS B 1 280 ? 2.178 -3.721 3.064 1 95.62 280 HIS B CA 1
ATOM 5433 C C . HIS B 1 280 ? 3.385 -3.797 3.992 1 95.62 280 HIS B C 1
ATOM 5435 O O . HIS B 1 280 ? 3.893 -4.887 4.273 1 95.62 280 HIS B O 1
ATOM 5441 N N . ARG B 1 281 ? 3.816 -2.633 4.523 1 93 281 ARG B N 1
ATOM 5442 C CA . ARG B 1 281 ? 4.953 -2.5 5.426 1 93 281 ARG B CA 1
ATOM 5443 C C . ARG B 1 281 ? 4.602 -1.632 6.629 1 93 281 ARG B C 1
ATOM 5445 O O . ARG B 1 281 ? 3.723 -0.774 6.547 1 93 281 ARG B O 1
ATOM 5452 N N . ARG B 1 282 ? 5.34 -1.892 7.633 1 92.69 282 ARG B N 1
ATOM 5453 C CA . ARG B 1 282 ? 5.184 -1.062 8.82 1 92.69 282 ARG B CA 1
ATOM 5454 C C . ARG B 1 282 ? 5.73 0.343 8.586 1 92.69 282 ARG B C 1
ATOM 5456 O O . ARG B 1 282 ? 6.723 0.518 7.879 1 92.69 282 ARG B O 1
ATOM 5463 N N . ILE B 1 283 ? 5.102 1.325 9.148 1 93.69 283 ILE B N 1
ATOM 5464 C CA . ILE B 1 283 ? 5.574 2.705 9.133 1 93.69 283 ILE B CA 1
ATOM 5465 C C . ILE B 1 283 ? 5.516 3.283 10.547 1 93.69 283 ILE B C 1
ATOM 5467 O O . ILE B 1 283 ? 4.777 2.787 11.398 1 93.69 283 ILE B O 1
ATOM 5471 N N . SER B 1 284 ? 6.375 4.266 10.797 1 94.38 284 SER B N 1
ATOM 5472 C CA . SER B 1 284 ? 6.391 4.898 12.117 1 94.38 284 SER B CA 1
ATOM 5473 C C . SER B 1 284 ? 6.855 6.348 12.023 1 94.38 284 SER B C 1
ATOM 5475 O O . SER B 1 284 ? 7.68 6.691 11.172 1 94.38 284 SER B O 1
ATOM 5477 N N . ASP B 1 285 ? 6.297 7.113 12.914 1 93.44 285 ASP B N 1
ATOM 5478 C CA . ASP B 1 285 ? 6.703 8.516 13.016 1 93.44 285 ASP B CA 1
ATOM 5479 C C . ASP B 1 285 ? 7.762 8.703 14.102 1 93.44 285 ASP B C 1
ATOM 5481 O O . ASP B 1 285 ? 8.219 9.82 14.336 1 93.44 285 ASP B O 1
ATOM 5485 N N . ALA B 1 286 ? 8.125 7.664 14.719 1 93.5 286 ALA B N 1
ATOM 5486 C CA . ALA B 1 286 ? 9.109 7.746 15.797 1 93.5 286 ALA B CA 1
ATOM 5487 C C . ALA B 1 286 ? 10.438 8.305 15.29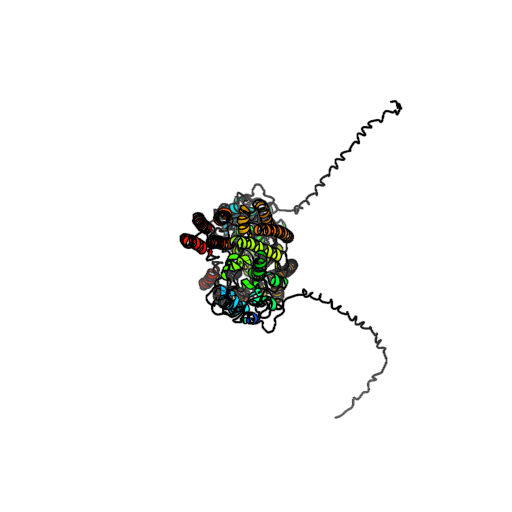7 1 93.5 286 ALA B C 1
ATOM 5489 O O . ALA B 1 286 ? 10.859 8.008 14.172 1 93.5 286 ALA B O 1
ATOM 5490 N N . ILE B 1 287 ? 11.086 9.031 16.188 1 91.38 287 ILE B N 1
ATOM 5491 C CA . ILE B 1 287 ? 12.266 9.812 15.82 1 91.38 287 ILE B CA 1
ATOM 5492 C C . ILE B 1 287 ? 13.398 8.875 15.406 1 91.38 287 ILE B C 1
ATOM 5494 O O . ILE B 1 287 ? 14.219 9.219 14.555 1 91.38 287 ILE B O 1
ATOM 5498 N N . ASP B 1 288 ? 13.414 7.715 15.891 1 93.06 288 ASP B N 1
ATOM 5499 C CA . ASP B 1 288 ? 14.523 6.801 15.633 1 93.06 288 ASP B CA 1
ATOM 5500 C C . ASP B 1 288 ? 14.148 5.781 14.555 1 93.06 288 ASP B C 1
ATOM 5502 O O . ASP B 1 288 ? 14.945 4.895 14.234 1 93.06 288 ASP B O 1
ATOM 5506 N N . TYR B 1 289 ? 12.992 5.957 13.992 1 92.62 289 TYR B N 1
ATOM 5507 C CA . TYR B 1 289 ? 12.555 5.012 12.969 1 92.62 289 TYR B CA 1
ATOM 5508 C C . TYR B 1 289 ? 13.406 5.145 11.711 1 92.62 289 TYR B C 1
ATOM 5510 O O . TYR B 1 289 ? 13.727 6.258 11.289 1 92.62 289 TYR B O 1
ATOM 5518 N N . ARG B 1 290 ? 13.82 3.977 11.188 1 93.19 290 ARG B N 1
ATOM 5519 C CA . ARG B 1 290 ? 14.508 3.869 9.906 1 93.19 290 ARG B CA 1
ATOM 5520 C C . ARG B 1 290 ? 13.828 2.85 9 1 93.19 290 ARG B C 1
ATOM 5522 O O . ARG B 1 290 ? 13.695 1.681 9.367 1 93.19 290 ARG B O 1
ATOM 5529 N N . PRO B 1 291 ? 13.328 3.355 7.84 1 91.88 291 PRO B N 1
ATOM 5530 C CA . PRO B 1 291 ? 12.75 2.357 6.938 1 91.88 291 PRO B CA 1
ATOM 5531 C C . PRO B 1 291 ? 13.742 1.253 6.57 1 91.88 291 PRO B C 1
ATOM 5533 O O . PRO B 1 291 ? 14.93 1.522 6.383 1 91.88 291 PRO B O 1
ATOM 5536 N N . SER B 1 292 ? 13.203 0.07 6.395 1 86.81 292 SER B N 1
ATOM 5537 C CA . SER B 1 292 ? 14.07 -1.091 6.215 1 86.81 292 SER B CA 1
ATOM 5538 C C . SER B 1 292 ? 14.164 -1.487 4.742 1 86.81 292 SER B C 1
ATOM 5540 O O . SER B 1 292 ? 14.914 -2.395 4.387 1 86.81 292 SER B O 1
ATOM 5542 N N . ALA B 1 293 ? 13.461 -0.817 3.941 1 89.31 293 ALA B N 1
ATOM 5543 C CA . ALA B 1 293 ? 13.469 -1.178 2.527 1 89.31 293 ALA B CA 1
ATOM 5544 C C . ALA B 1 293 ? 14.875 -1.052 1.942 1 89.31 293 ALA B C 1
ATOM 5546 O O . ALA B 1 293 ? 15.57 -0.067 2.193 1 89.31 293 ALA B O 1
ATOM 5547 N N . LEU B 1 294 ? 15.281 -2.041 1.16 1 92 294 LEU B N 1
ATOM 5548 C CA . LEU B 1 294 ? 16.578 -2.037 0.491 1 92 294 LEU B CA 1
ATOM 5549 C C . LEU B 1 294 ? 16.422 -1.687 -0.986 1 92 294 LEU B C 1
ATOM 5551 O O . LEU B 1 294 ? 15.406 -1.999 -1.601 1 92 294 LEU B O 1
ATOM 5555 N N . THR B 1 295 ? 17.469 -1.129 -1.417 1 91.94 295 THR B N 1
ATOM 5556 C CA . THR B 1 295 ? 17.516 -0.851 -2.85 1 91.94 295 THR B CA 1
ATOM 5557 C C . THR B 1 295 ? 17.734 -2.133 -3.643 1 91.94 295 THR B C 1
ATOM 5559 O O . THR B 1 295 ? 18.547 -2.975 -3.25 1 91.94 295 THR B O 1
ATOM 5562 N N . ASN B 1 296 ? 16.969 -2.303 -4.68 1 96.12 296 ASN B N 1
ATOM 5563 C CA . ASN B 1 296 ? 17.094 -3.4 -5.629 1 96.12 296 ASN B CA 1
ATOM 5564 C C . ASN B 1 296 ? 17.688 -2.928 -6.953 1 96.12 296 ASN B C 1
ATOM 5566 O O . ASN B 1 296 ? 17.094 -2.121 -7.656 1 96.12 296 ASN B O 1
ATOM 5570 N N . PRO B 1 297 ? 18.906 -3.383 -7.309 1 95.75 297 PRO B N 1
ATOM 5571 C CA . PRO B 1 297 ? 19.578 -2.867 -8.5 1 95.75 297 PRO B CA 1
ATOM 5572 C C . PRO B 1 297 ? 18.812 -3.168 -9.789 1 95.75 297 PRO B C 1
ATOM 5574 O O . PRO B 1 297 ? 19.078 -2.561 -10.828 1 95.75 297 PRO B O 1
ATOM 5577 N N . GLY B 1 298 ? 17.891 -4.039 -9.781 1 97 298 GLY B N 1
ATOM 5578 C CA . GLY B 1 298 ? 17.078 -4.371 -10.945 1 97 298 GLY B CA 1
ATOM 5579 C C . GLY B 1 298 ? 15.844 -3.506 -11.078 1 97 298 GLY B C 1
ATOM 5580 O O . GLY B 1 298 ? 15.102 -3.619 -12.055 1 97 298 GLY B O 1
ATOM 5581 N N . ARG B 1 299 ? 15.609 -2.611 -10.133 1 97.5 299 ARG B N 1
ATOM 5582 C CA . ARG B 1 299 ? 14.422 -1.765 -10.07 1 97.5 299 ARG B CA 1
ATOM 5583 C C . ARG B 1 299 ? 14.805 -0.288 -10.062 1 97.5 299 ARG B C 1
ATOM 5585 O O . ARG B 1 299 ? 14.812 0.354 -9.008 1 97.5 299 ARG B O 1
ATOM 5592 N N . PRO B 1 300 ? 15.109 0.289 -11.266 1 96.88 300 PRO B N 1
ATOM 5593 C CA . PRO B 1 300 ? 15.414 1.721 -11.289 1 96.88 300 PRO B CA 1
ATOM 5594 C C . PRO B 1 300 ? 14.172 2.594 -11.125 1 96.88 300 PRO B C 1
ATOM 5596 O O . PRO B 1 300 ? 13.805 3.324 -12.047 1 96.88 300 PRO B O 1
ATOM 5599 N N . ILE B 1 301 ? 13.586 2.543 -9.969 1 96.06 301 ILE B N 1
ATOM 5600 C CA . ILE B 1 301 ? 12.391 3.307 -9.625 1 96.06 301 ILE B CA 1
ATOM 5601 C C . ILE B 1 301 ? 12.68 4.195 -8.422 1 96.06 301 ILE B C 1
ATOM 5603 O O . ILE B 1 301 ? 13.547 3.881 -7.598 1 96.06 301 ILE B O 1
ATOM 5607 N N . PRO B 1 302 ? 11.977 5.305 -8.336 1 95.19 302 PRO B N 1
ATOM 5608 C CA . PRO B 1 302 ? 12.148 6.137 -7.145 1 95.19 302 PRO B CA 1
ATOM 5609 C C . PRO B 1 302 ? 11.75 5.414 -5.859 1 95.19 302 PRO B C 1
ATOM 5611 O O . PRO B 1 302 ? 10.859 4.559 -5.879 1 95.19 302 PRO B O 1
ATOM 5614 N N . LEU B 1 303 ? 12.422 5.828 -4.824 1 94.81 303 LEU B N 1
ATOM 5615 C CA . LEU B 1 303 ? 12.062 5.312 -3.506 1 94.81 303 LEU B CA 1
ATOM 5616 C C . LEU B 1 303 ? 10.578 5.52 -3.225 1 94.81 303 LEU B C 1
ATOM 5618 O O . LEU B 1 303 ? 10.031 6.578 -3.523 1 94.81 303 LEU B O 1
ATOM 5622 N N . GLY B 1 304 ? 9.938 4.484 -2.713 1 94.38 304 GLY B N 1
ATOM 5623 C CA . GLY B 1 304 ? 8.531 4.602 -2.35 1 94.38 304 GLY B CA 1
ATOM 5624 C C . GLY B 1 304 ? 7.59 4.207 -3.471 1 94.38 304 GLY B C 1
ATOM 5625 O O . GLY B 1 304 ? 6.375 4.164 -3.283 1 94.38 304 GLY B O 1
ATOM 5626 N N . THR B 1 305 ? 8.109 3.904 -4.625 1 96.31 305 THR B N 1
ATOM 5627 C CA . THR B 1 305 ? 7.301 3.426 -5.742 1 96.31 305 THR B CA 1
ATOM 5628 C C . THR B 1 305 ? 7.066 1.922 -5.633 1 96.31 305 THR B C 1
ATOM 5630 O O . THR B 1 305 ? 8.016 1.153 -5.453 1 96.31 305 THR B O 1
ATOM 5633 N N . PRO B 1 306 ? 5.805 1.505 -5.766 1 96.94 306 PRO B N 1
ATOM 5634 C CA . PRO B 1 306 ? 5.578 0.058 -5.777 1 96.94 306 PRO B CA 1
ATOM 5635 C C . PRO B 1 306 ? 6.273 -0.641 -6.941 1 96.94 306 PRO B C 1
ATOM 5637 O O . PRO B 1 306 ? 6.293 -0.117 -8.062 1 96.94 306 PRO B O 1
ATOM 5640 N N . ALA B 1 307 ? 6.844 -1.738 -6.617 1 97.38 307 ALA B N 1
ATOM 5641 C CA . ALA B 1 307 ? 7.527 -2.523 -7.641 1 97.38 307 ALA B CA 1
ATOM 5642 C C . ALA B 1 307 ? 6.613 -3.605 -8.203 1 97.38 307 ALA B C 1
ATOM 5644 O O . ALA B 1 307 ? 5.797 -4.18 -7.48 1 97.38 307 ALA B O 1
ATOM 5645 N N . PHE B 1 308 ? 6.77 -3.861 -9.484 1 98.25 308 PHE B N 1
ATOM 5646 C CA . PHE B 1 308 ? 6.125 -5.023 -10.086 1 98.25 308 PHE B CA 1
ATOM 5647 C C . PHE B 1 308 ? 6.602 -6.309 -9.414 1 98.25 308 PHE B C 1
ATOM 5649 O O . PHE B 1 308 ? 7.758 -6.406 -9 1 98.25 308 PHE B O 1
ATOM 5656 N N . GLN B 1 309 ? 5.676 -7.254 -9.281 1 96.88 309 GLN B N 1
ATOM 5657 C CA . GLN B 1 309 ? 6.082 -8.555 -8.766 1 96.88 309 GLN B CA 1
ATOM 5658 C C . GLN B 1 309 ? 7.055 -9.242 -9.719 1 96.88 309 GLN B C 1
ATOM 5660 O O . GLN B 1 309 ? 6.645 -9.797 -10.742 1 96.88 309 GLN B O 1
ATOM 5665 N N . ASP B 1 310 ? 8.336 -9.195 -9.344 1 97.62 310 ASP B N 1
ATOM 5666 C CA . ASP B 1 310 ? 9.32 -9.586 -10.352 1 97.62 310 ASP B CA 1
ATOM 5667 C C . ASP B 1 310 ? 10.094 -10.828 -9.914 1 97.62 310 ASP B C 1
ATOM 5669 O O . ASP B 1 310 ? 11.25 -11.016 -10.289 1 97.62 310 ASP B O 1
ATOM 5673 N N . GLU B 1 311 ? 9.492 -11.68 -9.078 1 97.75 311 GLU B N 1
ATOM 5674 C CA . GLU B 1 311 ? 10.148 -12.906 -8.641 1 97.75 311 GLU B CA 1
ATOM 5675 C C . GLU B 1 311 ? 10.5 -13.797 -9.836 1 97.75 311 GLU B C 1
ATOM 5677 O O . GLU B 1 311 ? 11.57 -14.398 -9.875 1 97.75 311 GLU B O 1
ATOM 5682 N N . ASN B 1 312 ? 9.578 -13.844 -10.82 1 98.5 312 ASN B N 1
ATOM 5683 C CA . ASN B 1 312 ? 9.852 -14.656 -12 1 98.5 312 ASN B CA 1
ATOM 5684 C C . ASN B 1 312 ? 10.93 -14.031 -12.875 1 98.5 312 ASN B C 1
ATOM 5686 O O . ASN B 1 312 ? 11.664 -14.742 -13.57 1 98.5 312 ASN B O 1
ATOM 5690 N N . ILE B 1 313 ? 11.023 -12.719 -12.836 1 98.75 313 ILE B N 1
ATOM 5691 C CA . ILE B 1 313 ? 12.102 -12.047 -13.562 1 98.75 313 ILE B CA 1
ATOM 5692 C C . ILE B 1 313 ? 13.453 -12.453 -12.977 1 98.75 313 ILE B C 1
ATOM 5694 O O . ILE B 1 313 ? 14.383 -12.773 -13.719 1 98.75 313 ILE B O 1
ATOM 5698 N N . ILE B 1 314 ? 13.539 -12.492 -11.711 1 98.69 314 ILE B N 1
ATOM 5699 C CA . ILE B 1 314 ? 14.789 -12.82 -11.023 1 98.69 314 ILE B CA 1
ATOM 5700 C C . ILE B 1 314 ? 15.195 -14.258 -11.344 1 98.69 314 ILE B C 1
ATOM 5702 O O . ILE B 1 314 ? 16.344 -14.516 -11.68 1 98.69 314 ILE B O 1
ATOM 5706 N N . MET B 1 315 ? 14.289 -15.164 -11.297 1 98.62 315 MET B N 1
ATOM 5707 C CA . MET B 1 315 ? 14.578 -16.562 -11.586 1 98.62 315 MET B CA 1
ATOM 5708 C C . MET B 1 315 ? 14.969 -16.75 -13.047 1 98.62 315 MET B C 1
ATOM 5710 O O . MET B 1 315 ? 15.898 -17.5 -13.352 1 98.62 315 MET B O 1
ATOM 5714 N N . LEU B 1 316 ? 14.219 -16.109 -13.883 1 98.38 316 LEU B N 1
ATOM 5715 C CA . LEU B 1 316 ? 14.484 -16.234 -15.312 1 98.38 316 LEU B CA 1
ATOM 5716 C C . LEU B 1 316 ? 15.867 -15.695 -15.656 1 98.38 316 LEU B C 1
ATOM 5718 O O . LEU B 1 316 ? 16.578 -16.281 -16.484 1 98.38 316 LEU B O 1
ATOM 5722 N N . SER B 1 317 ? 16.188 -14.57 -15.062 1 98.44 317 SER B N 1
ATOM 5723 C CA . SER B 1 317 ? 17.516 -14 -15.273 1 98.44 317 SER B CA 1
ATOM 5724 C C . SER B 1 317 ? 18.609 -14.977 -14.844 1 98.44 317 SER B C 1
ATOM 5726 O O . SER B 1 317 ? 19.609 -15.133 -15.539 1 98.44 317 SER B O 1
ATOM 5728 N N . ALA B 1 318 ? 18.406 -15.609 -13.742 1 98.38 318 ALA B N 1
ATOM 5729 C CA . ALA B 1 318 ? 19.375 -16.578 -13.227 1 98.38 318 ALA B CA 1
ATOM 5730 C C . ALA B 1 318 ? 19.547 -17.75 -14.195 1 98.38 318 ALA B C 1
ATOM 5732 O O . ALA B 1 318 ? 20.672 -18.156 -14.492 1 98.38 318 ALA B O 1
ATOM 5733 N N . ALA B 1 319 ? 18.484 -18.281 -14.695 1 98.5 319 ALA B N 1
ATOM 5734 C CA . ALA B 1 319 ? 18.547 -19.375 -15.648 1 98.5 319 ALA B CA 1
ATOM 5735 C C . ALA B 1 319 ? 19.172 -18.938 -16.969 1 98.5 319 ALA B C 1
ATOM 5737 O O . ALA B 1 319 ? 20 -19.656 -17.547 1 98.5 319 ALA B O 1
ATOM 5738 N N . ALA B 1 320 ? 18.797 -17.766 -17.422 1 98.31 320 ALA B N 1
ATOM 5739 C CA . ALA B 1 320 ? 19.266 -17.25 -18.703 1 98.31 320 ALA B CA 1
ATOM 5740 C C . ALA B 1 320 ? 20.781 -17.078 -18.703 1 98.31 320 ALA B C 1
ATOM 5742 O O . ALA B 1 320 ? 21.453 -17.375 -19.703 1 98.31 320 ALA B O 1
ATOM 5743 N N . ARG B 1 321 ? 21.328 -16.656 -17.641 1 97.62 321 ARG B N 1
ATOM 5744 C CA . ARG B 1 321 ? 22.766 -16.422 -17.562 1 97.62 321 ARG B CA 1
ATOM 5745 C C . ARG B 1 321 ? 23.547 -17.719 -17.75 1 97.62 321 ARG B C 1
ATOM 5747 O O . ARG B 1 321 ? 24.688 -17.688 -18.219 1 97.62 321 ARG B O 1
ATOM 5754 N N . VAL B 1 322 ? 22.906 -18.797 -17.438 1 97.19 322 VAL B N 1
ATOM 5755 C CA . VAL B 1 322 ? 23.578 -20.094 -17.516 1 97.19 322 VAL B CA 1
ATOM 5756 C C . VAL B 1 322 ? 23.344 -20.719 -18.891 1 97.19 322 VAL B C 1
ATOM 5758 O O . VAL B 1 322 ? 24.281 -21.172 -19.531 1 97.19 322 VAL B O 1
ATOM 5761 N N . VAL B 1 323 ? 22.156 -20.672 -19.422 1 95.44 323 VAL B N 1
ATOM 5762 C CA . VAL B 1 323 ? 21.828 -21.547 -20.531 1 95.44 323 VAL B CA 1
ATOM 5763 C C . VAL B 1 323 ? 21.594 -20.734 -21.797 1 95.44 323 VAL B C 1
ATOM 5765 O O . VAL B 1 323 ? 21.578 -21.266 -22.906 1 95.44 323 VAL B O 1
ATOM 5768 N N . ALA B 1 324 ? 21.422 -19.469 -21.641 1 96.31 324 ALA B N 1
ATOM 5769 C CA . ALA B 1 324 ? 21.234 -18.578 -22.781 1 96.31 324 ALA B CA 1
ATOM 5770 C C . ALA B 1 324 ? 21.875 -17.219 -22.547 1 96.31 324 ALA B C 1
ATOM 5772 O O . ALA B 1 324 ? 21.234 -16.172 -22.656 1 96.31 324 ALA B O 1
ATOM 5773 N N . PRO B 1 325 ? 23.156 -17.219 -22.312 1 94.94 325 PRO B N 1
ATOM 5774 C CA . PRO B 1 325 ? 23.828 -15.969 -21.953 1 94.94 325 PRO B CA 1
ATOM 5775 C C . PRO B 1 325 ? 23.688 -14.883 -23 1 94.94 325 PRO B C 1
ATOM 5777 O O . PRO B 1 325 ? 23.688 -13.688 -22.672 1 94.94 325 PRO B O 1
ATOM 5780 N N . ASP B 1 326 ? 23.438 -15.242 -24.25 1 95.44 326 ASP B N 1
ATOM 5781 C CA . ASP B 1 326 ? 23.297 -14.273 -25.344 1 95.44 326 ASP B CA 1
ATOM 5782 C C . ASP B 1 326 ? 22 -13.484 -25.219 1 95.44 326 ASP B C 1
ATOM 5784 O O . ASP B 1 326 ? 21.906 -12.359 -25.703 1 95.44 326 ASP B O 1
ATOM 5788 N N . LEU B 1 327 ? 21.016 -14.102 -24.547 1 97.94 327 LEU B N 1
ATOM 5789 C CA . LEU B 1 327 ? 19.719 -13.461 -24.391 1 97.94 327 LEU B CA 1
ATOM 5790 C C . LEU B 1 327 ? 19.609 -12.781 -23.031 1 97.94 327 LEU B C 1
ATOM 5792 O O . LEU B 1 327 ? 18.719 -11.945 -22.828 1 97.94 327 LEU B O 1
ATOM 5796 N N . ALA B 1 328 ? 20.453 -13.141 -22.094 1 98.12 328 ALA B N 1
ATOM 5797 C CA . ALA B 1 328 ? 20.344 -12.727 -20.703 1 98.12 328 ALA B CA 1
ATOM 5798 C C . ALA B 1 328 ? 20.453 -11.211 -20.562 1 98.12 328 ALA B C 1
ATOM 5800 O O . ALA B 1 328 ? 19.672 -10.578 -19.859 1 98.12 328 ALA B O 1
ATOM 5801 N N . ALA B 1 329 ? 21.391 -10.672 -21.234 1 97.56 329 ALA B N 1
ATOM 5802 C CA . ALA B 1 329 ? 21.625 -9.234 -21.125 1 97.56 329 ALA B CA 1
ATOM 5803 C C . ALA B 1 329 ? 20.438 -8.438 -21.625 1 97.56 329 ALA B C 1
ATOM 5805 O O . ALA B 1 329 ? 20.047 -7.438 -21.016 1 97.56 329 ALA B O 1
ATOM 5806 N N . GLY B 1 330 ? 19.906 -8.844 -22.781 1 98.38 330 GLY B N 1
ATOM 5807 C CA . GLY B 1 330 ? 18.719 -8.195 -23.312 1 98.38 330 GLY B CA 1
ATOM 5808 C C . GLY B 1 330 ? 17.516 -8.305 -22.391 1 98.38 330 GLY B C 1
ATOM 5809 O O . GLY B 1 330 ? 16.781 -7.328 -22.203 1 98.38 330 GLY B O 1
ATOM 5810 N N . PHE B 1 331 ? 17.328 -9.422 -21.859 1 98.75 331 PHE B N 1
ATOM 5811 C CA . PHE B 1 331 ? 16.219 -9.641 -20.922 1 98.75 331 PHE B CA 1
ATOM 5812 C C . PHE B 1 331 ? 16.359 -8.734 -19.703 1 98.75 331 PHE B C 1
ATOM 5814 O O . PHE B 1 331 ? 15.383 -8.109 -19.281 1 98.75 331 PHE B O 1
ATOM 5821 N N . ASP B 1 332 ? 17.562 -8.648 -19.141 1 98.44 332 ASP B N 1
ATOM 5822 C CA . ASP B 1 332 ? 17.812 -7.797 -17.984 1 98.44 332 ASP B CA 1
ATOM 5823 C C . ASP B 1 332 ? 17.562 -6.328 -18.312 1 98.44 332 ASP B C 1
ATOM 5825 O O . ASP B 1 332 ? 17.016 -5.586 -17.484 1 98.44 332 ASP B O 1
ATOM 5829 N N . ARG B 1 333 ? 17.953 -5.926 -19.469 1 98.44 333 ARG B N 1
ATOM 5830 C CA . ARG B 1 333 ? 17.719 -4.551 -19.906 1 98.44 333 ARG B CA 1
ATOM 5831 C C . ARG B 1 333 ? 16.234 -4.25 -20 1 98.44 333 ARG B C 1
ATOM 5833 O O . ARG B 1 333 ? 15.781 -3.199 -19.531 1 98.44 333 ARG B O 1
ATOM 5840 N N . ASP B 1 334 ? 15.492 -5.188 -20.562 1 98.88 334 ASP B N 1
ATOM 5841 C CA . ASP B 1 334 ? 14.055 -4.996 -20.719 1 98.88 334 ASP B CA 1
ATOM 5842 C C . ASP B 1 334 ? 13.352 -4.984 -19.359 1 98.88 334 ASP B C 1
ATOM 5844 O O . ASP B 1 334 ? 12.383 -4.25 -19.156 1 98.88 334 ASP B O 1
ATOM 5848 N N . SER B 1 335 ? 13.844 -5.805 -18.5 1 98.75 335 SER B N 1
ATOM 5849 C CA . SER B 1 335 ? 13.305 -5.82 -17.141 1 98.75 335 SER B CA 1
ATOM 5850 C C . SER B 1 335 ? 13.484 -4.473 -16.453 1 98.75 335 SER B C 1
ATOM 5852 O O . SER B 1 335 ? 12.539 -3.922 -15.891 1 98.75 335 SER B O 1
ATOM 5854 N N . ARG B 1 336 ? 14.672 -3.932 -16.5 1 98.56 336 ARG B N 1
ATOM 5855 C CA . ARG B 1 336 ? 14.953 -2.633 -15.891 1 98.56 336 ARG B CA 1
ATOM 5856 C C . ARG B 1 336 ? 14.125 -1.533 -16.547 1 98.56 336 ARG B C 1
ATOM 5858 O O . ARG B 1 336 ? 13.594 -0.658 -15.859 1 98.56 336 ARG B O 1
ATOM 5865 N N . ALA B 1 337 ? 14.008 -1.621 -17.797 1 98.81 337 ALA B N 1
ATOM 5866 C CA . ALA B 1 337 ? 13.234 -0.626 -18.547 1 98.81 337 ALA B CA 1
ATOM 5867 C C . ALA B 1 337 ? 11.766 -0.663 -18.156 1 98.81 337 ALA B C 1
ATOM 5869 O O . ALA B 1 337 ? 11.109 0.378 -18.078 1 98.81 337 ALA B O 1
ATOM 5870 N N . PHE B 1 338 ? 11.266 -1.816 -17.953 1 98.88 338 PHE B N 1
ATOM 5871 C CA . PHE B 1 338 ? 9.875 -1.961 -17.562 1 98.88 338 PHE B CA 1
ATOM 5872 C C . PHE B 1 338 ? 9.617 -1.302 -16.219 1 98.88 338 PHE B C 1
ATOM 5874 O O . PHE B 1 338 ? 8.664 -0.537 -16.062 1 98.88 338 PHE B O 1
ATOM 5881 N N . HIS B 1 339 ? 10.492 -1.541 -15.242 1 98.5 339 HIS B N 1
ATOM 5882 C CA . HIS B 1 339 ? 10.352 -0.89 -13.945 1 98.5 339 HIS B CA 1
ATOM 5883 C C . HIS B 1 339 ? 10.445 0.627 -14.078 1 98.5 339 HIS B C 1
ATOM 5885 O O . HIS B 1 339 ? 9.625 1.354 -13.508 1 98.5 339 HIS B O 1
ATOM 5891 N N . ALA B 1 340 ? 11.375 1.056 -14.836 1 98.56 340 ALA B N 1
ATOM 5892 C CA . ALA B 1 340 ? 11.516 2.494 -15.047 1 98.56 340 ALA B CA 1
ATOM 5893 C C . ALA B 1 340 ? 10.258 3.08 -15.68 1 98.56 340 ALA B C 1
ATOM 5895 O O . ALA B 1 340 ? 9.844 4.188 -15.336 1 98.56 340 ALA B O 1
ATOM 5896 N N . ALA B 1 341 ? 9.68 2.332 -16.578 1 98.69 341 ALA B N 1
ATOM 5897 C CA . ALA B 1 341 ? 8.5 2.799 -17.297 1 98.69 341 ALA B CA 1
ATOM 5898 C C . ALA B 1 341 ? 7.301 2.924 -16.359 1 98.69 341 ALA B C 1
ATOM 5900 O O . ALA B 1 341 ? 6.453 3.801 -16.531 1 98.69 341 ALA B O 1
ATOM 5901 N N . ILE B 1 342 ? 7.238 2.07 -15.398 1 97.94 342 ILE B N 1
ATOM 5902 C CA . ILE B 1 342 ? 6.168 2.15 -14.406 1 97.94 342 ILE B CA 1
ATOM 5903 C C . ILE B 1 342 ? 6.234 3.492 -13.68 1 97.94 342 ILE B C 1
ATOM 5905 O O . ILE B 1 342 ? 5.203 4.113 -13.414 1 97.94 342 ILE B O 1
ATOM 5909 N N . ALA B 1 343 ? 7.441 3.912 -13.414 1 96.56 343 ALA B N 1
ATOM 5910 C CA . ALA B 1 343 ? 7.637 5.18 -12.711 1 96.56 343 ALA B CA 1
ATOM 5911 C C . ALA B 1 343 ? 7.348 6.363 -13.633 1 96.56 343 ALA B C 1
ATOM 5913 O O . ALA B 1 343 ? 7.156 7.488 -13.164 1 96.56 343 ALA B O 1
ATOM 5914 N N . ALA B 1 344 ? 7.297 6.121 -14.898 1 97.12 344 ALA B N 1
ATOM 5915 C CA . ALA B 1 344 ? 7.082 7.203 -15.859 1 97.12 344 ALA B CA 1
ATOM 5916 C C . ALA B 1 344 ? 5.594 7.391 -16.156 1 97.12 344 ALA B C 1
ATOM 5918 O O . ALA B 1 344 ? 5.113 8.516 -16.25 1 97.12 344 ALA B O 1
ATOM 5919 N N . GLY B 1 345 ? 4.918 6.277 -16.422 1 96.5 345 GLY B N 1
ATOM 5920 C CA . GLY B 1 345 ? 3.496 6.348 -16.703 1 96.5 345 GLY B CA 1
ATOM 5921 C C . GLY B 1 345 ? 2.949 5.074 -17.328 1 96.5 345 GLY B C 1
ATOM 5922 O O . GLY B 1 345 ? 3.715 4.215 -17.766 1 96.5 345 GLY B O 1
ATOM 5923 N N . ARG B 1 346 ? 1.645 4.953 -17.391 1 96.19 346 ARG B N 1
ATOM 5924 C CA . ARG B 1 346 ? 0.981 3.721 -17.812 1 96.19 346 ARG B CA 1
ATOM 5925 C C . ARG B 1 346 ? 1.262 3.416 -19.266 1 96.19 346 ARG B C 1
ATOM 5927 O O . ARG B 1 346 ? 1.583 2.279 -19.625 1 96.19 346 ARG B O 1
ATOM 5934 N N . PRO B 1 347 ? 1.162 4.441 -20.156 1 97.31 347 PRO B N 1
ATOM 5935 C CA . PRO B 1 347 ? 1.442 4.094 -21.547 1 97.31 347 PRO B CA 1
ATOM 5936 C C . PRO B 1 347 ? 2.854 3.547 -21.75 1 97.31 347 PRO B C 1
ATOM 5938 O O . PRO B 1 347 ? 3.047 2.576 -22.484 1 97.31 347 PRO B O 1
ATOM 5941 N N . GLN B 1 348 ? 3.807 4.156 -21.062 1 98.44 348 GLN B N 1
ATOM 5942 C CA . GLN B 1 348 ? 5.188 3.682 -21.125 1 98.44 348 GLN B CA 1
ATOM 5943 C C . GLN B 1 348 ? 5.316 2.281 -20.547 1 98.44 348 GLN B C 1
ATOM 5945 O O . GLN B 1 348 ? 6.016 1.431 -21.094 1 98.44 348 GLN B O 1
ATOM 5950 N N . ALA B 1 349 ? 4.609 2.043 -19.484 1 98.62 349 ALA B N 1
ATOM 5951 C CA . ALA B 1 349 ? 4.676 0.753 -18.812 1 98.62 349 ALA B CA 1
ATOM 5952 C C . ALA B 1 349 ? 4.09 -0.357 -19.672 1 98.62 349 ALA B C 1
ATOM 5954 O O . ALA B 1 349 ? 4.633 -1.462 -19.734 1 98.62 349 ALA B O 1
ATOM 5955 N N . VAL B 1 350 ? 3.016 -0.048 -20.359 1 98.62 350 VAL B N 1
ATOM 5956 C CA . VAL B 1 350 ? 2.361 -1.032 -21.203 1 98.62 350 VAL B CA 1
ATOM 5957 C C . VAL B 1 350 ? 3.285 -1.406 -22.359 1 98.62 350 VAL B C 1
ATOM 5959 O O . VAL B 1 350 ? 3.453 -2.588 -22.672 1 98.62 350 VAL B O 1
ATOM 5962 N N . ALA B 1 351 ? 3.904 -0.427 -22.906 1 98.81 351 ALA B N 1
ATOM 5963 C CA . ALA B 1 351 ? 4.832 -0.681 -24.016 1 98.81 351 ALA B CA 1
ATOM 5964 C C . ALA B 1 351 ? 6.035 -1.494 -23.531 1 98.81 351 ALA B C 1
ATOM 5966 O O . ALA B 1 351 ? 6.457 -2.438 -24.203 1 98.81 351 ALA B O 1
ATOM 5967 N N . ALA B 1 352 ? 6.551 -1.133 -22.422 1 98.88 352 ALA B N 1
ATOM 5968 C CA . ALA B 1 352 ? 7.703 -1.844 -21.875 1 98.88 352 ALA B CA 1
ATOM 5969 C C . ALA B 1 352 ? 7.332 -3.268 -21.469 1 98.88 352 ALA B C 1
ATOM 5971 O O . ALA B 1 352 ? 8.141 -4.188 -21.578 1 98.88 352 ALA B O 1
ATOM 5972 N N . ALA B 1 353 ? 6.113 -3.463 -21 1 98.88 353 ALA B N 1
ATOM 5973 C CA . ALA B 1 353 ? 5.633 -4.801 -20.672 1 98.88 353 ALA B CA 1
ATOM 5974 C C . ALA B 1 353 ? 5.613 -5.707 -21.891 1 98.88 353 ALA B C 1
ATOM 5976 O O . ALA B 1 353 ? 5.973 -6.883 -21.812 1 98.88 353 ALA B O 1
ATOM 5977 N N . ALA B 1 354 ? 5.227 -5.141 -22.984 1 98.62 354 ALA B N 1
ATOM 5978 C CA . ALA B 1 354 ? 5.199 -5.914 -24.219 1 98.62 354 ALA B CA 1
ATOM 5979 C C . ALA B 1 354 ? 6.605 -6.355 -24.625 1 98.62 354 ALA B C 1
ATOM 5981 O O . ALA B 1 354 ? 6.812 -7.508 -25 1 98.62 354 ALA B O 1
ATOM 5982 N N . ARG B 1 355 ? 7.52 -5.449 -24.5 1 98.75 355 ARG B N 1
ATOM 5983 C CA . ARG B 1 355 ? 8.898 -5.773 -24.844 1 98.75 355 ARG B CA 1
ATOM 5984 C C . ARG B 1 355 ? 9.461 -6.848 -23.922 1 98.75 355 ARG B C 1
ATOM 5986 O O . ARG B 1 355 ? 10.086 -7.809 -24.375 1 98.75 355 ARG B O 1
ATOM 5993 N N . LEU B 1 356 ? 9.25 -6.668 -22.656 1 98.88 356 LEU B N 1
ATOM 5994 C CA . LEU B 1 356 ? 9.727 -7.641 -21.672 1 98.88 356 LEU B CA 1
ATOM 5995 C C . LEU B 1 356 ? 9.062 -8.992 -21.891 1 98.88 356 LEU B C 1
ATOM 5997 O O . LEU B 1 356 ? 9.711 -10.039 -21.75 1 98.88 356 LEU B O 1
ATOM 6001 N N . GLY B 1 357 ? 7.754 -8.938 -22.219 1 98.62 357 GLY B N 1
ATOM 6002 C CA . GLY B 1 357 ? 7.062 -10.172 -22.547 1 98.62 357 GLY B CA 1
ATOM 6003 C C . GLY B 1 357 ? 7.684 -10.906 -23.734 1 98.62 357 GLY B C 1
ATOM 6004 O O . GLY B 1 357 ? 7.812 -12.133 -23.703 1 98.62 357 GLY B O 1
ATOM 6005 N N . GLY B 1 358 ? 8.086 -10.156 -24.703 1 98.38 358 GLY B N 1
ATOM 6006 C CA . GLY B 1 358 ? 8.781 -10.75 -25.844 1 98.38 358 GLY B CA 1
ATOM 6007 C C . GLY B 1 358 ? 10.094 -11.406 -25.453 1 98.38 358 GLY B C 1
ATOM 6008 O O . GLY B 1 358 ? 10.406 -12.5 -25.922 1 98.38 358 GLY B O 1
ATOM 6009 N N . SER B 1 359 ? 10.812 -10.773 -24.594 1 98.69 359 SER B N 1
ATOM 6010 C CA . SER B 1 359 ? 12.078 -11.336 -24.125 1 98.69 359 SER B CA 1
ATOM 6011 C C . SER B 1 359 ? 11.852 -12.609 -23.328 1 98.69 359 SER B C 1
ATOM 6013 O O . SER B 1 359 ? 12.641 -13.555 -23.422 1 98.69 359 SER B O 1
ATOM 6015 N N . ALA B 1 360 ? 10.859 -12.625 -22.531 1 98.62 360 ALA B N 1
ATOM 6016 C CA . ALA B 1 360 ? 10.523 -13.82 -21.766 1 98.62 360 ALA B CA 1
ATOM 6017 C C . ALA B 1 360 ? 10.148 -14.977 -22.688 1 98.62 360 ALA B C 1
ATOM 6019 O O . ALA B 1 360 ? 10.57 -16.109 -22.469 1 98.62 360 ALA B O 1
ATOM 6020 N N . ASP B 1 361 ? 9.414 -14.664 -23.719 1 97.81 361 ASP B N 1
ATOM 6021 C CA . ASP B 1 361 ? 9.023 -15.688 -24.688 1 97.81 361 ASP B CA 1
ATOM 6022 C C . ASP B 1 361 ? 10.242 -16.25 -25.422 1 97.81 361 ASP B C 1
ATOM 6024 O O . ASP B 1 361 ? 10.312 -17.453 -25.703 1 97.81 361 ASP B O 1
ATOM 6028 N N . ALA B 1 362 ? 11.125 -15.406 -25.75 1 98.12 362 ALA B N 1
ATOM 6029 C CA . ALA B 1 362 ? 12.352 -15.844 -26.406 1 98.12 362 ALA B CA 1
ATOM 6030 C C . ALA B 1 362 ? 13.141 -16.797 -25.5 1 98.12 362 ALA B C 1
ATOM 6032 O O . ALA B 1 362 ? 13.695 -17.797 -25.969 1 98.12 362 ALA B O 1
ATOM 6033 N N . LEU B 1 363 ? 13.18 -16.484 -24.266 1 98.19 363 LEU B N 1
ATOM 6034 C CA . LEU B 1 363 ? 13.875 -17.359 -23.312 1 98.19 363 LEU B CA 1
ATOM 6035 C C . LEU B 1 363 ? 13.148 -18.688 -23.188 1 98.19 363 LEU B C 1
ATOM 6037 O O . LEU B 1 363 ? 13.789 -19.75 -23.141 1 98.19 363 LEU B O 1
ATOM 6041 N N . ALA B 1 364 ? 11.844 -18.656 -23.125 1 97 364 ALA B N 1
ATOM 6042 C CA . ALA B 1 364 ? 11.078 -19.891 -23.062 1 97 364 ALA B CA 1
ATOM 6043 C C . ALA B 1 364 ? 11.406 -20.797 -24.25 1 97 364 ALA B C 1
ATOM 6045 O O . ALA B 1 364 ? 11.578 -22 -24.094 1 97 364 ALA B O 1
ATOM 6046 N N . ALA B 1 365 ? 11.5 -20.188 -25.422 1 95.38 365 ALA B N 1
ATOM 6047 C CA . ALA B 1 365 ? 11.82 -20.938 -26.625 1 95.38 365 ALA B CA 1
ATOM 6048 C C . ALA B 1 365 ? 13.234 -21.516 -26.562 1 95.38 365 ALA B C 1
ATOM 6050 O O . ALA B 1 365 ? 13.469 -22.656 -26.969 1 95.38 365 ALA B O 1
ATOM 6051 N N . ALA B 1 366 ? 14.102 -20.734 -26.062 1 96 366 ALA B N 1
ATOM 6052 C CA . ALA B 1 366 ? 15.477 -21.188 -25.938 1 96 366 ALA B CA 1
ATOM 6053 C C . ALA B 1 366 ? 15.578 -22.344 -24.953 1 96 366 ALA B C 1
ATOM 6055 O O . ALA B 1 366 ? 16.281 -23.328 -25.203 1 96 366 ALA B O 1
ATOM 6056 N N . PHE B 1 367 ? 14.898 -22.234 -23.844 1 95.62 367 PHE B N 1
ATOM 6057 C CA . PHE B 1 367 ? 14.922 -23.266 -22.812 1 95.62 367 PHE B CA 1
ATOM 6058 C C . PHE B 1 367 ? 14.312 -24.562 -23.344 1 95.62 367 PHE B C 1
ATOM 6060 O O . PHE B 1 367 ? 14.773 -25.656 -22.984 1 95.62 367 PHE B O 1
ATOM 6067 N N . ALA B 1 368 ? 13.289 -24.391 -24.141 1 88.25 368 ALA B N 1
ATOM 6068 C CA . ALA B 1 368 ? 12.578 -25.562 -24.641 1 88.25 368 ALA B CA 1
ATOM 6069 C C . ALA B 1 368 ? 13.477 -26.422 -25.516 1 88.25 368 ALA B C 1
ATOM 6071 O O . ALA B 1 368 ? 13.266 -27.625 -25.641 1 88.25 368 ALA B O 1
ATOM 6072 N N . ARG B 1 369 ? 14.57 -25.859 -26.031 1 86.56 369 ARG B N 1
ATOM 6073 C CA . ARG B 1 369 ? 15.438 -26.562 -26.984 1 86.56 369 ARG B CA 1
ATOM 6074 C C . ARG B 1 369 ? 16.734 -26.984 -26.312 1 86.56 369 ARG B C 1
ATOM 6076 O O . ARG B 1 369 ? 17.547 -27.703 -26.906 1 86.56 369 ARG B O 1
ATOM 6083 N N . ARG B 1 370 ? 16.859 -26.594 -25.078 1 87.31 370 ARG B N 1
ATOM 6084 C CA . ARG B 1 370 ? 18.141 -26.828 -24.422 1 87.31 370 ARG B CA 1
ATOM 6085 C C . ARG B 1 370 ? 18.078 -28.062 -23.516 1 87.31 370 ARG B C 1
ATOM 6087 O O . ARG B 1 370 ? 17 -28.391 -23 1 87.31 370 ARG B O 1
ATOM 6094 N N . ARG B 1 371 ? 19.234 -28.688 -23.406 1 86.31 371 ARG B N 1
ATOM 6095 C CA . ARG B 1 371 ? 19.359 -29.766 -22.438 1 86.31 371 ARG B CA 1
ATOM 6096 C C . ARG B 1 371 ? 19.828 -29.234 -21.094 1 86.31 371 ARG B C 1
ATOM 6098 O O . ARG B 1 371 ? 20.703 -28.359 -21.016 1 86.31 371 ARG B O 1
ATOM 6105 N N . PHE B 1 372 ? 19.172 -29.703 -20.031 1 93.94 372 PHE B N 1
ATOM 6106 C CA . PHE B 1 372 ? 19.516 -29.344 -18.672 1 93.94 372 PHE B CA 1
ATOM 6107 C C . PHE B 1 372 ? 20.109 -30.531 -17.922 1 93.94 372 PHE B C 1
ATOM 6109 O O . PHE B 1 372 ? 19.375 -31.406 -17.453 1 93.94 372 PHE B O 1
ATOM 6116 N N . GLY B 1 373 ? 21.422 -30.578 -17.875 1 94.19 373 GLY B N 1
ATOM 6117 C CA . GLY B 1 373 ? 22.094 -31.609 -17.109 1 94.19 373 GLY B CA 1
ATOM 6118 C C . GLY B 1 373 ? 22.516 -31.156 -15.727 1 94.19 373 GLY B C 1
ATOM 6119 O O . GLY B 1 373 ? 22.078 -30.109 -15.258 1 94.19 373 GLY B O 1
ATOM 6120 N N . ARG B 1 374 ? 23.25 -32 -15.094 1 97.06 374 ARG B N 1
ATOM 6121 C CA . ARG B 1 374 ? 23.719 -31.766 -13.742 1 97.06 374 ARG B CA 1
ATOM 6122 C C . ARG B 1 374 ? 24.469 -30.422 -13.664 1 97.06 374 ARG B C 1
ATOM 6124 O O . ARG B 1 374 ? 24.219 -29.625 -12.758 1 97.06 374 ARG B O 1
ATOM 6131 N N . THR B 1 375 ? 25.312 -30.188 -14.602 1 97.06 375 THR B N 1
ATOM 6132 C CA . THR B 1 375 ? 26.156 -29 -14.594 1 97.06 375 THR B CA 1
ATOM 6133 C C . THR B 1 375 ? 25.312 -27.734 -14.688 1 97.06 375 THR B C 1
ATOM 6135 O O . THR B 1 375 ? 25.484 -26.797 -13.898 1 97.06 375 THR B O 1
ATOM 6138 N N . GLU B 1 376 ? 24.406 -27.719 -15.625 1 97.12 376 GLU B N 1
ATOM 6139 C CA . GLU B 1 376 ? 23.531 -26.562 -15.805 1 97.12 376 GLU B CA 1
ATOM 6140 C C . GLU B 1 376 ? 22.656 -26.344 -14.57 1 97.12 376 GLU B C 1
ATOM 6142 O O . GLU B 1 376 ? 22.484 -25.203 -14.125 1 97.12 376 GLU B O 1
ATOM 6147 N N . THR B 1 377 ? 22.141 -27.422 -14.047 1 98.31 377 THR B N 1
ATOM 6148 C CA . THR B 1 377 ? 21.25 -27.328 -12.898 1 98.31 377 THR B CA 1
ATOM 6149 C C . THR B 1 377 ? 21.969 -26.766 -11.688 1 98.31 377 THR B C 1
ATOM 6151 O O . THR B 1 377 ? 21.469 -25.859 -11.016 1 98.31 377 THR B O 1
ATOM 6154 N N . LEU B 1 378 ? 23.188 -27.234 -11.445 1 98.56 378 LEU B N 1
ATOM 6155 C CA . LEU B 1 378 ? 23.953 -26.75 -10.305 1 98.56 378 LEU B CA 1
ATOM 6156 C C . LEU B 1 378 ? 24.391 -25.312 -10.516 1 98.56 378 LEU B C 1
ATOM 6158 O O . LEU B 1 378 ? 24.469 -24.531 -9.562 1 98.56 378 LEU B O 1
ATOM 6162 N N . ALA B 1 379 ? 24.656 -24.938 -11.742 1 98.38 379 ALA B N 1
ATOM 6163 C CA . ALA B 1 379 ? 25.016 -23.547 -12.039 1 98.38 379 ALA B CA 1
ATOM 6164 C C . ALA B 1 379 ? 23.828 -22.609 -11.789 1 98.38 379 ALA B C 1
ATOM 6166 O O . ALA B 1 379 ? 24.016 -21.484 -11.312 1 98.38 379 ALA B O 1
ATOM 6167 N N . ILE B 1 380 ? 22.656 -23.062 -12.133 1 98.62 380 ILE B N 1
ATOM 6168 C CA . ILE B 1 380 ? 21.469 -22.266 -11.883 1 98.62 380 ILE B CA 1
ATOM 6169 C C . ILE B 1 380 ? 21.25 -22.125 -10.383 1 98.62 380 ILE B C 1
ATOM 6171 O O . ILE B 1 380 ? 20.891 -21.047 -9.891 1 98.62 380 ILE B O 1
ATOM 6175 N N . VAL B 1 381 ? 21.469 -23.234 -9.625 1 98.81 381 VAL B N 1
ATOM 6176 C CA . VAL B 1 381 ? 21.359 -23.156 -8.172 1 98.81 381 VAL B CA 1
ATOM 6177 C C . VAL B 1 381 ? 22.281 -22.047 -7.648 1 98.81 381 VAL B C 1
ATOM 6179 O O . VAL B 1 381 ? 21.875 -21.25 -6.805 1 98.81 381 VAL B O 1
ATOM 6182 N N . ALA B 1 382 ? 23.453 -21.984 -8.156 1 98.75 382 ALA B N 1
ATOM 6183 C CA . ALA B 1 382 ? 24.422 -20.984 -7.727 1 98.75 382 ALA B CA 1
ATOM 6184 C C . ALA B 1 382 ? 23.938 -19.562 -8.055 1 98.75 382 ALA B C 1
ATOM 6186 O O . ALA B 1 382 ? 24.062 -18.656 -7.238 1 98.75 382 ALA B O 1
ATOM 6187 N N . GLU B 1 383 ? 23.422 -19.391 -9.25 1 98.69 383 GLU B N 1
ATOM 6188 C CA . GLU B 1 383 ? 22.922 -18.094 -9.672 1 98.69 383 GLU B CA 1
ATOM 6189 C C . GLU B 1 383 ? 21.75 -17.641 -8.812 1 98.69 383 GLU B C 1
ATOM 6191 O O . GLU B 1 383 ? 21.656 -16.484 -8.43 1 98.69 383 GLU B O 1
ATOM 6196 N N . VAL B 1 384 ? 20.828 -18.547 -8.5 1 98.81 384 VAL B N 1
ATOM 6197 C CA . VAL B 1 384 ? 19.656 -18.234 -7.703 1 98.81 384 VAL B CA 1
ATOM 6198 C C . VAL B 1 384 ? 20.062 -17.922 -6.266 1 98.81 384 VAL B C 1
ATOM 6200 O O . VAL B 1 384 ? 19.609 -16.938 -5.676 1 98.81 384 VAL B O 1
ATOM 6203 N N . ALA B 1 385 ? 20.969 -18.719 -5.742 1 98.75 385 ALA B N 1
ATOM 6204 C CA . ALA B 1 385 ? 21.297 -18.656 -4.32 1 98.75 385 ALA B CA 1
ATOM 6205 C C . ALA B 1 385 ? 22.234 -17.5 -4.023 1 98.75 385 ALA B C 1
ATOM 6207 O O . ALA B 1 385 ? 22.125 -16.844 -2.977 1 98.75 385 ALA B O 1
ATOM 6208 N N . THR B 1 386 ? 23.172 -17.234 -4.93 1 97.94 386 THR B N 1
ATOM 6209 C CA . THR B 1 386 ? 24.219 -16.25 -4.629 1 97.94 386 THR B CA 1
ATOM 6210 C C . THR B 1 386 ? 24.266 -15.164 -5.695 1 97.94 386 THR B C 1
ATOM 6212 O O . THR B 1 386 ? 24.438 -13.984 -5.383 1 97.94 386 THR B O 1
ATOM 6215 N N . GLY B 1 387 ? 24.109 -15.531 -6.906 1 97.81 387 GLY B N 1
ATOM 6216 C CA . GLY B 1 387 ? 24.219 -14.57 -8 1 97.81 387 GLY B CA 1
ATOM 6217 C C . GLY B 1 387 ? 23.156 -13.492 -7.938 1 97.81 387 GLY B C 1
ATOM 6218 O O . GLY B 1 387 ? 23.422 -12.328 -8.258 1 97.81 387 GLY B O 1
ATOM 6219 N N . ALA B 1 388 ? 21.953 -13.898 -7.551 1 97.81 388 ALA B N 1
ATOM 6220 C CA . ALA B 1 388 ? 20.828 -12.977 -7.543 1 97.81 388 ALA B CA 1
ATOM 6221 C C . ALA B 1 388 ? 20.609 -12.383 -6.152 1 97.81 388 ALA B C 1
ATOM 6223 O O . ALA B 1 388 ? 19.594 -11.727 -5.902 1 97.81 388 ALA B O 1
ATOM 6224 N N . ALA B 1 389 ? 21.5 -12.523 -5.273 1 97.19 389 ALA B N 1
ATOM 6225 C CA . ALA B 1 389 ? 21.328 -12.203 -3.859 1 97.19 389 ALA B CA 1
ATOM 6226 C C . ALA B 1 389 ? 20.859 -10.766 -3.676 1 97.19 389 ALA B C 1
ATOM 6228 O O . ALA B 1 389 ? 19.953 -10.5 -2.889 1 97.19 389 ALA B O 1
ATOM 6229 N N . GLN B 1 390 ? 21.406 -9.859 -4.383 1 97.12 390 GLN B N 1
ATOM 6230 C CA . GLN B 1 390 ? 21.109 -8.445 -4.199 1 97.12 390 GLN B CA 1
ATOM 6231 C C . GLN B 1 390 ? 19.688 -8.109 -4.664 1 97.12 390 GLN B C 1
ATOM 6233 O O . GLN B 1 390 ? 19.172 -7.035 -4.363 1 97.12 390 GLN B O 1
ATOM 6238 N N . ARG B 1 391 ? 19.094 -9.031 -5.336 1 97.88 391 ARG B N 1
ATOM 6239 C CA . ARG B 1 391 ? 17.75 -8.812 -5.84 1 97.88 391 ARG B CA 1
ATOM 6240 C C . ARG B 1 391 ? 16.703 -9.242 -4.816 1 97.88 391 ARG B C 1
ATOM 6242 O O . ARG B 1 391 ? 15.523 -8.906 -4.945 1 97.88 391 ARG B O 1
ATOM 6249 N N . TYR B 1 392 ? 17.125 -9.969 -3.816 1 97.94 392 TYR B N 1
ATOM 6250 C CA . TYR B 1 392 ? 16.188 -10.438 -2.797 1 97.94 392 TYR B CA 1
ATOM 6251 C C . TYR B 1 392 ? 15.977 -9.375 -1.727 1 97.94 392 TYR B C 1
ATOM 6253 O O . TYR B 1 392 ? 16.453 -9.516 -0.599 1 97.94 392 TYR B O 1
ATOM 6261 N N . THR B 1 393 ? 15.141 -8.398 -2.109 1 96.31 393 THR B N 1
ATOM 6262 C CA . THR B 1 393 ? 14.859 -7.277 -1.223 1 96.31 393 THR B CA 1
ATOM 6263 C C . THR B 1 393 ? 13.469 -7.402 -0.61 1 96.31 393 THR B C 1
ATOM 6265 O O . THR B 1 393 ? 13.133 -6.684 0.335 1 96.31 393 THR B O 1
ATOM 6268 N N . ASP B 1 394 ? 12.672 -8.297 -1.097 1 93.94 394 ASP B N 1
ATOM 6269 C CA . ASP B 1 394 ? 11.305 -8.461 -0.623 1 93.94 394 ASP B CA 1
ATOM 6270 C C . ASP B 1 394 ? 10.938 -9.938 -0.498 1 93.94 394 ASP B C 1
ATOM 6272 O O . ASP B 1 394 ? 11.602 -10.797 -1.088 1 93.94 394 ASP B O 1
ATOM 6276 N N . TYR B 1 395 ? 9.914 -10.172 0.197 1 95.81 395 TYR B N 1
ATOM 6277 C CA . TYR B 1 395 ? 9.461 -11.492 0.62 1 95.81 395 TYR B CA 1
ATOM 6278 C C . TYR B 1 395 ? 9.18 -12.383 -0.584 1 95.81 395 TYR B C 1
ATOM 6280 O O . TYR B 1 395 ? 9.609 -13.539 -0.62 1 95.81 395 TYR B O 1
ATOM 6288 N N . GLU B 1 396 ? 8.484 -11.891 -1.608 1 95.56 396 GLU B N 1
ATOM 6289 C CA . GLU B 1 396 ? 8.031 -12.711 -2.729 1 95.56 396 GLU B CA 1
ATOM 6290 C C . GLU B 1 396 ? 9.219 -13.25 -3.527 1 95.56 396 GLU B C 1
ATOM 6292 O O . GLU B 1 396 ? 9.203 -14.398 -3.969 1 95.56 396 GLU B O 1
ATOM 6297 N N . GLY B 1 397 ? 10.219 -12.359 -3.699 1 96.62 397 GLY B N 1
ATOM 6298 C CA . GLY B 1 397 ? 11.43 -12.852 -4.332 1 96.62 397 GLY B CA 1
ATOM 6299 C C . GLY B 1 397 ? 12.102 -13.969 -3.561 1 96.62 397 GLY B C 1
ATOM 6300 O O . GLY B 1 397 ? 12.586 -14.938 -4.152 1 96.62 397 GLY B O 1
ATOM 6301 N N . GLY B 1 398 ? 12.094 -13.828 -2.264 1 97.75 398 GLY B N 1
ATOM 6302 C CA . GLY B 1 398 ? 12.664 -14.867 -1.414 1 97.75 398 GLY B CA 1
ATOM 6303 C C . GLY B 1 398 ? 11.906 -16.188 -1.499 1 97.75 398 GLY B C 1
ATOM 6304 O O . GLY B 1 398 ? 12.516 -17.25 -1.619 1 97.75 398 GLY B O 1
ATOM 6305 N N . VAL B 1 399 ? 10.625 -16.109 -1.519 1 97.31 399 VAL B N 1
ATOM 6306 C CA . VAL B 1 399 ? 9.789 -17.312 -1.578 1 97.31 399 VAL B CA 1
ATOM 6307 C C . VAL B 1 399 ? 10.055 -18.062 -2.881 1 97.31 399 VAL B C 1
ATOM 6309 O O . VAL B 1 399 ? 10.273 -19.281 -2.873 1 97.31 399 VAL B O 1
ATOM 6312 N N . GLN B 1 400 ? 10.062 -17.328 -3.943 1 98.06 400 GLN B N 1
ATOM 6313 C CA . GLN B 1 400 ? 10.289 -17.969 -5.238 1 98.06 400 GLN B CA 1
ATOM 6314 C C . GLN B 1 400 ? 11.688 -18.578 -5.312 1 98.06 400 GLN B C 1
ATOM 6316 O O . GLN B 1 400 ? 11.883 -19.625 -5.926 1 98.06 400 GLN B O 1
ATOM 6321 N N . ALA B 1 401 ? 12.609 -17.938 -4.676 1 98.69 401 ALA B N 1
ATOM 6322 C CA . ALA B 1 401 ? 13.992 -18.422 -4.695 1 98.69 401 ALA B CA 1
ATOM 6323 C C . ALA B 1 401 ? 14.125 -19.734 -3.926 1 98.69 401 ALA B C 1
ATOM 6325 O O . ALA B 1 401 ? 14.805 -20.656 -4.375 1 98.69 401 ALA B O 1
ATOM 6326 N N . VAL B 1 402 ? 13.523 -19.828 -2.83 1 98.12 402 VAL B N 1
ATOM 6327 C CA . VAL B 1 402 ? 13.625 -21.047 -2.047 1 98.12 402 VAL B CA 1
ATOM 6328 C C . VAL B 1 402 ? 12.922 -22.188 -2.775 1 98.12 402 VAL B C 1
ATOM 6330 O O . VAL B 1 402 ? 13.438 -23.312 -2.834 1 98.12 402 VAL B O 1
ATOM 6333 N N . MET B 1 403 ? 11.797 -21.906 -3.328 1 97.75 403 MET B N 1
ATOM 6334 C CA . MET B 1 403 ? 11.133 -22.922 -4.133 1 97.75 403 MET B CA 1
ATOM 6335 C C . MET B 1 403 ? 12.023 -23.375 -5.277 1 97.75 403 MET B C 1
ATOM 6337 O O . MET B 1 403 ? 12.078 -24.578 -5.59 1 97.75 403 MET B O 1
ATOM 6341 N N . ALA B 1 404 ? 12.68 -22.438 -5.82 1 98.56 404 ALA B N 1
ATOM 6342 C CA . ALA B 1 404 ? 13.547 -22.75 -6.953 1 98.56 404 ALA B CA 1
ATOM 6343 C C . ALA B 1 404 ? 14.664 -23.703 -6.547 1 98.56 404 ALA B C 1
ATOM 6345 O O . ALA B 1 404 ? 14.859 -24.75 -7.18 1 98.56 404 ALA B O 1
ATOM 6346 N N . ILE B 1 405 ? 15.383 -23.422 -5.516 1 98.12 405 ILE B N 1
ATOM 6347 C CA . ILE B 1 405 ? 16.531 -24.266 -5.18 1 98.12 405 ILE B CA 1
ATOM 6348 C C . ILE B 1 405 ? 16.047 -25.625 -4.711 1 98.12 405 ILE B C 1
ATOM 6350 O O . ILE B 1 405 ? 16.703 -26.641 -4.961 1 98.12 405 ILE B O 1
ATOM 6354 N N . ASP B 1 406 ? 14.914 -25.641 -4.086 1 97.69 406 ASP B N 1
ATOM 6355 C CA . ASP B 1 406 ? 14.344 -26.922 -3.689 1 97.69 406 ASP B CA 1
ATOM 6356 C C . ASP B 1 406 ? 13.945 -27.75 -4.91 1 97.69 406 ASP B C 1
ATOM 6358 O O . ASP B 1 406 ? 14.234 -28.953 -4.98 1 97.69 406 ASP B O 1
ATOM 6362 N N . THR B 1 407 ? 13.32 -27.125 -5.809 1 97.69 407 THR B N 1
ATOM 6363 C CA . THR B 1 407 ? 12.914 -27.766 -7.051 1 97.69 407 THR B CA 1
ATOM 6364 C C . THR B 1 407 ? 14.133 -28.266 -7.824 1 97.69 407 THR B C 1
ATOM 6366 O O . THR B 1 407 ? 14.125 -29.375 -8.344 1 97.69 407 THR B O 1
ATOM 6369 N N . LEU B 1 408 ? 15.125 -27.5 -7.891 1 98.5 408 LEU B N 1
ATOM 6370 C CA . LEU B 1 408 ? 16.328 -27.875 -8.633 1 98.5 408 LEU B CA 1
ATOM 6371 C C . LEU B 1 408 ? 17.062 -29 -7.93 1 98.5 408 LEU B C 1
ATOM 6373 O O . LEU B 1 408 ? 17.609 -29.891 -8.586 1 98.5 408 LEU B O 1
ATOM 6377 N N . LEU B 1 409 ? 17.078 -28.984 -6.625 1 98.5 409 LEU B N 1
ATOM 6378 C CA . LEU B 1 409 ? 17.625 -30.109 -5.887 1 98.5 409 LEU B CA 1
ATOM 6379 C C . LEU B 1 409 ? 16.844 -31.391 -6.188 1 98.5 409 LEU B C 1
ATOM 6381 O O . LEU B 1 409 ? 17.438 -32.438 -6.445 1 98.5 409 LEU B O 1
ATOM 6385 N N . SER B 1 410 ? 15.555 -31.266 -6.156 1 97.19 410 SER B N 1
ATOM 6386 C CA . SER B 1 410 ? 14.703 -32.406 -6.465 1 97.19 410 SER B CA 1
ATOM 6387 C C . SER B 1 410 ? 14.93 -32.906 -7.891 1 97.19 410 SER B C 1
ATOM 6389 O O . SER B 1 410 ? 14.859 -34.094 -8.156 1 97.19 410 SER B O 1
ATOM 6391 N N . ALA B 1 411 ? 15.156 -31.984 -8.758 1 97.25 411 ALA B N 1
ATOM 6392 C CA . ALA B 1 411 ? 15.461 -32.344 -10.141 1 97.25 411 ALA B CA 1
ATOM 6393 C C . ALA B 1 411 ? 16.734 -33.156 -10.227 1 97.25 411 ALA B C 1
ATOM 6395 O O . ALA B 1 411 ? 16.797 -34.125 -10.984 1 97.25 411 ALA B O 1
ATOM 6396 N N . LEU B 1 412 ? 17.734 -32.812 -9.477 1 97.94 412 LEU B N 1
ATOM 6397 C CA . LEU B 1 412 ? 19 -33.562 -9.445 1 97.94 412 LEU B CA 1
ATOM 6398 C C . LEU B 1 412 ? 18.797 -34.969 -8.922 1 97.94 412 LEU B C 1
ATOM 6400 O O . LEU B 1 412 ? 19.438 -35.906 -9.398 1 97.94 412 LEU B O 1
ATOM 6404 N N . VAL B 1 413 ? 17.953 -35.094 -8.031 1 97.06 413 VAL B N 1
ATOM 6405 C CA . VAL B 1 413 ? 17.641 -36.438 -7.488 1 97.06 413 VAL B CA 1
ATOM 6406 C C . VAL B 1 413 ? 16.891 -37.25 -8.531 1 97.06 413 VAL B C 1
ATOM 6408 O O . VAL B 1 413 ? 17.234 -38.406 -8.773 1 97.06 413 VAL B O 1
ATOM 6411 N N . ARG B 1 414 ? 15.945 -36.656 -9.164 1 93.12 414 ARG B N 1
ATOM 6412 C CA . ARG B 1 414 ? 15.094 -37.344 -10.125 1 93.12 414 ARG B CA 1
ATOM 6413 C C . ARG B 1 414 ? 15.898 -37.812 -11.336 1 93.12 414 ARG B C 1
ATOM 6415 O O . ARG B 1 414 ? 15.602 -38.844 -11.922 1 93.12 414 ARG B O 1
ATOM 6422 N N . ASP B 1 415 ? 16.891 -37.062 -11.672 1 91.88 415 ASP B N 1
ATOM 6423 C CA . ASP B 1 415 ? 17.641 -37.438 -12.859 1 91.88 415 ASP B CA 1
ATOM 6424 C C . ASP B 1 415 ? 18.844 -38.312 -12.484 1 91.88 415 ASP B C 1
ATOM 6426 O O . ASP B 1 415 ? 19.656 -38.656 -13.352 1 91.88 415 ASP B O 1
ATOM 6430 N N . GLY B 1 416 ? 18.984 -38.562 -11.172 1 93.94 416 GLY B N 1
ATOM 6431 C CA . GLY B 1 416 ? 19.984 -39.531 -10.719 1 93.94 416 GLY B CA 1
ATOM 6432 C C . GLY B 1 416 ? 21.328 -38.906 -10.43 1 93.94 416 GLY B C 1
ATOM 6433 O O . GLY B 1 416 ? 22.266 -39.594 -10.031 1 93.94 416 GLY B O 1
ATOM 6434 N N . SER B 1 417 ? 21.406 -37.625 -10.555 1 96.31 417 SER B N 1
ATOM 6435 C CA . SER B 1 417 ? 22.672 -36.938 -10.344 1 96.31 417 SER B CA 1
ATOM 6436 C C . SER B 1 417 ? 23.031 -36.875 -8.867 1 96.31 417 SER B C 1
ATOM 6438 O O . SER B 1 417 ? 24.203 -36.719 -8.516 1 96.31 417 SER B O 1
ATOM 6440 N N . VAL B 1 418 ? 22.031 -36.844 -8.047 1 97.56 418 VAL B N 1
ATOM 6441 C CA . VAL B 1 418 ? 22.188 -36.812 -6.594 1 97.56 418 VAL B CA 1
ATOM 6442 C C . VAL B 1 418 ? 21.328 -37.906 -5.973 1 97.56 418 VAL B C 1
ATOM 6444 O O . VAL B 1 418 ? 20.156 -38.094 -6.348 1 97.56 418 VAL B O 1
ATOM 6447 N N . SER B 1 419 ? 21.859 -38.688 -5.043 1 97.62 419 SER B N 1
ATOM 6448 C CA . SER B 1 419 ? 21.078 -39.719 -4.375 1 97.62 419 SER B CA 1
ATOM 6449 C C . SER B 1 419 ? 20.141 -39.125 -3.338 1 97.62 419 SER B C 1
ATOM 6451 O O . SER B 1 419 ? 20.406 -38.031 -2.797 1 97.62 419 SER B O 1
ATOM 6453 N N . PRO B 1 420 ? 19.094 -39.812 -3.064 1 97.12 420 PRO B N 1
ATOM 6454 C CA . PRO B 1 420 ? 18.203 -39.344 -2.006 1 97.12 420 PRO B CA 1
ATOM 6455 C C . PRO B 1 420 ? 18.906 -39.188 -0.665 1 97.12 420 PRO B C 1
ATOM 6457 O O . PRO B 1 420 ? 18.609 -38.25 0.079 1 97.12 420 PRO B O 1
ATOM 6460 N N . ARG B 1 421 ? 19.844 -40.031 -0.345 1 97.75 421 ARG B N 1
ATOM 6461 C CA . ARG B 1 421 ? 20.594 -39.938 0.903 1 97.75 421 ARG B CA 1
ATOM 6462 C C . ARG B 1 421 ? 21.453 -38.688 0.937 1 97.75 421 ARG B C 1
ATOM 6464 O O . ARG B 1 421 ? 21.516 -38 1.957 1 97.75 421 ARG B O 1
ATOM 6471 N N . ALA B 1 422 ? 22.094 -38.406 -0.133 1 97.81 422 ALA B N 1
ATOM 6472 C CA . ALA B 1 422 ? 22.906 -37.219 -0.218 1 97.81 422 ALA B CA 1
ATOM 6473 C C . ALA B 1 422 ? 22.031 -35.969 -0.096 1 97.81 422 ALA B C 1
ATOM 6475 O O . ALA B 1 422 ? 22.406 -35 0.588 1 97.81 422 ALA B O 1
ATOM 6476 N N . ALA B 1 423 ? 20.922 -35.938 -0.807 1 98.06 423 ALA B N 1
ATOM 6477 C CA . ALA B 1 423 ? 20 -34.781 -0.749 1 98.06 423 ALA B CA 1
ATOM 6478 C C . ALA B 1 423 ? 19.516 -34.562 0.679 1 98.06 423 ALA B C 1
ATOM 6480 O O . ALA B 1 423 ? 19.328 -33.406 1.086 1 98.06 423 ALA B O 1
ATOM 6481 N N . ALA B 1 424 ? 19.344 -35.625 1.436 1 97.81 424 ALA B N 1
ATOM 6482 C CA . ALA B 1 424 ? 18.859 -35.531 2.812 1 97.81 424 ALA B CA 1
ATOM 6483 C C . ALA B 1 424 ? 19.875 -34.781 3.688 1 97.81 424 ALA B C 1
ATOM 6485 O O . ALA B 1 424 ? 19.484 -34.125 4.652 1 97.81 424 ALA B O 1
ATOM 6486 N N . THR B 1 425 ? 21.094 -34.781 3.346 1 97.69 425 THR B N 1
ATOM 6487 C CA . THR B 1 425 ? 22.141 -34.188 4.168 1 97.69 425 THR B CA 1
ATOM 6488 C C . THR B 1 425 ? 22.094 -32.688 4.078 1 97.69 425 THR B C 1
ATOM 6490 O O . THR B 1 425 ? 22.672 -31.984 4.914 1 97.69 425 THR B O 1
ATOM 6493 N N . VAL B 1 426 ? 21.422 -32.188 3.062 1 98.31 426 VAL B N 1
ATOM 6494 C CA . VAL B 1 426 ? 21.422 -30.734 2.904 1 98.31 426 VAL B CA 1
ATOM 6495 C C . VAL B 1 426 ? 20.031 -30.172 3.211 1 98.31 426 VAL B C 1
ATOM 6497 O O . VAL B 1 426 ? 19.797 -28.969 3.072 1 98.31 426 VAL B O 1
ATOM 6500 N N . ARG B 1 427 ? 19.141 -30.969 3.631 1 97.69 427 ARG B N 1
ATOM 6501 C CA . ARG B 1 427 ? 17.75 -30.578 3.855 1 97.69 427 ARG B CA 1
ATOM 6502 C C . ARG B 1 427 ? 17.641 -29.531 4.957 1 97.69 427 ARG B C 1
ATOM 6504 O O . ARG B 1 427 ? 16.766 -28.656 4.906 1 97.69 427 ARG B O 1
ATOM 6511 N N . SER B 1 428 ? 18.5 -29.641 5.918 1 98 428 SER B N 1
ATOM 6512 C CA . SER B 1 428 ? 18.453 -28.688 7.02 1 98 428 SER B CA 1
ATOM 6513 C C . SER B 1 428 ? 18.734 -27.266 6.539 1 98 428 SER B C 1
ATOM 6515 O O . SER B 1 428 ? 18.141 -26.297 7.031 1 98 428 SER B O 1
ATOM 6517 N N . GLU B 1 429 ? 19.656 -27.125 5.605 1 98.44 429 GLU B N 1
ATOM 6518 C CA . GLU B 1 429 ? 19.969 -25.797 5.059 1 98.44 429 GLU B CA 1
ATOM 6519 C C . GLU B 1 429 ? 18.797 -25.266 4.219 1 98.44 429 GLU B C 1
ATOM 6521 O O . GLU B 1 429 ? 18.5 -24.078 4.266 1 98.44 429 GLU B O 1
ATOM 6526 N N . VAL B 1 430 ? 18.156 -26.109 3.496 1 98.44 430 VAL B N 1
ATOM 6527 C CA . VAL B 1 430 ? 16.984 -25.719 2.703 1 98.44 430 VAL B CA 1
ATOM 6528 C C . VAL B 1 430 ? 15.852 -25.297 3.627 1 98.44 430 VAL B C 1
ATOM 6530 O O . VAL B 1 430 ? 15.188 -24.281 3.383 1 98.44 430 VAL B O 1
ATOM 6533 N N . ASP B 1 431 ? 15.727 -26.031 4.695 1 98.38 431 ASP B N 1
ATOM 6534 C CA . ASP B 1 431 ? 14.688 -25.719 5.668 1 98.38 431 ASP B CA 1
ATOM 6535 C C . ASP B 1 431 ? 14.93 -24.375 6.34 1 98.38 431 ASP B C 1
ATOM 6537 O O . ASP B 1 431 ? 13.984 -23.656 6.656 1 98.38 431 ASP B O 1
ATOM 6541 N N . ARG B 1 432 ? 16.141 -24.078 6.562 1 98.44 432 ARG B N 1
ATOM 6542 C CA . ARG B 1 432 ? 16.484 -22.781 7.121 1 98.44 432 ARG B CA 1
ATOM 6543 C C . ARG B 1 432 ? 16.078 -21.656 6.176 1 98.44 432 ARG B C 1
ATOM 6545 O O . ARG B 1 432 ? 15.609 -20.594 6.613 1 98.44 432 ARG B O 1
ATOM 6552 N N . ALA B 1 433 ? 16.281 -21.828 4.941 1 98.56 433 ALA B N 1
ATOM 6553 C CA . ALA B 1 433 ? 15.859 -20.844 3.947 1 98.56 433 ALA B CA 1
ATOM 6554 C C . ALA B 1 433 ? 14.336 -20.703 3.926 1 98.56 433 ALA B C 1
ATOM 6556 O O . ALA B 1 433 ? 13.812 -19.594 3.832 1 98.56 433 ALA B O 1
ATOM 6557 N N . TYR B 1 434 ? 13.648 -21.812 4.043 1 98.12 434 TYR B N 1
ATOM 6558 C CA . TYR B 1 434 ? 12.195 -21.766 4.121 1 98.12 434 TYR B CA 1
ATOM 6559 C C . TYR B 1 434 ? 11.742 -21.016 5.367 1 98.12 434 TYR B C 1
ATOM 6561 O O . TYR B 1 434 ? 10.766 -20.266 5.324 1 98.12 434 TYR B O 1
ATOM 6569 N N . ALA B 1 435 ? 12.445 -21.203 6.438 1 98.25 435 ALA B N 1
ATOM 6570 C CA . ALA B 1 435 ? 12.109 -20.516 7.68 1 98.25 435 ALA B CA 1
ATOM 6571 C C . ALA B 1 435 ? 12.242 -19 7.527 1 98.25 435 ALA B C 1
ATOM 6573 O O . ALA B 1 435 ? 11.469 -18.25 8.117 1 98.25 435 ALA B O 1
ATOM 6574 N N . ALA B 1 436 ? 13.164 -18.594 6.742 1 98.06 436 ALA B N 1
ATOM 6575 C CA . ALA B 1 436 ? 13.43 -17.172 6.543 1 98.06 436 ALA B CA 1
ATOM 6576 C C . ALA B 1 436 ? 12.32 -16.516 5.73 1 98.06 436 ALA B C 1
ATOM 6578 O O . ALA B 1 436 ? 12.219 -15.297 5.68 1 98.06 436 ALA B O 1
ATOM 6579 N N . VAL B 1 437 ? 11.438 -17.297 5.109 1 96.88 437 VAL B N 1
ATOM 6580 C CA . VAL B 1 437 ? 10.328 -16.75 4.336 1 96.88 437 VAL B CA 1
ATOM 6581 C C . VAL B 1 437 ? 9 -17.297 4.863 1 96.88 437 VAL B C 1
ATOM 6583 O O . VAL B 1 437 ? 8.047 -17.453 4.105 1 96.88 437 VAL B O 1
ATOM 6586 N N . ARG B 1 438 ? 8.906 -17.594 6.039 1 94.75 438 ARG B N 1
ATOM 6587 C CA . ARG B 1 438 ? 7.707 -18.172 6.637 1 94.75 438 ARG B CA 1
ATOM 6588 C C . ARG B 1 438 ? 6.629 -17.109 6.828 1 94.75 438 ARG B C 1
ATOM 6590 O O . ARG B 1 438 ? 5.438 -17.406 6.695 1 94.75 438 ARG B O 1
ATOM 6597 N N . ASP B 1 439 ? 7.074 -15.922 7.176 1 93.25 439 ASP B N 1
ATOM 6598 C CA . ASP B 1 439 ? 6.148 -14.828 7.465 1 93.25 439 ASP B CA 1
ATOM 6599 C C . ASP B 1 439 ? 6.527 -13.562 6.699 1 93.25 439 ASP B C 1
ATOM 6601 O O . ASP B 1 439 ? 7.605 -13.008 6.914 1 93.25 439 ASP B O 1
ATOM 6605 N N . ALA B 1 440 ? 5.605 -13.164 5.914 1 93.44 440 ALA B N 1
ATOM 6606 C CA . ALA B 1 440 ? 5.859 -11.984 5.086 1 93.44 440 ALA B CA 1
ATOM 6607 C C . ALA B 1 440 ? 6.086 -10.75 5.949 1 93.44 440 ALA B C 1
ATOM 6609 O O . ALA B 1 440 ? 6.891 -9.883 5.602 1 93.44 440 ALA B O 1
ATOM 6610 N N . ASN B 1 441 ? 5.441 -10.609 7.086 1 92.75 441 ASN B N 1
ATOM 6611 C CA . ASN B 1 441 ? 5.488 -9.422 7.93 1 92.75 441 ASN B CA 1
ATOM 6612 C C . ASN B 1 441 ? 6.809 -9.328 8.695 1 92.75 441 ASN B C 1
ATOM 6614 O O . ASN B 1 441 ? 7.168 -8.266 9.195 1 92.75 441 AS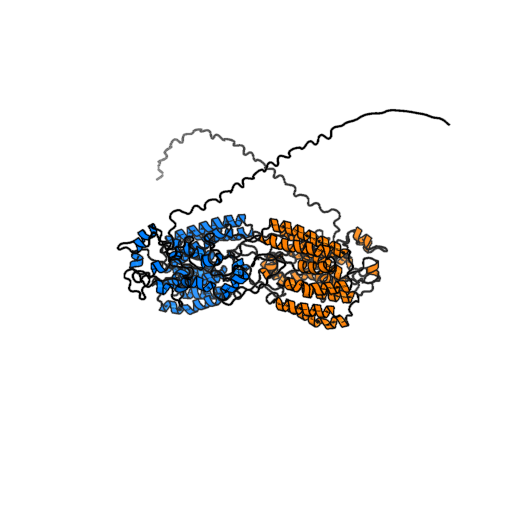N B O 1
ATOM 6618 N N . GLY B 1 442 ? 7.508 -10.461 8.781 1 92.19 442 GLY B N 1
ATOM 6619 C CA . GLY B 1 442 ? 8.766 -10.492 9.508 1 92.19 442 GLY B CA 1
ATOM 6620 C C . GLY B 1 442 ? 9.961 -10.742 8.609 1 92.19 442 GLY B C 1
ATOM 6621 O O . GLY B 1 442 ? 11.039 -11.125 9.086 1 92.19 442 GLY B O 1
ATOM 6622 N N . PHE B 1 443 ? 9.805 -10.562 7.363 1 95.75 443 PHE B N 1
ATOM 6623 C CA . PHE B 1 443 ? 10.867 -10.852 6.406 1 95.75 443 PHE B CA 1
ATOM 6624 C C . PHE B 1 443 ? 12.047 -9.922 6.602 1 95.75 443 PHE B C 1
ATOM 6626 O O . PHE B 1 443 ? 11.875 -8.703 6.703 1 95.75 443 PHE B O 1
ATOM 6633 N N . ARG B 1 444 ? 13.211 -10.469 6.656 1 96 444 ARG B N 1
ATOM 6634 C CA . ARG B 1 444 ? 14.484 -9.758 6.754 1 96 444 ARG B CA 1
ATOM 6635 C C . ARG B 1 444 ? 15.414 -10.141 5.605 1 96 444 ARG B C 1
ATOM 6637 O O . ARG B 1 444 ? 16.016 -11.211 5.621 1 96 444 ARG B O 1
ATOM 6644 N N . PRO B 1 445 ? 15.609 -9.234 4.707 1 96.75 445 PRO B N 1
ATOM 6645 C CA . PRO B 1 445 ? 16.297 -9.562 3.461 1 96.75 445 PRO B CA 1
ATOM 6646 C C . PRO B 1 445 ? 17.719 -10.102 3.697 1 96.75 445 PRO B C 1
ATOM 6648 O O . PRO B 1 445 ? 18.125 -11.078 3.066 1 96.75 445 PRO B O 1
ATOM 6651 N N . LEU B 1 446 ? 18.438 -9.523 4.574 1 97.44 446 LEU B N 1
ATOM 6652 C CA . LEU B 1 446 ? 19.828 -9.922 4.762 1 97.44 446 LEU B CA 1
ATOM 6653 C C . LEU B 1 446 ? 19.922 -11.297 5.414 1 97.44 446 LEU B C 1
ATOM 6655 O O . LEU B 1 446 ? 20.812 -12.078 5.086 1 97.44 446 LEU B O 1
ATOM 6659 N N . GLU B 1 447 ? 19.047 -11.578 6.312 1 97.81 447 GLU B N 1
ATOM 6660 C CA . GLU B 1 447 ? 18.984 -12.906 6.898 1 97.81 447 GLU B CA 1
ATOM 6661 C C . GLU B 1 447 ? 18.609 -13.953 5.855 1 97.81 447 GLU B C 1
ATOM 6663 O O . GLU B 1 447 ? 19.188 -15.047 5.82 1 97.81 447 GLU B O 1
ATOM 6668 N N . PHE B 1 448 ? 17.719 -13.609 5.062 1 98.5 448 PHE B N 1
ATOM 6669 C CA . PHE B 1 448 ? 17.312 -14.523 4.004 1 98.5 448 PHE B CA 1
ATOM 6670 C C . PHE B 1 448 ? 18.484 -14.797 3.057 1 98.5 448 PHE B C 1
ATOM 6672 O O . PHE B 1 448 ? 18.75 -15.945 2.707 1 98.5 448 PHE B O 1
ATOM 6679 N N . ARG B 1 449 ? 19.156 -13.781 2.637 1 98.56 449 ARG B N 1
ATOM 6680 C CA . ARG B 1 449 ? 20.297 -13.914 1.727 1 98.56 449 ARG B CA 1
ATOM 6681 C C . ARG B 1 449 ? 21.328 -14.883 2.287 1 98.56 449 ARG B C 1
ATOM 6683 O O . ARG B 1 449 ? 21.859 -15.719 1.558 1 98.56 449 ARG B O 1
ATOM 6690 N N . ALA B 1 450 ? 21.547 -14.734 3.559 1 98.69 450 ALA B N 1
ATOM 6691 C CA . ALA B 1 450 ? 22.516 -15.617 4.199 1 98.69 450 ALA B CA 1
ATOM 6692 C C . ALA B 1 450 ? 22.031 -17.062 4.191 1 98.69 450 ALA B C 1
ATOM 6694 O O . ALA B 1 450 ? 22.797 -17.984 3.883 1 98.69 450 ALA B O 1
ATOM 6695 N N . ALA B 1 451 ? 20.797 -17.234 4.504 1 98.81 451 ALA B N 1
ATOM 6696 C CA . ALA B 1 451 ? 20.219 -18.578 4.59 1 98.81 451 ALA B CA 1
ATOM 6697 C C . ALA B 1 451 ? 20.219 -19.266 3.227 1 98.81 451 ALA B C 1
ATOM 6699 O O . ALA B 1 451 ? 20.625 -20.422 3.107 1 98.81 451 ALA B O 1
ATOM 6700 N N . ILE B 1 452 ? 19.812 -18.578 2.213 1 98.81 452 ILE B N 1
ATOM 6701 C CA . ILE B 1 452 ? 19.688 -19.203 0.904 1 98.81 452 ILE B CA 1
ATOM 6702 C C . ILE B 1 452 ? 21.078 -19.453 0.315 1 98.81 452 ILE B C 1
ATOM 6704 O O . ILE B 1 452 ? 21.297 -20.438 -0.39 1 98.81 452 ILE B O 1
ATOM 6708 N N . ALA B 1 453 ? 22.016 -18.594 0.601 1 98.75 453 ALA B N 1
ATOM 6709 C CA . ALA B 1 453 ? 23.391 -18.797 0.159 1 98.75 453 ALA B CA 1
ATOM 6710 C C . ALA B 1 453 ? 23.969 -20.078 0.749 1 98.75 453 ALA B C 1
ATOM 6712 O O . ALA B 1 453 ? 24.625 -20.859 0.048 1 98.75 453 ALA B O 1
ATOM 6713 N N . ARG B 1 454 ? 23.734 -20.312 1.982 1 98.62 454 ARG B N 1
ATOM 6714 C CA . ARG B 1 454 ? 24.203 -21.531 2.633 1 98.62 454 ARG B CA 1
ATOM 6715 C C . ARG B 1 454 ? 23.594 -22.766 1.992 1 98.62 454 ARG B C 1
ATOM 6717 O O . ARG B 1 454 ? 24.281 -23.766 1.76 1 98.62 454 ARG B O 1
ATOM 6724 N N . ALA B 1 455 ? 22.359 -22.672 1.729 1 98.81 455 ALA B N 1
ATOM 6725 C CA . ALA B 1 455 ? 21.688 -23.797 1.067 1 98.81 455 ALA B CA 1
ATOM 6726 C C . ALA B 1 455 ? 22.266 -24.047 -0.318 1 98.81 455 ALA B C 1
ATOM 6728 O O . ALA B 1 455 ? 22.5 -25.188 -0.699 1 98.81 455 ALA B O 1
ATOM 6729 N N . GLY B 1 456 ? 22.484 -22.969 -1.03 1 98.62 456 GLY B N 1
ATOM 6730 C CA . GLY B 1 456 ? 23.078 -23.094 -2.352 1 98.62 456 GLY B CA 1
ATOM 6731 C C . GLY B 1 456 ? 24.453 -23.75 -2.332 1 98.62 456 GLY B C 1
ATOM 6732 O O . GLY B 1 456 ? 24.734 -24.625 -3.154 1 98.62 456 GLY B O 1
ATOM 6733 N N . VAL B 1 457 ? 25.266 -23.359 -1.397 1 98.38 457 VAL B N 1
ATOM 6734 C CA . VAL B 1 457 ? 26.609 -23.922 -1.259 1 98.38 457 VAL B CA 1
ATOM 6735 C C . VAL B 1 457 ? 26.516 -25.406 -0.915 1 98.38 457 VAL B C 1
ATOM 6737 O O . VAL B 1 457 ? 27.234 -26.234 -1.486 1 98.38 457 VAL B O 1
ATOM 6740 N N . ALA B 1 458 ? 25.656 -25.703 -0.062 1 98.69 458 ALA B N 1
ATOM 6741 C CA . ALA B 1 458 ? 25.484 -27.094 0.35 1 98.69 458 ALA B CA 1
ATOM 6742 C C . ALA B 1 458 ? 25.031 -27.969 -0.823 1 98.69 458 ALA B C 1
ATOM 6744 O O . ALA B 1 458 ? 25.547 -29.078 -1.014 1 98.69 458 ALA B O 1
ATOM 6745 N N . ILE B 1 459 ? 24.125 -27.516 -1.582 1 98.69 459 ILE B N 1
ATOM 6746 C CA . ILE B 1 459 ? 23.594 -28.266 -2.719 1 98.69 459 ILE B CA 1
ATOM 6747 C C . ILE B 1 459 ? 24.688 -28.438 -3.77 1 98.69 459 ILE B C 1
ATOM 6749 O O . ILE B 1 459 ? 24.859 -29.531 -4.324 1 98.69 459 ILE B O 1
ATOM 6753 N N . ARG B 1 460 ? 25.453 -27.438 -3.98 1 97.69 460 ARG B N 1
ATOM 6754 C CA . ARG B 1 460 ? 26.5 -27.484 -5 1 97.69 460 ARG B CA 1
ATOM 6755 C C . ARG B 1 460 ? 27.594 -28.453 -4.617 1 97.69 460 ARG B C 1
ATOM 6757 O O . ARG B 1 460 ? 28.312 -28.969 -5.48 1 97.69 460 ARG B O 1
ATOM 6764 N N . ALA B 1 461 ? 27.703 -28.781 -3.395 1 97.25 461 ALA B N 1
ATOM 6765 C CA . ALA B 1 461 ? 28.75 -29.672 -2.902 1 97.25 461 ALA B CA 1
ATOM 6766 C C . ALA B 1 461 ? 28.359 -31.125 -3.047 1 97.25 461 ALA B C 1
ATOM 6768 O O . ALA B 1 461 ? 29.188 -32.031 -2.824 1 97.25 461 ALA B O 1
ATOM 6769 N N . LEU B 1 462 ? 27.188 -31.297 -3.381 1 97.06 462 LEU B N 1
ATOM 6770 C CA . LEU B 1 462 ? 26.734 -32.688 -3.535 1 97.06 462 LEU B CA 1
ATOM 6771 C C . LEU B 1 462 ? 27.312 -33.312 -4.801 1 97.06 462 LEU B C 1
ATOM 6773 O O . LEU B 1 462 ? 27.547 -34.5 -4.848 1 97.06 462 LEU B O 1
#

pLDDT: mean 88.47, std 21.31, range [15.18, 98.88]

Radius of gyration: 37.49 Å; Cα contacts (8 Å, |Δi|>4): 1455; chains: 2; bounding box: 135×108×132 Å

Solvent-accessible surface area (backbone atoms only — not comparable to full-atom values): 49571 Å² total; per-residue (Å²): 140,78,89,75,84,83,85,76,85,79,90,86,72,87,75,78,77,73,75,74,74,76,76,75,76,74,72,73,71,73,69,73,72,69,71,70,66,77,72,76,75,67,70,85,85,68,50,36,33,53,29,58,71,78,46,44,41,65,92,49,23,35,22,94,52,72,74,42,90,87,53,44,22,19,31,48,53,45,32,53,26,88,88,43,68,24,10,48,40,35,43,32,24,59,49,27,72,33,74,54,31,45,48,26,18,58,69,68,66,60,62,57,36,76,71,25,64,75,44,33,27,62,21,12,49,54,64,87,56,68,35,90,52,44,51,57,77,48,2,38,35,64,40,67,68,39,28,22,39,71,61,19,47,66,50,64,69,35,90,83,51,47,68,67,59,25,38,76,41,47,32,46,58,60,89,38,46,65,54,35,26,55,58,53,26,34,60,51,72,28,35,88,57,70,52,14,56,78,46,41,42,51,38,51,35,40,46,54,78,79,79,76,52,47,38,58,53,48,59,40,50,54,49,74,75,88,47,72,65,43,33,70,73,60,58,75,85,47,54,58,45,29,35,52,28,17,29,23,39,48,44,30,42,51,32,53,44,45,56,41,80,68,23,48,49,39,44,32,54,34,57,62,60,30,36,64,65,60,47,38,39,90,74,66,67,53,78,84,51,68,64,79,80,56,83,34,88,64,48,64,47,64,61,66,57,71,41,64,57,49,38,39,54,54,54,41,48,26,44,23,55,69,79,36,53,88,52,26,60,59,39,52,51,33,46,29,47,24,40,33,19,38,52,64,18,56,72,49,22,36,55,27,29,52,53,32,29,50,42,28,50,52,47,30,56,50,45,73,74,50,86,73,50,68,68,54,50,45,50,28,35,41,24,53,25,54,68,42,36,66,62,36,51,48,48,64,36,44,45,49,44,47,52,46,48,52,44,48,51,50,31,34,36,75,73,62,74,34,52,71,72,62,56,57,74,40,42,65,39,47,48,48,28,47,59,45,52,68,43,72,85,71,49,46,42,68,63,33,40,53,30,33,31,52,24,29,54,50,58,64,69,103,140,82,75,66,92,68,80,74,81,80,76,81,81,85,78,83,79,76,76,71,75,74,75,77,74,74,71,72,72,71,70,72,71,69,69,68,66,75,72,72,74,66,70,82,84,67,50,37,35,53,29,58,71,77,47,44,42,65,90,48,24,35,22,94,52,72,74,42,91,86,52,43,23,20,31,47,53,44,33,55,26,88,87,42,69,24,10,48,42,34,43,32,25,58,50,29,72,33,75,54,32,44,48,26,19,59,68,67,67,60,62,57,36,76,72,26,62,72,44,31,26,61,21,13,48,52,63,86,57,66,35,90,52,44,51,56,76,48,2,38,35,62,40,67,68,39,28,21,38,71,61,20,49,66,48,62,71,36,91,83,51,46,70,68,59,24,39,74,43,47,32,46,59,60,87,37,46,64,54,35,25,53,60,53,25,34,60,50,72,27,37,91,54,67,53,14,56,78,48,40,43,51,37,53,37,41,47,54,80,79,80,75,53,47,39,59,52,48,59,39,49,54,49,73,74,88,47,72,65,42,34,70,73,61,58,74,84,48,55,57,45,31,33,52,26,16,29,23,39,49,43,31,42,51,32,54,43,45,56,41,80,68,24,48,50,40,42,31,55,34,56,61,59,29,37,64,65,61,47,38,39,89,73,67,67,54,80,82,52,68,64,80,80,57,82,36,88,65,46,65,49,62,61,66,57,72,42,65,56,48,37,39,55,54,53,40,49,28,43,24,55,69,78,37,51,87,53,26,61,58,38,53,52,31,47,28,48,24,41,32,18,38,53,63,18,55,72,50,22,35,54,28,29,53,53,32,28,50,41,29,50,52,48,31,57,51,45,74,74,51,86,74,49,68,68,55,50,45,50,29,34,42,23,54,24,54,69,42,37,66,60,36,51,47,49,64,37,44,47,51,46,46,52,46,48,51,45,47,53,50,33,34,38,74,73,62,72,34,52,70,70,62,54,58,73,40,43,65,38,47,48,48,27,47,60,45,52,68,43,72,85,71,49,45,43,68,61,32,42,54,30,32,30,51,23,29,55,49,58,64,69,104